Protein AF-0000000070955357 (afdb_homodimer)

InterPro domains:
  IPR002656 Acyltransferase 3 domain [PF01757] (397-741)
  IPR006621 Nose resistant-to-fluoxetine protein, N-terminal [PF20146] (107-249)
  IPR006621 Nose resistant-to-fluoxetine protein, N-terminal [SM00703] (104-274)
  IPR052728 Oxygen and lipid transport regulator [PTHR11161] (98-769)

pLDDT: mean 80.91, std 24.01, range [15.66, 98.38]

Secondary structure (DSSP, 8-state):
--SHHHHTTT--GGGSSTTSTT-S--------------S--------HHHHHHHHH---S--------SSGGGSGGG-S-------GGGTTPPPP--TT-TTS-HHHHHHHHHHHHHHHTT-HHHHHHHHHS--PPS-GGGTTT-B---HHHHHH-EEEEEGGGTTEEEEEEEEEEEEEEEEPPP-TT-----HHHHHHHHHHHHHHHHHT-S-SEE--TTS--SSS--SSEEEEEEEEETTS-HHHHHHHHHHHHHHHHTTTTEEEEEE--TT-EE----SS-----GGGSHHHHHHHHHHHHHHHHHHHHHHH-SS-PPPPTTS-HHHHHHHTT-HHHHHHHHS----S--TT--THHHHHHHHHHHHHHHHHHHHHHHHS-BTTHHHHHHHHTSGGGHHHHTTHHHHHHHHHHHHHHHHHHHHHHHHHHS---HHHHHHHHHHHHHHHHHHHHHIIIIIGGGS---TTHIIIIIHHHHHHHHHHHHHHTT-GGGS-GGG-TTGGGHHHHHHHHHHTTHHHHHHHHHH-HHHHHHHHHHHHHHHHHHHHHHHHHHT--SS--TTEEHHHHHHHIIIIIT-TGGGHHHHHHHHHHHHHHHHH-S-----HHHHHHHHHHHHHHHHHHHTTTGGGGSTT----HHHHHHHHHHHHHHHHHHHHHHHHHHHTT--HHHHHHHT-HHHHHHHHTHHHHHHHHHHHHHHHHHH--S-B---GGGGG-HHHHHHHHHHHHHHIIIIIHHHHHHHHHHHHHHHHHHHHHHHHHHHHHHH-/-TTTSS-SS-------STTSSTTS--------------S--------HHHHHHHHH---S--------TTGGGSGGG-TT------GGGTTPPPP--TT-TTS-HHHHHHHHHHHHHHHTT-HHHHHHHHHS--PPS-GGGTTT-B---HHHHHH-EEEEEGGGTTEEEEEEEEEEEEEEEEPPP-TT-----HHHHHHHHHHHHHHHHHT-S-SEE--TTS--SSS--SSEEEEEEEEETT--HHHHHHHHHHHHHHHHTTTTEEEEEE--TT-EE----SS-----GGGSHHHHHHHHHHHHHHHHHHHHHHH-SS-PPPPTTS-HHHHHHHTT-HHHHHHHHS----S--TT--THHHHHHHHHHHHHHHHHHHHHHHHS-BTTHHHHHHHHTSGGGHHHHTTHHHHHHHHHHHHHHHHHHHHHHHHHHS---HHHHHHHHHHHHHHHHHHHHHIIIIIGGGS---TTHIIIIIHHHHHHHHHHHHHHTT-GGGS-GGG-TTGGGHHHHHHHHHHTTHHHHHHHHHH-HHHHHHHHHHHHHHHHHHHHHHHHHHT--SS--TTEEHHHHHHHIIIIIT-TTTTHHHHHHHHHHHHHHHHH-S-----HHHHHHHHHHHHHHHHHHHTTTGGGGSTT----HHHHHHHHHHHHHHHHHHHHHHHHHHHTT--HHHHHHHT-HHHHHHHHTHHHHHHHHHHHHHHHHHH--S-B---GGGGG-HHHHHHHHHHHHHHIIIIIHHHHHHHHHHHHHHHHHHHHHHHHHHHHHHH-

Foldseek 3Di:
DVVVVPCCVPDPPPPPDPPPDPDDDDDDDDDDDDDDPDDPPPPPPPPPVVVVVVVPPPPDPPDDPPPDDPDPPPVVQPVPPLPPPPVVVNSWDFFFLLRQPPWDPQQNVVSVVLVVVVVVVDPLSVLLRQQWFTDDPLLLLQLQATLGFPVSQLARWPAQDVVVVGDIWGKKKFKKKKFKDFADPDPDDDDDPPVVVVVVVVVVSSLCSNLQNQQADEDPPDAPQFFHGSRIHITMHIGTLSTDQVSVQSRVQVVVCVVCVPPRMDMHMHTDPQLMDHRDDPPPQDPDLCPPVLSVVLVVVVVVLVVLLVVLQVVPPPLDQDPPPDDLVNNLSNLSHLSVLVCVLLPADDPDDPQDLLLVLLLLLVLLVLLLLLSLLRLVSLARASRVNVNLVVLLFLLVLLSLLNLLSLLSVLLSLLQNLLLVLLVVCVVPVDDDLVLVLVLVLLQQQPLLVSLLSCLQRPLLSPAFASCSRSHRVVLNVLSVVCVVCVSVLNQLQDFLSSGRLSLCLSVSLSSVLSSVLRVLSVCCVVPVVVSVVVLVVLLQVLLVQLLCCLLPVVAASGRFGHHYPVNVSVNSNRAVSDNSNSCNSSSLSNVLNNVCNVVDQADDDDPVRLVVLQVQLVVLVCLLRRVVSLRSHNPDDRDSNVRSVSSNCNSVSSSSSVSSCSSCSSNPNNPVSVVVSNDSVSSSSSLLSSQLSSCLSSLSSVVSRNDRGHHHDDPCVSCDPVSVVVSVVRSSVSSSSRNSSSNSSSVSSVPVPVVVVVCVVVVVVVVVVVD/DFVCFQVVPPPDDDDPDPPDDPPDDDPDDPDDDDDDPDDDPPPPPPPPVVVVVVVPPDPDPPDDPPDDPPPPPPVVQPVPPLPPPPVVVNSWDFQFLLRQPPWDPQQNVVSVVLVVVVVVVDPLSVLLRQQWFTDDPLLLLQLQATLGFQQSQLARWPAQDVVVVGDIWGKKKFKKKKFKDFADPDPDDDDDPPVVVVVVVVVVSSLCSNLLNFQADEDPPDAPQFFHGSRIYITMHIGTLSTDQVSVQSRVQVVVVVVCVPPRMDMHMHTDPQLMDHRDPPSGRDPGLCPDVLSVVLVVVVVVLVVLLVVLQVVPPPLDQDDPPDDLVNNLSNLSHLSVLVCVLLPADDDDDPQDLLLVLLLLLVLLVLLLLLSLLRLVSLARASRVNVNLVVLLFLLVLLSLLNLLSLLSVLLSLLQNLLLVLLVVCVVPVDDDLVLVLVLVLLQQQPLLVSLLSCLQRSLLSPAFASCSRSHRVVLNVLSVVCVVCVSVLNQLQDFLSSGRLSLCLSVSLSSVLSSVLRVLSVCCVVPVVVSVVVLVVLLQVLLVQLLCCLLVVVAASGRFGHHYPVNVRVNSNRAVSDNSNSCNSNSLSSVLNNVCNVVDLADDDDPVRLVVLQVQLVVLVCLLRRVVSLSSHNPDDRDSNVRSVSSNCNSVSSSSSVSSCSSCSSNPNNPVSVVVSNDSVSSSSSLLSSQLSSCLSSLSSVVSRNDRGHHHDDPCVSCDPVSVVVSVVRSSVSSSSRNSSSNSSSVSSVPVVVVVVCVVVVVVVVVVVVD

Radius of gyration: 38.01 Å; Cα contacts (8 Å, |Δi|>4): 2416; chains: 2; bounding box: 125×109×103 Å

Solvent-accessible surface area (backbone atoms only — not comparable to full-atom values): 80640 Å² total; per-residue (Å²): 116,78,70,56,61,68,56,50,80,75,47,60,81,84,69,61,71,91,67,70,87,69,75,80,74,90,72,84,89,86,81,84,90,86,75,94,72,75,79,87,66,82,67,85,72,78,64,70,54,24,45,45,24,42,59,50,72,62,75,82,77,79,78,76,84,73,64,76,93,76,73,74,67,68,79,71,60,65,76,74,64,68,74,64,71,43,62,86,58,68,46,60,82,81,84,70,38,46,77,32,83,79,34,51,70,64,25,20,51,50,25,43,50,41,54,57,38,34,77,54,41,35,53,47,34,45,40,32,63,32,10,18,40,51,72,57,34,20,28,69,32,14,21,44,46,26,56,23,22,53,67,52,9,24,62,26,58,57,50,68,31,70,92,60,80,45,47,65,52,34,16,18,28,31,43,29,37,34,34,66,42,75,32,74,20,59,87,80,70,71,86,70,59,69,74,53,49,55,29,42,51,26,48,51,52,42,49,37,25,33,33,28,60,38,39,30,32,52,59,91,84,51,77,64,53,70,52,48,63,18,40,48,34,42,42,21,41,36,42,44,50,70,40,48,63,67,26,51,28,44,31,51,32,53,52,33,45,56,49,22,59,74,55,29,37,39,49,47,53,44,45,58,91,56,26,55,42,60,51,62,68,62,97,54,79,60,84,59,55,58,73,43,67,65,23,36,50,49,50,47,52,52,48,51,50,49,48,47,26,51,52,23,31,69,68,48,82,78,44,68,82,78,59,86,83,52,51,70,66,57,48,53,48,50,32,28,10,49,54,37,37,50,52,59,52,70,48,70,84,69,78,75,59,95,82,71,60,59,41,55,32,16,52,48,24,53,37,44,52,51,45,49,42,37,56,39,50,44,53,58,57,59,45,49,21,42,34,32,37,56,53,43,52,58,52,34,34,52,75,34,19,56,47,34,31,42,62,58,42,57,40,47,52,37,17,52,50,20,22,53,52,24,26,52,50,50,52,43,32,72,72,66,70,58,77,68,60,67,61,52,54,51,32,50,49,53,38,55,42,60,51,49,51,54,48,48,44,35,39,35,40,46,52,58,69,74,65,60,45,62,40,19,28,44,37,36,39,46,47,12,52,35,16,66,74,32,36,68,34,54,79,68,43,51,39,51,82,44,58,63,92,57,34,37,65,56,81,51,47,58,55,21,36,49,56,59,54,53,67,49,45,60,64,49,49,50,37,31,70,77,33,52,68,62,24,49,49,51,50,50,49,52,36,52,49,15,28,48,49,32,23,50,50,17,44,74,63,57,27,55,84,50,68,35,48,47,40,44,46,69,44,51,54,48,22,39,59,74,39,73,49,34,50,64,51,58,35,39,22,25,52,53,14,29,51,50,14,38,49,47,60,71,63,49,49,84,59,90,74,56,68,68,58,48,53,49,50,51,51,50,24,50,52,27,38,39,52,44,36,50,64,60,23,61,36,25,30,85,82,46,76,92,47,33,66,62,40,10,52,47,55,30,42,31,52,58,33,34,40,52,19,52,46,48,54,52,48,31,37,57,41,65,68,29,60,68,59,30,53,59,23,51,33,63,73,33,41,39,42,31,71,29,36,67,34,37,68,66,46,40,58,61,54,48,33,49,56,50,10,51,44,60,64,44,38,80,68,54,80,63,64,62,64,40,63,68,62,51,49,51,37,50,53,53,11,51,52,45,29,36,65,33,43,52,22,24,49,49,46,31,49,49,68,70,48,60,61,61,52,58,42,43,52,45,45,48,44,46,51,52,48,58,68,70,101,106,27,43,42,28,28,46,66,65,66,96,65,80,87,70,81,64,86,70,64,69,93,71,73,72,90,72,80,82,85,73,88,86,91,82,90,71,76,76,89,62,84,65,84,68,78,64,69,65,28,44,48,45,37,47,52,69,63,77,82,77,81,80,74,86,75,66,75,93,75,70,72,67,67,78,72,58,65,79,74,66,66,76,64,71,44,62,85,57,68,46,59,82,82,83,71,37,46,78,34,83,76,34,53,72,63,25,20,51,50,27,42,51,42,53,58,38,36,79,55,40,35,54,44,35,44,41,31,62,32,10,17,41,50,72,56,34,19,28,68,31,13,21,44,46,26,55,23,22,53,69,51,8,23,64,27,56,58,50,67,30,70,93,59,82,45,46,66,54,34,15,17,26,33,42,29,38,34,35,67,41,74,38,74,21,53,84,80,54,66,80,58,59,69,74,54,48,53,28,48,51,25,48,51,51,42,51,36,27,32,31,31,58,37,42,29,31,51,58,90,84,51,78,63,53,69,52,48,62,19,39,49,34,41,42,21,41,35,41,45,51,70,41,48,62,68,26,51,28,42,31,52,32,53,54,34,45,56,49,20,58,85,60,37,39,40,50,48,52,43,46,57,90,56,26,55,42,62,52,60,67,62,96,54,54,54,79,41,34,57,73,45,67,64,22,36,50,49,36,48,53,53,48,51,51,49,49,48,25,51,53,22,29,69,67,47,82,78,43,67,82,77,61,86,84,52,51,70,66,58,50,53,48,49,32,29,11,49,55,36,36,50,50,60,52,71,47,68,84,70,84,73,58,94,84,70,60,59,39,54,32,17,52,48,24,52,38,44,52,51,44,50,41,38,56,39,51,44,52,58,58,60,44,48,23,42,36,32,38,56,53,47,53,56,53,35,32,52,75,35,18,55,48,33,32,41,62,58,42,58,40,47,53,37,16,51,50,19,21,53,51,25,26,54,49,48,51,42,32,71,72,65,70,58,79,68,60,69,60,54,55,50,32,51,50,55,38,54,43,61,53,49,51,55,49,45,45,36,40,36,40,46,52,58,57,75,66,60,45,61,40,20,29,45,37,35,38,46,45,12,52,34,16,66,74,34,37,69,33,56,78,66,44,50,41,49,83,44,59,64,91,59,36,39,65,57,81,51,46,59,56,21,36,50,55,59,55,56,66,49,46,61,63,49,49,50,36,30,71,76,32,54,66,62,25,50,51,50,50,50,49,51,36,50,49,15,26,48,51,32,22,49,50,17,44,74,64,58,26,54,85,50,66,35,48,48,38,43,46,67,43,50,54,48,22,40,60,72,38,72,50,33,49,62,52,58,34,41,22,24,51,52,14,30,51,51,14,40,50,46,61,71,63,50,49,85,59,89,73,56,68,67,58,48,52,50,48,52,52,52,25,50,52,27,39,40,52,45,36,48,64,60,24,60,36,24,29,86,82,46,75,92,49,33,66,63,40,8,53,48,54,30,43,30,51,56,33,34,39,53,19,53,47,47,54,53,49,31,38,56,40,65,68,29,60,69,58,31,54,61,23,51,33,64,72,34,40,40,42,30,71,28,37,67,34,35,68,65,47,41,59,62,54,48,32,50,55,50,10,50,44,61,64,44,40,81,70,53,80,63,64,63,62,39,63,67,62,51,51,52,36,50,54,52,11,49,53,44,28,35,64,34,41,53,22,25,49,49,45,32,49,50,67,69,50,62,61,64,56,55,47,45,52,47,46,50,45,44,51,53,48,55,67,71,96

Structure (mmCIF, N/CA/C/O backbone):
data_AF-0000000070955357-model_v1
#
loop_
_entity.id
_entity.type
_entity.pdbx_description
1 polymer 'Nose resistant-to-fluoxetine protein N-terminal domain-containing protein'
#
loop_
_atom_site.group_PDB
_atom_site.id
_atom_site.type_symbol
_atom_site.label_atom_id
_atom_site.label_alt_id
_atom_site.label_comp_id
_atom_site.label_asym_id
_atom_site.label_entity_id
_atom_site.label_seq_id
_atom_site.pdbx_PDB_ins_code
_atom_site.Cartn_x
_atom_site.Cartn_y
_atom_site.Cartn_z
_atom_site.occupancy
_atom_site.B_iso_or_equiv
_atom_site.auth_seq_id
_atom_site.auth_comp_id
_atom_site.auth_asym_id
_atom_site.auth_atom_id
_atom_site.pdbx_PDB_model_num
ATOM 1 N N . MET A 1 1 ? -9.859 14.102 -35.375 1 21.17 1 MET A N 1
ATOM 2 C CA . MET A 1 1 ? -10.656 13.836 -34.188 1 21.17 1 MET A CA 1
ATOM 3 C C . MET A 1 1 ? -9.875 13 -33.156 1 21.17 1 MET A C 1
ATOM 5 O O . MET A 1 1 ? -10.211 12.977 -31.984 1 21.17 1 MET A O 1
ATOM 9 N N . LEU A 1 2 ? -9.156 12.219 -33.781 1 23.77 2 LEU A N 1
ATOM 10 C CA . LEU A 1 2 ? -8.07 11.352 -33.312 1 23.77 2 LEU A CA 1
ATOM 11 C C . LEU A 1 2 ? -7.02 12.148 -32.562 1 23.77 2 LEU A C 1
ATOM 13 O O . LEU A 1 2 ? -6.48 11.672 -31.547 1 23.77 2 LEU A O 1
ATOM 17 N N . VAL A 1 3 ? -6.711 13.234 -33.156 1 22.38 3 VAL A N 1
ATOM 18 C CA . VAL A 1 3 ? -5.672 14.18 -32.75 1 22.38 3 VAL A CA 1
ATOM 19 C C . VAL A 1 3 ? -6.098 14.938 -31.5 1 22.38 3 VAL A C 1
ATOM 21 O O . VAL A 1 3 ? -5.281 15.195 -30.625 1 22.38 3 VAL A O 1
ATOM 24 N N . ALA A 1 4 ? -7.324 15.156 -31.344 1 22.03 4 ALA A N 1
ATOM 25 C CA . ALA A 1 4 ? -7.859 15.992 -30.266 1 22.03 4 ALA A CA 1
ATOM 26 C C . ALA A 1 4 ? -7.805 15.273 -28.922 1 22.03 4 ALA A C 1
ATOM 28 O O . ALA A 1 4 ? -7.699 15.906 -27.875 1 22.03 4 ALA A O 1
ATOM 29 N N . GLU A 1 5 ? -7.945 13.961 -28.906 1 23.06 5 GLU A N 1
ATOM 30 C CA . GLU A 1 5 ? -8.117 13.156 -27.688 1 23.06 5 GLU A CA 1
ATOM 31 C C . GLU A 1 5 ? -6.824 13.086 -26.891 1 23.06 5 GLU A C 1
ATOM 33 O O . GLU A 1 5 ? -6.855 12.938 -25.672 1 23.06 5 GLU A O 1
ATOM 38 N N . ARG A 1 6 ? -5.707 13.062 -27.469 1 25.23 6 ARG A N 1
ATOM 39 C CA . ARG A 1 6 ? -4.426 12.938 -26.781 1 25.23 6 ARG A CA 1
ATOM 40 C C . ARG A 1 6 ? -4.137 14.164 -25.938 1 25.23 6 ARG A C 1
ATOM 42 O O . ARG A 1 6 ? -3.619 14.047 -24.812 1 25.23 6 ARG A O 1
ATOM 49 N N . VAL A 1 7 ? -4.285 15.289 -26.391 1 23.19 7 VAL A N 1
ATOM 50 C CA . VAL A 1 7 ? -3.861 16.609 -25.922 1 23.19 7 VAL A CA 1
ATOM 51 C C . VAL A 1 7 ? -4.867 17.141 -24.906 1 23.19 7 VAL A C 1
ATOM 53 O O . VAL A 1 7 ? -4.484 17.812 -23.938 1 23.19 7 VAL A O 1
ATOM 56 N N . THR A 1 8 ? -6.098 16.828 -24.812 1 22.72 8 THR A N 1
ATOM 57 C CA . THR A 1 8 ? -7.055 17.344 -23.844 1 22.72 8 THR A CA 1
ATOM 58 C C . THR A 1 8 ? -6.945 16.578 -22.531 1 22.72 8 THR A C 1
ATOM 60 O O . THR A 1 8 ? -7.645 16.891 -21.562 1 22.72 8 THR A O 1
ATOM 63 N N . ARG A 1 9 ? -6.484 15.312 -22.188 1 26.44 9 ARG A N 1
ATOM 64 C CA . ARG A 1 9 ? -6.074 14.781 -20.891 1 26.44 9 ARG A CA 1
ATOM 65 C C . ARG A 1 9 ? -5.051 15.688 -20.219 1 26.44 9 ARG A C 1
ATOM 67 O O . ARG A 1 9 ? -4.934 15.695 -19 1 26.44 9 ARG A O 1
ATOM 74 N N . ALA A 1 10 ? -4.07 16.312 -20.828 1 23.5 10 ALA A N 1
ATOM 75 C CA . ALA A 1 10 ? -3.115 17.25 -20.234 1 23.5 10 ALA A CA 1
ATOM 76 C C . ALA A 1 10 ? -3.75 18.609 -20.031 1 23.5 10 ALA A C 1
ATOM 78 O O . ALA A 1 10 ? -3.49 19.281 -19.031 1 23.5 10 ALA A O 1
ATOM 79 N N . LEU A 1 11 ? -4.191 19.297 -21.062 1 21.81 11 LEU A N 1
ATOM 80 C CA . LEU A 1 11 ? -4.473 20.719 -21.156 1 21.81 11 LEU A CA 1
ATOM 81 C C . LEU A 1 11 ? -5.93 21.016 -20.812 1 21.81 11 LEU A C 1
ATOM 83 O O . LEU A 1 11 ? -6.797 21 -21.688 1 21.81 11 LEU A O 1
ATOM 87 N N . ARG A 1 12 ? -6.684 20.641 -19.766 1 23.48 12 ARG A N 1
ATOM 88 C CA . ARG A 1 12 ? -7.98 21.297 -19.906 1 23.48 12 ARG A CA 1
ATOM 89 C C . ARG A 1 12 ? -7.812 22.781 -20.203 1 23.48 12 ARG A C 1
ATOM 91 O O . ARG A 1 12 ? -6.719 23.328 -20.062 1 23.48 12 ARG A O 1
ATOM 98 N N . PRO A 1 13 ? -8.656 23.812 -20.031 1 20.75 13 PRO A N 1
ATOM 99 C CA . PRO A 1 13 ? -8.797 25.219 -20.438 1 20.75 13 PRO A CA 1
ATOM 100 C C . PRO A 1 13 ? -7.574 26.062 -20.078 1 20.75 13 PRO A C 1
ATOM 102 O O . PRO A 1 13 ? -7.176 26.953 -20.828 1 20.75 13 PRO A O 1
ATOM 105 N N . SER A 1 14 ? -7.078 26.156 -18.844 1 20.94 14 SER A N 1
ATOM 106 C CA . SER A 1 14 ? -6.273 27.297 -18.406 1 20.94 14 SER A CA 1
ATOM 107 C C . SER A 1 14 ? -4.879 27.266 -19.016 1 20.94 14 SER A C 1
ATOM 109 O O . SER A 1 14 ? -3.994 28.016 -18.609 1 20.94 14 SER A O 1
ATOM 111 N N . ARG A 1 15 ? -4.59 26.406 -19.844 1 22.75 15 ARG A N 1
ATOM 112 C CA . ARG A 1 15 ? -3.301 26.469 -20.516 1 22.75 15 ARG A CA 1
ATOM 113 C C . ARG A 1 15 ? -3.209 27.703 -21.406 1 22.75 15 ARG A C 1
ATOM 115 O O . ARG A 1 15 ? -2.162 27.969 -22 1 22.75 15 ARG A O 1
ATOM 122 N N . LEU A 1 16 ? -4.227 28.188 -21.984 1 19.67 16 LEU A N 1
ATOM 123 C CA . LEU A 1 16 ? -4.141 29.125 -23.109 1 19.67 16 LEU A CA 1
ATOM 124 C C . LEU A 1 16 ? -3.555 30.453 -22.672 1 19.67 16 LEU A C 1
ATOM 126 O O . LEU A 1 16 ? -2.74 31.047 -23.375 1 19.67 16 LEU A O 1
ATOM 130 N N . LEU A 1 17 ? -4.051 31.25 -21.812 1 17.91 17 LEU A N 1
ATOM 131 C CA . LEU A 1 17 ? -3.859 32.688 -22 1 17.91 17 LEU A CA 1
ATOM 132 C C . LEU A 1 17 ? -2.41 33.094 -21.734 1 17.91 17 LEU A C 1
ATOM 134 O O . LEU A 1 17 ? -1.872 33.969 -22.406 1 17.91 17 LEU A O 1
ATOM 138 N N . ALA A 1 18 ? -1.71 32.719 -20.672 1 16.92 18 ALA A N 1
ATOM 139 C CA . ALA A 1 18 ? -0.661 33.656 -20.328 1 16.92 18 ALA A CA 1
ATOM 140 C C . ALA A 1 18 ? 0.57 33.469 -21.203 1 16.92 18 ALA A C 1
ATOM 142 O O . ALA A 1 18 ? 1.579 32.906 -20.766 1 16.92 18 ALA A O 1
ATOM 143 N N . CYS A 1 19 ? 0.51 32.906 -22.406 1 18.8 19 CYS A N 1
ATOM 144 C CA . CYS A 1 19 ? 1.573 32.75 -23.391 1 18.8 19 CYS A CA 1
ATOM 145 C C . CYS A 1 19 ? 2.176 34.094 -23.75 1 18.8 19 CYS A C 1
ATOM 147 O O . CYS A 1 19 ? 3.275 34.156 -24.297 1 18.8 19 CYS A O 1
ATOM 149 N N . PHE A 1 20 ? 1.532 35.281 -23.828 1 17.23 20 PHE A N 1
ATOM 150 C CA . PHE A 1 20 ? 1.969 36.219 -24.844 1 17.23 20 PHE A CA 1
ATOM 151 C C . PHE A 1 20 ? 3.311 36.844 -24.453 1 17.23 20 PHE A C 1
ATOM 153 O O . PHE A 1 20 ? 4.18 37.031 -25.312 1 17.23 20 PHE A O 1
ATOM 160 N N . SER A 1 21 ? 3.58 37.594 -23.344 1 16.19 21 SER A N 1
ATOM 161 C CA . SER A 1 21 ? 4.375 38.812 -23.469 1 16.19 21 SER A CA 1
ATOM 162 C C . SER A 1 21 ? 5.867 38.5 -23.406 1 16.19 21 SER A C 1
ATOM 164 O O . SER A 1 21 ? 6.512 38.719 -22.375 1 16.19 21 SER A O 1
ATOM 166 N N . ILE A 1 22 ? 6.336 37.406 -23.797 1 16.83 22 ILE A N 1
ATOM 167 C CA . ILE A 1 22 ? 7.746 37.188 -23.5 1 16.83 22 ILE A CA 1
ATOM 168 C C . ILE A 1 22 ? 8.609 38 -24.438 1 16.83 22 ILE A C 1
ATOM 170 O O . ILE A 1 22 ? 9.836 37.875 -24.453 1 16.83 22 ILE A O 1
ATOM 174 N N . LEU A 1 23 ? 8.094 38.75 -25.391 1 16.12 23 LEU A N 1
ATOM 175 C CA . LEU A 1 23 ? 9.023 38.969 -26.484 1 16.12 23 LEU A CA 1
ATOM 176 C C . LEU A 1 23 ? 10.242 39.75 -26.016 1 16.12 23 LEU A C 1
ATOM 178 O O . LEU A 1 23 ? 11.375 39.438 -26.406 1 16.12 23 LEU A O 1
ATOM 182 N N . PHE A 1 24 ? 10.133 40.969 -25.484 1 16.33 24 PHE A N 1
ATOM 183 C CA . PHE A 1 24 ? 10.953 42.031 -26.062 1 16.33 24 PHE A CA 1
ATOM 184 C C . PHE A 1 24 ? 12.375 41.969 -25.516 1 16.33 24 PHE A C 1
ATOM 186 O O . PHE A 1 24 ? 13.344 42 -26.266 1 16.33 24 PHE A O 1
ATOM 193 N N . ALA A 1 25 ? 12.742 42.438 -24.234 1 15.66 25 ALA A N 1
ATOM 194 C CA . ALA A 1 25 ? 13.672 43.562 -24.156 1 15.66 25 ALA A CA 1
ATOM 195 C C . ALA A 1 25 ? 15.102 43.062 -23.969 1 15.66 25 ALA A C 1
ATOM 197 O O . ALA A 1 25 ? 16.062 43.812 -24.156 1 15.66 25 ALA A O 1
ATOM 198 N N . VAL A 1 26 ? 15.5 41.875 -23.359 1 16.19 26 VAL A N 1
ATOM 199 C CA . VAL A 1 26 ? 16.688 42.188 -22.562 1 16.19 26 VAL A CA 1
ATOM 200 C C . VAL A 1 26 ? 17.938 42.094 -23.438 1 16.19 26 VAL A C 1
ATOM 202 O O . VAL A 1 26 ? 18.328 41.031 -23.875 1 16.19 26 VAL A O 1
ATOM 205 N N . ARG A 1 27 ? 18.359 43.031 -24.328 1 15.83 27 ARG A N 1
ATOM 206 C CA . ARG A 1 27 ? 19.547 43.062 -25.188 1 15.83 27 ARG A CA 1
ATOM 207 C C . ARG A 1 27 ? 20.812 43.188 -24.359 1 15.83 27 ARG A C 1
ATOM 209 O O . ARG A 1 27 ? 21.922 43.062 -24.875 1 15.83 27 ARG A O 1
ATOM 216 N N . ALA A 1 28 ? 20.891 43.625 -23.047 1 16.52 28 ALA A N 1
ATOM 217 C CA . ALA A 1 28 ? 22 44.594 -22.938 1 16.52 28 ALA A CA 1
ATOM 218 C C . ALA A 1 28 ? 23.344 43.875 -23.094 1 16.52 28 ALA A C 1
ATOM 220 O O . ALA A 1 28 ? 23.438 42.656 -22.922 1 16.52 28 ALA A O 1
ATOM 221 N N . GLU A 1 29 ? 24.578 44.531 -22.547 1 16.77 29 GLU A N 1
ATOM 222 C CA . GLU A 1 29 ? 25.938 44.938 -22.906 1 16.77 29 GLU A CA 1
ATOM 223 C C . GLU A 1 29 ? 26.969 43.906 -22.5 1 16.77 29 GLU A C 1
ATOM 225 O O . GLU A 1 29 ? 26.938 43.375 -21.391 1 16.77 29 GLU A O 1
ATOM 230 N N . CYS A 1 30 ? 27.875 43.25 -23.438 1 16.3 30 CYS A N 1
ATOM 231 C CA . CYS A 1 30 ? 28.906 42.281 -23.828 1 16.3 30 CYS A CA 1
ATOM 232 C C . CYS A 1 30 ? 30.156 42.469 -23 1 16.3 30 CYS A C 1
ATOM 234 O O . CYS A 1 30 ? 31.016 41.594 -22.953 1 16.3 30 CYS A O 1
ATOM 236 N N . GLU A 1 31 ? 30.812 43.562 -22.531 1 16.34 31 GLU A N 1
ATOM 237 C CA . GLU A 1 31 ? 32.188 43.75 -23.016 1 16.34 31 GLU A CA 1
ATOM 238 C C . GLU A 1 31 ? 33.188 43.094 -22.109 1 16.34 31 GLU A C 1
ATOM 240 O O . GLU A 1 31 ? 34.156 42.469 -22.578 1 16.34 31 GLU A O 1
ATOM 245 N N . GLY A 1 32 ? 33.438 43.438 -20.734 1 16.42 32 GLY A N 1
ATOM 246 C CA . GLY A 1 32 ? 34.781 43.906 -20.406 1 16.42 32 GLY A CA 1
ATOM 247 C C . GLY A 1 32 ? 35.719 42.75 -20.062 1 16.42 32 GLY A C 1
ATOM 248 O O . GLY A 1 32 ? 36.781 42.656 -20.656 1 16.42 32 GLY A O 1
ATOM 249 N N . GLY A 1 33 ? 36 42.344 -18.719 1 17.69 33 GLY A N 1
ATOM 250 C CA . GLY A 1 33 ? 37.312 42.469 -18.094 1 17.69 33 GLY A CA 1
ATOM 251 C C . GLY A 1 33 ? 38.156 41.219 -18.219 1 17.69 33 GLY A C 1
ATOM 252 O O . GLY A 1 33 ? 37.625 40.125 -18.484 1 17.69 33 GLY A O 1
ATOM 253 N N . SER A 1 34 ? 39.5 41.188 -18.188 1 17.59 34 SER A N 1
ATOM 254 C CA . SER A 1 34 ? 40.781 40.656 -18.672 1 17.59 34 SER A CA 1
ATOM 255 C C . SER A 1 34 ? 41.094 39.344 -18 1 17.59 34 SER A C 1
ATOM 257 O O . SER A 1 34 ? 41.312 38.312 -18.672 1 17.59 34 SER A O 1
ATOM 259 N N . ASP A 1 35 ? 42 39.25 -16.938 1 17.81 35 ASP A N 1
ATOM 260 C CA . ASP A 1 35 ? 43.312 38.656 -16.969 1 17.81 35 ASP A CA 1
ATOM 261 C C . ASP A 1 35 ? 43.344 37.281 -16.312 1 17.81 35 ASP A C 1
ATOM 263 O O . ASP A 1 35 ? 44 36.375 -16.781 1 17.81 35 ASP A O 1
ATOM 267 N N . VAL A 1 36 ? 42.969 37.156 -14.914 1 18.53 36 VAL A N 1
ATOM 268 C CA . VAL A 1 36 ? 43.844 36.438 -13.992 1 18.53 36 VAL A CA 1
ATOM 269 C C . VAL A 1 36 ? 43.562 34.938 -14.109 1 18.53 36 VAL A C 1
ATOM 271 O O . VAL A 1 36 ? 42.531 34.438 -13.625 1 18.53 36 VAL A O 1
ATOM 274 N N . ALA A 1 37 ? 43.625 34.219 -15.234 1 16.73 37 ALA A N 1
ATOM 275 C CA . ALA A 1 37 ? 43.156 32.906 -15.664 1 16.73 37 ALA A CA 1
ATOM 276 C C . ALA A 1 37 ? 43.875 31.781 -14.953 1 16.73 37 ALA A C 1
ATOM 278 O O . ALA A 1 37 ? 43.5 30.625 -15.078 1 16.73 37 ALA A O 1
ATOM 279 N N . ALA A 1 38 ? 45.094 31.906 -14.461 1 17.48 38 ALA A N 1
ATOM 280 C CA . ALA A 1 38 ? 45.969 30.828 -14.859 1 17.48 38 ALA A CA 1
ATOM 281 C C . ALA A 1 38 ? 45.719 29.562 -14.039 1 17.48 38 ALA A C 1
ATOM 283 O O . ALA A 1 38 ? 45.594 28.469 -14.586 1 17.48 38 ALA A O 1
ATOM 284 N N . SER A 1 39 ? 46.094 29.516 -12.672 1 17.7 39 SER A N 1
ATOM 285 C CA . SER A 1 39 ? 46.969 28.438 -12.195 1 17.7 39 SER A CA 1
ATOM 286 C C . SER A 1 39 ? 46.156 27.219 -11.766 1 17.7 39 SER A C 1
ATOM 288 O O . SER A 1 39 ? 46.719 26.125 -11.617 1 17.7 39 SER A O 1
ATOM 290 N N . ALA A 1 40 ? 44.969 27.375 -11.109 1 17.22 40 ALA A N 1
ATOM 291 C CA . ALA A 1 40 ? 44.562 26.375 -10.125 1 17.22 40 ALA A CA 1
ATOM 292 C C . ALA A 1 40 ? 44.156 25.078 -10.805 1 17.22 40 ALA A C 1
ATOM 294 O O . ALA A 1 40 ? 43.406 24.281 -10.242 1 17.22 40 ALA A O 1
ATOM 295 N N . SER A 1 41 ? 44.406 24.875 -12.062 1 17.5 41 SER A N 1
ATOM 296 C CA . SER A 1 41 ? 43.656 23.953 -12.906 1 17.5 41 SER A CA 1
ATOM 297 C C . SER A 1 41 ? 43.938 22.5 -12.531 1 17.5 41 SER A C 1
ATOM 299 O O . SER A 1 41 ? 43.531 21.578 -13.234 1 17.5 41 SER A O 1
ATOM 301 N N . ALA A 1 42 ? 44.875 22.094 -11.672 1 21.23 42 ALA A N 1
ATOM 302 C CA . ALA A 1 42 ? 45.406 20.766 -11.969 1 21.23 42 ALA A CA 1
ATOM 303 C C . ALA A 1 42 ? 44.438 19.672 -11.523 1 21.23 42 ALA A C 1
ATOM 305 O O . ALA A 1 42 ? 44.469 19.281 -10.352 1 21.23 42 ALA A O 1
ATOM 306 N N . GLY A 1 43 ? 43.219 19.703 -11.68 1 20.08 43 GLY A N 1
ATOM 307 C CA . GLY A 1 43 ? 42.25 18.734 -11.266 1 20.08 43 GLY A CA 1
ATOM 308 C C . GLY A 1 43 ? 42.531 17.328 -11.742 1 20.08 43 GLY A C 1
ATOM 309 O O . GLY A 1 43 ? 42.844 17.125 -12.922 1 20.08 43 GLY A O 1
ATOM 310 N N . ALA A 1 44 ? 42.969 16.312 -10.945 1 23.2 44 ALA A N 1
ATOM 311 C CA . ALA A 1 44 ? 43.438 14.977 -11.32 1 23.2 44 ALA A CA 1
ATOM 312 C C . ALA A 1 44 ? 42.438 14.258 -12.203 1 23.2 44 ALA A C 1
ATOM 314 O O . ALA A 1 44 ? 41.25 14.109 -11.836 1 23.2 44 ALA A O 1
ATOM 315 N N . ALA A 1 45 ? 42.406 14.375 -13.539 1 24.48 45 ALA A N 1
ATOM 316 C CA . ALA A 1 45 ? 41.781 13.664 -14.641 1 24.48 45 ALA A CA 1
ATOM 317 C C . ALA A 1 45 ? 41.75 12.156 -14.383 1 24.48 45 ALA A C 1
ATOM 319 O O . ALA A 1 45 ? 42.812 11.531 -14.273 1 24.48 45 ALA A O 1
ATOM 320 N N . ILE A 1 46 ? 40.875 11.703 -13.625 1 25.56 46 ILE A N 1
ATOM 321 C CA . ILE A 1 46 ? 40.625 10.273 -13.438 1 25.56 46 ILE A CA 1
ATOM 322 C C . ILE A 1 46 ? 40.781 9.555 -14.781 1 25.56 46 ILE A C 1
ATOM 324 O O . ILE A 1 46 ? 40.031 9.844 -15.727 1 25.56 46 ILE A O 1
ATOM 328 N N . ASP A 1 47 ? 41.938 9.172 -15.195 1 26.56 47 ASP A N 1
ATOM 329 C CA . ASP A 1 47 ? 42.375 8.57 -16.453 1 26.56 47 ASP A CA 1
ATOM 330 C C . ASP A 1 47 ? 41.5 7.367 -16.812 1 26.56 47 ASP A C 1
ATOM 332 O O . ASP A 1 47 ? 41.5 6.359 -16.109 1 26.56 47 ASP A O 1
ATOM 336 N N . ASP A 1 48 ? 40.438 7.48 -17.5 1 29.88 48 ASP A N 1
ATOM 337 C CA . ASP A 1 48 ? 39.5 6.59 -18.188 1 29.88 48 ASP A CA 1
ATOM 338 C C . ASP A 1 48 ? 40.219 5.363 -18.734 1 29.88 48 ASP A C 1
ATOM 340 O O . ASP A 1 48 ? 39.625 4.293 -18.875 1 29.88 48 ASP A O 1
ATOM 344 N N . ASP A 1 49 ? 41.5 5.578 -19.109 1 28.89 49 ASP A N 1
ATOM 345 C CA . ASP A 1 49 ? 42.25 4.566 -19.844 1 28.89 49 ASP A CA 1
ATOM 346 C C . ASP A 1 49 ? 42.594 3.377 -18.953 1 28.89 49 ASP A C 1
ATOM 348 O O . ASP A 1 49 ? 42.719 2.248 -19.438 1 28.89 49 ASP A O 1
ATOM 352 N N . ALA A 1 50 ? 42.781 3.605 -17.656 1 29.61 50 ALA A N 1
ATOM 353 C CA . ALA A 1 50 ? 43.25 2.529 -16.781 1 29.61 50 ALA A CA 1
ATOM 354 C C . ALA A 1 50 ? 42.125 1.517 -16.531 1 29.61 50 ALA A C 1
ATOM 356 O O . ALA A 1 50 ? 42.375 0.318 -16.406 1 29.61 50 ALA A O 1
ATOM 357 N N . LEU A 1 51 ? 40.906 1.972 -16.484 1 30.72 51 LEU A N 1
ATOM 358 C CA . LEU A 1 51 ? 39.812 1.066 -16.266 1 30.72 51 LEU A CA 1
ATOM 359 C C . LEU A 1 51 ? 39.719 0.037 -17.391 1 30.72 51 LEU A C 1
ATOM 361 O O . LEU A 1 51 ? 39.469 -1.147 -17.141 1 30.72 51 LEU A O 1
ATOM 365 N N . LEU A 1 52 ? 40.125 0.491 -18.609 1 28.72 52 LEU A N 1
ATOM 366 C CA . LEU A 1 52 ? 40 -0.362 -19.781 1 28.72 52 LEU A CA 1
ATOM 367 C C . LEU A 1 52 ? 40.969 -1.516 -19.734 1 28.72 52 LEU A C 1
ATOM 369 O O . LEU A 1 52 ? 40.656 -2.645 -20.094 1 28.72 52 LEU A O 1
ATOM 373 N N . ARG A 1 53 ? 42.156 -1.262 -19.188 1 32.44 53 ARG A N 1
ATOM 374 C CA . ARG A 1 53 ? 43.219 -2.256 -19.281 1 32.44 53 ARG A CA 1
ATOM 375 C C . ARG A 1 53 ? 42.938 -3.43 -18.344 1 32.44 53 ARG A C 1
ATOM 377 O O . ARG A 1 53 ? 43.312 -4.566 -18.641 1 32.44 53 ARG A O 1
ATOM 384 N N . ALA A 1 54 ? 42.406 -3.117 -17.188 1 29.3 54 ALA A N 1
ATOM 385 C CA . ALA A 1 54 ? 42.25 -4.207 -16.234 1 29.3 54 ALA A CA 1
ATOM 386 C C . ALA A 1 54 ? 41.188 -5.203 -16.719 1 29.3 54 ALA A C 1
ATOM 388 O O . ALA A 1 54 ? 41.25 -6.395 -16.406 1 29.3 54 ALA A O 1
ATOM 389 N N . VAL A 1 55 ? 40.156 -4.676 -17.281 1 29.67 55 VAL A N 1
ATOM 390 C CA . VAL A 1 55 ? 39.188 -5.633 -17.75 1 29.67 55 VAL A CA 1
ATOM 391 C C . VAL A 1 55 ? 39.781 -6.5 -18.859 1 29.67 55 VAL A C 1
ATOM 393 O O . VAL A 1 55 ? 39.344 -7.648 -19.047 1 29.67 55 VAL A O 1
ATOM 396 N N . LEU A 1 56 ? 40.969 -5.906 -19.547 1 28.59 56 LEU A N 1
ATOM 397 C CA . LEU A 1 56 ? 41.438 -6.598 -20.734 1 28.59 56 LEU A CA 1
ATOM 398 C C . LEU A 1 56 ? 42.5 -7.645 -20.375 1 28.59 56 LEU A C 1
ATOM 400 O O . LEU A 1 56 ? 43.156 -8.203 -21.25 1 28.59 56 LEU A O 1
ATOM 404 N N . ALA A 1 57 ? 43.125 -7.609 -19.312 1 27.31 57 ALA A N 1
ATOM 405 C CA . ALA A 1 57 ? 44.125 -8.688 -19.188 1 27.31 57 ALA A CA 1
ATOM 406 C C . ALA A 1 57 ? 43.469 -10.047 -19.469 1 27.31 57 ALA A C 1
ATOM 408 O O . ALA A 1 57 ? 42.719 -10.57 -18.625 1 27.31 57 ALA A O 1
ATOM 409 N N . ALA A 1 58 ? 43.125 -10.195 -20.812 1 26.44 58 ALA A N 1
ATOM 410 C CA . ALA A 1 58 ? 42.562 -11.352 -21.5 1 26.44 58 ALA A CA 1
ATOM 411 C C . ALA A 1 58 ? 43.344 -12.633 -21.156 1 26.44 58 ALA A C 1
ATOM 413 O O . ALA A 1 58 ? 44.562 -12.625 -21.109 1 26.44 58 ALA A O 1
ATOM 414 N N . PRO A 1 59 ? 42.844 -13.617 -20.438 1 27.7 59 PRO A N 1
ATOM 415 C CA . PRO A 1 59 ? 43.562 -14.883 -20.531 1 27.7 59 PRO A CA 1
ATOM 416 C C . PRO A 1 59 ? 44.125 -15.148 -21.938 1 27.7 59 PRO A C 1
ATOM 418 O O . PRO A 1 59 ? 43.688 -14.523 -22.906 1 27.7 59 PRO A O 1
ATOM 421 N N . ARG A 1 60 ? 45.25 -16.094 -22.109 1 28.11 60 ARG A N 1
ATOM 422 C CA . ARG A 1 60 ? 45.938 -16.609 -23.281 1 28.11 60 ARG A CA 1
ATOM 423 C C . ARG A 1 60 ? 44.969 -16.797 -24.453 1 28.11 60 ARG A C 1
ATOM 425 O O . ARG A 1 60 ? 43.781 -17.125 -24.25 1 28.11 60 ARG A O 1
ATOM 432 N N . PRO A 1 61 ? 45.344 -16.281 -25.672 1 23.42 61 PRO A N 1
ATOM 433 C CA . PRO A 1 61 ? 44.625 -16.453 -26.938 1 23.42 61 PRO A CA 1
ATOM 434 C C . PRO A 1 61 ? 44.156 -17.891 -27.172 1 23.42 61 PRO A C 1
ATOM 436 O O . PRO A 1 61 ? 44.938 -18.828 -26.984 1 23.42 61 PRO A O 1
ATOM 439 N N . LEU A 1 62 ? 43.062 -18.359 -26.828 1 22.17 62 LEU A N 1
ATOM 440 C CA . LEU A 1 62 ? 42.719 -19.625 -27.469 1 22.17 62 LEU A CA 1
ATOM 441 C C . LEU A 1 62 ? 43.219 -19.656 -28.906 1 22.17 62 LEU A C 1
ATOM 443 O O . LEU A 1 62 ? 43 -18.703 -29.672 1 22.17 62 LEU A O 1
ATOM 447 N N . ALA A 1 63 ? 44.312 -20.375 -29.281 1 21.28 63 ALA A N 1
ATOM 448 C CA . ALA A 1 63 ? 44.906 -20.656 -30.578 1 21.28 63 ALA A CA 1
ATOM 449 C C . ALA A 1 63 ? 43.906 -20.547 -31.719 1 21.28 63 ALA A C 1
ATOM 451 O O . ALA A 1 63 ? 42.688 -20.641 -31.484 1 21.28 63 ALA A O 1
ATOM 452 N N . ALA A 1 64 ? 44.406 -20.25 -33.062 1 23.17 64 ALA A N 1
ATOM 453 C CA . ALA A 1 64 ? 44.219 -19.891 -34.469 1 23.17 64 ALA A CA 1
ATOM 454 C C . ALA A 1 64 ? 43.344 -20.891 -35.188 1 23.17 64 ALA A C 1
ATOM 456 O O . ALA A 1 64 ? 43.219 -20.859 -36.438 1 23.17 64 ALA A O 1
ATOM 457 N N . GLY A 1 65 ? 42.969 -22.109 -34.688 1 21.45 65 GLY A N 1
ATOM 458 C CA . GLY A 1 65 ? 42.469 -22.953 -35.75 1 21.45 65 GLY A CA 1
ATOM 459 C C . GLY A 1 65 ? 41.281 -22.391 -36.469 1 21.45 65 GLY A C 1
ATOM 460 O O . GLY A 1 65 ? 40.125 -22.672 -36.094 1 21.45 65 GLY A O 1
ATOM 461 N N . LEU A 1 66 ? 41.188 -21.078 -36.781 1 23.3 66 LEU A N 1
ATOM 462 C CA . LEU A 1 66 ? 40.281 -20.578 -37.781 1 23.3 66 LEU A CA 1
ATOM 463 C C . LEU A 1 66 ? 40.5 -21.297 -39.125 1 23.3 66 LEU A C 1
ATOM 465 O O . LEU A 1 66 ? 41.188 -20.781 -40 1 23.3 66 LEU A O 1
ATOM 469 N N . ALA A 1 67 ? 40.906 -22.594 -39.062 1 23.59 67 ALA A N 1
ATOM 470 C CA . ALA A 1 67 ? 40.969 -23.109 -40.438 1 23.59 67 ALA A CA 1
ATOM 471 C C . ALA A 1 67 ? 39.719 -22.719 -41.219 1 23.59 67 ALA A C 1
ATOM 473 O O . ALA A 1 67 ? 38.688 -22.344 -40.625 1 23.59 67 ALA A O 1
ATOM 474 N N . SER A 1 68 ? 39.531 -23.156 -42.562 1 24.39 68 SER A N 1
ATOM 475 C CA . SER A 1 68 ? 38.625 -22.953 -43.688 1 24.39 68 SER A CA 1
ATOM 476 C C . SER A 1 68 ? 37.156 -23.141 -43.281 1 24.39 68 SER A C 1
ATOM 478 O O . SER A 1 68 ? 36.875 -23.75 -42.25 1 24.39 68 SER A O 1
ATOM 480 N N . ASP A 1 69 ? 36.062 -22.547 -44.094 1 27.36 69 ASP A N 1
ATOM 481 C CA . ASP A 1 69 ? 34.625 -22.297 -44.188 1 27.36 69 ASP A CA 1
ATOM 482 C C . ASP A 1 69 ? 33.844 -23.531 -43.719 1 27.36 69 ASP A C 1
ATOM 484 O O . ASP A 1 69 ? 32.719 -23.391 -43.188 1 27.36 69 ASP A O 1
ATOM 488 N N . GLU A 1 70 ? 34.188 -24.766 -44.188 1 27.06 70 GLU A N 1
ATOM 489 C CA . GLU A 1 70 ? 33.344 -25.938 -44.344 1 27.06 70 GLU A CA 1
ATOM 490 C C . GLU A 1 70 ? 33.031 -26.609 -43 1 27.06 70 GLU A C 1
ATOM 492 O O . GLU A 1 70 ? 31.922 -27.078 -42.781 1 27.06 70 GLU A O 1
ATOM 497 N N . GLU A 1 71 ? 34.062 -27.031 -42.219 1 28.03 71 GLU A N 1
ATOM 498 C CA . GLU A 1 71 ? 33.906 -28.078 -41.219 1 28.03 71 GLU A CA 1
ATOM 499 C C . GLU A 1 71 ? 33.375 -27.516 -39.906 1 28.03 71 GLU A C 1
ATOM 501 O O . GLU A 1 71 ? 33.375 -28.203 -38.875 1 28.03 71 GLU A O 1
ATOM 506 N N . ASP A 1 72 ? 33.25 -26.266 -39.688 1 29.94 72 ASP A N 1
ATOM 507 C CA . ASP A 1 72 ? 32.844 -25.688 -38.406 1 29.94 72 ASP A CA 1
ATOM 508 C C . ASP A 1 72 ? 31.406 -26.078 -38.031 1 29.94 72 ASP A C 1
ATOM 510 O O . ASP A 1 72 ? 30.812 -25.516 -37.125 1 29.94 72 ASP A O 1
ATOM 514 N N . SER A 1 73 ? 30.656 -26.859 -38.844 1 29.03 73 SER A N 1
ATOM 515 C CA . SER A 1 73 ? 29.266 -27.266 -38.656 1 29.03 73 SER A CA 1
ATOM 516 C C . SER A 1 73 ? 29.125 -28.172 -37.438 1 29.03 73 SER A C 1
ATOM 518 O O . SER A 1 73 ? 28.031 -28.328 -36.906 1 29.03 73 SER A O 1
ATOM 520 N N . ARG A 1 74 ? 30 -29.234 -37.25 1 31.78 74 ARG A N 1
ATOM 521 C CA . ARG A 1 74 ? 29.656 -30.359 -36.375 1 31.78 74 ARG A CA 1
ATOM 522 C C . ARG A 1 74 ? 29.766 -29.984 -34.906 1 31.78 74 ARG A C 1
ATOM 524 O O . ARG A 1 74 ? 29.219 -30.688 -34.062 1 31.78 74 ARG A O 1
ATOM 531 N N . GLU A 1 75 ? 30.75 -29.281 -34.531 1 29.89 75 GLU A N 1
ATOM 532 C CA . GLU A 1 75 ? 30.953 -29.188 -33.094 1 29.89 75 GLU A CA 1
ATOM 533 C C . GLU A 1 75 ? 29.938 -28.25 -32.469 1 29.89 75 GLU A C 1
ATOM 535 O O . GLU A 1 75 ? 29.969 -28.047 -31.234 1 29.89 75 GLU A O 1
ATOM 540 N N . ASP A 1 76 ? 29.172 -27.516 -33.219 1 30.17 76 ASP A N 1
ATOM 541 C CA . ASP A 1 76 ? 28.141 -26.609 -32.719 1 30.17 76 ASP A CA 1
ATOM 542 C C . ASP A 1 76 ? 26.984 -27.391 -32.094 1 30.17 76 ASP A C 1
ATOM 544 O O . ASP A 1 76 ? 25.969 -26.797 -31.734 1 30.17 76 ASP A O 1
ATOM 548 N N . GLY A 1 77 ? 26.906 -28.719 -32.219 1 27.72 77 GLY A N 1
ATOM 549 C CA . GLY A 1 77 ? 25.719 -29.484 -31.922 1 27.72 77 GLY A CA 1
ATOM 550 C C . GLY A 1 77 ? 25.469 -29.625 -30.438 1 27.72 77 GLY A C 1
ATOM 551 O O . GLY A 1 77 ? 24.531 -30.312 -30.016 1 27.72 77 GLY A O 1
ATOM 552 N N . ALA A 1 78 ? 26.625 -29.812 -29.672 1 29.42 78 ALA A N 1
ATOM 553 C CA . ALA A 1 78 ? 26.172 -30.234 -28.359 1 29.42 78 ALA A CA 1
ATOM 554 C C . ALA A 1 78 ? 25.391 -29.125 -27.656 1 29.42 78 ALA A C 1
ATOM 556 O O . ALA A 1 78 ? 25.859 -28 -27.531 1 29.42 78 ALA A O 1
ATOM 557 N N . PRO A 1 79 ? 24.094 -29.234 -27.75 1 34.28 79 PRO A N 1
ATOM 558 C CA . PRO A 1 79 ? 23.156 -28.25 -27.219 1 34.28 79 PRO A CA 1
ATOM 559 C C . PRO A 1 79 ? 23.656 -27.594 -25.922 1 34.28 79 PRO A C 1
ATOM 561 O O . PRO A 1 79 ? 23.219 -26.484 -25.578 1 34.28 79 PRO A O 1
ATOM 564 N N . GLY A 1 80 ? 23.922 -28.453 -24.953 1 32.62 80 GLY A N 1
ATOM 565 C CA . GLY A 1 80 ? 24.094 -28.047 -23.562 1 32.62 80 GLY A CA 1
ATOM 566 C C . GLY A 1 80 ? 25.344 -27.219 -23.344 1 32.62 80 GLY A C 1
ATOM 567 O O . GLY A 1 80 ? 26.234 -27.609 -22.594 1 32.62 80 GLY A O 1
ATOM 568 N N . ALA A 1 81 ? 26.016 -26.75 -24.344 1 32.34 81 ALA A N 1
ATOM 569 C CA . ALA A 1 81 ? 27.234 -26.031 -24 1 32.34 81 ALA A CA 1
ATOM 570 C C . ALA A 1 81 ? 27.031 -25.172 -22.75 1 32.34 81 ALA A C 1
ATOM 572 O O . ALA A 1 81 ? 26.078 -24.375 -22.688 1 32.34 81 ALA A O 1
ATOM 573 N N . ALA A 1 82 ? 27.406 -25.672 -21.625 1 34.66 82 ALA A N 1
ATOM 574 C CA . ALA A 1 82 ? 27.562 -25.062 -20.312 1 34.66 82 ALA A CA 1
ATOM 575 C C . ALA A 1 82 ? 27.906 -23.578 -20.422 1 34.66 82 ALA A C 1
ATOM 577 O O . ALA A 1 82 ? 28.906 -23.219 -21.031 1 34.66 82 ALA A O 1
ATOM 578 N N . TRP A 1 83 ? 27.094 -22.75 -21.016 1 35.94 83 TRP A N 1
ATOM 579 C CA . TRP A 1 83 ? 27.438 -21.375 -20.734 1 35.94 83 TRP A CA 1
ATOM 580 C C . TRP A 1 83 ? 28.438 -21.297 -19.562 1 35.94 83 TRP A C 1
ATOM 582 O O . TRP A 1 83 ? 28.141 -21.75 -18.469 1 35.94 83 TRP A O 1
ATOM 592 N N . GLY A 1 84 ? 29.562 -21.625 -19.75 1 38.31 84 GLY A N 1
ATOM 593 C CA . GLY A 1 84 ? 30.672 -21.422 -18.844 1 38.31 84 GLY A CA 1
ATOM 594 C C . GLY A 1 84 ? 30.422 -20.312 -17.828 1 38.31 84 GLY A C 1
ATOM 595 O O . GLY A 1 84 ? 29.547 -19.469 -18.016 1 38.31 84 GLY A O 1
ATOM 596 N N . GLU A 1 85 ? 30.641 -20.562 -16.562 1 48.31 85 GLU A N 1
ATOM 597 C CA . GLU A 1 85 ? 30.547 -19.734 -15.359 1 48.31 85 GLU A CA 1
ATOM 598 C C . GLU A 1 85 ? 30.984 -18.297 -15.641 1 48.31 85 GLU A C 1
ATOM 600 O O . GLU A 1 85 ? 32.156 -17.969 -15.562 1 48.31 85 GLU A O 1
ATOM 605 N N . ASP A 1 86 ? 30.391 -17.641 -16.656 1 45.28 86 ASP A N 1
ATOM 606 C CA . ASP A 1 86 ? 30.703 -16.219 -16.703 1 45.28 86 ASP A CA 1
ATOM 607 C C . ASP A 1 86 ? 30.484 -15.57 -15.328 1 45.28 86 ASP A C 1
ATOM 609 O O . ASP A 1 86 ? 29.375 -15.555 -14.812 1 45.28 86 ASP A O 1
ATOM 613 N N . PRO A 1 87 ? 31.641 -15.32 -14.766 1 45.72 87 PRO A N 1
ATOM 614 C CA . PRO A 1 87 ? 31.578 -14.758 -13.414 1 45.72 87 PRO A CA 1
ATOM 615 C C . PRO A 1 87 ? 30.672 -13.531 -13.328 1 45.72 87 PRO A C 1
ATOM 617 O O . PRO A 1 87 ? 30.094 -13.25 -12.273 1 45.72 87 PRO A O 1
ATOM 620 N N . LEU A 1 88 ? 30.438 -12.906 -14.523 1 48.78 88 LEU A N 1
ATOM 621 C CA . LEU A 1 88 ? 29.625 -11.695 -14.477 1 48.78 88 LEU A CA 1
ATOM 622 C C . LEU A 1 88 ? 28.141 -12.055 -14.406 1 48.78 88 LEU A C 1
ATOM 624 O O . LEU A 1 88 ? 27.328 -11.273 -13.898 1 48.78 88 LEU A O 1
ATOM 628 N N . LEU A 1 89 ? 27.906 -13.266 -14.969 1 50.38 89 LEU A N 1
ATOM 629 C CA . LEU A 1 89 ? 26.5 -13.664 -14.977 1 50.38 89 LEU A CA 1
ATOM 630 C C . LEU A 1 89 ? 26.172 -14.523 -13.758 1 50.38 89 LEU A C 1
ATOM 632 O O . LEU A 1 89 ? 25.062 -15.062 -13.648 1 50.38 89 LEU A O 1
ATOM 636 N N . GLY A 1 90 ? 26.938 -14.586 -12.727 1 52.25 90 GLY A N 1
ATOM 637 C CA . GLY A 1 90 ? 26.703 -15.25 -11.461 1 52.25 90 GLY A CA 1
ATOM 638 C C . GLY A 1 90 ? 26.359 -16.719 -11.617 1 52.25 90 GLY A C 1
ATOM 639 O O . GLY A 1 90 ? 25.625 -17.281 -10.797 1 52.25 90 GLY A O 1
ATOM 640 N N . GLY A 1 91 ? 26.594 -17.328 -12.695 1 57.47 91 GLY A N 1
ATOM 641 C CA . GLY A 1 91 ? 26.328 -18.75 -12.922 1 57.47 91 GLY A CA 1
ATOM 642 C C . GLY A 1 91 ? 24.875 -19.031 -13.258 1 57.47 91 GLY A C 1
ATOM 643 O O . GLY A 1 91 ? 24.453 -20.188 -13.281 1 57.47 91 GLY A O 1
ATOM 644 N N . ALA A 1 92 ? 24.125 -17.953 -13.523 1 62.78 92 ALA A N 1
ATOM 645 C CA . ALA A 1 92 ? 22.719 -18.188 -13.859 1 62.78 92 ALA A CA 1
ATOM 646 C C . ALA A 1 92 ? 22.578 -18.719 -15.281 1 62.78 92 ALA A C 1
ATOM 648 O O . ALA A 1 92 ? 23.297 -18.297 -16.188 1 62.78 92 ALA A O 1
ATOM 649 N N . PRO A 1 93 ? 21.703 -19.703 -15.406 1 68.75 93 PRO A N 1
ATOM 650 C CA . PRO A 1 93 ? 21.531 -20.297 -16.734 1 68.75 93 PRO A CA 1
ATOM 651 C C . PRO A 1 93 ? 20.953 -19.297 -17.734 1 68.75 93 PRO A C 1
ATOM 653 O O . PRO A 1 93 ? 20.219 -18.375 -17.359 1 68.75 93 PRO A O 1
ATOM 656 N N . VAL A 1 94 ? 21.406 -19.375 -19 1 75.88 94 VAL A N 1
ATOM 657 C CA . VAL A 1 94 ? 20.906 -18.516 -20.062 1 75.88 94 VAL A CA 1
ATOM 658 C C . VAL A 1 94 ? 19.859 -19.266 -20.891 1 75.88 94 VAL A C 1
ATOM 660 O O . VAL A 1 94 ? 20.125 -20.375 -21.391 1 75.88 94 VAL A O 1
ATOM 663 N N . PHE A 1 95 ? 18.734 -18.75 -20.906 1 83.94 95 PHE A N 1
ATOM 664 C CA . PHE A 1 95 ? 17.672 -19.297 -21.734 1 83.94 95 PHE A CA 1
ATOM 665 C C . PHE A 1 95 ? 17.734 -18.75 -23.156 1 83.94 95 PHE A C 1
ATOM 667 O O . PHE A 1 95 ? 17.766 -17.531 -23.359 1 83.94 95 PHE A O 1
ATOM 674 N N . SER A 1 96 ? 17.922 -19.578 -24.109 1 86.19 96 SER A N 1
ATOM 675 C CA . SER A 1 96 ? 17.969 -19.188 -25.516 1 86.19 96 SER A CA 1
ATOM 676 C C . SER A 1 96 ? 17.328 -20.25 -26.406 1 86.19 96 SER A C 1
ATOM 678 O O . SER A 1 96 ? 17.297 -21.438 -26.047 1 86.19 96 SER A O 1
ATOM 680 N N . LEU A 1 97 ? 16.828 -19.781 -27.484 1 89.69 97 LEU A N 1
ATOM 681 C CA . LEU A 1 97 ? 16.172 -20.688 -28.422 1 89.69 97 LEU A CA 1
ATOM 682 C C . LEU A 1 97 ? 17.047 -20.953 -29.641 1 89.69 97 LEU A C 1
ATOM 684 O O . LEU A 1 97 ? 16.578 -21.438 -30.672 1 89.69 97 LEU A O 1
ATOM 688 N N . ALA A 1 98 ? 18.266 -20.594 -29.516 1 87.31 98 ALA A N 1
ATOM 689 C CA . ALA A 1 98 ? 19.188 -20.719 -30.625 1 87.31 98 ALA A CA 1
ATOM 690 C C . ALA A 1 98 ? 19.297 -22.172 -31.094 1 87.31 98 ALA A C 1
ATOM 692 O O . ALA A 1 98 ? 19.516 -22.438 -32.281 1 87.31 98 ALA A O 1
ATOM 693 N N . HIS A 1 99 ? 19.125 -23.125 -30.172 1 81.06 99 HIS A N 1
ATOM 694 C CA . HIS A 1 99 ? 19.328 -24.531 -30.5 1 81.06 99 HIS A CA 1
ATOM 695 C C . HIS A 1 99 ? 18.031 -25.328 -30.344 1 81.06 99 HIS A C 1
ATOM 697 O O . HIS A 1 99 ? 18.047 -26.547 -30.266 1 81.06 99 HIS A O 1
ATOM 703 N N . ALA A 1 100 ? 17 -24.609 -30.234 1 85.81 100 ALA A N 1
ATOM 704 C CA . ALA A 1 100 ? 15.711 -25.297 -30.109 1 85.81 100 ALA A CA 1
ATOM 705 C C . ALA A 1 100 ? 15.273 -25.891 -31.453 1 85.81 100 ALA A C 1
ATOM 707 O O . ALA A 1 100 ? 15.008 -25.156 -32.406 1 85.81 100 ALA A O 1
ATOM 708 N N . ALA A 1 101 ? 15.141 -27.156 -31.5 1 83.94 101 ALA A N 1
ATOM 709 C CA . ALA A 1 101 ? 14.867 -27.859 -32.75 1 83.94 101 ALA A CA 1
ATOM 710 C C . ALA A 1 101 ? 13.5 -27.469 -33.312 1 83.94 101 ALA A C 1
ATOM 712 O O . ALA A 1 101 ? 13.328 -27.391 -34.531 1 83.94 101 ALA A O 1
ATOM 713 N N . ASN A 1 102 ? 12.523 -27.266 -32.469 1 86.69 102 ASN A N 1
ATOM 714 C CA . ASN A 1 102 ? 11.148 -27.047 -32.938 1 86.69 102 ASN A CA 1
ATOM 715 C C . ASN A 1 102 ? 10.828 -25.562 -33.062 1 86.69 102 ASN A C 1
ATOM 717 O O . ASN A 1 102 ? 9.68 -25.188 -33.281 1 86.69 102 ASN A O 1
ATOM 721 N N . ALA A 1 103 ? 11.875 -24.656 -32.906 1 91.25 103 ALA A N 1
ATOM 722 C CA . ALA A 1 103 ? 11.656 -23.219 -33.094 1 91.25 103 ALA A CA 1
ATOM 723 C C . ALA A 1 103 ? 11.812 -22.812 -34.531 1 91.25 103 ALA A C 1
ATOM 725 O O . ALA A 1 103 ? 12.461 -23.516 -35.312 1 91.25 103 ALA A O 1
ATOM 726 N N . SER A 1 104 ? 11.133 -21.734 -34.969 1 93.94 104 SER A N 1
ATOM 727 C CA . SER A 1 104 ? 11.234 -21.203 -36.312 1 93.94 104 SER A CA 1
ATOM 728 C C . SER A 1 104 ? 12.664 -20.781 -36.656 1 93.94 104 SER A C 1
ATOM 730 O O . SER A 1 104 ? 13.453 -20.516 -35.75 1 93.94 104 SER A O 1
ATOM 732 N N . ALA A 1 105 ? 13 -20.75 -37.969 1 93.62 105 ALA A N 1
ATOM 733 C CA . ALA A 1 105 ? 14.352 -20.391 -38.406 1 93.62 105 ALA A CA 1
ATOM 734 C C . ALA A 1 105 ? 14.695 -18.953 -38 1 93.62 105 ALA A C 1
ATOM 736 O O . ALA A 1 105 ? 15.836 -18.672 -37.625 1 93.62 105 ALA A O 1
ATOM 737 N N . ARG A 1 106 ? 13.75 -18.094 -38.125 1 93.75 106 ARG A N 1
ATOM 738 C CA . ARG A 1 106 ? 13.984 -16.703 -37.781 1 93.75 106 ARG A CA 1
ATOM 739 C C . ARG A 1 106 ? 14.25 -16.547 -36.281 1 93.75 106 ARG A C 1
ATOM 741 O O . ARG A 1 106 ? 15.109 -15.766 -35.875 1 93.75 106 ARG A O 1
ATOM 748 N N . CYS A 1 107 ? 13.484 -17.234 -35.469 1 95.38 107 CYS A N 1
ATOM 749 C CA . CYS A 1 107 ? 13.664 -17.203 -34.031 1 95.38 107 CYS A CA 1
ATOM 750 C C . CYS A 1 107 ? 15.047 -17.734 -33.656 1 95.38 107 CYS A C 1
ATOM 752 O O . CYS A 1 107 ? 15.742 -17.125 -32.844 1 95.38 107 CYS A O 1
ATOM 754 N N . ARG A 1 108 ? 15.484 -18.797 -34.25 1 94.75 108 ARG A N 1
ATOM 755 C CA . ARG A 1 108 ? 16.797 -19.391 -33.969 1 94.75 108 ARG A CA 1
ATOM 756 C C . ARG A 1 108 ? 17.922 -18.422 -34.344 1 94.75 108 ARG A C 1
ATOM 758 O O . ARG A 1 108 ? 18.891 -18.297 -33.625 1 94.75 108 ARG A O 1
ATOM 765 N N . ARG A 1 109 ? 17.719 -17.812 -35.5 1 93.62 109 ARG A N 1
ATOM 766 C CA . ARG A 1 109 ? 18.75 -16.875 -35.969 1 93.62 109 ARG A CA 1
ATOM 767 C C . ARG A 1 109 ? 18.906 -15.719 -34.969 1 93.62 109 ARG A C 1
ATOM 769 O O . ARG A 1 109 ? 20.031 -15.406 -34.562 1 93.62 109 ARG A O 1
ATOM 776 N N . GLN A 1 110 ? 17.875 -15.109 -34.594 1 95.94 110 GLN A N 1
ATOM 777 C CA . GLN A 1 110 ? 17.969 -13.969 -33.688 1 95.94 110 GLN A CA 1
ATOM 778 C C . GLN A 1 110 ? 18.438 -14.391 -32.312 1 95.94 110 GLN A C 1
ATOM 780 O O . GLN A 1 110 ? 19.094 -13.625 -31.594 1 95.94 110 GLN A O 1
ATOM 785 N N . SER A 1 111 ? 18.031 -15.57 -31.953 1 95.19 111 SER A N 1
ATOM 786 C CA . SER A 1 111 ? 18.531 -16.094 -30.688 1 95.19 111 SER A CA 1
ATOM 787 C C . SER A 1 111 ? 20.047 -16.297 -30.719 1 95.19 111 SER A C 1
ATOM 789 O O . SER A 1 111 ? 20.719 -16.125 -29.719 1 95.19 111 SER A O 1
ATOM 791 N N . ARG A 1 112 ? 20.562 -16.703 -31.844 1 92.88 112 ARG A N 1
ATOM 792 C CA . ARG A 1 112 ? 22 -16.844 -32 1 92.88 112 ARG A CA 1
ATOM 793 C C . ARG A 1 112 ? 22.703 -15.484 -31.922 1 92.88 112 ARG A C 1
ATOM 795 O O . ARG A 1 112 ? 23.781 -15.367 -31.344 1 92.88 112 ARG A O 1
ATOM 802 N N . VAL A 1 113 ? 22.047 -14.539 -32.531 1 94.75 113 VAL A N 1
ATOM 803 C CA . VAL A 1 113 ? 22.578 -13.188 -32.438 1 94.75 113 VAL A CA 1
ATOM 804 C C . VAL A 1 113 ? 22.609 -12.75 -30.984 1 94.75 113 VAL A C 1
ATOM 806 O O . VAL A 1 113 ? 23.609 -12.188 -30.531 1 94.75 113 VAL A O 1
ATOM 809 N N . PHE A 1 114 ? 21.578 -12.961 -30.297 1 94.38 114 PHE A N 1
ATOM 810 C CA . PHE A 1 114 ? 21.469 -12.617 -28.891 1 94.38 114 PHE A CA 1
ATOM 811 C C . PHE A 1 114 ? 22.609 -13.266 -28.094 1 94.38 114 PHE A C 1
ATOM 813 O O . PHE A 1 114 ? 23.297 -12.586 -27.328 1 94.38 114 PHE A O 1
ATOM 820 N N . LEU A 1 115 ? 22.812 -14.539 -28.297 1 91.12 115 LEU A N 1
ATOM 821 C CA . LEU A 1 115 ? 23.828 -15.258 -27.547 1 91.12 115 LEU A CA 1
ATOM 822 C C . LEU A 1 115 ? 25.219 -14.703 -27.844 1 91.12 115 LEU A C 1
ATOM 824 O O . LEU A 1 115 ? 26.047 -14.562 -26.938 1 91.12 115 LEU A O 1
ATOM 828 N N . SER A 1 116 ? 25.469 -14.43 -29.109 1 88.25 116 SER A N 1
ATOM 829 C CA . SER A 1 116 ? 26.766 -13.891 -29.516 1 88.25 116 SER A CA 1
ATOM 830 C C . SER A 1 116 ? 27.016 -12.531 -28.875 1 88.25 116 SER A C 1
ATOM 832 O O . SER A 1 116 ? 28.109 -12.273 -28.359 1 88.25 116 SER A O 1
ATOM 834 N N . GLU A 1 117 ? 26.016 -11.719 -28.891 1 89.5 117 GLU A N 1
ATOM 835 C CA . GLU A 1 117 ? 26.156 -10.383 -28.328 1 89.5 117 GLU A CA 1
ATOM 836 C C . GLU A 1 117 ? 26.203 -10.438 -26.797 1 89.5 117 GLU A C 1
ATOM 838 O O . GLU A 1 117 ? 26.797 -9.57 -26.156 1 89.5 117 GLU A O 1
ATOM 843 N N . LEU A 1 118 ? 25.516 -11.414 -26.203 1 88.75 118 LEU A N 1
ATOM 844 C CA . LEU A 1 118 ? 25.578 -11.594 -24.766 1 88.75 118 LEU A CA 1
ATOM 845 C C . LEU A 1 118 ? 27 -11.93 -24.312 1 88.75 118 LEU A C 1
ATOM 847 O O . LEU A 1 118 ? 27.469 -11.43 -23.297 1 88.75 118 LEU A O 1
ATOM 851 N N . ARG A 1 119 ? 27.734 -12.719 -25.016 1 80.5 119 ARG A N 1
ATOM 852 C CA . ARG A 1 119 ? 29.109 -13.086 -24.703 1 80.5 119 ARG A CA 1
ATOM 853 C C . ARG A 1 119 ? 30.031 -11.867 -24.781 1 80.5 119 ARG A C 1
ATOM 855 O O . ARG A 1 119 ? 31.047 -11.812 -24.078 1 80.5 119 ARG A O 1
ATOM 862 N N . ARG A 1 120 ? 29.531 -10.898 -25.625 1 79.38 120 ARG A N 1
ATOM 863 C CA . ARG A 1 120 ? 30.297 -9.664 -25.75 1 79.38 120 ARG A CA 1
ATOM 864 C C . ARG A 1 120 ? 29.859 -8.633 -24.719 1 79.38 120 ARG A C 1
ATOM 866 O O . ARG A 1 120 ? 30.328 -7.496 -24.719 1 79.38 120 ARG A O 1
ATOM 873 N N . HIS A 1 121 ? 28.953 -8.945 -23.953 1 83.75 121 HIS A N 1
ATOM 874 C CA . HIS A 1 121 ? 28.453 -8.141 -22.844 1 83.75 121 HIS A CA 1
ATOM 875 C C . HIS A 1 121 ? 27.844 -6.832 -23.359 1 83.75 121 HIS A C 1
ATOM 877 O O . HIS A 1 121 ? 28.094 -5.766 -22.781 1 83.75 121 HIS A O 1
ATOM 883 N N . ARG A 1 122 ? 27.203 -6.965 -24.469 1 88.44 122 ARG A N 1
ATOM 884 C CA . ARG A 1 122 ? 26.453 -5.797 -24.922 1 88.44 122 ARG A CA 1
ATOM 885 C C . ARG A 1 122 ? 25.266 -5.512 -24.016 1 88.44 122 ARG A C 1
ATOM 887 O O . ARG A 1 122 ? 24.594 -6.441 -23.562 1 88.44 122 ARG A O 1
ATOM 894 N N . LEU A 1 123 ? 25.016 -4.297 -23.75 1 90.38 123 LEU A N 1
ATOM 895 C CA . LEU A 1 123 ? 24.031 -3.906 -22.734 1 90.38 123 LEU A CA 1
ATOM 896 C C . LEU A 1 123 ? 22.656 -4.488 -23.047 1 90.38 123 LEU A C 1
ATOM 898 O O . LEU A 1 123 ? 22 -5.047 -22.172 1 90.38 123 LEU A O 1
ATOM 902 N N . TRP A 1 124 ? 22.188 -4.324 -24.344 1 93.44 124 TRP A N 1
ATOM 903 C CA . TRP A 1 124 ? 20.859 -4.809 -24.688 1 93.44 124 TRP A CA 1
ATOM 904 C C . TRP A 1 124 ? 20.75 -6.316 -24.484 1 93.44 124 TRP A C 1
ATOM 906 O O . TRP A 1 124 ? 19.703 -6.82 -24.078 1 93.44 124 TRP A O 1
ATOM 916 N N . ALA A 1 125 ? 21.812 -7.082 -24.812 1 92.81 125 ALA A N 1
ATOM 917 C CA . ALA A 1 125 ? 21.828 -8.531 -24.641 1 92.81 125 ALA A CA 1
ATOM 918 C C . ALA A 1 125 ? 21.812 -8.914 -23.156 1 92.81 125 ALA A C 1
ATOM 920 O O . ALA A 1 125 ? 21.156 -9.883 -22.766 1 92.81 125 ALA A O 1
ATOM 921 N N . LEU A 1 126 ? 22.562 -8.102 -22.391 1 91.75 126 LEU A N 1
ATOM 922 C CA . LEU A 1 126 ? 22.531 -8.305 -20.938 1 91.75 126 LEU A CA 1
ATOM 923 C C . LEU A 1 126 ? 21.141 -8.07 -20.375 1 91.75 126 LEU A C 1
ATOM 925 O O . LEU A 1 126 ? 20.688 -8.805 -19.5 1 91.75 126 LEU A O 1
ATOM 929 N N . GLN A 1 127 ? 20.5 -7.031 -20.891 1 94.81 127 GLN A N 1
ATOM 930 C CA . GLN A 1 127 ? 19.156 -6.699 -20.438 1 94.81 127 GLN A CA 1
ATOM 931 C C . GLN A 1 127 ? 18.172 -7.801 -20.812 1 94.81 127 GLN A C 1
ATOM 933 O O . GLN A 1 127 ? 17.281 -8.133 -20.016 1 94.81 127 GLN A O 1
ATOM 938 N N . MET A 1 128 ? 18.234 -8.344 -22 1 95.12 128 MET A N 1
ATOM 939 C CA . MET A 1 128 ? 17.344 -9.43 -22.422 1 95.12 128 MET A CA 1
ATOM 940 C C . MET A 1 128 ? 17.516 -10.648 -21.516 1 95.12 128 MET A C 1
ATOM 942 O O . MET A 1 128 ? 16.531 -11.266 -21.109 1 95.12 128 MET A O 1
ATOM 946 N N . TRP A 1 129 ? 18.797 -11 -21.203 1 93.69 129 TRP A N 1
ATOM 947 C CA . TRP A 1 129 ? 19.078 -12.094 -20.281 1 93.69 129 TRP A CA 1
ATOM 948 C C . TRP A 1 129 ? 18.562 -11.781 -18.891 1 93.69 129 TRP A C 1
ATOM 950 O O . TRP A 1 129 ? 17.953 -12.641 -18.234 1 93.69 129 TRP A O 1
ATOM 960 N N . ASP A 1 130 ? 18.75 -10.547 -18.453 1 94.62 130 ASP A N 1
ATOM 961 C CA . ASP A 1 130 ? 18.391 -10.094 -17.109 1 94.62 130 ASP A CA 1
ATOM 962 C C . ASP A 1 130 ? 16.875 -10.109 -16.906 1 94.62 130 ASP A C 1
ATOM 964 O O . ASP A 1 130 ? 16.406 -10.32 -15.789 1 94.62 130 ASP A O 1
ATOM 968 N N . ALA A 1 131 ? 16.109 -9.906 -17.922 1 96.69 131 ALA A N 1
ATOM 969 C CA . ALA A 1 131 ? 14.664 -9.727 -17.844 1 96.69 131 ALA A CA 1
ATOM 970 C C . ALA A 1 131 ? 13.961 -11.055 -17.578 1 96.69 131 ALA A C 1
ATOM 972 O O . ALA A 1 131 ? 12.852 -11.086 -17.047 1 96.69 131 ALA A O 1
ATOM 973 N N . GLY A 1 132 ? 14.547 -12.18 -17.906 1 95.44 132 GLY A N 1
ATOM 974 C CA . GLY A 1 132 ? 13.93 -13.484 -17.75 1 95.44 132 GLY A CA 1
ATOM 975 C C . GLY A 1 132 ? 13.844 -13.922 -16.297 1 95.44 132 GLY A C 1
ATOM 976 O O . GLY A 1 132 ? 14.594 -13.438 -15.445 1 95.44 132 GLY A O 1
ATOM 977 N N . ALA A 1 133 ? 12.945 -14.812 -16.031 1 94.38 133 ALA A N 1
ATOM 978 C CA . ALA A 1 133 ? 12.773 -15.336 -14.68 1 94.38 133 ALA A CA 1
ATOM 979 C C . ALA A 1 133 ? 14.016 -16.094 -14.227 1 94.38 133 ALA A C 1
ATOM 981 O O . ALA A 1 133 ? 14.711 -16.703 -15.039 1 94.38 133 ALA A O 1
ATOM 982 N N . LYS A 1 134 ? 14.32 -15.992 -13 1 92.12 134 LYS A N 1
ATOM 983 C CA . LYS A 1 134 ? 15.414 -16.703 -12.344 1 92.12 134 LYS A CA 1
ATOM 984 C C . LYS A 1 134 ? 14.93 -17.391 -11.07 1 92.12 134 LYS A C 1
ATOM 986 O O . LYS A 1 134 ? 13.82 -17.125 -10.602 1 92.12 134 LYS A O 1
ATOM 991 N N . LEU A 1 135 ? 15.766 -18.344 -10.539 1 90.19 135 LEU A N 1
ATOM 992 C CA . LEU A 1 135 ? 15.414 -19.031 -9.289 1 90.19 135 LEU A CA 1
ATOM 993 C C . LEU A 1 135 ? 15.461 -18.062 -8.117 1 90.19 135 LEU A C 1
ATOM 995 O O . LEU A 1 135 ? 16.5 -17.469 -7.832 1 90.19 135 LEU A O 1
ATOM 999 N N . PRO A 1 136 ? 14.336 -17.859 -7.488 1 93.31 136 PRO A N 1
ATOM 1000 C CA . PRO A 1 136 ? 14.289 -16.906 -6.383 1 93.31 136 PRO A CA 1
ATOM 1001 C C . PRO A 1 136 ? 14.648 -17.531 -5.039 1 93.31 136 PRO A C 1
ATOM 1003 O O . PRO A 1 136 ? 14.867 -18.734 -4.961 1 93.31 136 PRO A O 1
ATOM 1006 N N . SER A 1 137 ? 14.789 -16.688 -4.023 1 94.56 137 SER A N 1
ATOM 1007 C CA . SER A 1 137 ? 14.797 -17.156 -2.645 1 94.56 137 SER A CA 1
ATOM 1008 C C . SER A 1 137 ? 13.383 -17.484 -2.166 1 94.56 137 SER A C 1
ATOM 1010 O O . SER A 1 137 ? 12.406 -16.938 -2.68 1 94.56 137 SER A O 1
ATOM 1012 N N . GLY A 1 138 ? 13.32 -18.359 -1.282 1 96.38 138 GLY A N 1
ATOM 1013 C CA . GLY A 1 138 ? 12.055 -18.656 -0.625 1 96.38 138 GLY A CA 1
ATOM 1014 C C . GLY A 1 138 ? 11.109 -19.469 -1.487 1 96.38 138 GLY A C 1
ATOM 1015 O O . GLY A 1 138 ? 9.891 -19.312 -1.407 1 96.38 138 GLY A O 1
ATOM 1016 N N . VAL A 1 139 ? 11.672 -20.297 -2.408 1 95.38 139 VAL A N 1
ATOM 1017 C CA . VAL A 1 139 ? 10.836 -21.156 -3.238 1 95.38 139 VAL A CA 1
ATOM 1018 C C . VAL A 1 139 ? 10.07 -22.141 -2.354 1 95.38 139 VAL A C 1
ATOM 1020 O O . VAL A 1 139 ? 8.922 -22.484 -2.65 1 95.38 139 VAL A O 1
ATOM 1023 N N . LEU A 1 140 ? 10.641 -22.562 -1.225 1 96 140 LEU A N 1
ATOM 1024 C CA . LEU A 1 140 ? 10.023 -23.516 -0.319 1 96 140 LEU A CA 1
ATOM 1025 C C . LEU A 1 140 ? 9.039 -22.828 0.62 1 96 140 LEU A C 1
ATOM 1027 O O . LEU A 1 140 ? 8.461 -23.453 1.501 1 96 140 LEU A O 1
ATOM 1031 N N . ARG A 1 141 ? 8.867 -21.578 0.432 1 96.88 141 ARG A N 1
ATOM 1032 C CA . ARG A 1 141 ? 7.785 -20.844 1.089 1 96.88 141 ARG A CA 1
ATOM 1033 C C . ARG A 1 141 ? 6.738 -20.391 0.077 1 96.88 141 ARG A C 1
ATOM 1035 O O . ARG A 1 141 ? 5.895 -19.547 0.385 1 96.88 141 ARG A O 1
ATOM 1042 N N . GLY A 1 142 ? 6.875 -20.875 -1.068 1 96.31 142 GLY A N 1
ATOM 1043 C CA . GLY A 1 142 ? 5.848 -20.672 -2.078 1 96.31 142 GLY A CA 1
ATOM 1044 C C . GLY A 1 142 ? 6.191 -19.594 -3.078 1 96.31 142 GLY A C 1
ATOM 1045 O O . GLY A 1 142 ? 5.332 -19.141 -3.832 1 96.31 142 GLY A O 1
ATOM 1046 N N . ASN A 1 143 ? 7.426 -19.094 -3.094 1 97.12 143 ASN A N 1
ATOM 1047 C CA . ASN A 1 143 ? 7.855 -18.078 -4.055 1 97.12 143 ASN A CA 1
ATOM 1048 C C . ASN A 1 143 ? 8.195 -18.703 -5.406 1 97.12 143 ASN A C 1
ATOM 1050 O O . ASN A 1 143 ? 9.281 -18.469 -5.945 1 97.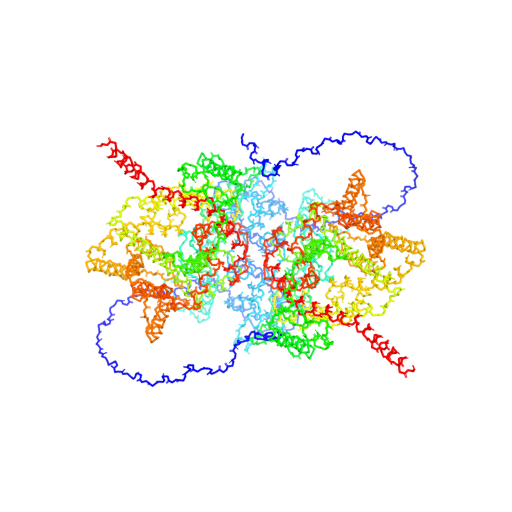12 143 ASN A O 1
ATOM 1054 N N . ALA A 1 144 ? 7.277 -19.406 -5.945 1 94.75 144 ALA A N 1
ATOM 1055 C CA . ALA A 1 144 ? 7.555 -20.188 -7.148 1 94.75 144 ALA A CA 1
ATOM 1056 C C . ALA A 1 144 ? 7.18 -19.406 -8.406 1 94.75 144 ALA A C 1
ATOM 1058 O O . ALA A 1 144 ? 7.781 -19.594 -9.469 1 94.75 144 ALA A O 1
ATOM 1059 N N . ASN A 1 145 ? 6.168 -18.547 -8.344 1 96.38 145 ASN A N 1
ATOM 1060 C CA . ASN A 1 145 ? 5.766 -17.75 -9.5 1 96.38 145 ASN A CA 1
ATOM 1061 C C . ASN A 1 145 ? 6.746 -16.609 -9.766 1 96.38 145 ASN A C 1
ATOM 1063 O O . ASN A 1 145 ? 6.871 -15.695 -8.945 1 96.38 145 ASN A O 1
ATOM 1067 N N . GLN A 1 146 ? 7.434 -16.672 -10.836 1 96.12 146 GLN A N 1
ATOM 1068 C CA . GLN A 1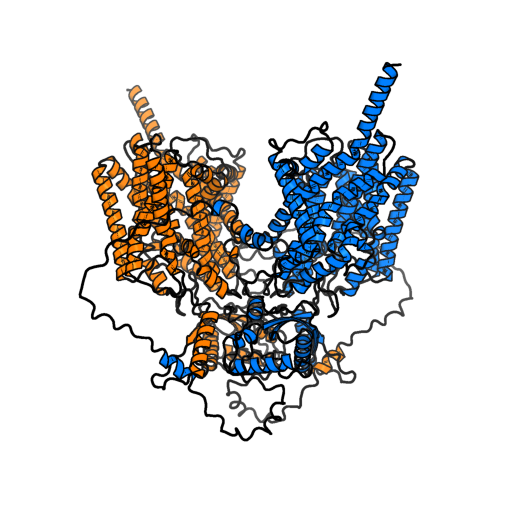 146 ? 8.438 -15.672 -11.188 1 96.12 146 GLN A CA 1
ATOM 1069 C C . GLN A 1 146 ? 8.062 -14.953 -12.477 1 96.12 146 GLN A C 1
ATOM 1071 O O . GLN A 1 146 ? 8.234 -15.492 -13.57 1 96.12 146 GLN A O 1
ATOM 1076 N N . LEU A 1 147 ? 7.727 -13.695 -12.352 1 97.69 147 LEU A N 1
ATOM 1077 C CA . LEU A 1 147 ? 7.203 -12.922 -13.477 1 97.69 147 LEU A CA 1
ATOM 1078 C C . LEU A 1 147 ? 8.336 -12.211 -14.219 1 97.69 147 LEU A C 1
ATOM 1080 O O . LEU A 1 147 ? 8.086 -11.453 -15.156 1 97.69 147 LEU A O 1
ATOM 1084 N N . GLY A 1 148 ? 9.617 -12.477 -13.836 1 97.19 148 GLY A N 1
ATOM 1085 C CA . GLY A 1 148 ? 10.703 -11.758 -14.492 1 97.19 148 GLY A CA 1
ATOM 1086 C C . GLY A 1 148 ? 10.516 -10.25 -14.445 1 97.19 148 GLY A C 1
ATOM 1087 O O . GLY A 1 148 ? 9.891 -9.719 -13.523 1 97.19 148 GLY A O 1
ATOM 1088 N N . ASP A 1 149 ? 11.258 -9.586 -15.289 1 97.75 149 ASP A N 1
ATOM 1089 C CA . ASP A 1 149 ? 11.07 -8.141 -15.43 1 97.75 149 ASP A CA 1
ATOM 1090 C C . ASP A 1 149 ? 10.391 -7.809 -16.75 1 97.75 149 ASP A C 1
ATOM 1092 O O . ASP A 1 149 ? 11.055 -7.656 -17.781 1 97.75 149 ASP A O 1
ATOM 1096 N N . PHE A 1 150 ? 9.086 -7.621 -16.703 1 97.44 150 PHE A N 1
ATOM 1097 C CA . PHE A 1 150 ? 8.227 -7.398 -17.859 1 97.44 150 PHE A CA 1
ATOM 1098 C C . PHE A 1 150 ? 8.672 -6.172 -18.641 1 97.44 150 PHE A C 1
ATOM 1100 O O . PHE A 1 150 ? 8.82 -6.227 -19.875 1 97.44 150 PHE A O 1
ATOM 1107 N N . ASP A 1 151 ? 8.867 -5.07 -17.953 1 96.31 151 ASP A N 1
ATOM 1108 C CA . ASP A 1 151 ? 9.18 -3.787 -18.562 1 96.31 151 ASP A CA 1
ATOM 1109 C C . ASP A 1 151 ? 10.562 -3.805 -19.203 1 96.31 151 ASP A C 1
ATOM 1111 O O . ASP A 1 151 ? 10.781 -3.211 -20.266 1 96.31 151 ASP A O 1
ATOM 1115 N N . GLU A 1 152 ? 11.547 -4.434 -18.516 1 97 152 GLU A N 1
ATOM 1116 C CA . GLU A 1 152 ? 12.883 -4.566 -19.094 1 97 152 GLU A CA 1
ATOM 1117 C C . GLU A 1 152 ? 12.852 -5.344 -20.406 1 97 152 GLU A C 1
ATOM 1119 O O . GLU A 1 152 ? 13.5 -4.953 -21.375 1 97 152 GLU A O 1
ATOM 1124 N N . CYS A 1 153 ? 12.102 -6.383 -20.438 1 97.31 153 CYS A N 1
ATOM 1125 C CA . CYS A 1 153 ? 12.047 -7.246 -21.609 1 97.31 153 CYS A CA 1
ATOM 1126 C C . CYS A 1 153 ? 11.43 -6.516 -22.797 1 97.31 153 CYS A C 1
ATOM 1128 O O . CYS A 1 153 ? 11.984 -6.52 -23.906 1 97.31 153 CYS A O 1
ATOM 1130 N N . VAL A 1 154 ? 10.281 -5.914 -22.609 1 96.56 154 VAL A N 1
ATOM 1131 C CA . VAL A 1 154 ? 9.578 -5.262 -23.703 1 96.56 154 VAL A CA 1
ATOM 1132 C C . VAL A 1 154 ? 10.344 -4.023 -24.156 1 96.56 154 VAL A C 1
ATOM 1134 O O . VAL A 1 154 ? 10.164 -3.549 -25.281 1 96.56 154 VAL A O 1
ATOM 1137 N N . GLY A 1 155 ? 11.258 -3.51 -23.328 1 95.12 155 GLY A N 1
ATOM 1138 C CA . GLY A 1 155 ? 12.039 -2.322 -23.641 1 95.12 155 GLY A CA 1
ATOM 1139 C C . GLY A 1 155 ? 13.352 -2.635 -24.344 1 95.12 155 GLY A C 1
ATOM 1140 O O . GLY A 1 155 ? 14.055 -1.727 -24.797 1 95.12 155 GLY A O 1
ATOM 1141 N N . VAL A 1 156 ? 13.758 -3.887 -24.5 1 96.44 156 VAL A N 1
ATOM 1142 C CA . VAL A 1 156 ? 15.016 -4.289 -25.109 1 96.44 156 VAL A CA 1
ATOM 1143 C C . VAL A 1 156 ? 15.008 -3.904 -26.594 1 96.44 156 VAL A C 1
ATOM 1145 O O . VAL A 1 156 ? 14.055 -4.203 -27.312 1 96.44 156 VAL A O 1
ATOM 1148 N N . ASP A 1 157 ? 15.969 -3.201 -27.047 1 95.31 157 ASP A N 1
ATOM 1149 C CA . ASP A 1 157 ? 16.172 -2.799 -28.438 1 95.31 157 ASP A CA 1
ATOM 1150 C C . ASP A 1 157 ? 17.656 -2.727 -28.781 1 95.31 157 ASP A C 1
ATOM 1152 O O . ASP A 1 157 ? 18.391 -1.894 -28.234 1 95.31 157 ASP A O 1
ATOM 1156 N N . SER A 1 158 ? 18.156 -3.539 -29.672 1 94.44 158 SER A N 1
ATOM 1157 C CA . SER A 1 158 ? 19.578 -3.58 -30.016 1 94.44 158 SER A CA 1
ATOM 1158 C C . SER A 1 158 ? 19.938 -2.453 -30.984 1 94.44 158 SER A C 1
ATOM 1160 O O . SER A 1 158 ? 21.109 -2.158 -31.172 1 94.44 158 SER A O 1
ATOM 1162 N N . GLY A 1 159 ? 18.938 -1.769 -31.516 1 93 159 GLY A N 1
ATOM 1163 C CA . GLY A 1 159 ? 19.25 -0.952 -32.688 1 93 159 GLY A CA 1
ATOM 1164 C C . GLY A 1 159 ? 19.766 -1.762 -33.844 1 93 159 GLY A C 1
ATOM 1165 O O . GLY A 1 159 ? 19.766 -2.994 -33.812 1 93 159 GLY A O 1
ATOM 1166 N N . ALA A 1 160 ? 20.172 -1.084 -34.906 1 93.12 160 ALA A N 1
ATOM 1167 C CA . ALA A 1 160 ? 20.688 -1.777 -36.094 1 93.12 160 ALA A CA 1
ATOM 1168 C C . ALA A 1 160 ? 22.094 -2.301 -35.812 1 93.12 160 ALA A C 1
ATOM 1170 O O . ALA A 1 160 ? 23 -1.532 -35.5 1 93.12 160 ALA A O 1
ATOM 1171 N N . LEU A 1 161 ? 22.234 -3.66 -35.906 1 93.12 161 LEU A N 1
ATOM 1172 C CA . LEU A 1 161 ? 23.531 -4.289 -35.656 1 93.12 161 LEU A CA 1
ATOM 1173 C C . LEU A 1 161 ? 24.328 -4.434 -36.969 1 93.12 161 LEU A C 1
ATOM 1175 O O . LEU A 1 161 ? 24.062 -5.336 -37.75 1 93.12 161 LEU A O 1
ATOM 1179 N N . ARG A 1 162 ? 25.344 -3.678 -37.156 1 87.62 162 ARG A N 1
ATOM 1180 C CA . ARG A 1 162 ? 26.156 -3.652 -38.375 1 87.62 162 ARG A CA 1
ATOM 1181 C C . ARG A 1 162 ? 26.812 -5.008 -38.625 1 87.62 162 ARG A C 1
ATOM 1183 O O . ARG A 1 162 ? 26.875 -5.465 -39.75 1 87.62 162 ARG A O 1
ATOM 1190 N N . ALA A 1 163 ? 27.266 -5.672 -37.469 1 86.44 163 ALA A N 1
ATOM 1191 C CA . ALA A 1 163 ? 27.969 -6.941 -37.562 1 86.44 163 ALA A CA 1
ATOM 1192 C C . ALA A 1 163 ? 27.047 -8.047 -38.094 1 86.44 163 ALA A C 1
ATOM 1194 O O . ALA A 1 163 ? 27.516 -9.078 -38.562 1 86.44 163 ALA A O 1
ATOM 1195 N N . TRP A 1 164 ? 25.828 -7.812 -38.031 1 92.94 164 TRP A N 1
ATOM 1196 C CA . TRP A 1 164 ? 24.859 -8.82 -38.438 1 92.94 164 TRP A CA 1
ATOM 1197 C C . TRP A 1 164 ? 23.969 -8.312 -39.562 1 92.94 164 TRP A C 1
ATOM 1199 O O . TRP A 1 164 ? 22.766 -8.531 -39.562 1 92.94 164 TRP A O 1
ATOM 1209 N N . GLY A 1 165 ? 24.469 -7.504 -40.5 1 91.5 165 GLY A N 1
ATOM 1210 C CA . GLY A 1 165 ? 23.766 -7.031 -41.656 1 91.5 165 GLY A CA 1
ATOM 1211 C C . GLY A 1 165 ? 22.688 -6.012 -41.344 1 91.5 165 GLY A C 1
ATOM 1212 O O . GLY A 1 165 ? 21.688 -5.926 -42.062 1 91.5 165 GLY A O 1
ATOM 1213 N N . GLY A 1 166 ? 22.781 -5.406 -40.219 1 91.5 166 GLY A N 1
ATOM 1214 C CA . GLY A 1 166 ? 21.812 -4.379 -39.844 1 91.5 166 GLY A CA 1
ATOM 1215 C C . GLY A 1 166 ? 20.578 -4.938 -39.156 1 91.5 166 GLY A C 1
ATOM 1216 O O . GLY A 1 166 ? 19.578 -4.238 -39.031 1 91.5 166 GLY A O 1
ATOM 1217 N N . GLU A 1 167 ? 20.672 -6.113 -38.719 1 92.25 167 GLU A N 1
ATOM 1218 C CA . GLU A 1 167 ? 19.547 -6.75 -38.031 1 92.25 167 GLU A CA 1
ATOM 1219 C C . GLU A 1 167 ? 19.25 -6.082 -36.688 1 92.25 167 GLU A C 1
ATOM 1221 O O . GLU A 1 167 ? 20.172 -5.641 -36 1 92.25 167 GLU A O 1
ATOM 1226 N N . ARG A 1 168 ? 17.922 -5.914 -36.406 1 94.31 168 ARG A N 1
ATOM 1227 C CA . ARG A 1 168 ? 17.484 -5.332 -35.156 1 94.31 168 ARG A CA 1
ATOM 1228 C C . ARG A 1 168 ? 16.766 -6.367 -34.312 1 94.31 168 ARG A C 1
ATOM 1230 O O . ARG A 1 168 ? 15.844 -7.035 -34.75 1 94.31 168 ARG A O 1
ATOM 1237 N N . VAL A 1 169 ? 17.266 -6.559 -33.094 1 95.69 169 VAL A N 1
ATOM 1238 C CA . VAL A 1 169 ? 16.672 -7.52 -32.188 1 95.69 169 VAL A CA 1
ATOM 1239 C C . VAL A 1 169 ? 15.922 -6.777 -31.062 1 95.69 169 VAL A C 1
ATOM 1241 O O . VAL A 1 169 ? 16.5 -5.926 -30.391 1 95.69 169 VAL A O 1
ATOM 1244 N N . ARG A 1 170 ? 14.656 -7.02 -30.922 1 96.25 170 ARG A N 1
ATOM 1245 C CA . ARG A 1 170 ? 13.836 -6.484 -29.844 1 96.25 170 ARG A CA 1
ATOM 1246 C C . ARG A 1 170 ? 13.336 -7.602 -28.938 1 96.25 170 ARG A C 1
ATOM 1248 O O . ARG A 1 170 ? 13.422 -8.781 -29.281 1 96.25 170 ARG A O 1
ATOM 1255 N N . GLY A 1 171 ? 12.914 -7.234 -27.75 1 96.69 171 GLY A N 1
ATOM 1256 C CA . GLY A 1 171 ? 12.508 -8.234 -26.766 1 96.69 171 GLY A CA 1
ATOM 1257 C C . GLY A 1 171 ? 11.023 -8.547 -26.828 1 96.69 171 GLY A C 1
ATOM 1258 O O . GLY A 1 171 ? 10.203 -7.656 -27.047 1 96.69 171 GLY A O 1
ATOM 1259 N N . ARG A 1 172 ? 10.695 -9.781 -26.656 1 96 172 ARG A N 1
ATOM 1260 C CA . ARG A 1 172 ? 9.328 -10.266 -26.453 1 96 172 ARG A CA 1
ATOM 1261 C C . ARG A 1 172 ? 9.188 -10.977 -25.109 1 96 172 ARG A C 1
ATOM 1263 O O . ARG A 1 172 ? 9.922 -11.922 -24.828 1 96 172 ARG A O 1
ATOM 1270 N N . TYR A 1 173 ? 8.258 -10.445 -24.375 1 97.31 173 TYR A N 1
ATOM 1271 C CA . TYR A 1 173 ? 7.977 -11.039 -23.078 1 97.31 173 TYR A CA 1
ATOM 1272 C C . TYR A 1 173 ? 6.93 -12.133 -23.188 1 97.31 173 TYR A C 1
ATOM 1274 O O . TYR A 1 173 ? 5.859 -11.922 -23.766 1 97.31 173 TYR A O 1
ATOM 1282 N N . CYS A 1 174 ? 7.176 -13.359 -22.641 1 96.94 174 CYS A N 1
ATOM 1283 C CA . CYS A 1 174 ? 6.207 -14.445 -22.594 1 96.94 174 CYS A CA 1
ATOM 1284 C C . CYS A 1 174 ? 6.125 -15.039 -21.188 1 96.94 174 CYS A C 1
ATOM 1286 O O . CYS A 1 174 ? 7.145 -15.211 -20.516 1 96.94 174 CYS A O 1
ATOM 1288 N N . LEU A 1 175 ? 4.992 -15.227 -20.734 1 96.44 175 LEU A N 1
ATOM 1289 C CA . LEU A 1 175 ? 4.77 -15.875 -19.438 1 96.44 175 LEU A CA 1
ATOM 1290 C C . LEU A 1 175 ? 4.352 -17.328 -19.625 1 96.44 175 LEU A C 1
ATOM 1292 O O . LEU A 1 175 ? 3.223 -17.609 -20.016 1 96.44 175 LEU A O 1
ATOM 1296 N N . ALA A 1 176 ? 5.207 -18.234 -19.312 1 95.44 176 ALA A N 1
ATOM 1297 C CA . ALA A 1 176 ? 4.938 -19.656 -19.438 1 95.44 176 ALA A CA 1
ATOM 1298 C C . ALA A 1 176 ? 4.324 -20.234 -18.156 1 95.44 176 ALA A C 1
ATOM 1300 O O . ALA A 1 176 ? 4.598 -19.734 -17.062 1 95.44 176 ALA A O 1
ATOM 1301 N N . GLU A 1 177 ? 3.49 -21.141 -18.328 1 94.12 177 GLU A N 1
ATOM 1302 C CA . GLU A 1 177 ? 2.977 -21.938 -17.219 1 94.12 177 GLU A CA 1
ATOM 1303 C C . GLU A 1 177 ? 3.625 -23.312 -17.188 1 94.12 177 GLU A C 1
ATOM 1305 O O . GLU A 1 177 ? 3.58 -24.047 -18.172 1 94.12 177 GLU A O 1
ATOM 1310 N N . VAL A 1 178 ? 4.191 -23.641 -16.109 1 92.75 178 VAL A N 1
ATOM 1311 C CA . VAL A 1 178 ? 4.918 -24.906 -16 1 92.75 178 VAL A CA 1
ATOM 1312 C C . VAL A 1 178 ? 4.23 -25.812 -14.984 1 92.75 178 VAL A C 1
ATOM 1314 O O . VAL A 1 178 ? 4.078 -25.438 -13.812 1 92.75 178 VAL A O 1
ATOM 1317 N N . ASP A 1 179 ? 3.836 -26.906 -15.422 1 90.19 179 ASP A N 1
ATOM 1318 C CA . ASP A 1 179 ? 3.281 -27.906 -14.531 1 90.19 179 ASP A CA 1
ATOM 1319 C C . ASP A 1 179 ? 4.383 -28.797 -13.953 1 90.19 179 ASP A C 1
ATOM 1321 O O . ASP A 1 179 ? 5.277 -29.234 -14.672 1 90.19 179 ASP A O 1
ATOM 1325 N N . VAL A 1 180 ? 4.352 -28.938 -12.68 1 85 180 VAL A N 1
ATOM 1326 C CA . VAL A 1 180 ? 5.363 -29.734 -11.992 1 85 180 VAL A CA 1
ATOM 1327 C C . VAL A 1 180 ? 4.707 -30.938 -11.328 1 85 180 VAL A C 1
ATOM 1329 O O . VAL A 1 180 ? 3.789 -30.797 -10.523 1 85 180 VAL A O 1
ATOM 1332 N N . SER A 1 181 ? 5.004 -32.062 -11.773 1 81.44 181 SER A N 1
ATOM 1333 C CA . SER A 1 181 ? 4.496 -33.281 -11.156 1 81.44 181 SER A CA 1
ATOM 1334 C C . SER A 1 181 ? 5.617 -34.312 -10.93 1 81.44 181 SER A C 1
ATOM 1336 O O . SER A 1 181 ? 6.707 -34.156 -11.477 1 81.44 181 SER A O 1
ATOM 1338 N N . LEU A 1 182 ? 5.367 -35.125 -9.977 1 74.88 182 LEU A N 1
ATOM 1339 C CA . LEU A 1 182 ? 6.332 -36.188 -9.742 1 74.88 182 LEU A CA 1
ATOM 1340 C C . LEU A 1 182 ? 6.211 -37.281 -10.797 1 74.88 182 LEU A C 1
ATOM 1342 O O . LEU A 1 182 ? 5.105 -37.625 -11.227 1 74.88 182 LEU A O 1
ATOM 1346 N N . ALA A 1 183 ? 7.391 -37.656 -11.461 1 60.78 183 ALA A N 1
ATOM 1347 C CA . ALA A 1 183 ? 7.395 -38.719 -12.477 1 60.78 183 ALA A CA 1
ATOM 1348 C C . ALA A 1 183 ? 6.906 -40.031 -11.898 1 60.78 183 ALA A C 1
ATOM 1350 O O . ALA A 1 183 ? 7.168 -40.344 -10.727 1 60.78 183 ALA A O 1
ATOM 1351 N N . ALA A 1 184 ? 5.852 -40.719 -12.531 1 52.66 184 ALA A N 1
ATOM 1352 C CA . ALA A 1 184 ? 5.336 -42.031 -12.133 1 52.66 184 ALA A CA 1
ATOM 1353 C C . ALA A 1 184 ? 6.469 -43.031 -11.93 1 52.66 184 ALA A C 1
ATOM 1355 O O . ALA A 1 184 ? 7.441 -43.031 -12.688 1 52.66 184 ALA A O 1
ATOM 1356 N N . PRO A 1 185 ? 6.598 -43.625 -10.656 1 45.75 185 PRO A N 1
ATOM 1357 C CA . PRO A 1 185 ? 7.656 -44.625 -10.492 1 45.75 185 PRO A CA 1
ATOM 1358 C C . PRO A 1 185 ? 7.664 -45.656 -11.609 1 45.75 185 PRO A C 1
ATOM 1360 O O . PRO A 1 185 ? 6.613 -45.969 -12.172 1 45.75 185 PRO A O 1
ATOM 1363 N N . ALA A 1 186 ? 8.664 -45.906 -12.406 1 38.34 186 ALA A N 1
ATOM 1364 C CA . ALA A 1 186 ? 8.688 -47.062 -13.258 1 38.34 186 ALA A CA 1
ATOM 1365 C C . ALA A 1 186 ? 8.172 -48.312 -12.516 1 38.34 186 ALA A C 1
ATOM 1367 O O . ALA A 1 186 ? 8.398 -48.438 -11.312 1 38.34 186 ALA A O 1
ATOM 1368 N N . ALA A 1 187 ? 7.164 -49.062 -12.906 1 36.31 187 ALA A N 1
ATOM 1369 C CA . ALA A 1 187 ? 6.496 -50.25 -12.406 1 36.31 187 ALA A CA 1
ATOM 1370 C C . ALA A 1 187 ? 7.406 -51.031 -11.461 1 36.31 187 ALA A C 1
ATOM 1372 O O . ALA A 1 187 ? 6.949 -51.562 -10.445 1 36.31 187 ALA A O 1
ATOM 1373 N N . ALA A 1 188 ? 8.461 -51.75 -11.891 1 36.69 188 ALA A N 1
ATOM 1374 C CA . ALA A 1 188 ? 9.062 -52.969 -11.422 1 36.69 188 ALA A CA 1
ATOM 1375 C C . ALA A 1 188 ? 9.953 -52.75 -10.211 1 36.69 188 ALA A C 1
ATOM 1377 O O . ALA A 1 188 ? 10.633 -53.656 -9.734 1 36.69 188 ALA A O 1
ATOM 1378 N N . ALA A 1 189 ? 10.414 -51.562 -9.891 1 39.69 189 ALA A N 1
ATOM 1379 C CA . ALA A 1 189 ? 11.656 -51.688 -9.133 1 39.69 189 ALA A CA 1
ATOM 1380 C C . ALA A 1 189 ? 11.383 -51.844 -7.645 1 39.69 189 ALA A C 1
ATOM 1382 O O . ALA A 1 189 ? 10.359 -51.406 -7.137 1 39.69 189 ALA A O 1
ATOM 1383 N N . ALA A 1 190 ? 12.055 -52.625 -6.793 1 42.62 190 ALA A N 1
ATOM 1384 C CA . ALA A 1 190 ? 12.188 -53.094 -5.41 1 42.62 190 ALA A CA 1
ATOM 1385 C C . ALA A 1 190 ? 12.133 -51.906 -4.441 1 42.62 190 ALA A C 1
ATOM 1387 O O . ALA A 1 190 ? 12.477 -50.781 -4.805 1 42.62 190 ALA A O 1
ATOM 1388 N N . PRO A 1 191 ? 11.422 -52 -3.312 1 44.97 191 PRO A N 1
ATOM 1389 C CA . PRO A 1 191 ? 11.336 -51 -2.262 1 44.97 191 PRO A CA 1
ATOM 1390 C C . PRO A 1 191 ? 12.68 -50.312 -1.967 1 44.97 191 PRO A C 1
ATOM 1392 O O . PRO A 1 191 ? 13.688 -51.031 -1.772 1 44.97 191 PRO A O 1
ATOM 1395 N N . ALA A 1 192 ? 12.883 -49.094 -2.367 1 49.62 192 ALA A N 1
ATOM 1396 C CA . ALA A 1 192 ? 14.148 -48.375 -2.182 1 49.62 192 ALA A CA 1
ATOM 1397 C C . ALA A 1 192 ? 14.578 -48.406 -0.718 1 49.62 192 ALA A C 1
ATOM 1399 O O . ALA A 1 192 ? 13.742 -48.469 0.182 1 49.62 192 ALA A O 1
ATOM 1400 N N . PRO A 1 193 ? 15.797 -48.562 -0.312 1 55.34 193 PRO A N 1
ATOM 1401 C CA . PRO A 1 193 ? 16.328 -48.5 1.051 1 55.34 193 PRO A CA 1
ATOM 1402 C C . PRO A 1 193 ? 15.914 -47.25 1.788 1 55.34 193 PRO A C 1
ATOM 1404 O O . PRO A 1 193 ? 15.508 -46.25 1.156 1 55.34 193 PRO A O 1
ATOM 1407 N N . ALA A 1 194 ? 15.766 -47.219 3.082 1 52.09 194 ALA A N 1
ATOM 1408 C CA . ALA A 1 194 ? 15.258 -46.25 4.035 1 52.09 194 ALA A CA 1
ATOM 1409 C C . ALA A 1 194 ? 15.766 -44.844 3.697 1 52.09 194 ALA A C 1
ATOM 1411 O O . ALA A 1 194 ? 14.977 -43.906 3.639 1 52.09 194 ALA A O 1
ATOM 1412 N N . PRO A 1 195 ? 17.031 -44.625 3.438 1 54.97 195 PRO A N 1
ATOM 1413 C CA . PRO A 1 195 ? 17.531 -43.25 3.148 1 54.97 195 PRO A CA 1
ATOM 1414 C C . PRO A 1 195 ? 16.891 -42.656 1.893 1 54.97 195 PRO A C 1
ATOM 1416 O O . PRO A 1 195 ? 16.672 -41.438 1.828 1 54.97 195 PRO A O 1
ATOM 1419 N N . ARG A 1 196 ? 16.547 -43.438 1.083 1 59.66 196 ARG A N 1
ATOM 1420 C CA . ARG A 1 196 ? 15.984 -42.938 -0.17 1 59.66 196 ARG A CA 1
ATOM 1421 C C . ARG A 1 196 ? 14.523 -42.562 0.009 1 59.66 196 ARG A C 1
ATOM 1423 O O . ARG A 1 196 ? 14.039 -41.625 -0.643 1 59.66 196 ARG A O 1
ATOM 1430 N N . ARG A 1 197 ? 13.914 -43.281 1.009 1 66 197 ARG A N 1
ATOM 1431 C CA . ARG A 1 197 ? 12.523 -42.938 1.298 1 66 197 ARG A CA 1
ATOM 1432 C C . ARG A 1 197 ? 12.406 -41.562 1.938 1 66 197 ARG A C 1
ATOM 1434 O O . ARG A 1 197 ? 11.5 -40.781 1.618 1 66 197 ARG A O 1
ATOM 1441 N N . GLU A 1 198 ? 13.266 -41.344 2.803 1 71.38 198 GLU A N 1
ATOM 1442 C CA . GLU A 1 198 ? 13.266 -40.062 3.473 1 71.38 198 GLU A CA 1
ATOM 1443 C C . GLU A 1 198 ? 13.531 -38.938 2.484 1 71.38 198 GLU A C 1
ATOM 1445 O O . GLU A 1 198 ? 12.914 -37.875 2.574 1 71.38 198 GLU A O 1
ATOM 1450 N N . ALA A 1 199 ? 14.375 -39.188 1.607 1 70.94 199 ALA A N 1
ATOM 1451 C CA . ALA A 1 199 ? 14.68 -38.188 0.587 1 70.94 199 ALA A CA 1
ATOM 1452 C C . ALA A 1 199 ? 13.469 -37.938 -0.313 1 70.94 199 ALA A C 1
ATOM 1454 O O . ALA A 1 199 ? 13.188 -36.812 -0.68 1 70.94 199 ALA A O 1
ATOM 1455 N N . ALA A 1 200 ? 12.789 -39 -0.611 1 71.88 200 ALA A N 1
ATOM 1456 C CA . ALA A 1 200 ? 11.609 -38.875 -1.459 1 71.88 200 ALA A CA 1
ATOM 1457 C C . ALA A 1 200 ? 10.508 -38.094 -0.757 1 71.88 200 ALA A C 1
ATOM 1459 O O . ALA A 1 200 ? 9.836 -37.281 -1.381 1 71.88 200 ALA A O 1
ATOM 1460 N N . GLU A 1 201 ? 10.367 -38.406 0.503 1 78.62 201 GLU A N 1
ATOM 1461 C CA . GLU A 1 201 ? 9.367 -37.656 1.28 1 78.62 201 GLU A CA 1
ATOM 1462 C C . GLU A 1 201 ? 9.727 -36.188 1.39 1 78.62 201 GLU A C 1
ATOM 1464 O O . GLU A 1 201 ? 8.852 -35.312 1.35 1 78.62 201 GLU A O 1
ATOM 1469 N N . ALA A 1 202 ? 10.984 -35.938 1.479 1 79.44 202 ALA A N 1
ATOM 1470 C CA . ALA A 1 202 ? 11.438 -34.562 1.552 1 79.44 202 ALA A CA 1
ATOM 1471 C C . ALA A 1 202 ? 11.172 -33.812 0.243 1 79.44 202 ALA A C 1
ATOM 1473 O O . ALA A 1 202 ? 10.766 -32.656 0.252 1 79.44 202 ALA A O 1
ATOM 1474 N N . VAL A 1 203 ? 11.32 -34.5 -0.799 1 77.62 203 VAL A N 1
ATOM 1475 C CA . VAL A 1 203 ? 11.094 -33.875 -2.107 1 77.62 203 VAL A CA 1
ATOM 1476 C C . VAL A 1 203 ? 9.602 -33.625 -2.309 1 77.62 203 VAL A C 1
ATOM 1478 O O . VAL A 1 203 ? 9.219 -32.594 -2.857 1 77.62 203 VAL A O 1
ATOM 1481 N N . ARG A 1 204 ? 8.836 -34.594 -1.86 1 82.25 204 ARG A N 1
ATOM 1482 C CA . ARG A 1 204 ? 7.391 -34.406 -1.954 1 82.25 204 ARG A CA 1
ATOM 1483 C C . ARG A 1 204 ? 6.945 -33.219 -1.127 1 82.25 204 ARG A C 1
ATOM 1485 O O . ARG A 1 204 ? 6.137 -32.406 -1.587 1 82.25 204 ARG A O 1
ATOM 1492 N N . ALA A 1 205 ? 7.48 -33.188 0.028 1 87.44 205 ALA A N 1
ATOM 1493 C CA . ALA A 1 205 ? 7.148 -32.062 0.896 1 87.44 205 ALA A CA 1
ATOM 1494 C C . ALA A 1 205 ? 7.602 -30.75 0.281 1 87.44 205 ALA A C 1
ATOM 1496 O O . ALA A 1 205 ? 6.883 -29.75 0.341 1 87.44 205 ALA A O 1
ATOM 1497 N N . ALA A 1 206 ? 8.766 -30.797 -0.295 1 88.31 206 ALA A N 1
ATOM 1498 C CA . ALA A 1 206 ? 9.305 -29.609 -0.956 1 88.31 206 ALA A CA 1
ATOM 1499 C C . ALA A 1 206 ? 8.406 -29.172 -2.117 1 88.31 206 ALA A C 1
ATOM 1501 O O . ALA A 1 206 ? 8.133 -27.984 -2.289 1 88.31 206 ALA A O 1
ATOM 1502 N N . LEU A 1 207 ? 7.961 -30.125 -2.865 1 87.25 207 LEU A N 1
ATOM 1503 C CA . LEU A 1 207 ? 7.102 -29.828 -4.008 1 87.25 207 LEU A CA 1
ATOM 1504 C C . LEU A 1 207 ? 5.785 -29.203 -3.549 1 87.25 207 LEU A C 1
ATOM 1506 O O . LEU A 1 207 ? 5.289 -28.266 -4.164 1 87.25 207 LEU A O 1
ATOM 1510 N N . ASP A 1 208 ? 5.223 -29.781 -2.465 1 90.94 208 ASP A N 1
ATOM 1511 C CA . ASP A 1 208 ? 3.984 -29.234 -1.92 1 90.94 208 ASP A CA 1
ATOM 1512 C C . ASP A 1 208 ? 4.172 -27.781 -1.481 1 90.94 208 ASP A C 1
ATOM 1514 O O . ASP A 1 208 ? 3.289 -26.938 -1.684 1 90.94 208 ASP A O 1
ATOM 1518 N N . MET A 1 209 ? 5.285 -27.5 -0.929 1 94.06 209 MET A N 1
ATOM 1519 C CA . MET A 1 209 ? 5.574 -26.141 -0.479 1 94.06 209 MET A CA 1
ATOM 1520 C C . MET A 1 209 ? 5.77 -25.203 -1.667 1 94.06 209 MET A C 1
ATOM 1522 O O . MET A 1 209 ? 5.277 -24.078 -1.657 1 94.06 209 MET A O 1
ATOM 1526 N N . VAL A 1 210 ? 6.449 -25.719 -2.703 1 93.19 210 VAL A N 1
ATOM 1527 C CA . VAL A 1 210 ? 6.695 -24.938 -3.912 1 93.19 210 VAL A CA 1
ATOM 1528 C C . VAL A 1 210 ? 5.363 -24.578 -4.57 1 93.19 210 VAL A C 1
ATOM 1530 O O . VAL A 1 210 ? 5.191 -23.453 -5.055 1 93.19 210 VAL A O 1
ATOM 1533 N N . LEU A 1 211 ? 4.41 -25.531 -4.551 1 93.25 211 LEU A N 1
ATOM 1534 C CA . LEU A 1 211 ? 3.139 -25.344 -5.246 1 93.25 211 LEU A CA 1
ATOM 1535 C C . LEU A 1 211 ? 2.082 -24.781 -4.305 1 93.25 211 LEU A C 1
ATOM 1537 O O . LEU A 1 211 ? 0.884 -24.875 -4.582 1 93.25 211 LEU A O 1
ATOM 1541 N N . ALA A 1 212 ? 2.402 -24.312 -3.361 1 65.25 212 ALA A N 1
ATOM 1542 C CA . ALA A 1 212 ? 1.813 -23.984 -2.068 1 65.25 212 ALA A CA 1
ATOM 1543 C C . ALA A 1 212 ? 0.296 -24.141 -2.098 1 65.25 212 ALA A C 1
ATOM 1545 O O . ALA A 1 212 ? -0.368 -23.641 -3.01 1 65.25 212 ALA A O 1
ATOM 1546 N N . TYR A 1 213 ? 0.483 -25.094 -1.054 1 59.31 213 TYR A N 1
ATOM 1547 C CA . TYR A 1 213 ? 0.084 -26.5 -0.926 1 59.31 213 TYR A CA 1
ATOM 1548 C C . TYR A 1 213 ? -1.419 -26.656 -1.12 1 59.31 213 TYR A C 1
ATOM 1550 O O . TYR A 1 213 ? -2.211 -26.172 -0.312 1 59.31 213 TYR A O 1
ATOM 1558 N N . ARG A 1 214 ? -1.151 -26.969 -2.508 1 65.44 214 ARG A N 1
ATOM 1559 C CA . ARG A 1 214 ? -1.892 -27.219 -3.74 1 65.44 214 ARG A CA 1
ATOM 1560 C C . ARG A 1 214 ? -3.396 -27.203 -3.488 1 65.44 214 ARG A C 1
ATOM 1562 O O . ARG A 1 214 ? -4.09 -28.188 -3.764 1 65.44 214 ARG A O 1
ATOM 1569 N N . PHE A 1 215 ? -3.689 -26.016 -2.971 1 89.81 215 PHE A N 1
ATOM 1570 C CA . PHE A 1 215 ? -4.914 -25.328 -2.559 1 89.81 215 PHE A CA 1
ATOM 1571 C C . PHE A 1 215 ? -6.047 -25.625 -3.537 1 89.81 215 PHE A C 1
ATOM 1573 O O . PHE A 1 215 ? -7.129 -26.047 -3.131 1 89.81 215 PHE A O 1
ATOM 1580 N N . ILE A 1 216 ? -5.965 -25.297 -4.734 1 92.38 216 ILE A N 1
ATOM 1581 C CA . ILE A 1 216 ? -6.844 -25.688 -5.828 1 92.38 216 ILE A CA 1
ATOM 1582 C C . ILE A 1 216 ? -6.059 -26.5 -6.859 1 92.38 216 ILE A C 1
ATOM 1584 O O . ILE A 1 216 ? -5.117 -25.984 -7.473 1 92.38 216 ILE A O 1
ATOM 1588 N N . ARG A 1 217 ? -6.465 -27.703 -7.062 1 91.25 217 ARG A N 1
ATOM 1589 C CA . ARG A 1 217 ? -5.785 -28.562 -8.023 1 91.25 217 ARG A C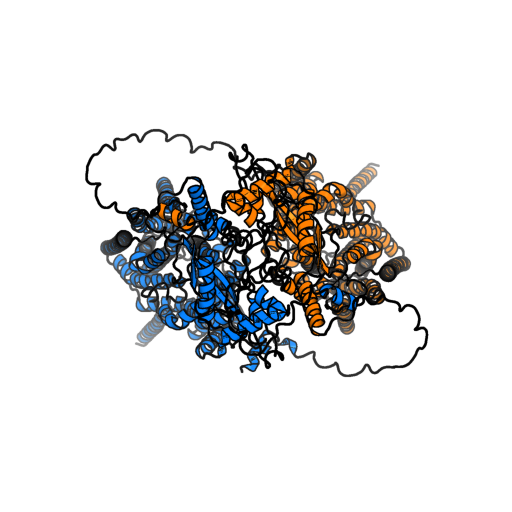A 1
ATOM 1590 C C . ARG A 1 217 ? -6.27 -28.281 -9.445 1 91.25 217 ARG A C 1
ATOM 1592 O O . ARG A 1 217 ? -7.477 -28.188 -9.688 1 91.25 217 ARG A O 1
ATOM 1599 N N . SER A 1 218 ? -5.297 -27.984 -10.273 1 90.5 218 SER A N 1
ATOM 1600 C CA . SER A 1 218 ? -5.656 -27.625 -11.641 1 90.5 218 SER A CA 1
ATOM 1601 C C . SER A 1 218 ? -4.773 -28.359 -12.648 1 90.5 218 SER A C 1
ATOM 1603 O O . SER A 1 218 ? -3.758 -28.953 -12.281 1 90.5 218 SER A O 1
ATOM 1605 N N . GLU A 1 219 ? -5.309 -28.312 -13.875 1 86.5 219 GLU A N 1
ATOM 1606 C CA . GLU A 1 219 ? -4.547 -28.766 -15.039 1 86.5 219 GLU A CA 1
ATOM 1607 C C . GLU A 1 219 ? -4.062 -27.578 -15.875 1 86.5 219 GLU A C 1
ATOM 1609 O O . GLU A 1 219 ? -4.562 -26.469 -15.727 1 86.5 219 GLU A O 1
ATOM 1614 N N . LEU A 1 220 ? -3.076 -27.859 -16.672 1 86.12 220 LEU A N 1
ATOM 1615 C CA . LEU A 1 220 ? -2.451 -26.812 -17.453 1 86.12 220 LEU A CA 1
ATOM 1616 C C . LEU A 1 220 ? -3.471 -26.141 -18.375 1 86.12 220 LEU A C 1
ATOM 1618 O O . LEU A 1 220 ? -3.42 -24.938 -18.578 1 86.12 220 LEU A O 1
ATOM 1622 N N . ARG A 1 221 ? -4.461 -26.906 -18.875 1 81.5 221 ARG A N 1
ATOM 1623 C CA . ARG A 1 221 ? -5.391 -26.375 -19.875 1 81.5 221 ARG A CA 1
ATOM 1624 C C . ARG A 1 221 ? -6.621 -25.781 -19.203 1 81.5 221 ARG A C 1
ATOM 1626 O O . ARG A 1 221 ? -7.48 -25.203 -19.891 1 81.5 221 ARG A O 1
ATOM 1633 N N . ASP A 1 222 ? -6.703 -25.859 -17.938 1 86.75 222 ASP A N 1
ATOM 1634 C CA . ASP A 1 222 ? -7.832 -25.25 -17.234 1 86.75 222 ASP A CA 1
ATOM 1635 C C . ASP A 1 222 ? -7.824 -23.734 -17.406 1 86.75 222 ASP A C 1
ATOM 1637 O O . ASP A 1 222 ? -6.758 -23.125 -17.531 1 86.75 222 ASP A O 1
ATOM 1641 N N . PRO A 1 223 ? -9.07 -23.156 -17.516 1 83 223 PRO A N 1
ATOM 1642 C CA . PRO A 1 223 ? -9.109 -21.703 -17.625 1 83 223 PRO A CA 1
ATOM 1643 C C . PRO A 1 223 ? -8.5 -21 -16.406 1 83 223 PRO A C 1
ATOM 1645 O O . PRO A 1 223 ? -8.758 -21.391 -15.273 1 83 223 PRO A O 1
ATOM 1648 N N . GLY A 1 224 ? -7.715 -20.062 -16.625 1 79.44 224 GLY A N 1
ATOM 1649 C CA . GLY A 1 224 ? -7.031 -19.391 -15.523 1 79.44 224 GLY A CA 1
ATOM 1650 C C . GLY A 1 224 ? -7.414 -17.938 -15.391 1 79.44 224 GLY A C 1
ATOM 1651 O O . GLY A 1 224 ? -6.809 -17.188 -14.609 1 79.44 224 GLY A O 1
ATOM 1652 N N . HIS A 1 225 ? -8.461 -17.438 -16.109 1 85.44 225 HIS A N 1
ATOM 1653 C CA . HIS A 1 225 ? -8.781 -16.016 -16.141 1 85.44 225 HIS A CA 1
ATOM 1654 C C . HIS A 1 225 ? -9.57 -15.602 -14.898 1 85.44 225 HIS A C 1
ATOM 1656 O O . HIS A 1 225 ? -9.703 -14.406 -14.617 1 85.44 225 HIS A O 1
ATOM 1662 N N . PHE A 1 226 ? -10.055 -16.578 -14.164 1 89 226 PHE A N 1
ATOM 1663 C CA . PHE A 1 226 ? -10.883 -16.25 -13.016 1 89 226 PHE A CA 1
ATOM 1664 C C . PHE A 1 226 ? -10.43 -17.016 -11.773 1 89 226 PHE A C 1
ATOM 1666 O O . PHE A 1 226 ? -10.156 -16.406 -10.734 1 89 226 PHE A O 1
ATOM 1673 N N . VAL A 1 227 ? -10.258 -18.344 -11.867 1 90 227 VAL A N 1
ATOM 1674 C CA . VAL A 1 227 ? -9.883 -19.172 -10.727 1 90 227 VAL A CA 1
ATOM 1675 C C . VAL A 1 227 ? -8.367 -19.375 -10.711 1 90 227 VAL A C 1
ATOM 1677 O O . VAL A 1 227 ? -7.77 -19.703 -11.742 1 90 227 VAL A O 1
ATOM 1680 N N . PRO A 1 228 ? -7.785 -19.234 -9.602 1 91.5 228 PRO A N 1
ATOM 1681 C CA . PRO A 1 228 ? -6.328 -19.375 -9.5 1 91.5 228 PRO A CA 1
ATOM 1682 C C . PRO A 1 228 ? -5.875 -20.828 -9.625 1 91.5 228 PRO A C 1
ATOM 1684 O O . PRO A 1 228 ? -6.555 -21.734 -9.148 1 91.5 228 PRO A O 1
ATOM 1687 N N . LYS A 1 229 ? -4.73 -21 -10.156 1 90.38 229 LYS A N 1
ATOM 1688 C CA . LYS A 1 229 ? -4.117 -22.312 -10.305 1 90.38 229 LYS A CA 1
ATOM 1689 C C . LYS A 1 229 ? -3.002 -22.531 -9.289 1 90.38 229 LYS A C 1
ATOM 1691 O O . LYS A 1 229 ? -2.162 -21.641 -9.086 1 90.38 229 LYS A O 1
ATOM 1696 N N . PHE A 1 230 ? -2.992 -23.672 -8.641 1 91.31 230 PHE A N 1
ATOM 1697 C CA . PHE A 1 230 ? -1.972 -23.938 -7.633 1 91.31 230 PHE A CA 1
ATOM 1698 C C . PHE A 1 230 ? -1.131 -25.156 -8.016 1 91.31 230 PHE A C 1
ATOM 1700 O O . PHE A 1 230 ? -0.284 -25.594 -7.234 1 91.31 230 PHE A O 1
ATOM 1707 N N . THR A 1 231 ? -1.326 -25.719 -9.211 1 91 231 THR A N 1
ATOM 1708 C CA . THR A 1 231 ? -0.534 -26.875 -9.625 1 91 231 THR A CA 1
ATOM 1709 C C . THR A 1 231 ? 0.49 -26.484 -10.688 1 91 231 THR A C 1
ATOM 1711 O O . THR A 1 231 ? 1.326 -27.297 -11.086 1 91 231 THR A O 1
ATOM 1714 N N . SER A 1 232 ? 0.387 -25.312 -11.172 1 91.25 232 SER A N 1
ATOM 1715 C CA . SER A 1 232 ? 1.344 -24.797 -12.141 1 91.25 232 SER A CA 1
ATOM 1716 C C . SER A 1 232 ? 2.035 -23.531 -11.617 1 91.25 232 SER A C 1
ATOM 1718 O O . SER A 1 232 ? 1.546 -22.891 -10.68 1 91.25 232 SER A O 1
ATOM 1720 N N . ILE A 1 233 ? 3.217 -23.344 -12.102 1 93.12 233 ILE A N 1
ATOM 1721 C CA . ILE A 1 233 ? 3.984 -22.156 -11.727 1 93.12 233 ILE A CA 1
ATOM 1722 C C . ILE A 1 233 ? 4.145 -21.25 -12.938 1 93.12 233 ILE A C 1
ATOM 1724 O O . ILE A 1 233 ? 4.25 -21.719 -14.07 1 93.12 233 ILE A O 1
ATOM 1728 N N . ASN A 1 234 ? 4.07 -19.922 -12.727 1 95.31 234 ASN A N 1
ATOM 1729 C CA . ASN A 1 234 ? 4.344 -18.938 -13.773 1 95.31 234 ASN A CA 1
ATOM 1730 C C . ASN A 1 234 ? 5.836 -18.656 -13.898 1 95.31 234 ASN A C 1
ATOM 1732 O O . ASN A 1 234 ? 6.523 -18.453 -12.898 1 95.31 234 ASN A O 1
ATOM 1736 N N . TRP A 1 235 ? 6.324 -18.734 -15.047 1 95.31 235 TRP A N 1
ATOM 1737 C CA . TRP A 1 235 ? 7.742 -18.531 -15.328 1 95.31 235 TRP A CA 1
ATOM 1738 C C . TRP A 1 235 ? 7.945 -17.641 -16.547 1 95.31 235 TRP A C 1
ATOM 1740 O O . TRP A 1 235 ? 7.621 -18.031 -17.672 1 95.31 235 TRP A O 1
ATOM 1750 N N . ALA A 1 236 ? 8.539 -16.484 -16.359 1 97.31 236 ALA A N 1
ATOM 1751 C CA . ALA A 1 236 ? 8.656 -15.484 -17.422 1 97.31 236 ALA A CA 1
ATOM 1752 C C . ALA A 1 236 ? 9.859 -15.773 -18.312 1 97.31 236 ALA A C 1
ATOM 1754 O O . ALA A 1 236 ? 10.914 -16.188 -17.828 1 97.31 236 ALA A O 1
ATOM 1755 N N . LEU A 1 237 ? 9.664 -15.547 -19.625 1 95.94 237 LEU A N 1
ATOM 1756 C CA . LEU A 1 237 ? 10.711 -15.656 -20.641 1 95.94 237 LEU A CA 1
ATOM 1757 C C . LEU A 1 237 ? 10.867 -14.352 -21.406 1 95.94 237 LEU A C 1
ATOM 1759 O O . LEU A 1 237 ? 9.883 -13.641 -21.641 1 95.94 237 LEU A O 1
ATOM 1763 N N . CYS A 1 238 ? 12.062 -14.008 -21.609 1 96.62 238 CYS A N 1
ATOM 1764 C CA . CYS A 1 238 ? 12.344 -12.906 -22.531 1 96.62 238 CYS A CA 1
ATOM 1765 C C . CYS A 1 238 ? 13.102 -13.398 -23.75 1 96.62 238 CYS A C 1
ATOM 1767 O O . CYS A 1 238 ? 14.258 -13.812 -23.656 1 96.62 238 CYS A O 1
ATOM 1769 N N . VAL A 1 239 ? 12.453 -13.391 -24.922 1 95.88 239 VAL A N 1
ATOM 1770 C CA . VAL A 1 239 ? 13.008 -13.914 -26.172 1 95.88 239 VAL A CA 1
ATOM 1771 C C . VAL A 1 239 ? 12.953 -12.836 -27.25 1 95.88 239 VAL A C 1
ATOM 1773 O O . VAL A 1 239 ? 12.289 -11.805 -27.078 1 95.88 239 VAL A O 1
ATOM 1776 N N . PRO A 1 240 ? 13.75 -13.008 -28.312 1 96.12 240 PRO A N 1
ATOM 1777 C CA . PRO A 1 240 ? 13.664 -12.047 -29.406 1 96.12 240 PRO A CA 1
ATOM 1778 C C . PRO A 1 240 ? 12.25 -11.93 -29.984 1 96.12 240 PRO A C 1
ATOM 1780 O O . PRO A 1 240 ? 11.523 -12.93 -30.047 1 96.12 240 PRO A O 1
ATOM 1783 N N . ALA A 1 241 ? 11.938 -10.773 -30.406 1 95.62 241 ALA A N 1
ATOM 1784 C CA . ALA A 1 241 ? 10.602 -10.469 -30.906 1 95.62 241 ALA A CA 1
ATOM 1785 C C . ALA A 1 241 ? 10.258 -11.336 -32.125 1 95.62 241 ALA A C 1
ATOM 1787 O O . ALA A 1 241 ? 9.086 -11.523 -32.438 1 95.62 241 ALA A O 1
ATOM 1788 N N . ALA A 1 242 ? 11.242 -11.883 -32.75 1 94.56 242 ALA A N 1
ATOM 1789 C CA . ALA A 1 242 ? 11.039 -12.75 -33.906 1 94.56 242 ALA A CA 1
ATOM 1790 C C . ALA A 1 242 ? 10.43 -14.086 -33.5 1 94.56 242 ALA A C 1
ATOM 1792 O O . ALA A 1 242 ? 9.906 -14.828 -34.344 1 94.56 242 ALA A O 1
ATOM 1793 N N . CYS A 1 243 ? 10.57 -14.445 -32.25 1 94.62 243 CYS A N 1
ATOM 1794 C CA . CYS A 1 243 ? 10.055 -15.711 -31.75 1 94.62 243 CYS A CA 1
ATOM 1795 C C . CYS A 1 243 ? 8.562 -15.617 -31.469 1 94.62 243 CYS A C 1
ATOM 1797 O O . CYS A 1 243 ? 8.109 -14.664 -30.828 1 94.62 243 CYS A O 1
ATOM 1799 N N . SER A 1 244 ? 7.809 -16.531 -31.938 1 92.56 244 SER A N 1
ATOM 1800 C CA . SER A 1 244 ? 6.371 -16.594 -31.688 1 92.56 244 SER A CA 1
ATOM 1801 C C . SER A 1 244 ? 6.078 -17.281 -30.359 1 92.56 244 SER A C 1
ATOM 1803 O O . SER A 1 244 ? 6.992 -17.75 -29.688 1 92.56 244 SER A O 1
ATOM 1805 N N . GLU A 1 245 ? 4.812 -17.25 -30.016 1 92.75 245 GLU A N 1
ATOM 1806 C CA . GLU A 1 245 ? 4.367 -17.938 -28.812 1 92.75 245 GLU A CA 1
ATOM 1807 C C . GLU A 1 245 ? 4.664 -19.438 -28.891 1 92.75 245 GLU A C 1
ATOM 1809 O O . GLU A 1 245 ? 5.066 -20.047 -27.906 1 92.75 245 GLU A O 1
ATOM 1814 N N . GLY A 1 246 ? 4.383 -19.969 -30.062 1 92.44 246 GLY A N 1
ATOM 1815 C CA . GLY A 1 246 ? 4.688 -21.375 -30.281 1 92.44 246 GLY A CA 1
ATOM 1816 C C . GLY A 1 246 ? 6.164 -21.703 -30.125 1 92.44 246 GLY A C 1
ATOM 1817 O O . GLY A 1 246 ? 6.527 -22.75 -29.594 1 92.44 246 GLY A O 1
ATOM 1818 N N . ASP A 1 247 ? 7.016 -20.781 -30.594 1 94.44 247 ASP A N 1
ATOM 1819 C CA . ASP A 1 247 ? 8.461 -20.953 -30.453 1 94.44 247 ASP A CA 1
ATOM 1820 C C . ASP A 1 247 ? 8.867 -20.984 -28.984 1 94.44 247 ASP A C 1
ATOM 1822 O O . ASP A 1 247 ? 9.648 -21.844 -28.562 1 94.44 247 ASP A O 1
ATOM 1826 N N . ALA A 1 248 ? 8.352 -20.047 -28.266 1 93.62 248 ALA A N 1
ATOM 1827 C CA . ALA A 1 248 ? 8.672 -19.953 -26.844 1 93.62 248 ALA A CA 1
ATOM 1828 C C . ALA A 1 248 ? 8.242 -21.203 -26.094 1 93.62 248 ALA A C 1
ATOM 1830 O O . ALA A 1 248 ? 8.984 -21.703 -25.25 1 93.62 248 ALA A O 1
ATOM 1831 N N . GLN A 1 249 ? 7.012 -21.688 -26.406 1 92.62 249 GLN A N 1
ATOM 1832 C CA . GLN A 1 249 ? 6.512 -22.906 -25.766 1 92.62 249 GLN A CA 1
ATOM 1833 C C . GLN A 1 249 ? 7.41 -24.094 -26.078 1 92.62 249 GLN A C 1
ATOM 1835 O O . GLN A 1 249 ? 7.75 -24.875 -25.172 1 92.62 249 GLN A O 1
ATOM 1840 N N . ALA A 1 250 ? 7.777 -24.219 -27.312 1 89.69 250 ALA A N 1
ATOM 1841 C CA . ALA A 1 250 ? 8.641 -25.312 -27.719 1 89.69 250 ALA A CA 1
ATOM 1842 C C . ALA A 1 250 ? 10 -25.234 -27.047 1 89.69 250 ALA A C 1
ATOM 1844 O O . ALA A 1 250 ? 10.539 -26.234 -26.578 1 89.69 250 ALA A O 1
ATOM 1845 N N . GLY A 1 251 ? 10.523 -24.062 -27.031 1 88.44 251 GLY A N 1
ATOM 1846 C CA . GLY A 1 251 ? 11.828 -23.859 -26.422 1 88.44 251 GLY A CA 1
ATOM 1847 C C . GLY A 1 251 ? 11.859 -24.188 -24.938 1 88.44 251 GLY A C 1
ATOM 1848 O O . GLY A 1 251 ? 12.734 -24.922 -24.469 1 88.44 251 GLY A O 1
ATOM 1849 N N . VAL A 1 252 ? 10.945 -23.656 -24.219 1 89.5 252 VAL A N 1
ATOM 1850 C CA . VAL A 1 252 ? 10.906 -23.891 -22.781 1 89.5 252 VAL A CA 1
ATOM 1851 C C . VAL A 1 252 ? 10.609 -25.359 -22.5 1 89.5 252 VAL A C 1
ATOM 1853 O O . VAL A 1 252 ? 11.164 -25.953 -21.578 1 89.5 252 VAL A O 1
ATOM 1856 N N . GLY A 1 253 ? 9.695 -25.953 -23.297 1 86.31 253 GLY A N 1
ATOM 1857 C CA . GLY A 1 253 ? 9.414 -27.375 -23.156 1 86.31 253 GLY A CA 1
ATOM 1858 C C . GLY A 1 253 ? 10.648 -28.25 -23.312 1 86.31 253 GLY A C 1
ATOM 1859 O O . GLY A 1 253 ? 10.844 -29.188 -22.531 1 86.31 253 GLY A O 1
ATOM 1860 N N . GLU A 1 254 ? 11.461 -27.891 -24.281 1 84.5 254 GLU A N 1
ATOM 1861 C CA . GLU A 1 254 ? 12.688 -28.656 -24.516 1 84.5 254 GLU A CA 1
ATOM 1862 C C . GLU A 1 254 ? 13.656 -28.516 -23.359 1 84.5 254 GLU A C 1
ATOM 1864 O O . GLU A 1 254 ? 14.258 -29.5 -22.906 1 84.5 254 GLU A O 1
ATOM 1869 N N . GLN A 1 255 ? 13.75 -27.359 -22.859 1 81.75 255 GLN A N 1
ATOM 1870 C CA . GLN A 1 255 ? 14.656 -27.109 -21.75 1 81.75 255 GLN A CA 1
ATOM 1871 C C . GLN A 1 255 ? 14.18 -27.828 -20.484 1 81.75 255 GLN A C 1
ATOM 1873 O O . GLN A 1 255 ? 14.992 -28.359 -19.734 1 81.75 255 GLN A O 1
ATOM 1878 N N . LEU A 1 256 ? 12.922 -27.812 -20.281 1 83.38 256 LEU A N 1
ATOM 1879 C CA . LEU A 1 256 ? 12.375 -28.438 -19.094 1 83.38 256 LEU A CA 1
ATOM 1880 C C . LEU A 1 256 ? 12.492 -29.953 -19.188 1 83.38 256 LEU A C 1
ATOM 1882 O O . LEU A 1 256 ? 12.688 -30.625 -18.172 1 83.38 256 LEU A O 1
ATOM 1886 N N . ARG A 1 257 ? 12.312 -30.531 -20.328 1 78.62 257 ARG A N 1
ATOM 1887 C CA . ARG A 1 257 ? 12.492 -31.969 -20.5 1 78.62 257 ARG A CA 1
ATOM 1888 C C . ARG A 1 257 ? 13.922 -32.375 -20.156 1 78.62 257 ARG A C 1
ATOM 1890 O O . ARG A 1 257 ? 14.133 -33.438 -19.547 1 78.62 257 ARG A O 1
ATOM 1897 N N . ARG A 1 258 ? 14.836 -31.516 -20.453 1 70.62 258 ARG A N 1
ATOM 1898 C CA . ARG A 1 258 ? 16.234 -31.781 -20.125 1 70.62 258 ARG A CA 1
ATOM 1899 C C . ARG A 1 258 ? 16.469 -31.719 -18.625 1 70.62 258 ARG A C 1
ATOM 1901 O O . ARG A 1 258 ? 17.188 -32.562 -18.062 1 70.62 258 ARG A O 1
ATOM 1908 N N . LEU A 1 259 ? 15.852 -30.75 -18.062 1 72.19 259 LEU A N 1
ATOM 1909 C CA . LEU A 1 259 ? 15.992 -30.594 -16.625 1 72.19 259 LEU A CA 1
ATOM 1910 C C . LEU A 1 259 ? 15.305 -31.734 -15.875 1 72.19 259 LEU A C 1
ATOM 1912 O O . LEU A 1 259 ? 15.773 -32.156 -14.828 1 72.19 259 LEU A O 1
ATOM 1916 N N . GLY A 1 260 ? 14.219 -32.094 -16.438 1 69.38 260 GLY A N 1
ATOM 1917 C CA . GLY A 1 260 ? 13.445 -33.156 -15.812 1 69.38 260 GLY A CA 1
ATOM 1918 C C . GLY A 1 260 ? 14.094 -34.531 -15.953 1 69.38 260 GLY A C 1
ATOM 1919 O O . GLY A 1 260 ? 13.898 -35.406 -15.102 1 69.38 260 GLY A O 1
ATOM 1920 N N . ALA A 1 261 ? 14.898 -34.594 -17.047 1 64.12 261 ALA A N 1
ATOM 1921 C CA . ALA A 1 261 ? 15.547 -35.875 -17.297 1 64.12 261 ALA A CA 1
ATOM 1922 C C . ALA A 1 261 ? 16.531 -36.219 -16.172 1 64.12 261 ALA A C 1
ATOM 1924 O O . ALA A 1 261 ? 17.453 -35.438 -15.891 1 64.12 261 ALA A O 1
ATOM 1925 N N . GLY A 1 262 ? 16.188 -37 -15.219 1 57.47 262 GLY A N 1
ATOM 1926 C CA . GLY A 1 262 ? 17.047 -37.469 -14.148 1 57.47 262 GLY A CA 1
ATOM 1927 C C . GLY A 1 262 ? 16.672 -36.938 -12.789 1 57.47 262 GLY A C 1
ATOM 1928 O O . GLY A 1 262 ? 17.234 -37.344 -11.766 1 57.47 262 GLY A O 1
ATOM 1929 N N . SER A 1 263 ? 15.789 -35.938 -12.758 1 64.19 263 SER A N 1
ATOM 1930 C CA . SER A 1 263 ? 15.445 -35.312 -11.484 1 64.19 263 SER A CA 1
ATOM 1931 C C . SER A 1 263 ? 14.25 -36 -10.836 1 64.19 263 SER A C 1
ATOM 1933 O O . SER A 1 263 ? 13.953 -35.781 -9.656 1 64.19 263 SER A O 1
ATOM 1935 N N . GLY A 1 264 ? 13.578 -36.906 -11.516 1 66.06 264 GLY A N 1
ATOM 1936 C CA . GLY A 1 264 ? 12.367 -37.5 -10.992 1 66.06 264 GLY A CA 1
ATOM 1937 C C . GLY A 1 264 ? 11.148 -36.625 -11.086 1 66.06 264 GLY A C 1
ATOM 1938 O O . GLY A 1 264 ? 10.078 -36.969 -10.578 1 66.06 264 GLY A O 1
ATOM 1939 N N . LEU A 1 265 ? 11.383 -35.469 -11.742 1 76.44 265 LEU A N 1
ATOM 1940 C CA . LEU A 1 265 ? 10.273 -34.562 -11.922 1 76.44 265 LEU A CA 1
ATOM 1941 C C . LEU A 1 265 ? 9.812 -34.531 -13.375 1 76.44 265 LEU A C 1
ATOM 1943 O O . LEU A 1 265 ? 10.609 -34.75 -14.281 1 76.44 265 LEU A O 1
ATOM 1947 N N . GLN A 1 266 ? 8.492 -34.531 -13.516 1 79.94 266 GLN A N 1
ATOM 1948 C CA . GLN A 1 266 ? 7.91 -34.281 -14.828 1 79.94 266 GLN A CA 1
ATOM 1949 C C . GLN A 1 266 ? 7.484 -32.812 -14.977 1 79.94 266 GLN A C 1
ATOM 1951 O O . GLN A 1 266 ? 6.645 -32.344 -14.211 1 79.94 266 GLN A O 1
ATOM 1956 N N . LEU A 1 267 ? 8.195 -32.156 -15.883 1 85.94 267 LEU A N 1
ATOM 1957 C CA . LEU A 1 267 ? 7.914 -30.75 -16.109 1 85.94 267 LEU A CA 1
ATOM 1958 C C . LEU A 1 267 ? 7.316 -30.531 -17.5 1 85.94 267 LEU A C 1
ATOM 1960 O O . LEU A 1 267 ? 7.867 -31.016 -18.5 1 85.94 267 LEU A O 1
ATOM 1964 N N . THR A 1 268 ? 6.117 -30 -17.562 1 87.88 268 THR A N 1
ATOM 1965 C CA . THR A 1 268 ? 5.477 -29.609 -18.812 1 87.88 268 THR A CA 1
ATOM 1966 C C . THR A 1 268 ? 5.152 -28.125 -18.812 1 87.88 268 THR A C 1
ATOM 1968 O O . THR A 1 268 ? 4.777 -27.562 -17.781 1 87.88 268 THR A O 1
ATOM 1971 N N . ALA A 1 269 ? 5.398 -27.516 -19.953 1 91.19 269 ALA A N 1
ATOM 1972 C CA . ALA A 1 269 ? 5.176 -26.078 -20.016 1 91.19 269 ALA A CA 1
ATOM 1973 C C . ALA A 1 269 ? 4.168 -25.734 -21.109 1 91.19 269 ALA A C 1
ATOM 1975 O O . ALA A 1 269 ? 4.031 -26.453 -22.094 1 91.19 269 ALA A O 1
ATOM 1976 N N . ALA A 1 270 ? 3.418 -24.734 -20.891 1 91.94 270 ALA A N 1
ATOM 1977 C CA . ALA A 1 270 ? 2.504 -24.172 -21.875 1 91.94 270 ALA A CA 1
ATOM 1978 C C . ALA A 1 270 ? 2.564 -22.641 -21.859 1 91.94 270 ALA A C 1
ATOM 1980 O O . ALA A 1 270 ? 2.787 -22.031 -20.812 1 91.94 270 ALA A O 1
ATOM 1981 N N . VAL A 1 271 ? 2.51 -22.047 -23.047 1 91.88 271 VAL A N 1
ATOM 1982 C CA . VAL A 1 271 ? 2.389 -20.594 -23.188 1 91.88 271 VAL A CA 1
ATOM 1983 C C . VAL A 1 271 ? 1.049 -20.25 -23.828 1 91.88 271 VAL A C 1
ATOM 1985 O O . VAL A 1 271 ? 0.851 -20.484 -25.031 1 91.88 271 VAL A O 1
ATOM 1988 N N . GLU A 1 272 ? 0.164 -19.766 -22.953 1 87 272 GLU A N 1
ATOM 1989 C CA . GLU A 1 272 ? -1.167 -19.422 -23.453 1 87 272 GLU A CA 1
ATOM 1990 C C . GLU A 1 272 ? -1.109 -18.234 -24.406 1 87 272 GLU A C 1
ATOM 1992 O O . GLU A 1 272 ? -0.246 -17.359 -24.281 1 87 272 GLU A O 1
ATOM 1997 N N . ARG A 1 273 ? -2.092 -18.266 -25.328 1 82.5 273 ARG A N 1
ATOM 1998 C CA . ARG A 1 273 ? -2.203 -17.141 -26.25 1 82.5 273 ARG A CA 1
ATOM 1999 C C . ARG A 1 273 ? -2.521 -15.852 -25.516 1 82.5 273 ARG A C 1
ATOM 2001 O O . ARG A 1 273 ? -3.379 -15.836 -24.625 1 82.5 273 ARG A O 1
ATOM 2008 N N . GLY A 1 274 ? -1.836 -14.875 -25.703 1 86.94 274 GLY A N 1
ATOM 2009 C CA . GLY A 1 274 ? -2.094 -13.586 -25.094 1 86.94 274 GLY A CA 1
ATOM 2010 C C . GLY A 1 274 ? -1.157 -13.273 -23.938 1 86.94 274 GLY A C 1
ATOM 2011 O O . GLY A 1 274 ? -1.209 -12.18 -23.359 1 86.94 274 GLY A O 1
ATOM 2012 N N . LEU A 1 275 ? -0.356 -14.242 -23.641 1 93.56 275 LEU A N 1
ATOM 2013 C CA . LEU A 1 275 ? 0.553 -13.992 -22.531 1 93.56 275 LEU A CA 1
ATOM 2014 C C . LEU A 1 275 ? 1.959 -13.688 -23.031 1 93.56 275 LEU A C 1
ATOM 2016 O O . LEU A 1 275 ? 2.93 -13.797 -22.281 1 93.56 275 LEU A O 1
ATOM 2020 N N . CYS A 1 276 ? 2.105 -13.422 -24.312 1 95.31 276 CYS A N 1
ATOM 2021 C CA . CYS A 1 276 ? 3.326 -12.875 -24.891 1 95.31 276 CYS A CA 1
ATOM 2022 C C . CYS A 1 276 ? 3.109 -11.445 -25.375 1 95.31 276 CYS A C 1
ATOM 2024 O O . CYS A 1 276 ? 2.098 -11.148 -26.016 1 95.31 276 CYS A O 1
ATOM 2026 N N . TYR A 1 277 ? 3.99 -10.586 -25.047 1 94.19 277 TYR A N 1
ATOM 2027 C CA . TYR A 1 277 ? 3.869 -9.164 -25.328 1 94.19 277 TYR A CA 1
ATOM 2028 C C . TYR A 1 277 ? 5.027 -8.68 -26.203 1 94.19 277 TYR A C 1
ATOM 2030 O O . TYR A 1 277 ? 6.191 -8.938 -25.891 1 94.19 277 TYR A O 1
ATOM 2038 N N . GLY A 1 278 ? 4.691 -8.156 -27.281 1 88.5 278 GLY A N 1
ATOM 2039 C CA . GLY A 1 278 ? 5.699 -7.594 -28.172 1 88.5 278 GLY A CA 1
ATOM 2040 C C . GLY A 1 278 ? 6.277 -6.285 -27.672 1 88.5 278 GLY A C 1
ATOM 2041 O O . GLY A 1 278 ? 5.926 -5.828 -26.578 1 88.5 278 GLY A O 1
ATOM 2042 N N . PRO A 1 279 ? 7.293 -5.832 -28.484 1 82.06 279 PRO A N 1
ATOM 2043 C CA . PRO A 1 279 ? 7.953 -4.59 -28.078 1 82.06 279 PRO A CA 1
ATOM 2044 C C . PRO A 1 279 ? 6.988 -3.408 -28 1 82.06 279 PRO A C 1
ATOM 2046 O O . PRO A 1 279 ? 6.027 -3.338 -28.766 1 82.06 279 PRO A O 1
ATOM 2049 N N . ALA A 1 280 ? 6.93 -2.754 -26.797 1 62.84 280 ALA A N 1
ATOM 2050 C CA . ALA A 1 280 ? 6.098 -1.566 -26.609 1 62.84 280 ALA A CA 1
ATOM 2051 C C . ALA A 1 280 ? 6.23 -0.609 -27.781 1 62.84 280 ALA A C 1
ATOM 2053 O O . ALA A 1 280 ? 7.336 -0.381 -28.281 1 62.84 280 ALA A O 1
ATOM 2054 N N . PRO A 1 281 ? 5.137 -0.519 -28.625 1 50.09 281 PRO A N 1
ATOM 2055 C CA . PRO A 1 281 ? 5.352 0.533 -29.625 1 50.09 281 PRO A CA 1
ATOM 2056 C C . PRO A 1 281 ? 6.051 1.761 -29.047 1 50.09 281 PRO A C 1
ATOM 2058 O O . PRO A 1 281 ? 5.965 2.014 -27.844 1 50.09 281 PRO A O 1
ATOM 2061 N N . GLY A 1 282 ? 7.199 2.238 -29.562 1 43.78 282 GLY A N 1
ATOM 2062 C CA . GLY A 1 282 ? 7.652 3.539 -29.094 1 43.78 282 GLY A CA 1
ATOM 2063 C C . GLY A 1 282 ? 6.551 4.355 -28.438 1 43.78 282 GLY A C 1
ATOM 2064 O O . GLY A 1 282 ? 5.379 3.975 -28.484 1 43.78 282 GLY A O 1
ATOM 2065 N N . PRO A 1 283 ? 6.914 5.215 -27.469 1 37.91 283 PRO A N 1
ATOM 2066 C CA . PRO A 1 283 ? 5.844 6.008 -26.859 1 37.91 283 PRO A CA 1
ATOM 2067 C C . PRO A 1 283 ? 4.664 6.227 -27.797 1 37.91 283 PRO A C 1
ATOM 2069 O O . PRO A 1 283 ? 3.953 7.23 -27.688 1 37.91 283 PRO A O 1
ATOM 2072 N N . GLY A 1 284 ? 4.535 5.43 -28.844 1 34.03 284 GLY A N 1
ATOM 2073 C CA . GLY A 1 284 ? 3.355 5.73 -29.625 1 34.03 284 GLY A CA 1
ATOM 2074 C C . GLY A 1 284 ? 2.057 5.402 -28.922 1 34.03 284 GLY A C 1
ATOM 2075 O O . GLY A 1 284 ? 2.059 4.68 -27.922 1 34.03 284 GLY A O 1
ATOM 2076 N N . PRO A 1 285 ? 1.085 6.258 -29.109 1 36.47 285 PRO A N 1
ATOM 2077 C CA . PRO A 1 285 ? -0.223 6.047 -28.484 1 36.47 285 PRO A CA 1
ATOM 2078 C C . PRO A 1 285 ? -0.702 4.602 -28.594 1 36.47 285 PRO A C 1
ATOM 2080 O O . PRO A 1 285 ? -0.553 3.975 -29.656 1 36.47 285 PRO A O 1
ATOM 2083 N N . GLY A 1 286 ? -0.414 3.697 -27.812 1 39.97 286 GLY A N 1
ATOM 2084 C CA . GLY A 1 286 ? -1.103 2.418 -27.828 1 39.97 286 GLY A CA 1
ATOM 2085 C C . GLY A 1 286 ? -2.383 2.443 -28.656 1 39.97 286 GLY A C 1
ATOM 2086 O O . GLY A 1 286 ? -2.893 3.518 -28.984 1 39.97 286 GLY A O 1
ATOM 2087 N N . PRO A 1 287 ? -2.678 1.396 -29.5 1 42.75 287 PRO A N 1
ATOM 2088 C CA . PRO A 1 287 ? -3.928 1.478 -30.25 1 42.75 287 PRO A CA 1
ATOM 2089 C C . PRO A 1 287 ? -5.066 2.107 -29.453 1 42.75 287 PRO A C 1
ATOM 2091 O O . PRO A 1 287 ? -5.312 1.712 -28.312 1 42.75 287 PRO A O 1
ATOM 2094 N N . ALA A 1 288 ? -5.352 3.352 -29.719 1 47.19 288 ALA A N 1
ATOM 2095 C CA . ALA A 1 288 ? -6.457 4.113 -29.141 1 47.19 288 ALA A CA 1
ATOM 2096 C C . ALA A 1 288 ? -7.727 3.27 -29.062 1 47.19 288 ALA A C 1
ATOM 2098 O O . ALA A 1 288 ? -8.047 2.533 -30 1 47.19 288 ALA A O 1
ATOM 2099 N N . PRO A 1 289 ? -8.258 2.877 -27.906 1 52.66 289 PRO A N 1
ATOM 2100 C CA . PRO A 1 289 ? -9.523 2.158 -27.766 1 52.66 289 PRO A CA 1
ATOM 2101 C C . PRO A 1 289 ? -10.469 2.395 -28.938 1 52.66 289 PRO A C 1
ATOM 2103 O O . PRO A 1 289 ? -11.32 1.551 -29.234 1 52.66 289 PRO A O 1
ATOM 2106 N N . GLY A 1 290 ? -10.344 3.543 -29.703 1 48.97 290 GLY A N 1
ATOM 2107 C CA . GLY A 1 290 ? -11.344 4.047 -30.641 1 48.97 290 GLY A CA 1
ATOM 2108 C C . GLY A 1 290 ? -11.32 3.334 -31.969 1 48.97 290 GLY A C 1
ATOM 2109 O O . GLY A 1 290 ? -12.086 3.684 -32.875 1 48.97 290 GLY A O 1
ATOM 2110 N N . ARG A 1 291 ? -10.453 2.41 -32.094 1 55 291 ARG A N 1
ATOM 2111 C CA . ARG A 1 291 ? -10.391 1.966 -33.469 1 55 291 ARG A CA 1
ATOM 2112 C C . ARG A 1 291 ? -11.508 0.976 -33.781 1 55 291 ARG A C 1
ATOM 2114 O O . ARG A 1 291 ? -11.836 0.744 -34.969 1 55 291 ARG A O 1
ATOM 2121 N N . SER A 1 292 ? -11.945 0.228 -32.688 1 65.06 292 SER A N 1
ATOM 2122 C CA . SER A 1 292 ? -13.07 -0.635 -33.031 1 65.06 292 SER A CA 1
ATOM 2123 C C . SER A 1 292 ? -14.391 0.12 -32.938 1 65.06 292 SER A C 1
ATOM 2125 O O . SER A 1 292 ? -14.578 0.96 -32.062 1 65.06 292 SER A O 1
ATOM 2127 N N . PRO A 1 293 ? -15.117 0.183 -33.969 1 68.19 293 PRO A N 1
ATOM 2128 C CA . PRO A 1 293 ? -16.422 0.832 -33.938 1 68.19 293 PRO A CA 1
ATOM 2129 C C . PRO A 1 293 ? -17.203 0.562 -32.656 1 68.19 293 PRO A C 1
ATOM 2131 O O . PRO A 1 293 ? -17.875 1.456 -32.125 1 68.19 293 PRO A O 1
ATOM 2134 N N . ALA A 1 294 ? -16.969 -0.642 -32.156 1 73.38 294 ALA A N 1
ATOM 2135 C CA . ALA A 1 294 ? -17.656 -0.964 -30.906 1 73.38 294 ALA A CA 1
ATOM 2136 C C . ALA A 1 294 ? -17.094 -0.174 -29.734 1 73.38 294 ALA A C 1
ATOM 2138 O O . ALA A 1 294 ? -17.844 0.311 -28.891 1 73.38 294 ALA A O 1
ATOM 2139 N N . ALA A 1 295 ? -15.852 -0.047 -29.734 1 78.56 295 ALA A N 1
ATOM 2140 C CA . ALA A 1 295 ? -15.211 0.75 -28.688 1 78.56 295 ALA A CA 1
ATOM 2141 C C . ALA A 1 295 ? -15.617 2.217 -28.797 1 78.56 295 ALA A C 1
ATOM 2143 O O . ALA A 1 295 ? -15.906 2.861 -27.781 1 78.56 295 ALA A O 1
ATOM 2144 N N . ALA A 1 296 ? -15.688 2.666 -29.938 1 78.19 296 ALA A N 1
ATOM 2145 C CA . ALA A 1 296 ? -16.094 4.047 -30.172 1 78.19 296 ALA A CA 1
ATOM 2146 C C . ALA A 1 296 ? -17.547 4.273 -29.734 1 78.19 296 ALA A C 1
ATOM 2148 O O . ALA A 1 296 ? -17.859 5.305 -29.125 1 78.19 296 ALA A O 1
ATOM 2149 N N . ALA A 1 297 ? -18.344 3.295 -30.094 1 77.06 297 ALA A N 1
ATOM 2150 C CA . ALA A 1 297 ? -19.75 3.385 -29.688 1 77.06 297 ALA A CA 1
ATOM 2151 C C . ALA A 1 297 ? -19.875 3.4 -28.156 1 77.06 297 ALA A C 1
ATOM 2153 O O . ALA A 1 297 ? -20.656 4.168 -27.609 1 77.06 297 ALA A O 1
ATOM 2154 N N . ALA A 1 298 ? -19.188 2.525 -27.516 1 79.88 298 ALA A N 1
ATOM 2155 C CA . ALA A 1 298 ? -19.219 2.475 -26.047 1 79.88 298 ALA A CA 1
ATOM 2156 C C . ALA A 1 298 ? -18.734 3.791 -25.453 1 79.88 298 ALA A C 1
ATOM 2158 O O . ALA A 1 298 ? -19.375 4.344 -24.562 1 79.88 298 ALA A O 1
ATOM 2159 N N . ILE A 1 299 ? -17.719 4.289 -25.953 1 79.31 299 ILE A N 1
ATOM 2160 C CA . ILE A 1 299 ? -17.172 5.555 -25.484 1 79.31 299 ILE A CA 1
ATOM 2161 C C . ILE A 1 299 ? -18.156 6.68 -25.75 1 79.31 299 ILE A C 1
ATOM 2163 O O . ILE A 1 299 ? -18.375 7.547 -24.891 1 79.31 299 ILE A O 1
ATOM 2167 N N . GLY A 1 300 ? -18.719 6.594 -26.953 1 77.69 300 GLY A N 1
ATOM 2168 C CA . GLY A 1 300 ? -19.75 7.566 -27.281 1 77.69 300 GLY A CA 1
ATOM 2169 C C . GLY A 1 300 ? -20.906 7.566 -26.297 1 77.69 300 GLY A C 1
ATOM 2170 O O . GLY A 1 300 ? -21.391 8.625 -25.906 1 77.69 300 GLY A O 1
ATOM 2171 N N . LEU A 1 301 ? -21.312 6.387 -25.922 1 81.19 301 LEU A N 1
ATOM 2172 C CA . LEU A 1 301 ? -22.391 6.262 -24.938 1 81.19 301 LEU A CA 1
ATOM 2173 C C . LEU A 1 301 ? -21.984 6.887 -23.609 1 81.19 301 LEU A C 1
ATOM 2175 O O . LEU A 1 301 ? -22.781 7.594 -22.984 1 81.19 301 LEU A O 1
ATOM 2179 N N . TYR A 1 302 ? -20.812 6.703 -23.234 1 83.06 302 TYR A N 1
ATOM 2180 C CA . TYR A 1 302 ? -20.328 7.258 -21.984 1 83.06 302 TYR A CA 1
ATOM 2181 C C . TYR A 1 302 ? -20.234 8.773 -22.047 1 83.06 302 TYR A C 1
ATOM 2183 O O . TYR A 1 302 ? -20.578 9.477 -21.094 1 83.06 302 TYR A O 1
ATOM 2191 N N . VAL A 1 303 ? -19.828 9.227 -23.188 1 82.62 303 VAL A N 1
ATOM 2192 C CA . VAL A 1 303 ? -19.719 10.672 -23.375 1 82.62 303 VAL A CA 1
ATOM 2193 C C . VAL A 1 303 ? -21.109 11.297 -23.375 1 82.62 303 VAL A C 1
ATOM 2195 O O . VAL A 1 303 ? -21.328 12.344 -22.766 1 82.62 303 VAL A O 1
ATOM 2198 N N . ALA A 1 304 ? -22.016 10.672 -24.094 1 85 304 ALA A N 1
ATOM 2199 C CA . ALA A 1 304 ? -23.391 11.164 -24.125 1 85 304 ALA A CA 1
ATOM 2200 C C . ALA A 1 304 ? -23.984 11.234 -22.719 1 85 304 ALA A C 1
ATOM 2202 O O . ALA A 1 304 ? -24.625 12.219 -22.359 1 85 304 ALA A O 1
ATOM 2203 N N . LEU A 1 305 ? -23.734 10.227 -22.016 1 86.25 305 LEU A N 1
ATOM 2204 C CA . LEU A 1 305 ? -24.234 10.188 -20.641 1 86.25 305 LEU A CA 1
ATOM 2205 C C . LEU A 1 305 ? -23.594 11.289 -19.812 1 86.25 305 LEU A C 1
ATOM 2207 O O . LEU A 1 305 ? -24.266 11.914 -18.984 1 86.25 305 LEU A O 1
ATOM 2211 N N . ALA A 1 306 ? -22.312 11.523 -20.047 1 86.75 306 ALA A N 1
ATOM 2212 C CA . ALA A 1 306 ? -21.609 12.586 -19.328 1 86.75 306 ALA A CA 1
ATOM 2213 C C . ALA A 1 306 ? -22.188 13.953 -19.672 1 86.75 306 ALA A C 1
ATOM 2215 O O . ALA A 1 306 ? -22.359 14.805 -18.797 1 86.75 306 ALA A O 1
ATOM 2216 N N . LEU A 1 307 ? -22.578 14.102 -20.891 1 86.19 307 LEU A N 1
ATOM 2217 C CA . LEU A 1 307 ? -23.141 15.375 -21.344 1 86.19 307 LEU A CA 1
ATOM 2218 C C . LEU A 1 307 ? -24.531 15.602 -20.734 1 86.19 307 LEU A C 1
ATOM 2220 O O . LEU A 1 307 ? -24.828 16.719 -20.297 1 86.19 307 LEU A O 1
ATOM 2224 N N . VAL A 1 308 ? -25.297 14.594 -20.75 1 88.25 308 VAL A N 1
ATOM 2225 C CA . VAL A 1 308 ? -26.641 14.711 -20.188 1 88.25 308 VAL A CA 1
ATOM 2226 C C . VAL A 1 308 ? -26.531 15.016 -18.688 1 88.25 308 VAL A C 1
ATOM 2228 O O . VAL A 1 308 ? -27.281 15.844 -18.172 1 88.25 308 VAL A O 1
ATOM 2231 N N . THR A 1 309 ? -25.625 14.391 -18.031 1 89.31 309 THR A N 1
ATOM 2232 C CA . THR A 1 309 ? -25.422 14.594 -16.594 1 89.31 309 THR A CA 1
ATOM 2233 C C . THR A 1 309 ? -24.938 16.016 -16.312 1 89.31 309 THR A C 1
ATOM 2235 O O . THR A 1 309 ? -25.438 16.672 -15.391 1 89.31 309 THR A O 1
ATOM 2238 N N . ALA A 1 310 ? -24.031 16.469 -17.141 1 89.06 310 ALA A N 1
ATOM 2239 C CA . ALA A 1 310 ? -23.5 17.812 -16.969 1 89.06 310 ALA A CA 1
ATOM 2240 C C . ALA A 1 310 ? -24.578 18.859 -17.188 1 89.06 310 ALA A C 1
ATOM 2242 O O . ALA A 1 310 ? -24.703 19.812 -16.391 1 89.06 310 ALA A O 1
ATOM 2243 N N . THR A 1 311 ? -25.406 18.703 -18.203 1 88.88 311 THR A N 1
ATOM 2244 C CA . THR A 1 311 ? -26.469 19.656 -18.516 1 88.88 311 THR A CA 1
ATOM 2245 C C . THR A 1 311 ? -27.547 19.641 -17.438 1 88.88 311 THR A C 1
ATOM 2247 O O . THR A 1 311 ? -28 20.703 -17.016 1 88.88 311 THR A O 1
ATOM 2250 N N . ALA A 1 312 ? -27.891 18.453 -17.047 1 89.44 312 ALA A N 1
ATOM 2251 C CA . ALA A 1 312 ? -28.891 18.344 -15.992 1 89.44 312 ALA A CA 1
ATOM 2252 C C . ALA A 1 312 ? -28.391 18.969 -14.695 1 89.44 312 ALA A C 1
ATOM 2254 O O . ALA A 1 312 ? -29.156 19.641 -13.984 1 89.44 312 ALA A O 1
ATOM 2255 N N . THR A 1 313 ? -27.156 18.844 -14.367 1 89 313 THR A N 1
ATOM 2256 C CA . THR A 1 313 ? -26.562 19.359 -13.141 1 89 313 THR A CA 1
ATOM 2257 C C . THR A 1 313 ? -26.484 20.875 -13.172 1 89 313 THR A C 1
ATOM 2259 O O . THR A 1 313 ? -26.766 21.547 -12.172 1 89 313 THR A O 1
ATOM 2262 N N . LEU A 1 314 ? -26.125 21.406 -14.312 1 87.19 314 LEU A N 1
ATOM 2263 C CA . LEU A 1 314 ? -26.016 22.844 -14.477 1 87.19 314 LEU A CA 1
ATOM 2264 C C . LEU A 1 314 ? -27.391 23.5 -14.406 1 87.19 314 LEU A C 1
ATOM 2266 O O . LEU A 1 314 ? -27.531 24.625 -13.922 1 87.19 314 LEU A O 1
ATOM 2270 N N . ARG A 1 315 ? -28.359 22.781 -14.836 1 83.06 315 ARG A N 1
ATOM 2271 C CA . ARG A 1 315 ? -29.719 23.297 -14.836 1 83.06 315 ARG A CA 1
ATOM 2272 C C . ARG A 1 315 ? -30.344 23.219 -13.445 1 83.06 315 ARG A C 1
ATOM 2274 O O . ARG A 1 315 ? -31.219 24 -13.102 1 83.06 315 ARG A O 1
ATOM 2281 N N . ASP A 1 316 ? -29.859 22.203 -12.711 1 82.75 316 ASP A N 1
ATOM 2282 C CA . ASP A 1 316 ? -30.375 22 -11.359 1 82.75 316 ASP A CA 1
ATOM 2283 C C . ASP A 1 316 ? -29.766 23 -10.383 1 82.75 316 ASP A C 1
ATOM 2285 O O . ASP A 1 316 ? -28.625 22.844 -9.938 1 82.75 316 ASP A O 1
ATOM 2289 N N . ARG A 1 317 ? -30.344 24.125 -10.023 1 72.94 317 ARG A N 1
ATOM 2290 C CA . ARG A 1 317 ? -29.812 25.203 -9.203 1 72.94 317 ARG A CA 1
ATOM 2291 C C . ARG A 1 317 ? -29.922 24.875 -7.719 1 72.94 317 ARG A C 1
ATOM 2293 O O . ARG A 1 317 ? -29.078 25.25 -6.918 1 72.94 317 ARG A O 1
ATOM 2300 N N . ASP A 1 318 ? -31 24.125 -7.289 1 71.88 318 ASP A N 1
ATOM 2301 C CA . ASP A 1 318 ? -31.219 24.016 -5.852 1 71.88 318 ASP A CA 1
ATOM 2302 C C . ASP A 1 318 ? -31.016 22.594 -5.363 1 71.88 318 ASP A C 1
ATOM 2304 O O . ASP A 1 318 ? -31.016 22.328 -4.156 1 71.88 318 ASP A O 1
ATOM 2308 N N . GLY A 1 319 ? -30.781 21.703 -6.297 1 71.31 319 GLY A N 1
ATOM 2309 C CA . GLY A 1 319 ? -30.578 20.328 -5.875 1 71.31 319 GLY A CA 1
ATOM 2310 C C . GLY A 1 319 ? -31.844 19.672 -5.336 1 71.31 319 GLY A C 1
ATOM 2311 O O . GLY A 1 319 ? -31.766 18.625 -4.684 1 71.31 319 GLY A O 1
ATOM 2312 N N . LYS A 1 320 ? -33.094 20.359 -5.5 1 73.44 320 LYS A N 1
ATOM 2313 C CA . LYS A 1 320 ? -34.344 19.828 -4.984 1 73.44 320 LYS A CA 1
ATOM 2314 C C . LYS A 1 320 ? -35 18.875 -5.992 1 73.44 320 LYS A C 1
ATOM 2316 O O . LYS A 1 320 ? -34.812 19.016 -7.199 1 73.44 320 LYS A O 1
ATOM 2321 N N . PRO A 1 321 ? -35.812 17.844 -5.434 1 71.62 321 PRO A N 1
ATOM 2322 C CA . PRO A 1 321 ? -36.5 16.906 -6.324 1 71.62 321 PRO A CA 1
ATOM 2323 C C . PRO A 1 321 ? -37.531 17.578 -7.203 1 71.62 321 PRO A C 1
ATOM 2325 O O . PRO A 1 321 ? -38.188 18.547 -6.777 1 71.62 321 PRO A O 1
ATOM 2328 N N . THR A 1 322 ? -37.625 17.203 -8.438 1 70.62 322 THR A N 1
ATOM 2329 C CA . THR A 1 322 ? -38.625 17.719 -9.352 1 70.62 322 THR A CA 1
ATOM 2330 C C . THR A 1 322 ? -40.031 17.344 -8.875 1 70.62 322 THR A C 1
ATOM 2332 O O . THR A 1 322 ? -40.281 16.172 -8.547 1 70.62 322 THR A O 1
ATOM 2335 N N . PRO A 1 323 ? -40.844 18.359 -8.781 1 69.94 323 PRO A N 1
ATOM 2336 C CA . PRO A 1 323 ? -42.219 18.047 -8.344 1 69.94 323 PRO A CA 1
ATOM 2337 C C . PRO A 1 323 ? -42.906 17.016 -9.234 1 69.94 323 PRO A C 1
ATOM 2339 O O . PRO A 1 323 ? -42.562 16.891 -10.422 1 69.94 323 PRO A O 1
ATOM 2342 N N . ALA A 1 324 ? -43.656 16.172 -8.719 1 67.38 324 ALA A N 1
ATOM 2343 C CA . ALA A 1 324 ? -44.406 15.125 -9.414 1 67.38 324 ALA A CA 1
ATOM 2344 C C . ALA A 1 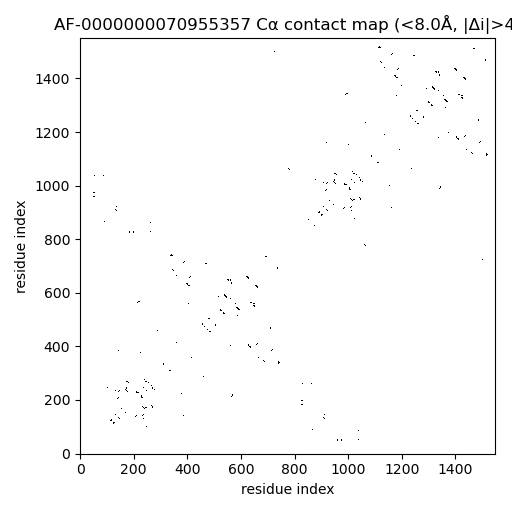324 ? -45.25 15.703 -10.555 1 67.38 324 ALA A C 1
ATOM 2346 O O . ALA A 1 324 ? -45.562 14.992 -11.516 1 67.38 324 ALA A O 1
ATOM 2347 N N . SER A 1 325 ? -45.438 16.984 -10.5 1 69.38 325 SER A N 1
ATOM 2348 C CA . SER A 1 325 ? -46.281 17.641 -11.5 1 69.38 325 SER A CA 1
ATOM 2349 C C . SER A 1 325 ? -45.5 17.953 -12.766 1 69.38 325 SER A C 1
ATOM 2351 O O . SER A 1 325 ? -46.094 18.219 -13.812 1 69.38 325 SER A O 1
ATOM 2353 N N . ALA A 1 326 ? -44.25 17.688 -12.672 1 76.12 326 ALA A N 1
ATOM 2354 C CA . ALA A 1 326 ? -43.438 17.984 -13.852 1 76.12 326 ALA A CA 1
ATOM 2355 C C . ALA A 1 326 ? -43.594 16.922 -14.922 1 76.12 326 ALA A C 1
ATOM 2357 O O . ALA A 1 326 ? -43.906 15.766 -14.617 1 76.12 326 ALA A O 1
ATOM 2358 N N . GLY A 1 327 ? -43.531 17.25 -16.125 1 81.06 327 GLY A N 1
ATOM 2359 C CA . GLY A 1 327 ? -43.656 16.328 -17.25 1 81.06 327 GLY A CA 1
ATOM 2360 C C . GLY A 1 327 ? -42.656 15.18 -17.188 1 81.06 327 GLY A C 1
ATOM 2361 O O . GLY A 1 327 ? -41.594 15.297 -16.562 1 81.06 327 GLY A O 1
ATOM 2362 N N . ALA A 1 328 ? -43.094 14.062 -17.672 1 86.31 328 ALA A N 1
ATOM 2363 C CA . ALA A 1 328 ? -42.281 12.844 -17.656 1 86.31 328 ALA A CA 1
ATOM 2364 C C . ALA A 1 328 ? -40.906 13.086 -18.297 1 86.31 328 ALA A C 1
ATOM 2366 O O . ALA A 1 328 ? -39.906 12.594 -17.797 1 86.31 328 ALA A O 1
ATOM 2367 N N . ALA A 1 329 ? -40.844 13.867 -19.297 1 86.94 329 ALA A N 1
ATOM 2368 C CA . ALA A 1 329 ? -39.594 14.125 -20 1 86.94 329 ALA A CA 1
ATOM 2369 C C . ALA A 1 329 ? -38.656 14.969 -19.141 1 86.94 329 ALA A C 1
ATOM 2371 O O . ALA A 1 329 ? -37.438 14.719 -19.109 1 86.94 329 ALA A O 1
ATOM 2372 N N . GLU A 1 330 ? -39.219 15.906 -18.578 1 85.81 330 GLU A N 1
ATOM 2373 C CA . GLU A 1 330 ? -38.406 16.766 -17.719 1 85.81 330 GLU A CA 1
ATOM 2374 C C . GLU A 1 330 ? -37.875 15.992 -16.516 1 85.81 330 GLU A C 1
ATOM 2376 O O . GLU A 1 330 ? -36.719 16.156 -16.125 1 85.81 330 GLU A O 1
ATOM 2381 N N . ARG A 1 331 ? -38.719 15.18 -16.031 1 88.31 331 ARG A N 1
ATOM 2382 C CA . ARG A 1 331 ? -38.312 14.367 -14.891 1 88.31 331 ARG A CA 1
ATOM 2383 C C . ARG A 1 331 ? -37.188 13.398 -15.281 1 88.31 331 ARG A C 1
ATOM 2385 O O . ARG A 1 331 ? -36.25 13.164 -14.508 1 88.31 331 ARG A O 1
ATOM 2392 N N . ALA A 1 332 ? -37.312 12.961 -16.453 1 90.06 332 ALA A N 1
ATOM 2393 C CA . ALA A 1 332 ? -36.344 12 -16.922 1 90.06 332 ALA A CA 1
ATOM 2394 C C . ALA A 1 332 ? -34.969 12.656 -17.109 1 90.06 332 ALA A C 1
ATOM 2396 O O . ALA A 1 332 ? -33.938 12.07 -16.766 1 90.06 332 ALA A O 1
ATOM 2397 N N . VAL A 1 333 ? -34.969 13.812 -17.594 1 87.56 333 VAL A N 1
ATOM 2398 C CA . VAL A 1 333 ? -33.688 14.508 -17.828 1 87.56 333 VAL A CA 1
ATOM 2399 C C . VAL A 1 333 ? -33.094 14.945 -16.5 1 87.56 333 VAL A C 1
ATOM 2401 O O . VAL A 1 333 ? -31.891 14.797 -16.297 1 87.56 333 VAL A O 1
ATOM 2404 N N . MET A 1 334 ? -33.906 15.375 -15.633 1 90 334 MET A N 1
ATOM 2405 C CA . MET A 1 334 ? -33.438 15.906 -14.359 1 90 334 MET A CA 1
ATOM 2406 C C . MET A 1 334 ? -32.969 14.781 -13.438 1 90 334 MET A C 1
ATOM 2408 O O . MET A 1 334 ? -32.281 15.023 -12.453 1 90 334 MET A O 1
ATOM 2412 N N . ALA A 1 335 ? -33.375 13.617 -13.82 1 91.75 335 ALA A N 1
ATOM 2413 C CA . ALA A 1 335 ? -32.969 12.461 -13.023 1 91.75 335 ALA A CA 1
ATOM 2414 C C . ALA A 1 335 ? -31.438 12.281 -13.07 1 91.75 335 ALA A C 1
ATOM 2416 O O . ALA A 1 335 ? -30.859 11.633 -12.195 1 91.75 335 ALA A O 1
ATOM 2417 N N . PHE A 1 336 ? -30.797 12.953 -14.023 1 92.88 336 PHE A N 1
ATOM 2418 C CA . PHE A 1 336 ? -29.359 12.766 -14.203 1 92.88 336 PHE A CA 1
ATOM 2419 C C . PHE A 1 336 ? -28.578 13.875 -13.516 1 92.88 336 PHE A C 1
ATOM 2421 O O . PHE A 1 336 ? -27.359 13.969 -13.664 1 92.88 336 PHE A O 1
ATOM 2428 N N . SER A 1 337 ? -29.25 14.688 -12.703 1 92.62 337 SER A N 1
ATOM 2429 C CA . SER A 1 337 ? -28.562 15.742 -11.969 1 92.62 337 SER A CA 1
ATOM 2430 C C . SER A 1 337 ? -27.703 15.172 -10.844 1 92.62 337 SER A C 1
ATOM 2432 O O . SER A 1 337 ? -28.234 14.5 -9.945 1 92.62 337 SER A O 1
ATOM 2434 N N . LEU A 1 338 ? -26.406 15.516 -10.852 1 92.56 338 LEU A N 1
ATOM 2435 C CA . LEU A 1 338 ? -25.484 14.992 -9.852 1 92.56 338 LEU A CA 1
ATOM 2436 C C . LEU A 1 338 ? -25.766 15.594 -8.477 1 92.56 338 LEU A C 1
ATOM 2438 O O . LEU A 1 338 ? -25.578 14.938 -7.453 1 92.56 338 LEU A O 1
ATOM 2442 N N . ARG A 1 339 ? -26.219 16.766 -8.406 1 91.19 339 ARG A N 1
ATOM 2443 C CA . ARG A 1 339 ? -26.516 17.422 -7.145 1 91.19 339 ARG A CA 1
ATOM 2444 C C . ARG A 1 339 ? -27.672 16.734 -6.422 1 91.19 339 ARG A C 1
ATOM 2446 O O . ARG A 1 339 ? -27.594 16.484 -5.219 1 91.19 339 ARG A O 1
ATOM 2453 N N . ARG A 1 340 ? -28.672 16.438 -7.188 1 90.44 340 ARG A N 1
ATOM 2454 C CA . ARG A 1 340 ? -29.828 15.758 -6.629 1 90.44 340 ARG A CA 1
ATOM 2455 C C . ARG A 1 340 ? -29.469 14.336 -6.188 1 90.44 340 ARG A C 1
ATOM 2457 O O . ARG A 1 340 ? -29.891 13.898 -5.113 1 90.44 340 ARG A O 1
ATOM 2464 N N . ASN A 1 341 ? -28.781 13.719 -7.039 1 92.94 341 ASN A N 1
ATOM 2465 C CA . ASN A 1 341 ? -28.438 12.336 -6.758 1 92.94 341 ASN A CA 1
ATOM 2466 C C . ASN A 1 341 ? -27.469 12.227 -5.582 1 92.94 341 ASN A C 1
ATOM 2468 O O . ASN A 1 341 ? -27.516 11.266 -4.816 1 92.94 341 ASN A O 1
ATOM 2472 N N . TRP A 1 342 ? -26.547 13.164 -5.449 1 92.62 342 TRP A N 1
ATOM 2473 C CA . TRP A 1 342 ? -25.641 13.188 -4.301 1 92.62 342 TRP A CA 1
ATOM 2474 C C . TRP A 1 342 ? -26.422 13.375 -3.004 1 92.62 342 TRP A C 1
ATOM 2476 O O . TRP A 1 342 ? -26.156 12.711 -2.002 1 92.62 342 TRP A O 1
ATOM 2486 N N . ALA A 1 343 ? -27.359 14.336 -3.031 1 90 343 ALA A N 1
ATOM 2487 C CA . ALA A 1 343 ? -28.203 14.586 -1.862 1 90 343 ALA A CA 1
ATOM 2488 C C . ALA A 1 343 ? -29 13.336 -1.481 1 90 343 ALA A C 1
ATOM 2490 O O . ALA A 1 343 ? -29.156 13.031 -0.297 1 90 343 ALA A O 1
ATOM 2491 N N . ALA A 1 344 ? -29.438 12.656 -2.508 1 90.56 344 ALA A N 1
ATOM 2492 C CA . ALA A 1 344 ? -30.172 11.414 -2.268 1 90.56 344 ALA A CA 1
ATOM 2493 C C . ALA A 1 344 ? -29.266 10.344 -1.665 1 90.56 344 ALA A C 1
ATOM 2495 O O . ALA A 1 344 ? -29.703 9.562 -0.814 1 90.56 344 ALA A O 1
ATOM 2496 N N . LEU A 1 345 ? -28.078 10.289 -2.117 1 93.5 345 LEU A N 1
ATOM 2497 C CA . LEU A 1 345 ? -27.125 9.289 -1.642 1 93.5 345 LEU A CA 1
ATOM 2498 C C . LEU A 1 345 ? -26.812 9.492 -0.16 1 93.5 345 LEU A C 1
ATOM 2500 O O . LEU A 1 345 ? -26.766 8.523 0.602 1 93.5 345 LEU A O 1
ATOM 2504 N N . VAL A 1 346 ? -26.609 10.789 0.255 1 91.56 346 VAL A N 1
ATOM 2505 C CA . VAL A 1 346 ? -26.172 11.062 1.618 1 91.56 346 VAL A CA 1
ATOM 2506 C C . VAL A 1 346 ? -27.375 11.352 2.508 1 91.56 346 VAL A C 1
ATOM 2508 O O . VAL A 1 346 ? -27.219 11.703 3.68 1 91.56 346 VAL A O 1
ATOM 2511 N N . ALA A 1 347 ? -28.562 11.188 1.951 1 87.12 347 ALA A N 1
ATOM 2512 C CA . ALA A 1 347 ? -29.766 11.492 2.703 1 87.12 347 ALA A CA 1
ATOM 2513 C C . ALA A 1 347 ? -29.938 10.531 3.877 1 87.12 347 ALA A C 1
ATOM 2515 O O . ALA A 1 347 ? -29.516 9.375 3.814 1 87.12 347 ALA A O 1
ATOM 2516 N N . THR A 1 348 ? -30.359 11.047 4.957 1 81.44 348 THR A N 1
ATOM 2517 C CA . THR A 1 348 ? -30.672 10.211 6.109 1 81.44 348 THR A CA 1
ATOM 2518 C C . THR A 1 348 ? -32 9.484 5.914 1 81.44 348 THR A C 1
ATOM 2520 O O . THR A 1 348 ? -32.844 9.914 5.121 1 81.44 348 THR A O 1
ATOM 2523 N N . LEU A 1 349 ? -32.031 8.289 6.422 1 74.25 349 LEU A N 1
ATOM 2524 C CA . LEU A 1 349 ? -33.281 7.52 6.336 1 74.25 349 LEU A CA 1
ATOM 2525 C C . LEU A 1 349 ? -34.438 8.289 6.965 1 74.25 349 LEU A C 1
ATOM 2527 O O . LEU A 1 349 ? -34.281 8.867 8.047 1 74.25 349 LEU A O 1
ATOM 2531 N N . GLY A 1 350 ? -35.219 8.984 6.129 1 58.56 350 GLY A N 1
ATOM 2532 C CA . GLY A 1 350 ? -36.344 9.664 6.707 1 58.56 350 GLY A CA 1
ATOM 2533 C C . GLY A 1 350 ? -37.156 8.789 7.637 1 58.56 350 GLY A C 1
ATOM 2534 O O . GLY A 1 350 ? -37.094 7.559 7.566 1 58.56 350 GLY A O 1
ATOM 2535 N N . ALA A 1 351 ? -37.531 9.305 8.602 1 52.75 351 ALA A N 1
ATOM 2536 C CA . ALA A 1 351 ? -38.375 8.633 9.586 1 52.75 351 ALA A CA 1
ATOM 2537 C C . ALA A 1 351 ? -39.344 7.66 8.914 1 52.75 351 ALA A C 1
ATOM 2539 O O . ALA A 1 351 ? -39.562 7.723 7.703 1 52.75 351 ALA A O 1
ATOM 2540 N N . GLY A 1 352 ? -40.594 7.305 9.062 1 48.94 352 GLY A N 1
ATOM 2541 C CA . GLY A 1 352 ? -41.719 6.383 9.172 1 48.94 352 GLY A CA 1
ATOM 2542 C C . GLY A 1 352 ? -42.438 6.18 7.863 1 48.94 352 GLY A C 1
ATOM 2543 O O . GLY A 1 352 ? -43.656 6.41 7.785 1 48.94 352 GLY A O 1
ATOM 2544 N N . GLY A 1 353 ? -41.812 6.344 6.766 1 48.12 353 GLY A N 1
ATOM 2545 C CA . GLY A 1 353 ? -42.969 5.941 5.977 1 48.12 353 GLY A CA 1
ATOM 2546 C C . GLY A 1 353 ? -43.406 4.516 6.25 1 48.12 353 GLY A C 1
ATOM 2547 O O . GLY A 1 353 ? -42.625 3.697 6.73 1 48.12 353 GLY A O 1
ATOM 2548 N N . ASP A 1 354 ? -44.625 4.184 6.453 1 52.41 354 ASP A N 1
ATOM 2549 C CA . ASP A 1 354 ? -45.344 2.969 6.848 1 52.41 354 ASP A CA 1
ATOM 2550 C C . ASP A 1 354 ? -44.719 1.732 6.211 1 52.41 354 ASP A C 1
ATOM 2552 O O . ASP A 1 354 ? -44.719 0.651 6.801 1 52.41 354 ASP A O 1
ATOM 2556 N N . GLY A 1 355 ? -43.812 1.862 5.082 1 59.25 355 GLY A N 1
ATOM 2557 C CA . GLY A 1 355 ? -43.406 0.66 4.359 1 59.25 355 GLY A CA 1
ATOM 2558 C C . GLY A 1 355 ? -41.938 0.397 4.391 1 59.25 355 GLY A C 1
ATOM 2559 O O . GLY A 1 355 ? -41.469 -0.617 3.867 1 59.25 355 GLY A O 1
ATOM 2560 N N . ASP A 1 356 ? -41.062 1.142 5.215 1 68.81 356 ASP A N 1
ATOM 2561 C CA . ASP A 1 356 ? -39.625 0.938 5.117 1 68.81 356 ASP A CA 1
ATOM 2562 C C . ASP A 1 356 ? -39.094 0.061 6.258 1 68.81 356 ASP A C 1
ATOM 2564 O O . ASP A 1 356 ? -39.562 0.17 7.391 1 68.81 356 ASP A O 1
ATOM 2568 N N . ILE A 1 357 ? -38.438 -1.001 5.887 1 81 357 ILE A N 1
ATOM 2569 C CA . ILE A 1 357 ? -37.75 -1.864 6.84 1 81 357 ILE A CA 1
ATOM 2570 C C . ILE A 1 357 ? -36.281 -1.451 6.953 1 81 357 ILE A C 1
ATOM 2572 O O . ILE A 1 357 ? -35.438 -1.979 6.238 1 81 357 ILE A O 1
ATOM 2576 N N . PRO A 1 358 ? -35.969 -0.568 7.855 1 84.25 358 PRO A N 1
ATOM 2577 C CA . PRO A 1 358 ? -34.656 0.07 7.871 1 84.25 358 PRO A CA 1
ATOM 2578 C C . PRO A 1 358 ? -33.531 -0.93 8.07 1 84.25 358 PRO A C 1
ATOM 2580 O O . PRO A 1 358 ? -32.438 -0.754 7.516 1 84.25 358 PRO A O 1
ATOM 2583 N N . CYS A 1 359 ? -33.75 -1.985 8.836 1 91 359 CYS A N 1
ATOM 2584 C CA . CYS A 1 359 ? -32.656 -2.908 9.156 1 91 359 CYS A CA 1
ATOM 2585 C C . CYS A 1 359 ? -32.156 -3.619 7.902 1 91 359 CYS A C 1
ATOM 2587 O O . CYS A 1 359 ? -31.047 -4.117 7.871 1 91 359 CYS A O 1
ATOM 2589 N N . ILE A 1 360 ? -32.938 -3.67 6.84 1 93.06 360 ILE A N 1
ATOM 2590 C CA . ILE A 1 360 ? -32.562 -4.355 5.605 1 93.06 360 ILE A CA 1
ATOM 2591 C C . ILE A 1 360 ? -31.359 -3.658 4.961 1 93.06 360 ILE A C 1
ATOM 2593 O O . ILE A 1 360 ? -30.5 -4.309 4.359 1 93.06 360 ILE A O 1
ATOM 2597 N N . HIS A 1 361 ? -31.266 -2.336 5.145 1 92.38 361 HIS A N 1
ATOM 2598 C CA . HIS A 1 361 ? -30.125 -1.604 4.605 1 92.38 361 HIS A CA 1
ATOM 2599 C C . HIS A 1 361 ? -28.828 -2.066 5.242 1 92.38 361 HIS A C 1
ATOM 2601 O O . HIS A 1 361 ? -27.828 -2.285 4.547 1 92.38 361 HIS A O 1
ATOM 2607 N N . GLY A 1 362 ? -28.891 -2.15 6.52 1 95.31 362 GLY A N 1
ATOM 2608 C CA . GLY A 1 362 ? -27.688 -2.619 7.211 1 95.31 362 GLY A CA 1
ATOM 2609 C C . GLY A 1 362 ? -27.328 -4.047 6.863 1 95.31 362 GLY A C 1
ATOM 2610 O O . GLY A 1 362 ? -26.141 -4.371 6.723 1 95.31 362 GLY A O 1
ATOM 2611 N N . VAL A 1 363 ? -28.312 -4.898 6.684 1 96 363 VAL A N 1
ATOM 2612 C CA . VAL A 1 363 ? -28.094 -6.293 6.312 1 96 363 VAL A CA 1
ATOM 2613 C C . VAL A 1 363 ? -27.453 -6.363 4.926 1 96 363 VAL A C 1
ATOM 2615 O O . VAL A 1 363 ? -26.484 -7.09 4.719 1 96 363 VAL A O 1
ATOM 2618 N N . ARG A 1 364 ? -27.922 -5.617 4.062 1 96.19 364 ARG A N 1
ATOM 2619 C CA . ARG A 1 364 ? -27.391 -5.559 2.707 1 96.19 364 ARG A CA 1
ATOM 2620 C C . ARG A 1 364 ? -25.938 -5.086 2.711 1 96.19 364 ARG A C 1
ATOM 2622 O O . ARG A 1 364 ? -25.094 -5.648 2.01 1 96.19 364 ARG A O 1
ATOM 2629 N N . ALA A 1 365 ? -25.734 -4.066 3.49 1 97.19 365 ALA A N 1
ATOM 2630 C CA . ALA A 1 365 ? -24.391 -3.504 3.57 1 97.19 365 ALA A CA 1
ATOM 2631 C C . ALA A 1 365 ? -23.406 -4.531 4.117 1 97.19 365 ALA A C 1
ATOM 2633 O O . ALA A 1 365 ? -22.328 -4.727 3.549 1 97.19 365 ALA A O 1
ATOM 2634 N N . LEU A 1 366 ? -23.75 -5.176 5.148 1 96.5 366 LEU A N 1
ATOM 2635 C CA . LEU A 1 366 ? -22.859 -6.121 5.801 1 96.5 366 LEU A CA 1
ATOM 2636 C C . LEU A 1 366 ? -22.562 -7.312 4.891 1 96.5 366 LEU A C 1
ATOM 2638 O O . LEU A 1 366 ? -21.422 -7.766 4.801 1 96.5 366 LEU A O 1
ATOM 2642 N N . PHE A 1 367 ? -23.547 -7.809 4.25 1 96.69 367 PHE A N 1
ATOM 2643 C CA . PHE A 1 367 ? -23.344 -8.969 3.391 1 96.69 367 PHE A CA 1
ATOM 2644 C C . PHE A 1 367 ? -22.641 -8.562 2.1 1 96.69 367 PHE A C 1
ATOM 2646 O O . PHE A 1 367 ? -21.891 -9.352 1.52 1 96.69 367 PHE A O 1
ATOM 2653 N N . SER A 1 368 ? -22.859 -7.297 1.693 1 97.12 368 SER A N 1
ATOM 2654 C CA . SER A 1 368 ? -22.078 -6.797 0.567 1 97.12 368 SER A CA 1
ATOM 2655 C C . SER A 1 368 ? -20.594 -6.734 0.911 1 97.12 368 SER A C 1
ATOM 2657 O O . SER A 1 368 ? -19.734 -7.094 0.093 1 97.12 368 SER A O 1
ATOM 2659 N N . LEU A 1 369 ? -20.281 -6.301 2.08 1 96.44 369 LEU A N 1
ATOM 2660 C CA . LEU A 1 369 ? -18.906 -6.219 2.527 1 96.44 369 LEU A CA 1
ATOM 2661 C C . LEU A 1 369 ? -18.297 -7.613 2.672 1 96.44 369 LEU A C 1
ATOM 2663 O O . LEU A 1 369 ? -17.141 -7.836 2.291 1 96.44 369 LEU A O 1
ATOM 2667 N N . SER A 1 370 ? -19.094 -8.484 3.219 1 96 370 SER A N 1
ATOM 2668 C CA . SER A 1 370 ? -18.625 -9.859 3.373 1 96 370 SER A CA 1
ATOM 2669 C C . SER A 1 370 ? -18.375 -10.508 2.02 1 96 370 SER A C 1
ATOM 2671 O O . SER A 1 370 ? -17.359 -11.203 1.834 1 96 370 SER A O 1
ATOM 2673 N N . LEU A 1 371 ? -19.25 -10.305 1.18 1 96.44 371 LEU A N 1
ATOM 2674 C CA . LEU A 1 371 ? -19.109 -10.844 -0.168 1 96.44 371 LEU A CA 1
ATOM 2675 C C . LEU A 1 371 ? -17.906 -10.227 -0.871 1 96.44 371 LEU A C 1
ATOM 2677 O O . LEU A 1 371 ? -17.203 -10.914 -1.625 1 96.44 371 LEU A O 1
ATOM 2681 N N . TYR A 1 372 ? -17.656 -8.977 -0.67 1 96.38 372 TYR A N 1
ATOM 2682 C CA . TYR A 1 372 ? -16.484 -8.289 -1.207 1 96.38 372 TYR A CA 1
ATOM 2683 C C . TYR A 1 372 ? -15.203 -9 -0.79 1 96.38 372 TYR A C 1
ATOM 2685 O O . TYR A 1 372 ? -14.328 -9.258 -1.624 1 96.38 372 TYR A O 1
ATOM 2693 N N . VAL A 1 373 ? -15.109 -9.344 0.452 1 95.44 373 VAL A N 1
ATOM 2694 C CA . VAL A 1 373 ? -13.914 -10 0.976 1 95.44 373 VAL A CA 1
ATOM 2695 C C . VAL A 1 373 ? -13.797 -11.406 0.395 1 95.44 373 VAL A C 1
ATOM 2697 O O . VAL A 1 373 ? -12.695 -11.852 0.05 1 95.44 373 VAL A O 1
ATOM 2700 N N . ALA A 1 374 ? -14.898 -12.023 0.317 1 94.75 374 ALA A N 1
ATOM 2701 C CA . ALA A 1 374 ? -14.891 -13.359 -0.263 1 94.75 374 ALA A CA 1
ATOM 2702 C C . ALA A 1 374 ? -14.414 -13.328 -1.712 1 94.75 374 ALA A C 1
ATOM 2704 O O . ALA A 1 374 ? -13.617 -14.172 -2.129 1 94.75 374 ALA A O 1
ATOM 2705 N N . HIS A 1 375 ? -14.922 -12.406 -2.457 1 95.81 375 HIS A N 1
ATOM 2706 C CA . HIS A 1 375 ? -14.508 -12.242 -3.846 1 95.81 375 HIS A CA 1
ATOM 2707 C C . HIS A 1 375 ? -13.031 -11.875 -3.941 1 95.81 375 HIS A C 1
ATOM 2709 O O . HIS A 1 375 ? -12.336 -12.297 -4.871 1 95.81 375 HIS A O 1
ATOM 2715 N N . LYS A 1 376 ? -12.602 -11.141 -3.021 1 95.38 376 LYS A N 1
ATOM 2716 C CA . LYS A 1 376 ? -11.211 -10.695 -3.02 1 95.38 376 LYS A CA 1
ATOM 2717 C C . LYS A 1 376 ? -10.258 -11.875 -2.863 1 95.38 376 LYS A C 1
ATOM 2719 O O . LYS A 1 376 ? -9.148 -11.867 -3.404 1 95.38 376 LYS A O 1
ATOM 2724 N N . VAL A 1 377 ? -10.664 -12.875 -2.174 1 92.88 377 VAL A N 1
ATOM 2725 C CA . VAL A 1 377 ? -9.82 -14.039 -1.943 1 92.88 377 VAL A CA 1
ATOM 2726 C C . VAL A 1 377 ? -9.445 -14.672 -3.279 1 92.88 377 VAL A C 1
ATOM 2728 O O . VAL A 1 377 ? -8.32 -15.164 -3.445 1 92.88 377 VAL A O 1
ATOM 2731 N N . ILE A 1 378 ? -10.344 -14.617 -4.207 1 92.81 378 ILE A N 1
ATOM 2732 C CA . ILE A 1 378 ? -10.086 -15.203 -5.523 1 92.81 378 ILE A CA 1
ATOM 2733 C C . ILE A 1 378 ? -8.898 -14.5 -6.176 1 92.81 378 ILE A C 1
ATOM 2735 O O . ILE A 1 378 ? -7.949 -15.156 -6.613 1 92.81 378 ILE A O 1
ATOM 2739 N N . THR A 1 379 ? -8.93 -13.227 -6.156 1 94.19 379 THR A N 1
ATOM 2740 C CA . THR A 1 379 ? -7.887 -12.477 -6.848 1 94.19 379 THR A CA 1
ATOM 2741 C C . THR A 1 379 ? -6.613 -12.422 -6.012 1 94.19 379 THR A C 1
ATOM 2743 O O . THR A 1 379 ? -5.512 -12.297 -6.555 1 94.19 379 THR A O 1
ATOM 2746 N N . LEU A 1 380 ? -6.742 -12.555 -4.672 1 94.44 380 LEU A N 1
ATOM 2747 C CA . LEU A 1 380 ? -5.559 -12.672 -3.826 1 94.44 380 LEU A CA 1
ATOM 2748 C C . LEU A 1 380 ? -4.746 -13.906 -4.195 1 94.44 380 LEU A C 1
ATOM 2750 O O . LEU A 1 380 ? -3.514 -13.875 -4.18 1 94.44 380 LEU A O 1
ATOM 2754 N N . ALA A 1 381 ? -5.473 -14.891 -4.547 1 93.69 381 ALA A N 1
ATOM 2755 C CA . ALA A 1 381 ? -4.82 -16.156 -4.855 1 93.69 381 ALA A CA 1
ATOM 2756 C C . ALA A 1 381 ? -4.234 -16.141 -6.266 1 93.69 381 ALA A C 1
ATOM 2758 O O . ALA A 1 381 ? -3.418 -17 -6.613 1 93.69 381 ALA A O 1
ATOM 2759 N N . LEU A 1 382 ? -4.648 -15.164 -7.098 1 94.56 382 LEU A N 1
ATOM 2760 C CA . LEU A 1 382 ? -4.09 -15.008 -8.438 1 94.56 382 LEU A CA 1
ATOM 2761 C C . LEU A 1 382 ? -2.762 -14.258 -8.383 1 94.56 382 LEU A C 1
ATOM 2763 O O . LEU A 1 382 ? -1.976 -14.312 -9.336 1 94.56 382 LEU A O 1
ATOM 2767 N N . MET A 1 383 ? -2.512 -13.586 -7.293 1 94.94 383 MET A N 1
ATOM 2768 C CA . MET A 1 383 ? -1.314 -12.758 -7.137 1 94.94 383 MET A CA 1
ATOM 2769 C C . MET A 1 383 ? -0.107 -13.617 -6.777 1 94.94 383 MET A C 1
ATOM 2771 O O . MET A 1 383 ? -0.232 -14.594 -6.035 1 94.94 383 MET A O 1
ATOM 2775 N N . PRO A 1 384 ? 1.043 -13.281 -7.316 1 96.38 384 PRO A N 1
ATOM 2776 C CA . PRO A 1 384 ? 2.262 -13.953 -6.863 1 96.38 384 PRO A CA 1
ATOM 2777 C C . PRO A 1 384 ? 2.721 -13.477 -5.488 1 96.38 384 PRO A C 1
ATOM 2779 O O . PRO A 1 384 ? 2.721 -12.281 -5.211 1 96.38 384 PRO A O 1
ATOM 2782 N N . TYR A 1 385 ? 3.08 -14.367 -4.617 1 96.56 385 TYR A N 1
ATOM 2783 C CA . TYR A 1 385 ? 3.562 -14.039 -3.281 1 96.56 385 TYR A CA 1
ATOM 2784 C C . TYR A 1 385 ? 4.895 -14.727 -2.996 1 96.56 385 TYR A C 1
ATOM 2786 O O . TYR A 1 385 ? 5.141 -15.836 -3.473 1 96.56 385 TYR A O 1
ATOM 2794 N N . VAL A 1 386 ? 5.703 -14.07 -2.199 1 97.19 386 VAL A N 1
ATOM 2795 C CA . VAL A 1 386 ? 6.965 -14.664 -1.77 1 97.19 386 VAL A CA 1
ATOM 2796 C C . VAL A 1 386 ? 6.703 -15.719 -0.693 1 97.19 386 VAL A C 1
ATOM 2798 O O . VAL A 1 386 ? 7.523 -16.609 -0.485 1 97.19 386 VAL A O 1
ATOM 2801 N N . ASN A 1 387 ? 5.633 -15.594 0.007 1 97.12 387 ASN A N 1
ATOM 2802 C CA . ASN A 1 387 ? 5.238 -16.5 1.083 1 97.12 387 ASN A CA 1
ATOM 2803 C C . ASN A 1 387 ? 3.836 -17.047 0.863 1 97.12 387 ASN A C 1
ATOM 2805 O O . ASN A 1 387 ? 2.994 -17 1.761 1 97.12 387 ASN A O 1
ATOM 2809 N N . ARG A 1 388 ? 3.654 -17.609 -0.31 1 96.5 388 ARG A N 1
ATOM 2810 C CA . ARG A 1 388 ? 2.354 -18.156 -0.683 1 96.5 388 ARG A CA 1
ATOM 2811 C C . ARG A 1 388 ? 1.898 -19.203 0.313 1 96.5 388 ARG A C 1
ATOM 2813 O O . ARG A 1 388 ? 0.699 -19.453 0.467 1 96.5 388 ARG A O 1
ATOM 2820 N N . VAL A 1 389 ? 2.816 -19.891 1.035 1 96.31 389 VAL A N 1
ATOM 2821 C CA . VAL A 1 389 ? 2.502 -20.875 2.072 1 96.31 389 VAL A CA 1
ATOM 2822 C C . VAL A 1 389 ? 1.643 -20.219 3.152 1 96.31 389 VAL A C 1
ATOM 2824 O O . VAL A 1 389 ? 0.691 -20.828 3.648 1 96.31 389 VAL A O 1
ATOM 2827 N N . GLU A 1 390 ? 1.976 -18.969 3.453 1 95.25 390 GLU A N 1
ATOM 2828 C CA . GLU A 1 390 ? 1.215 -18.266 4.484 1 95.25 390 GLU A CA 1
ATOM 2829 C C . GLU A 1 390 ? -0.209 -17.969 4.02 1 95.25 390 GLU A C 1
ATOM 2831 O O . GLU A 1 390 ? -1.141 -17.953 4.828 1 95.25 390 GLU A O 1
ATOM 2836 N N . LEU A 1 391 ? -0.351 -17.688 2.76 1 95.12 391 LEU A N 1
ATOM 2837 C CA . LEU A 1 391 ? -1.692 -17.531 2.211 1 95.12 391 LEU A CA 1
ATOM 2838 C C . LEU A 1 391 ? -2.52 -18.797 2.41 1 95.12 391 LEU A C 1
ATOM 2840 O O . LEU A 1 391 ? -3.666 -18.719 2.861 1 95.12 391 LEU A O 1
ATOM 2844 N N . THR A 1 392 ? -1.948 -19.969 2.092 1 95.19 392 THR A N 1
ATOM 2845 C CA . THR A 1 392 ? -2.648 -21.25 2.24 1 95.19 392 THR A CA 1
ATOM 2846 C C . THR A 1 392 ? -2.904 -21.547 3.711 1 95.19 392 THR A C 1
ATOM 2848 O O . THR A 1 392 ? -3.969 -22.062 4.07 1 95.19 392 THR A O 1
ATOM 2851 N N . GLN A 1 393 ? -1.971 -21.219 4.539 1 94.38 393 GLN A N 1
ATOM 2852 C CA . GLN A 1 393 ? -2.15 -21.438 5.969 1 94.38 393 GLN A CA 1
ATOM 2853 C C . GLN A 1 393 ? -3.297 -20.594 6.516 1 94.38 393 GLN A C 1
ATOM 2855 O O . GLN A 1 393 ? -4.094 -21.062 7.324 1 94.38 393 GLN A O 1
ATOM 2860 N N . ALA A 1 394 ? -3.299 -19.344 6.051 1 93.38 394 ALA A N 1
ATOM 2861 C CA . ALA A 1 394 ? -4.402 -18.484 6.453 1 93.38 394 ALA A CA 1
ATOM 2862 C C . ALA A 1 394 ? -5.738 -19.031 5.961 1 93.38 394 ALA A C 1
ATOM 2864 O O . ALA A 1 394 ? -6.738 -18.984 6.684 1 93.38 394 ALA A O 1
ATOM 2865 N N . ALA A 1 395 ? -5.754 -19.531 4.781 1 93.19 395 ALA A N 1
ATOM 2866 C CA . ALA A 1 395 ? -6.961 -20.109 4.188 1 93.19 395 ALA A CA 1
ATOM 2867 C C . ALA A 1 395 ? -7.355 -21.406 4.887 1 93.19 395 ALA A C 1
ATOM 2869 O O . ALA A 1 395 ? -8.508 -21.844 4.801 1 93.19 395 ALA A O 1
ATOM 2870 N N . ASN A 1 396 ? -6.457 -22.016 5.598 1 94.38 396 ASN A N 1
ATOM 2871 C CA . ASN A 1 396 ? -6.73 -23.297 6.246 1 94.38 396 ASN A CA 1
ATOM 2872 C C . ASN A 1 396 ? -7.156 -23.109 7.699 1 94.38 396 ASN A C 1
ATOM 2874 O O . ASN A 1 396 ? -7.371 -24.078 8.422 1 94.38 396 ASN A O 1
ATOM 2878 N N . GLU A 1 397 ? -7.32 -21.891 8.094 1 93.62 397 GLU A N 1
ATOM 2879 C CA . GLU A 1 397 ? -7.867 -21.609 9.414 1 93.62 397 GLU A CA 1
ATOM 2880 C C . GLU A 1 397 ? -9.375 -21.859 9.453 1 93.62 397 GLU A C 1
ATOM 2882 O O . GLU A 1 397 ? -10.07 -21.641 8.469 1 93.62 397 GLU A O 1
ATOM 2887 N N . PRO A 1 398 ? -9.891 -22.281 10.547 1 92.31 398 PRO A N 1
ATOM 2888 C CA . PRO A 1 398 ? -11.312 -22.594 10.656 1 92.31 398 PRO A CA 1
ATOM 2889 C C . PRO A 1 398 ? -12.219 -21.406 10.344 1 92.31 398 PRO A C 1
ATOM 2891 O O . PRO A 1 398 ? -13.281 -21.578 9.75 1 92.31 398 PRO A O 1
ATOM 2894 N N . LEU A 1 399 ? -11.812 -20.281 10.648 1 91.88 399 LEU A N 1
ATOM 2895 C CA . LEU A 1 399 ? -12.625 -19.094 10.43 1 91.88 399 LEU A CA 1
ATOM 2896 C C . LEU A 1 399 ? -12.773 -18.797 8.938 1 91.88 399 LEU A C 1
ATOM 2898 O O . LEU A 1 399 ? -13.664 -18.047 8.539 1 91.88 399 LEU A O 1
ATOM 2902 N N . SER A 1 400 ? -11.93 -19.469 8.172 1 93.31 400 SER A N 1
ATOM 2903 C CA . SER A 1 400 ? -12.016 -19.266 6.727 1 93.31 400 SER A CA 1
ATOM 2904 C C . SER A 1 400 ? -13.305 -19.844 6.164 1 93.31 400 SER A C 1
ATOM 2906 O O . SER A 1 400 ? -13.688 -19.547 5.027 1 93.31 400 SER A O 1
ATOM 2908 N N . SER A 1 401 ? -14.016 -20.641 6.973 1 94.12 401 SER A N 1
ATOM 2909 C CA . SER A 1 401 ? -15.289 -21.219 6.543 1 94.12 401 SER A CA 1
ATOM 2910 C C . SER A 1 401 ? -16.281 -20.141 6.145 1 94.12 401 SER A C 1
ATOM 2912 O O . SER A 1 401 ? -17.094 -20.328 5.246 1 94.12 401 SER A O 1
ATOM 2914 N N . MET A 1 402 ? -16.172 -19.031 6.746 1 93.75 402 MET A N 1
ATOM 2915 C CA . MET A 1 402 ? -17.062 -17.922 6.438 1 93.75 402 MET A CA 1
ATOM 2916 C C . MET A 1 402 ? -16.859 -17.422 5.008 1 93.75 402 MET A C 1
ATOM 2918 O O . MET A 1 402 ? -17.781 -16.906 4.379 1 93.75 402 MET A O 1
ATOM 2922 N N . LEU A 1 403 ? -15.68 -17.641 4.559 1 92.69 403 LEU A N 1
ATOM 2923 C CA . LEU A 1 403 ? -15.375 -17.203 3.203 1 92.69 403 LEU A CA 1
ATOM 2924 C C . LEU A 1 403 ? -15.562 -18.344 2.203 1 92.69 403 LEU A C 1
ATOM 2926 O O . LEU A 1 403 ? -15.906 -18.109 1.045 1 92.69 403 LEU A O 1
ATOM 2930 N N . ARG A 1 404 ? -15.367 -19.547 2.656 1 93.25 404 ARG A N 1
ATOM 2931 C CA . ARG A 1 404 ? -15.562 -20.719 1.824 1 93.25 404 ARG A CA 1
ATOM 2932 C C . ARG A 1 404 ? -17.047 -20.938 1.527 1 93.25 404 ARG A C 1
ATOM 2934 O O . ARG A 1 404 ? -17.406 -21.391 0.437 1 93.25 404 ARG A O 1
ATOM 2941 N N . ALA A 1 405 ? -17.859 -20.594 2.498 1 93.56 405 ALA A N 1
ATOM 2942 C CA . ALA A 1 405 ? -19.312 -20.703 2.354 1 93.56 405 ALA A CA 1
ATOM 2943 C C . ALA A 1 405 ? -19.922 -19.391 1.893 1 93.56 405 ALA A C 1
ATOM 2945 O O . ALA A 1 405 ? -20.984 -18.984 2.377 1 93.56 405 ALA A O 1
ATOM 2946 N N . SER A 1 406 ? -19.281 -18.75 0.979 1 92.62 406 SER A N 1
ATOM 2947 C CA . SER A 1 406 ? -19.703 -17.422 0.573 1 92.62 406 SER A CA 1
ATOM 2948 C C . SER A 1 406 ? -21.031 -17.453 -0.161 1 92.62 406 SER A C 1
ATOM 2950 O O . SER A 1 406 ? -21.656 -16.406 -0.371 1 92.62 406 SER A O 1
ATOM 2952 N N . ILE A 1 407 ? -21.578 -18.609 -0.535 1 94.5 407 ILE A N 1
ATOM 2953 C CA . ILE A 1 407 ? -22.891 -18.75 -1.175 1 94.5 407 ILE A CA 1
ATOM 2954 C C . ILE A 1 407 ? -23.969 -18.188 -0.259 1 94.5 407 ILE A C 1
ATOM 2956 O O . ILE A 1 407 ? -25 -17.688 -0.733 1 94.5 407 ILE A O 1
ATOM 2960 N N . VAL A 1 408 ? -23.719 -18.203 1.019 1 95.75 408 VAL A N 1
ATOM 2961 C CA . VAL A 1 408 ? -24.688 -17.734 2.006 1 95.75 408 VAL A CA 1
ATOM 2962 C C . VAL A 1 408 ? -24.938 -16.234 1.812 1 95.75 408 VAL A C 1
ATOM 2964 O O . VAL A 1 408 ? -26.062 -15.758 1.993 1 95.75 408 VAL A O 1
ATOM 2967 N N . TYR A 1 409 ? -23.938 -15.539 1.425 1 96.88 409 TYR A N 1
ATOM 2968 C CA . TYR A 1 409 ? -24.078 -14.102 1.24 1 96.88 409 TYR A CA 1
ATOM 2969 C C . TYR A 1 409 ? -24.891 -13.789 -0.006 1 96.88 409 TYR A C 1
ATOM 2971 O O . TYR A 1 409 ? -25.734 -12.883 0.003 1 96.88 409 TYR A O 1
ATOM 2979 N N . THR A 1 410 ? -24.656 -14.531 -1.037 1 95.88 410 THR A N 1
ATOM 2980 C CA . THR A 1 410 ? -25.453 -14.336 -2.236 1 95.88 410 THR A CA 1
ATOM 2981 C C . THR A 1 410 ? -26.891 -14.781 -1.999 1 95.88 410 THR A C 1
ATOM 2983 O O . THR A 1 410 ? -27.828 -14.172 -2.521 1 95.88 410 THR A O 1
ATOM 2986 N N . ASP A 1 411 ? -27.094 -15.805 -1.239 1 97.25 411 ASP A N 1
ATOM 2987 C CA . ASP A 1 411 ? -28.422 -16.25 -0.857 1 97.25 411 ASP A CA 1
ATOM 2988 C C . ASP A 1 411 ? -29.172 -15.164 -0.075 1 97.25 411 ASP A C 1
ATOM 2990 O O . ASP A 1 411 ? -30.391 -15.031 -0.192 1 97.25 411 ASP A O 1
ATOM 2994 N N . SER A 1 412 ? -28.438 -14.477 0.698 1 97.88 412 SER A N 1
ATOM 2995 C CA . SER A 1 412 ? -29.031 -13.391 1.469 1 97.88 412 SER A CA 1
ATOM 2996 C C . SER A 1 412 ? -29.672 -12.344 0.554 1 97.88 412 SER A C 1
ATOM 2998 O O . SER A 1 412 ? -30.75 -11.844 0.839 1 97.88 412 SER A O 1
ATOM 3000 N N . PHE A 1 413 ? -29.062 -12.094 -0.495 1 97.12 413 PHE A N 1
ATOM 3001 C CA . PHE A 1 413 ? -29.578 -11.094 -1.42 1 97.12 413 PHE A CA 1
ATOM 3002 C C . PHE A 1 413 ? -30.828 -11.617 -2.127 1 97.12 413 PHE A C 1
ATOM 3004 O O . PHE A 1 413 ? -31.75 -10.852 -2.396 1 97.12 413 PHE A O 1
ATOM 3011 N N . LEU A 1 414 ? -30.859 -12.883 -2.457 1 97.62 414 LEU A N 1
ATOM 3012 C CA . LEU A 1 414 ? -32.062 -13.477 -3.047 1 97.62 414 LEU A CA 1
ATOM 3013 C C . LEU A 1 414 ? -33.219 -13.414 -2.074 1 97.62 414 LEU A C 1
ATOM 3015 O O . LEU A 1 414 ? -34.344 -13.086 -2.471 1 97.62 414 LEU A O 1
ATOM 3019 N N . MET A 1 415 ? -32.906 -13.68 -0.891 1 97.88 415 MET A N 1
ATOM 3020 C CA . MET A 1 415 ? -33.969 -13.633 0.11 1 97.88 415 MET A CA 1
ATOM 3021 C C . MET A 1 415 ? -34.5 -12.211 0.281 1 97.88 415 MET A C 1
ATOM 3023 O O . MET A 1 415 ? -35.719 -11.992 0.328 1 97.88 415 MET A O 1
ATOM 3027 N N . LEU A 1 416 ? -33.562 -11.289 0.4 1 96.69 416 LEU A N 1
ATOM 3028 C CA . LEU A 1 416 ? -33.969 -9.891 0.554 1 96.69 416 LEU A CA 1
ATOM 3029 C C . LEU A 1 416 ? -34.812 -9.438 -0.62 1 96.69 416 LEU A C 1
ATOM 3031 O O . LEU A 1 416 ? -35.812 -8.727 -0.43 1 96.69 416 LEU A O 1
ATOM 3035 N N . SER A 1 417 ? -34.469 -9.836 -1.783 1 95.69 417 SER A N 1
ATOM 3036 C CA . SER A 1 417 ? -35.25 -9.516 -2.971 1 95.69 417 SER A CA 1
ATOM 3037 C C . SER A 1 417 ? -36.656 -10.094 -2.871 1 95.69 417 SER A C 1
ATOM 3039 O O . SER A 1 417 ? -37.656 -9.406 -3.152 1 95.69 417 SER A O 1
ATOM 3041 N N . GLY A 1 418 ? -36.781 -11.336 -2.42 1 96.56 418 GLY A N 1
ATOM 3042 C CA . GLY A 1 418 ? -38.094 -11.961 -2.232 1 96.56 418 GLY A CA 1
ATOM 3043 C C . GLY A 1 418 ? -38.938 -11.25 -1.204 1 96.56 418 GLY A C 1
ATOM 3044 O O . GLY A 1 418 ? -40.125 -11.008 -1.441 1 96.56 418 GLY A O 1
ATOM 3045 N N . VAL A 1 419 ? -38.344 -10.898 -0.137 1 96.5 419 VAL A N 1
ATOM 3046 C CA . VAL A 1 419 ? -39.062 -10.234 0.947 1 96.5 419 VAL A CA 1
ATOM 3047 C C . VAL A 1 419 ? -39.625 -8.898 0.459 1 96.5 419 VAL A C 1
ATOM 3049 O O . VAL A 1 419 ? -40.812 -8.609 0.636 1 96.5 419 VAL A O 1
ATOM 3052 N N . LEU A 1 420 ? -38.781 -8.141 -0.162 1 92.62 420 LEU A N 1
ATOM 3053 C CA . LEU A 1 420 ? -39.156 -6.781 -0.541 1 92.62 420 LEU A CA 1
ATOM 3054 C C . LEU A 1 420 ? -40.219 -6.789 -1.645 1 92.62 420 LEU A C 1
ATOM 3056 O O . LEU A 1 420 ? -41.188 -6.031 -1.586 1 92.62 420 LEU A O 1
ATOM 3060 N N . ILE A 1 421 ? -40.031 -7.645 -2.598 1 92.31 421 ILE A N 1
ATOM 3061 C CA . ILE A 1 421 ? -40.969 -7.703 -3.701 1 92.31 421 ILE A CA 1
ATOM 3062 C C . ILE A 1 421 ? -42.344 -8.18 -3.188 1 92.31 421 ILE A C 1
ATOM 3064 O O . ILE A 1 421 ? -43.375 -7.582 -3.502 1 92.31 421 ILE A O 1
ATOM 3068 N N . ALA A 1 422 ? -42.344 -9.18 -2.393 1 95.06 422 ALA A N 1
ATOM 3069 C CA . ALA A 1 422 ? -43.594 -9.734 -1.882 1 95.06 422 ALA A CA 1
ATOM 3070 C C . ALA A 1 422 ? -44.281 -8.758 -0.936 1 95.06 422 ALA A C 1
ATOM 3072 O O . ALA A 1 422 ? -45.5 -8.617 -0.97 1 95.06 422 ALA A O 1
ATOM 3073 N N . TYR A 1 423 ? -43.531 -8.156 -0.126 1 93.5 423 TYR A N 1
ATOM 3074 C CA . TYR A 1 423 ? -44.094 -7.184 0.809 1 93.5 423 TYR A CA 1
ATOM 3075 C C . TYR A 1 423 ? -44.781 -6.035 0.066 1 93.5 423 TYR A C 1
ATOM 3077 O O . TYR A 1 423 ? -45.906 -5.684 0.352 1 93.5 423 TYR A O 1
ATOM 3085 N N . ASN A 1 424 ? -44.125 -5.496 -0.902 1 88.31 424 ASN A N 1
ATOM 3086 C CA . ASN A 1 424 ? -44.656 -4.367 -1.667 1 88.31 424 ASN A CA 1
ATOM 3087 C C . ASN A 1 424 ? -45.844 -4.777 -2.545 1 88.31 424 ASN A C 1
ATOM 3089 O O . ASN A 1 424 ? -46.812 -4.051 -2.645 1 88.31 424 ASN A O 1
ATOM 3093 N N . LEU A 1 425 ? -45.719 -5.887 -3.158 1 90.25 425 LEU A N 1
ATOM 3094 C CA . LEU A 1 425 ? -46.812 -6.367 -4.016 1 90.25 425 LEU A CA 1
ATOM 3095 C C . LEU A 1 425 ? -48.062 -6.664 -3.201 1 90.25 425 LEU A C 1
ATOM 3097 O O . LEU A 1 425 ? -49.188 -6.391 -3.648 1 90.25 425 LEU A O 1
ATOM 3101 N N . SER A 1 426 ? -47.875 -7.234 -2.082 1 92.06 426 SER A N 1
ATOM 3102 C CA . SER A 1 426 ? -49 -7.547 -1.214 1 92.06 426 SER A CA 1
ATOM 3103 C C . SER A 1 426 ? -49.719 -6.277 -0.767 1 92.06 426 SER A C 1
ATOM 3105 O O . SER A 1 426 ? -50.969 -6.234 -0.734 1 92.06 426 SER A O 1
ATOM 3107 N N . ARG A 1 427 ? -49 -5.363 -0.49 1 87.62 427 ARG A N 1
ATOM 3108 C CA . ARG A 1 427 ? -49.562 -4.09 -0.082 1 87.62 427 ARG A CA 1
ATOM 3109 C C . ARG A 1 427 ? -50.281 -3.42 -1.245 1 87.62 427 ARG A C 1
ATOM 3111 O O . ARG A 1 427 ? -51.375 -2.846 -1.066 1 87.62 427 ARG A O 1
ATOM 3118 N N . GLU A 1 428 ? -49.719 -3.514 -2.303 1 85.94 428 GLU A N 1
ATOM 3119 C CA . GLU A 1 428 ? -50.344 -2.955 -3.498 1 85.94 428 GLU A CA 1
ATOM 3120 C C . GLU A 1 428 ? -51.625 -3.691 -3.846 1 85.94 428 GLU A C 1
ATOM 3122 O O . GLU A 1 428 ? -52.625 -3.07 -4.234 1 85.94 428 GLU A O 1
ATOM 3127 N N . MET A 1 429 ? -51.625 -4.898 -3.787 1 87.94 429 MET A N 1
ATOM 3128 C CA . MET A 1 429 ? -52.812 -5.711 -4.066 1 87.94 429 MET A CA 1
ATOM 3129 C C . MET A 1 429 ? -53.938 -5.395 -3.09 1 87.94 429 MET A C 1
ATOM 3131 O O . MET A 1 429 ? -55.094 -5.383 -3.467 1 87.94 429 MET A O 1
ATOM 3135 N N . SER A 1 430 ? -53.562 -5.188 -1.923 1 86.81 430 SER A N 1
ATOM 3136 C CA . SER A 1 430 ? -54.562 -4.828 -0.92 1 86.81 430 SER A CA 1
ATOM 3137 C C . SER A 1 430 ? -55.188 -3.465 -1.215 1 86.81 430 SER A C 1
ATOM 3139 O O . SER A 1 430 ? -56.375 -3.248 -0.974 1 86.81 430 SER A O 1
ATOM 3141 N N . ARG A 1 431 ? -54.406 -2.664 -1.776 1 85 431 ARG A N 1
ATOM 3142 C CA . ARG A 1 431 ? -54.844 -1.305 -2.045 1 85 431 ARG A CA 1
ATOM 3143 C C . ARG A 1 431 ? -55.625 -1.232 -3.367 1 85 431 ARG A C 1
ATOM 3145 O O . ARG A 1 431 ? -56.688 -0.616 -3.445 1 85 431 ARG A O 1
ATOM 3152 N N . LYS A 1 432 ? -55.094 -1.858 -4.41 1 84.12 432 LYS A N 1
ATOM 3153 C CA . LYS A 1 432 ? -55.625 -1.679 -5.758 1 84.12 432 LYS A CA 1
ATOM 3154 C C . LYS A 1 432 ? -56.406 -2.902 -6.207 1 84.12 432 LYS A C 1
ATOM 3156 O O . LYS A 1 432 ? -57.156 -2.838 -7.18 1 84.12 432 LYS A O 1
ATOM 3161 N N . GLY A 1 433 ? -56.281 -3.922 -5.613 1 80.75 433 GLY A N 1
ATOM 3162 C CA . GLY A 1 433 ? -57.031 -5.137 -5.93 1 80.75 433 GLY A CA 1
ATOM 3163 C C . GLY A 1 433 ? -56.375 -5.961 -7.023 1 80.75 433 GLY A C 1
ATOM 3164 O O . GLY A 1 433 ? -56.75 -7.117 -7.246 1 80.75 433 GLY A O 1
ATOM 3165 N N . SER A 1 434 ? -55.5 -5.285 -7.883 1 80.94 434 SER A N 1
ATOM 3166 C CA . SER A 1 434 ? -54.812 -6.023 -8.938 1 80.94 434 SER A CA 1
ATOM 3167 C C . SER A 1 434 ? -53.375 -5.531 -9.117 1 80.94 434 SER A C 1
ATOM 3169 O O . SER A 1 434 ? -53.031 -4.449 -8.656 1 80.94 434 SER A O 1
ATOM 3171 N N . VAL A 1 435 ? -52.562 -6.445 -9.719 1 80.81 435 VAL A N 1
ATOM 3172 C CA . VAL A 1 435 ? -51.156 -6.102 -9.984 1 80.81 435 VAL A CA 1
ATOM 3173 C C . VAL A 1 435 ? -50.906 -6.168 -11.484 1 80.81 435 VAL A C 1
ATOM 3175 O O . VAL A 1 435 ? -51.312 -7.117 -12.156 1 80.81 435 VAL A O 1
ATOM 3178 N N . LYS A 1 436 ? -50.344 -5.078 -12.039 1 83.94 436 LYS A N 1
ATOM 3179 C CA . LYS A 1 436 ? -49.906 -5.086 -13.43 1 83.94 436 LYS A CA 1
ATOM 3180 C C . LYS A 1 436 ? -48.531 -5.738 -13.562 1 83.94 436 LYS A C 1
ATOM 3182 O O . LYS A 1 436 ? -47.5 -5.047 -13.547 1 83.94 436 LYS A O 1
ATOM 3187 N N . TRP A 1 437 ? -48.5 -6.949 -13.875 1 86.25 437 TRP A N 1
ATOM 3188 C CA . TRP A 1 437 ? -47.281 -7.766 -13.836 1 86.25 437 TRP A CA 1
ATOM 3189 C C . TRP A 1 437 ? -46.25 -7.277 -14.852 1 86.25 437 TRP A C 1
ATOM 3191 O O . TRP A 1 437 ? -45.062 -7.176 -14.555 1 86.25 437 TRP A O 1
ATOM 3201 N N . MET A 1 438 ? -46.656 -7.047 -16.062 1 88 438 MET A N 1
ATOM 3202 C CA . MET A 1 438 ? -45.75 -6.68 -17.156 1 88 438 MET A CA 1
ATOM 3203 C C . MET A 1 438 ? -45.031 -5.371 -16.844 1 88 438 MET A C 1
ATOM 3205 O O . MET A 1 438 ? -43.844 -5.23 -17.125 1 88 438 MET A O 1
ATOM 3209 N N . LYS A 1 439 ? -45.688 -4.473 -16.281 1 86.38 439 LYS A N 1
ATOM 3210 C CA . LYS A 1 439 ? -45.094 -3.193 -15.93 1 86.38 439 LYS A CA 1
ATOM 3211 C C . LYS A 1 439 ? -44.031 -3.369 -14.852 1 86.38 439 LYS A C 1
ATOM 3213 O O . LYS A 1 439 ? -43 -2.686 -14.875 1 86.38 439 LYS A O 1
ATOM 3218 N N . ARG A 1 440 ? -44.281 -4.273 -14.016 1 86.69 440 ARG A N 1
ATOM 3219 C CA . ARG A 1 440 ? -43.312 -4.527 -12.953 1 86.69 440 ARG A CA 1
ATOM 3220 C C . ARG A 1 440 ? -42.062 -5.188 -13.492 1 86.69 440 ARG A C 1
ATOM 3222 O O . ARG A 1 440 ? -40.969 -4.891 -13.039 1 86.69 440 ARG A O 1
ATOM 3229 N N . TYR A 1 441 ? -42.25 -6.102 -14.43 1 91.62 441 TYR A N 1
ATOM 3230 C CA . TYR A 1 441 ? -41.094 -6.762 -15.047 1 91.62 441 TYR A CA 1
ATOM 3231 C C . TYR A 1 441 ? -40.25 -5.758 -15.812 1 91.62 441 TYR A C 1
ATOM 3233 O O . TYR A 1 441 ? -39.031 -5.762 -15.703 1 91.62 441 TYR A O 1
ATOM 3241 N N . VAL A 1 442 ? -40.875 -4.902 -16.5 1 91.69 442 VAL A N 1
ATOM 3242 C CA . VAL A 1 442 ? -40.156 -3.906 -17.297 1 91.69 442 VAL A CA 1
ATOM 3243 C C . VAL A 1 442 ? -39.469 -2.916 -16.375 1 91.69 442 VAL A C 1
ATOM 3245 O O . VAL A 1 442 ? -38.312 -2.514 -16.641 1 91.69 442 VAL A O 1
ATOM 3248 N N . ALA A 1 443 ? -40.094 -2.553 -15.352 1 88.62 443 ALA A N 1
ATOM 3249 C CA . ALA A 1 443 ? -39.5 -1.62 -14.391 1 88.62 443 ALA A CA 1
ATOM 3250 C C . ALA A 1 443 ? -38.219 -2.189 -13.781 1 88.62 443 ALA A C 1
ATOM 3252 O O . ALA A 1 443 ? -37.219 -1.473 -13.625 1 88.62 443 ALA A O 1
ATOM 3253 N N . ARG A 1 444 ? -38.25 -3.402 -13.445 1 91.25 444 ARG A N 1
ATOM 3254 C CA . ARG A 1 444 ? -37.094 -4.039 -12.867 1 91.25 444 ARG A CA 1
ATOM 3255 C C . ARG A 1 444 ? -35.969 -4.125 -13.891 1 91.25 444 ARG A C 1
ATOM 3257 O O . ARG A 1 444 ? -34.781 -3.875 -13.562 1 91.25 444 ARG A O 1
ATOM 3264 N N . TYR A 1 445 ? -36.281 -4.527 -15.094 1 94.62 445 TYR A N 1
ATOM 3265 C CA . TYR A 1 445 ? -35.312 -4.602 -16.172 1 94.62 445 TYR A CA 1
ATOM 3266 C C . TYR A 1 445 ? -34.625 -3.248 -16.391 1 94.62 445 TYR A C 1
ATOM 3268 O O . TYR A 1 445 ? -33.406 -3.162 -16.5 1 94.62 445 TYR A O 1
ATOM 3276 N N . VAL A 1 446 ? -35.438 -2.193 -16.375 1 93.19 446 VAL A N 1
ATOM 3277 C CA . VAL A 1 446 ? -34.938 -0.847 -16.625 1 93.19 446 VAL A CA 1
ATOM 3278 C C . VAL A 1 446 ? -34.062 -0.375 -15.453 1 93.19 446 VAL A C 1
ATOM 3280 O O . VAL A 1 446 ? -33.094 0.339 -15.641 1 93.19 446 VAL A O 1
ATOM 3283 N N . ARG A 1 447 ? -34.375 -0.814 -14.336 1 91.75 447 ARG A N 1
ATOM 3284 C CA . ARG A 1 447 ? -33.656 -0.397 -13.125 1 91.75 447 ARG A CA 1
ATOM 3285 C C . ARG A 1 447 ? -32.25 -1.014 -13.07 1 91.75 447 ARG A C 1
ATOM 3287 O O . ARG A 1 447 ? -31.281 -0.334 -12.734 1 91.75 447 ARG A O 1
ATOM 3294 N N . LEU A 1 448 ? -32.094 -2.219 -13.484 1 94.31 448 LEU A N 1
ATOM 3295 C CA . LEU A 1 448 ? -30.859 -2.967 -13.242 1 94.31 448 LEU A CA 1
ATOM 3296 C C . LEU A 1 448 ? -29.969 -2.955 -14.477 1 94.31 448 LEU A C 1
ATOM 3298 O O . LEU A 1 448 ? -28.734 -2.967 -14.359 1 94.31 448 LEU A O 1
ATOM 3302 N N . THR A 1 449 ? -30.484 -2.832 -15.641 1 95.56 449 THR A N 1
ATOM 3303 C CA . THR A 1 449 ? -29.812 -3.193 -16.891 1 95.56 449 THR A CA 1
ATOM 3304 C C . THR A 1 449 ? -28.828 -2.104 -17.297 1 95.56 449 THR A C 1
ATOM 3306 O O . THR A 1 449 ? -27.703 -2.4 -17.734 1 95.56 449 THR A O 1
ATOM 3309 N N . PRO A 1 450 ? -29.156 -0.823 -17.203 1 93 450 PRO A N 1
ATOM 3310 C CA . PRO A 1 450 ? -28.219 0.192 -17.703 1 93 450 PRO A CA 1
ATOM 3311 C C . PRO A 1 450 ? -26.859 0.122 -17.016 1 93 450 PRO A C 1
ATOM 3313 O O . PRO A 1 450 ? -25.828 0.203 -17.688 1 93 450 PRO A O 1
ATOM 3316 N N . ALA A 1 451 ? -26.766 -0.015 -15.727 1 94.31 451 ALA A N 1
ATOM 3317 C CA . ALA A 1 451 ? -25.484 -0.151 -15.031 1 94.31 451 ALA A CA 1
ATOM 3318 C C . ALA A 1 451 ? -24.75 -1.405 -15.484 1 94.31 451 ALA A C 1
ATOM 3320 O O . ALA A 1 451 ? -23.531 -1.388 -15.648 1 94.31 451 ALA A O 1
ATOM 3321 N N . LEU A 1 452 ? -25.484 -2.469 -15.695 1 96.25 452 LEU A N 1
ATOM 3322 C CA . LEU A 1 452 ? -24.906 -3.713 -16.188 1 96.25 452 LEU A CA 1
ATOM 3323 C C . LEU A 1 452 ? -24.312 -3.527 -17.578 1 96.25 452 LEU A C 1
ATOM 3325 O O . LEU A 1 452 ? -23.203 -3.98 -17.859 1 96.25 452 LEU A O 1
ATOM 3329 N N . VAL A 1 453 ? -25.094 -2.883 -18.391 1 93.69 453 VAL A N 1
ATOM 3330 C CA . VAL A 1 453 ? -24.641 -2.648 -19.766 1 93.69 453 VAL A CA 1
ATOM 3331 C C . VAL A 1 453 ? -23.375 -1.794 -19.75 1 93.69 453 VAL A C 1
ATOM 3333 O O . VAL A 1 453 ? -22.422 -2.066 -20.5 1 93.69 453 VAL A O 1
ATOM 3336 N N . ALA A 1 454 ? -23.359 -0.764 -18.922 1 91.88 454 ALA A N 1
ATOM 3337 C CA . ALA A 1 454 ? -22.156 0.059 -18.797 1 91.88 454 ALA A CA 1
ATOM 3338 C C . ALA A 1 454 ? -20.953 -0.786 -18.375 1 91.88 454 ALA A C 1
ATOM 3340 O O . ALA A 1 454 ? -19.844 -0.591 -18.891 1 91.88 454 ALA A O 1
ATOM 3341 N N . LEU A 1 455 ? -21.141 -1.717 -17.516 1 94.75 455 LEU A N 1
ATOM 3342 C CA . LEU A 1 455 ? -20.062 -2.568 -17.031 1 94.75 455 LEU A CA 1
ATOM 3343 C C . LEU A 1 455 ? -19.547 -3.488 -18.125 1 94.75 455 LEU A C 1
ATOM 3345 O O . LEU A 1 455 ? -18.344 -3.596 -18.344 1 94.75 455 LEU A O 1
ATOM 3349 N N . VAL A 1 456 ? -20.453 -4.18 -18.812 1 95.5 456 VAL A N 1
ATOM 3350 C CA . VAL A 1 456 ? -20.031 -5.18 -19.781 1 95.5 456 VAL A CA 1
ATOM 3351 C C . VAL A 1 456 ? -19.406 -4.488 -21 1 95.5 456 VAL A C 1
ATOM 3353 O O . VAL A 1 456 ? -18.469 -5.023 -21.609 1 95.5 456 VAL A O 1
ATOM 3356 N N . LEU A 1 457 ? -19.875 -3.309 -21.328 1 92.06 457 LEU A N 1
ATOM 3357 C CA . LEU A 1 457 ? -19.219 -2.533 -22.375 1 92.06 457 LEU A CA 1
ATOM 3358 C C . LEU A 1 457 ? -17.812 -2.113 -21.953 1 92.06 457 LEU A C 1
ATOM 3360 O O . LEU A 1 457 ? -16.891 -2.098 -22.766 1 92.06 457 LEU A O 1
ATOM 3364 N N . PHE A 1 458 ? -17.703 -1.728 -20.734 1 92.69 458 PHE A N 1
ATOM 3365 C CA . PHE A 1 458 ? -16.375 -1.388 -20.219 1 92.69 458 PHE A CA 1
ATOM 3366 C C . PHE A 1 458 ? -15.43 -2.578 -20.312 1 92.69 458 PHE A C 1
ATOM 3368 O O . PHE A 1 458 ? -14.297 -2.438 -20.781 1 92.69 458 PHE A O 1
ATOM 3375 N N . TYR A 1 459 ? -15.914 -3.762 -19.891 1 95 459 TYR A N 1
ATOM 3376 C CA . TYR A 1 459 ? -15.109 -4.977 -19.984 1 95 459 TYR A CA 1
ATOM 3377 C C . TYR A 1 459 ? -14.695 -5.262 -21.422 1 95 459 TYR A C 1
ATOM 3379 O O . TYR A 1 459 ? -13.531 -5.559 -21.688 1 95 459 TYR A O 1
ATOM 3387 N N . GLY A 1 460 ? -15.586 -5.156 -22.25 1 93.38 460 GLY A N 1
ATOM 3388 C CA . GLY A 1 460 ? -15.367 -5.57 -23.625 1 93.38 460 GLY A CA 1
ATOM 3389 C C . GLY A 1 460 ? -14.5 -4.605 -24.406 1 93.38 460 GLY A C 1
ATOM 3390 O O . GLY A 1 460 ? -13.641 -5.023 -25.188 1 93.38 460 GLY A O 1
ATOM 3391 N N . TYR A 1 461 ? -14.594 -3.312 -24.078 1 90.5 461 TYR A N 1
ATOM 3392 C CA . TYR A 1 461 ? -14.047 -2.424 -25.094 1 90.5 461 TYR A CA 1
ATOM 3393 C C . TYR A 1 461 ? -13.148 -1.361 -24.469 1 90.5 461 TYR A C 1
ATOM 3395 O O . TYR A 1 461 ? -12.422 -0.66 -25.172 1 90.5 461 TYR A O 1
ATOM 3403 N N . VAL A 1 462 ? -13.086 -1.165 -23.234 1 88.56 462 VAL A N 1
ATOM 3404 C CA . VAL A 1 462 ? -12.289 -0.114 -22.609 1 88.56 462 VAL A CA 1
ATOM 3405 C C . VAL A 1 462 ? -11.188 -0.738 -21.75 1 88.56 462 VAL A C 1
ATOM 3407 O O . VAL A 1 462 ? -10.031 -0.311 -21.797 1 88.56 462 VAL A O 1
ATOM 3410 N N . PHE A 1 463 ? -11.531 -1.741 -21.031 1 91 463 PHE A N 1
ATOM 3411 C CA . PHE A 1 463 ? -10.727 -2.348 -19.984 1 91 463 PHE A CA 1
ATOM 3412 C C . PHE A 1 463 ? -9.344 -2.736 -20.516 1 91 463 PHE A C 1
ATOM 3414 O O . PHE A 1 463 ? -8.328 -2.449 -19.875 1 91 463 PHE A O 1
ATOM 3421 N N . GLU A 1 464 ? -9.25 -3.387 -21.641 1 90.88 464 GLU A N 1
ATOM 3422 C CA . GLU A 1 464 ? -8.008 -3.947 -22.172 1 90.88 464 GLU A CA 1
ATOM 3423 C C . GLU A 1 464 ? -7.012 -2.85 -22.531 1 90.88 464 GLU A C 1
ATOM 3425 O O . GLU A 1 464 ? -5.812 -3.107 -22.641 1 90.88 464 GLU A O 1
ATOM 3430 N N . HIS A 1 465 ? -7.398 -1.553 -22.578 1 87.5 465 HIS A N 1
ATOM 3431 C CA . HIS A 1 465 ? -6.523 -0.469 -23.016 1 87.5 465 HIS A CA 1
ATOM 3432 C C . HIS A 1 465 ? -6.031 0.352 -21.828 1 87.5 465 HIS A C 1
ATOM 3434 O O . HIS A 1 465 ? -5.324 1.347 -22.016 1 87.5 465 HIS A O 1
ATOM 3440 N N . LEU A 1 466 ? -6.332 -0.009 -20.641 1 88.94 466 LEU A N 1
ATOM 3441 C CA . LEU A 1 466 ? -6.062 0.826 -19.484 1 88.94 466 LEU A CA 1
ATOM 3442 C C . LEU A 1 466 ? -4.719 0.465 -18.844 1 88.94 466 LEU A C 1
ATOM 3444 O O . LEU A 1 466 ? -4.238 1.17 -17.953 1 88.94 466 LEU A O 1
ATOM 3448 N N . GLY A 1 467 ? -4.078 -0.62 -19.312 1 90.88 467 GLY A N 1
ATOM 3449 C CA . GLY A 1 467 ? -2.832 -1.001 -18.672 1 90.88 467 GLY A CA 1
ATOM 3450 C C . GLY A 1 467 ? -2.107 -2.127 -19.375 1 90.88 467 GLY A C 1
ATOM 3451 O O . GLY A 1 467 ? -2.369 -2.395 -20.547 1 90.88 467 GLY A O 1
ATOM 3452 N N . GLN A 1 468 ? -1.071 -2.643 -18.719 1 93.5 468 GLN A N 1
ATOM 3453 C CA . GLN A 1 468 ? -0.257 -3.76 -19.188 1 93.5 468 GLN A CA 1
ATOM 3454 C C . GLN A 1 468 ? 0.47 -4.434 -18.031 1 93.5 468 GLN A C 1
ATOM 3456 O O . GLN A 1 468 ? 0.593 -3.852 -16.953 1 93.5 468 GLN A O 1
ATOM 3461 N N . GLY A 1 469 ? 0.912 -5.57 -18.328 1 95.62 469 GLY A N 1
ATOM 3462 C CA . GLY A 1 469 ? 1.649 -6.332 -17.328 1 95.62 469 GLY A CA 1
ATOM 3463 C C . GLY A 1 469 ? 1.725 -7.812 -17.641 1 95.62 469 GLY A C 1
ATOM 3464 O O . GLY A 1 469 ? 1.154 -8.273 -18.641 1 95.62 469 GLY A O 1
ATOM 3465 N N . PRO A 1 470 ? 2.41 -8.531 -16.797 1 96.69 470 PRO A N 1
ATOM 3466 C CA . PRO A 1 470 ? 2.656 -9.945 -17.078 1 96.69 470 PRO A CA 1
ATOM 3467 C C . PRO A 1 470 ? 1.367 -10.758 -17.203 1 96.69 470 PRO A C 1
ATOM 3469 O O . PRO A 1 470 ? 1.249 -11.609 -18.094 1 96.69 470 PRO A O 1
ATOM 3472 N N . GLN A 1 471 ? 0.377 -10.492 -16.328 1 96.38 471 GLN A N 1
ATOM 3473 C CA . GLN A 1 471 ? -0.839 -11.297 -16.328 1 96.38 471 GLN A CA 1
ATOM 3474 C C . GLN A 1 471 ? -2.008 -10.539 -16.953 1 96.38 471 GLN A C 1
ATOM 3476 O O . GLN A 1 471 ? -3.166 -10.93 -16.781 1 96.38 471 GLN A O 1
ATOM 3481 N N . TRP A 1 472 ? -1.726 -9.391 -17.625 1 95.75 472 TRP A N 1
ATOM 3482 C CA . TRP A 1 472 ? -2.775 -8.578 -18.234 1 95.75 472 TRP A CA 1
ATOM 3483 C C . TRP A 1 472 ? -3.58 -9.398 -19.25 1 95.75 472 TRP A C 1
ATOM 3485 O O . TRP A 1 472 ? -4.809 -9.32 -19.281 1 95.75 472 TRP A O 1
ATOM 3495 N N . GLY A 1 473 ? -2.869 -10.18 -20.031 1 94.31 473 GLY A N 1
ATOM 3496 C CA . GLY A 1 473 ? -3.531 -11.016 -21.016 1 94.31 473 GLY A CA 1
ATOM 3497 C C . GLY A 1 473 ? -4.469 -12.031 -20.406 1 94.31 473 GLY A C 1
ATOM 3498 O O . GLY A 1 473 ? -5.551 -12.289 -20.938 1 94.31 473 GLY A O 1
ATOM 3499 N N . ARG A 1 474 ? -4.125 -12.562 -19.312 1 93.5 474 ARG A N 1
ATOM 3500 C CA . ARG A 1 474 ? -4.887 -13.625 -18.672 1 93.5 474 ARG A CA 1
ATOM 3501 C C . ARG A 1 474 ? -6.141 -13.078 -18 1 93.5 474 ARG A C 1
ATOM 3503 O O . ARG A 1 474 ? -7.234 -13.617 -18.172 1 93.5 474 ARG A O 1
ATOM 3510 N N . VAL A 1 475 ? -5.984 -11.977 -17.297 1 95.19 475 VAL A N 1
ATOM 3511 C CA . VAL A 1 475 ? -7.062 -11.594 -16.391 1 95.19 475 VAL A CA 1
ATOM 3512 C C . VAL A 1 475 ? -7.875 -10.453 -17.016 1 95.19 475 VAL A C 1
ATOM 3514 O O . VAL A 1 475 ? -9.055 -10.281 -16.688 1 95.19 475 VAL A O 1
ATOM 3517 N N . VAL A 1 476 ? -7.293 -9.648 -17.906 1 95.06 476 VAL A N 1
ATOM 3518 C CA . VAL A 1 476 ? -8.023 -8.516 -18.469 1 95.06 476 VAL A CA 1
ATOM 3519 C C . VAL A 1 476 ? -8.383 -8.789 -19.922 1 95.06 476 VAL A C 1
ATOM 3521 O O . VAL A 1 476 ? -9.562 -8.789 -20.281 1 95.06 476 VAL A O 1
ATOM 3524 N N . GLN A 1 477 ? -7.414 -9.125 -20.766 1 94.06 477 GLN A N 1
ATOM 3525 C CA . GLN A 1 477 ? -7.676 -9.32 -22.188 1 94.06 477 GLN A CA 1
ATOM 3526 C C . GLN A 1 477 ? -8.617 -10.492 -22.422 1 94.06 477 GLN A C 1
ATOM 3528 O O . GLN A 1 477 ? -9.539 -10.406 -23.234 1 94.06 477 GLN A O 1
ATOM 3533 N N . GLN A 1 478 ? -8.367 -11.57 -21.766 1 93.81 478 GLN A N 1
ATOM 3534 C CA . GLN A 1 478 ? -9.234 -12.734 -21.922 1 93.81 478 GLN A CA 1
ATOM 3535 C C . GLN A 1 478 ? -10.664 -12.414 -21.5 1 93.81 478 GLN A C 1
ATOM 3537 O O . GLN A 1 478 ? -11.625 -12.828 -22.156 1 93.81 478 GLN A O 1
ATOM 3542 N N . ASN A 1 479 ? -10.82 -11.734 -20.375 1 94.81 479 ASN A N 1
ATOM 3543 C CA . ASN A 1 479 ? -12.148 -11.328 -19.953 1 94.81 479 ASN A CA 1
ATOM 3544 C C . ASN A 1 479 ? -12.797 -10.383 -20.969 1 94.81 479 ASN A C 1
ATOM 3546 O O . ASN A 1 479 ? -14 -10.453 -21.203 1 94.81 479 ASN A O 1
ATOM 3550 N N . ALA A 1 480 ? -12 -9.508 -21.531 1 93.75 480 ALA A N 1
ATOM 3551 C CA . ALA A 1 480 ? -12.5 -8.609 -22.578 1 93.75 480 ALA A CA 1
ATOM 3552 C C . ALA A 1 480 ? -12.984 -9.391 -23.797 1 93.75 480 ALA A C 1
ATOM 3554 O O . ALA A 1 480 ? -14.062 -9.125 -24.328 1 93.75 480 ALA A O 1
ATOM 3555 N N . ASP A 1 481 ? -12.266 -10.344 -24.219 1 93.62 481 ASP A N 1
ATOM 3556 C CA . ASP A 1 481 ? -12.617 -11.156 -25.375 1 93.62 481 ASP A CA 1
ATOM 3557 C C . ASP A 1 481 ? -13.906 -11.938 -25.125 1 93.62 481 ASP A C 1
ATOM 3559 O O . ASP A 1 481 ? -14.758 -12.039 -26.016 1 93.62 481 ASP A O 1
ATOM 3563 N N . ILE A 1 482 ? -13.984 -12.484 -23.953 1 95.5 482 ILE A N 1
ATOM 3564 C CA . ILE A 1 482 ? -15.195 -13.211 -23.594 1 95.5 482 ILE A CA 1
ATOM 3565 C C . ILE A 1 482 ? -16.391 -12.266 -23.641 1 95.5 482 ILE A C 1
ATOM 3567 O O . ILE A 1 482 ? -17.453 -12.625 -24.172 1 95.5 482 ILE A O 1
ATOM 3571 N N . CYS A 1 483 ? -16.219 -11.086 -23.156 1 95.31 483 CYS A N 1
ATOM 3572 C CA . CYS A 1 483 ? -17.312 -10.133 -23.125 1 95.31 483 CYS A CA 1
ATOM 3573 C C . CYS A 1 483 ? -17.672 -9.664 -24.531 1 95.31 483 CYS A C 1
ATOM 3575 O O . CYS A 1 483 ? -18.844 -9.453 -24.859 1 95.31 483 CYS A O 1
ATOM 3577 N N . LYS A 1 484 ? -16.688 -9.461 -25.438 1 92.81 484 LYS A N 1
ATOM 3578 C CA . LYS A 1 484 ? -16.969 -9.102 -26.828 1 92.81 484 LYS A CA 1
ATOM 3579 C C . LYS A 1 484 ? -17.844 -10.148 -27.5 1 92.81 484 LYS A C 1
ATOM 3581 O O . LYS A 1 484 ? -18.734 -9.805 -28.297 1 92.81 484 LYS A O 1
ATOM 3586 N N . ARG A 1 485 ? -17.672 -11.336 -27.109 1 94.25 485 ARG A N 1
ATOM 3587 C CA . ARG A 1 485 ? -18.391 -12.438 -27.75 1 94.25 485 ARG A CA 1
ATOM 3588 C C . ARG A 1 485 ? -19.734 -12.68 -27.078 1 94.25 485 ARG A C 1
ATOM 3590 O O . ARG A 1 485 ? -20.719 -12.992 -27.75 1 94.25 485 ARG A O 1
ATOM 3597 N N . ASN A 1 486 ? -19.797 -12.523 -25.703 1 96.5 486 ASN A N 1
ATOM 3598 C CA . ASN A 1 486 ? -20.906 -13.125 -24.984 1 96.5 486 ASN A CA 1
ATOM 3599 C C . ASN A 1 486 ? -21.703 -12.086 -24.203 1 96.5 486 ASN A C 1
ATOM 3601 O O . ASN A 1 486 ? -22.656 -12.43 -23.5 1 96.5 486 ASN A O 1
ATOM 3605 N N . MET A 1 487 ? -21.391 -10.797 -24.297 1 94.81 487 MET A N 1
ATOM 3606 C CA . MET A 1 487 ? -22.031 -9.797 -23.453 1 94.81 487 MET A CA 1
ATOM 3607 C C . MET A 1 487 ? -23.547 -9.766 -23.688 1 94.81 487 MET A C 1
ATOM 3609 O O . MET A 1 487 ? -24.312 -9.406 -22.797 1 94.81 487 MET A O 1
ATOM 3613 N N . TRP A 1 488 ? -24.047 -10.117 -24.891 1 95.12 488 TRP A N 1
ATOM 3614 C CA . TRP A 1 488 ? -25.484 -10.109 -25.188 1 95.12 488 TRP A CA 1
ATOM 3615 C C . TRP A 1 488 ? -26.234 -11.047 -24.266 1 95.12 488 TRP A C 1
ATOM 3617 O O . TRP A 1 488 ? -27.406 -10.805 -23.938 1 95.12 488 TRP A O 1
ATOM 3627 N N . ARG A 1 489 ? -25.609 -12.117 -23.797 1 97.38 489 ARG A N 1
ATOM 3628 C CA . ARG A 1 489 ? -26.234 -13.039 -22.844 1 97.38 489 ARG A CA 1
ATOM 3629 C C . ARG A 1 489 ? -26.516 -12.344 -21.516 1 97.38 489 ARG A C 1
ATOM 3631 O O . ARG A 1 489 ? -27.547 -12.617 -20.875 1 97.38 489 ARG A O 1
ATOM 3638 N N . ASN A 1 490 ? -25.594 -11.477 -21.094 1 97.25 490 ASN A N 1
ATOM 3639 C CA . ASN A 1 490 ? -25.766 -10.734 -19.859 1 97.25 490 ASN A CA 1
ATOM 3640 C C . ASN A 1 490 ? -26.938 -9.75 -19.953 1 97.25 490 ASN A C 1
ATOM 3642 O O . ASN A 1 490 ? -27.703 -9.609 -19 1 97.25 490 ASN A O 1
ATOM 3646 N N . VAL A 1 491 ? -27.031 -9.102 -21.062 1 95.5 491 VAL A N 1
ATOM 3647 C CA . VAL A 1 491 ? -28.062 -8.094 -21.25 1 95.5 491 VAL A CA 1
ATOM 3648 C C . VAL A 1 491 ? -29.453 -8.742 -21.188 1 95.5 491 VAL A C 1
ATOM 3650 O O . VAL A 1 491 ? -30.406 -8.141 -20.688 1 95.5 491 VAL A O 1
ATOM 3653 N N . LEU A 1 492 ? -29.5 -9.945 -21.578 1 96.75 492 LEU A N 1
ATOM 3654 C CA . LEU A 1 492 ? -30.766 -10.672 -21.578 1 96.75 492 LEU A CA 1
ATOM 3655 C C . LEU A 1 492 ? -30.938 -11.469 -20.297 1 96.75 492 LEU A C 1
ATOM 3657 O O . LEU A 1 492 ? -31.969 -12.125 -20.094 1 96.75 492 LEU A O 1
ATOM 3661 N N . TYR A 1 493 ? -30 -11.445 -19.438 1 97.19 493 TYR A N 1
ATOM 3662 C CA . TYR A 1 493 ? -30.031 -12.141 -18.156 1 97.19 493 TYR A CA 1
ATOM 3663 C C . TYR A 1 493 ? -30.188 -13.648 -18.344 1 97.19 493 TYR A C 1
ATOM 3665 O O . TYR A 1 493 ? -30.969 -14.289 -17.656 1 97.19 493 TYR A O 1
ATOM 3673 N N . ILE A 1 494 ? -29.438 -14.258 -19.359 1 96.75 494 ILE A N 1
ATOM 3674 C CA . ILE A 1 494 ? -29.516 -15.695 -19.625 1 96.75 494 ILE A CA 1
ATOM 3675 C C . ILE A 1 494 ? -28.109 -16.297 -19.609 1 96.75 494 ILE A C 1
ATOM 3677 O O . ILE A 1 494 ? -27.891 -17.391 -20.125 1 96.75 494 ILE A O 1
ATOM 3681 N N . GLN A 1 495 ? -27.141 -15.57 -19.094 1 95.62 495 GLN A N 1
ATOM 3682 C CA . GLN A 1 495 ? -25.75 -15.984 -19.125 1 95.62 495 GLN A CA 1
ATOM 3683 C C . GLN A 1 495 ? -25.531 -17.25 -18.312 1 95.62 495 GLN A C 1
ATOM 3685 O O . GLN A 1 495 ? -24.594 -18.016 -18.562 1 95.62 495 GLN A O 1
ATOM 3690 N N . ASN A 1 496 ? -26.406 -17.547 -17.297 1 94.56 496 ASN A N 1
ATOM 3691 C CA . ASN A 1 496 ? -26.234 -18.703 -16.438 1 94.56 496 ASN A CA 1
ATOM 3692 C C . ASN A 1 496 ? -26.641 -20 -17.156 1 94.56 496 ASN A C 1
ATOM 3694 O O . ASN A 1 496 ? -26.406 -21.094 -16.641 1 94.56 496 ASN A O 1
ATOM 3698 N N . PHE A 1 497 ? -27.297 -19.875 -18.375 1 95.19 497 PHE A N 1
ATOM 3699 C CA . PHE A 1 497 ? -27.625 -21.047 -19.172 1 95.19 497 PHE A CA 1
ATOM 3700 C C . PHE A 1 497 ? -26.422 -21.516 -19.984 1 95.19 497 PHE A C 1
ATOM 3702 O O . PHE A 1 497 ? -26.469 -22.562 -20.625 1 95.19 497 PHE A O 1
ATOM 3709 N N . PHE A 1 498 ? -25.375 -20.781 -19.938 1 95 498 PHE A N 1
ATOM 3710 C CA . PHE A 1 498 ? -24.141 -21.094 -20.625 1 95 498 PHE A CA 1
ATOM 3711 C C . PHE A 1 498 ? -23.016 -21.375 -19.625 1 95 498 PHE A C 1
ATOM 3713 O O . PHE A 1 498 ? -23.141 -21.078 -18.438 1 95 498 PHE A O 1
ATOM 3720 N N . PRO A 1 499 ? -21.938 -21.969 -20.109 1 93.5 499 PRO A N 1
ATOM 3721 C CA . PRO A 1 499 ? -20.875 -22.375 -19.188 1 93.5 499 PRO A CA 1
ATOM 3722 C C . PRO A 1 499 ? -20.312 -21.188 -18.391 1 93.5 499 PRO A C 1
ATOM 3724 O O . PRO A 1 499 ? -20.125 -20.109 -18.953 1 93.5 499 PRO A O 1
ATOM 3727 N N . PHE A 1 500 ? -20.094 -21.5 -17.156 1 93.06 500 PHE A N 1
ATOM 3728 C CA . PHE A 1 500 ? -19.562 -20.531 -16.203 1 93.06 500 PHE A CA 1
ATOM 3729 C C . PHE A 1 500 ? -18.25 -19.953 -16.703 1 93.06 500 PHE A C 1
ATOM 3731 O O . PHE A 1 500 ? -18 -18.75 -16.531 1 93.06 500 PHE A O 1
ATOM 3738 N N . GLU A 1 501 ? -17.391 -20.656 -17.359 1 91.25 501 GLU A N 1
ATOM 3739 C CA . GLU A 1 501 ? -16.047 -20.266 -17.797 1 91.25 501 GLU A CA 1
ATOM 3740 C C . GLU A 1 501 ? -16.125 -19.312 -18.984 1 91.25 501 GLU A C 1
ATOM 3742 O O . GLU A 1 501 ? -15.148 -18.625 -19.297 1 91.25 501 GLU A O 1
ATOM 3747 N N . ASP A 1 502 ? -17.312 -19.234 -19.625 1 93 502 ASP A N 1
ATOM 3748 C CA . ASP A 1 502 ? -17.469 -18.406 -20.812 1 93 502 ASP A CA 1
ATOM 3749 C C . ASP A 1 502 ? -18.375 -17.203 -20.531 1 93 502 ASP A C 1
ATOM 3751 O O . ASP A 1 502 ? -18.844 -16.547 -21.453 1 93 502 ASP A O 1
ATOM 3755 N N . MET A 1 503 ? -18.531 -16.984 -19.344 1 95.62 503 MET A N 1
ATOM 3756 C CA . MET A 1 503 ? -19.453 -15.93 -18.969 1 95.62 503 MET A CA 1
ATOM 3757 C C . MET A 1 503 ? -18.75 -14.578 -18.922 1 95.62 503 MET A C 1
ATOM 3759 O O . MET A 1 503 ? -17.656 -14.469 -18.375 1 95.62 503 MET A O 1
ATOM 3763 N N . CYS A 1 504 ? -19.375 -13.594 -19.609 1 96.62 504 CYS A N 1
ATOM 3764 C CA . CYS A 1 504 ? -18.906 -12.219 -19.484 1 96.62 504 CYS A CA 1
ATOM 3765 C C . CYS A 1 504 ? -19.125 -11.703 -18.062 1 96.62 504 CYS A C 1
ATOM 3767 O O . CYS A 1 504 ? -20.25 -11.758 -17.547 1 96.62 504 CYS A O 1
ATOM 3769 N N . ALA A 1 505 ? -18.047 -11.141 -17.484 1 95.75 505 ALA A N 1
ATOM 3770 C CA . ALA A 1 505 ? -18.156 -10.672 -16.094 1 95.75 505 ALA A CA 1
ATOM 3771 C C . ALA A 1 505 ? -18.828 -11.727 -15.219 1 95.75 505 ALA A C 1
ATOM 3773 O O . ALA A 1 505 ? -19.938 -11.531 -14.727 1 95.75 505 ALA A O 1
ATOM 3774 N N . THR A 1 506 ? -18.125 -12.758 -14.938 1 93.88 506 THR A N 1
ATOM 3775 C CA . THR A 1 506 ? -18.594 -14.016 -14.359 1 93.88 506 THR A CA 1
ATOM 3776 C C . THR A 1 506 ? -19.375 -13.758 -13.07 1 93.88 506 THR A C 1
ATOM 3778 O O . THR A 1 506 ? -20.328 -14.477 -12.758 1 93.88 506 THR A O 1
ATOM 3781 N N . HIS A 1 507 ? -19.094 -12.781 -12.312 1 92.44 507 HIS A N 1
ATOM 3782 C CA . HIS A 1 507 ? -19.75 -12.523 -11.039 1 92.44 507 HIS A CA 1
ATOM 3783 C C . HIS A 1 507 ? -21.188 -12.062 -11.242 1 92.44 507 HIS A C 1
ATOM 3785 O O . HIS A 1 507 ? -21.984 -12.086 -10.305 1 92.44 507 HIS A O 1
ATOM 3791 N N . THR A 1 508 ? -21.562 -11.727 -12.461 1 95.38 508 THR A N 1
ATOM 3792 C CA . THR A 1 508 ? -22.891 -11.195 -12.703 1 95.38 508 THR A CA 1
ATOM 3793 C C . THR A 1 508 ? -23.906 -12.336 -12.852 1 95.38 508 THR A C 1
ATOM 3795 O O . THR A 1 508 ? -25.094 -12.086 -13.117 1 95.38 508 THR A O 1
ATOM 3798 N N . HIS A 1 509 ? -23.516 -13.586 -12.703 1 95.5 509 HIS A N 1
ATOM 3799 C CA . HIS A 1 509 ? -24.453 -14.695 -12.719 1 95.5 509 HIS A CA 1
ATOM 3800 C C . HIS A 1 509 ? -25.562 -14.492 -11.688 1 95.5 509 HIS A C 1
ATOM 3802 O O . HIS A 1 509 ? -26.703 -14.922 -11.891 1 95.5 509 HIS A O 1
ATOM 3808 N N . GLN A 1 510 ? -25.25 -13.852 -10.617 1 95.56 510 GLN A N 1
ATOM 3809 C CA . GLN A 1 510 ? -26.203 -13.586 -9.555 1 95.56 510 GLN A CA 1
ATOM 3810 C C . GLN A 1 510 ? -27.359 -12.727 -10.062 1 95.56 510 GLN A C 1
ATOM 3812 O O . GLN A 1 510 ? -28.5 -12.883 -9.609 1 95.56 510 GLN A O 1
ATOM 3817 N N . LEU A 1 511 ? -27.094 -11.836 -10.938 1 96.44 511 LEU A N 1
ATOM 3818 C CA . LEU A 1 511 ? -28.125 -10.969 -11.492 1 96.44 511 LEU A CA 1
ATOM 3819 C C . LEU A 1 511 ? -29.109 -11.766 -12.352 1 96.44 511 LEU A C 1
ATOM 3821 O O . LEU A 1 511 ? -30.297 -11.492 -12.367 1 96.44 511 LEU A O 1
ATOM 3825 N N . ALA A 1 512 ? -28.562 -12.711 -13.07 1 97.06 512 ALA A N 1
ATOM 3826 C CA . ALA A 1 512 ? -29.438 -13.586 -13.859 1 97.06 512 ALA A CA 1
ATOM 3827 C C . ALA A 1 512 ? -30.375 -14.383 -12.953 1 97.06 512 ALA A C 1
ATOM 3829 O O . ALA A 1 512 ? -31.562 -14.5 -13.242 1 97.06 512 ALA A O 1
ATOM 3830 N N . LEU A 1 513 ? -29.891 -14.883 -11.883 1 97.19 513 LEU A N 1
ATOM 3831 C CA . LEU A 1 513 ? -30.703 -15.625 -10.93 1 97.19 513 LEU A CA 1
ATOM 3832 C C . LEU A 1 513 ? -31.812 -14.75 -10.344 1 97.19 513 LEU A C 1
ATOM 3834 O O . LEU A 1 513 ? -32.969 -15.156 -10.305 1 97.19 513 LEU A O 1
ATOM 3838 N N . ASP A 1 514 ? -31.406 -13.617 -9.93 1 95.81 514 ASP A N 1
ATOM 3839 C CA . ASP A 1 514 ? -32.375 -12.695 -9.312 1 95.81 514 ASP A CA 1
ATOM 3840 C C . ASP A 1 514 ? -33.469 -12.297 -10.297 1 95.81 514 ASP A C 1
ATOM 3842 O O . ASP A 1 514 ? -34.625 -12.266 -9.945 1 95.81 514 ASP A O 1
ATOM 3846 N N . MET A 1 515 ? -33.062 -11.992 -11.523 1 95.94 515 MET A N 1
ATOM 3847 C CA . MET A 1 515 ? -34.031 -11.602 -12.547 1 95.94 515 MET A CA 1
ATOM 3848 C C . MET A 1 515 ? -34.969 -12.75 -12.867 1 95.94 515 MET A C 1
ATOM 3850 O O . MET A 1 515 ? -36.188 -12.555 -12.945 1 95.94 515 MET A O 1
ATOM 3854 N N . GLN A 1 516 ? -34.531 -13.875 -13 1 96.25 516 GLN A N 1
ATOM 3855 C CA . GLN A 1 516 ? -35.344 -15.039 -13.352 1 96.25 516 GLN A CA 1
ATOM 3856 C C . GLN A 1 516 ? -36.281 -15.406 -12.219 1 96.25 516 GLN A C 1
ATOM 3858 O O . GLN A 1 516 ? -37.469 -15.672 -12.453 1 96.25 516 GLN A O 1
ATOM 3863 N N . LEU A 1 517 ? -35.812 -15.391 -11.031 1 96.38 517 LEU A N 1
ATOM 3864 C CA . LEU A 1 517 ? -36.656 -15.727 -9.891 1 96.38 517 LEU A CA 1
ATOM 3865 C C . LEU A 1 517 ? -37.688 -14.633 -9.648 1 96.38 517 LEU A C 1
ATOM 3867 O O . LEU A 1 517 ? -38.812 -14.906 -9.172 1 96.38 517 LEU A O 1
ATOM 3871 N N . SER A 1 518 ? -37.375 -13.414 -9.945 1 94.31 518 SER A N 1
ATOM 3872 C CA . SER A 1 518 ? -38.312 -12.305 -9.758 1 94.31 518 SER A CA 1
ATOM 3873 C C . SER A 1 518 ? -39.531 -12.445 -10.656 1 94.31 518 SER A C 1
ATOM 3875 O O . SER A 1 518 ? -40.594 -11.898 -10.367 1 94.31 518 SER A O 1
ATOM 3877 N N . LEU A 1 519 ? -39.375 -13.172 -11.711 1 93.19 519 LEU A N 1
ATOM 3878 C CA . LEU A 1 519 ? -40.5 -13.422 -12.609 1 93.19 519 LEU A CA 1
ATOM 3879 C C . LEU A 1 519 ? -41.562 -14.266 -11.914 1 93.19 519 LEU A C 1
ATOM 3881 O O . LEU A 1 519 ? -42.719 -14.211 -12.289 1 93.19 519 LEU A O 1
ATOM 3885 N N . LEU A 1 520 ? -41.188 -14.914 -10.883 1 92.06 520 LEU A N 1
ATOM 3886 C CA . LEU A 1 520 ? -42.094 -15.812 -10.188 1 92.06 520 LEU A CA 1
ATOM 3887 C C . LEU A 1 520 ? -42.844 -15.078 -9.078 1 92.06 520 LEU A C 1
ATOM 3889 O O . LEU A 1 520 ? -43.875 -15.555 -8.586 1 92.06 520 LEU A O 1
ATOM 3893 N N . ALA A 1 521 ? -42.438 -13.984 -8.734 1 92.81 521 ALA A N 1
ATOM 3894 C CA . ALA A 1 521 ? -42.938 -13.32 -7.527 1 92.81 521 ALA A CA 1
ATOM 3895 C C . ALA A 1 521 ? -44.375 -12.867 -7.703 1 92.81 521 ALA A C 1
ATOM 3897 O O . ALA A 1 521 ? -45.25 -13.172 -6.875 1 92.81 521 ALA A O 1
ATOM 3898 N N . PRO A 1 522 ? -44.781 -12.203 -8.836 1 90.62 522 PRO A N 1
ATOM 3899 C CA . PRO A 1 522 ? -46.156 -11.703 -8.961 1 90.62 522 PRO A CA 1
ATOM 3900 C C . PRO A 1 522 ? -47.188 -12.828 -8.977 1 90.62 522 PRO A C 1
ATOM 3902 O O . PRO A 1 522 ? -48.156 -12.789 -8.211 1 90.62 522 PRO A O 1
ATOM 3905 N N . PRO A 1 523 ? -46.906 -13.852 -9.773 1 91.19 523 PRO A N 1
ATOM 3906 C CA . PRO A 1 523 ? -47.906 -14.938 -9.734 1 91.19 523 PRO A CA 1
ATOM 3907 C C . PRO A 1 523 ? -47.969 -15.633 -8.375 1 91.19 523 PRO A C 1
ATOM 3909 O O . PRO A 1 523 ? -49.031 -16.016 -7.922 1 91.19 523 PRO A O 1
ATOM 3912 N N . LEU A 1 524 ? -46.906 -15.805 -7.668 1 94.56 524 LEU A N 1
ATOM 3913 C CA . LEU A 1 524 ? -46.875 -16.484 -6.379 1 94.56 524 LEU A CA 1
ATOM 3914 C C . LEU A 1 524 ? -47.562 -15.656 -5.309 1 94.56 524 LEU A C 1
ATOM 3916 O O . LEU A 1 524 ? -48.312 -16.188 -4.492 1 94.56 524 LEU A O 1
ATOM 3920 N N . VAL A 1 525 ? -47.312 -14.406 -5.305 1 94 525 VAL A N 1
ATOM 3921 C CA . VAL A 1 525 ? -47.938 -13.523 -4.328 1 94 525 VAL A CA 1
ATOM 3922 C C . VAL A 1 525 ? -49.438 -13.445 -4.59 1 94 525 VAL A C 1
ATOM 3924 O O . VAL A 1 525 ? -50.219 -13.414 -3.652 1 94 525 VAL A O 1
ATOM 3927 N N . THR A 1 526 ? -49.812 -13.375 -5.902 1 91.94 526 THR A N 1
ATOM 3928 C CA . THR A 1 526 ? -51.219 -13.367 -6.262 1 91.94 526 THR A CA 1
ATOM 3929 C C . THR A 1 526 ? -51.906 -14.641 -5.789 1 91.94 526 THR A C 1
ATOM 3931 O O . THR A 1 526 ? -53.031 -14.594 -5.254 1 91.94 526 THR A O 1
ATOM 3934 N N . LEU A 1 527 ? -51.219 -15.695 -5.996 1 93.44 527 LEU A N 1
ATOM 3935 C CA . LEU A 1 527 ? -51.781 -16.969 -5.551 1 93.44 527 LEU A CA 1
ATOM 3936 C C . LEU A 1 527 ? -51.938 -17 -4.035 1 93.44 527 LEU A C 1
ATOM 3938 O O . LEU A 1 527 ? -52.938 -17.484 -3.521 1 93.44 527 LEU A O 1
ATOM 3942 N N . LEU A 1 528 ? -51.031 -16.5 -3.297 1 94.69 528 LEU A N 1
ATOM 3943 C CA . LEU A 1 528 ? -51.094 -16.422 -1.84 1 94.69 528 LEU A CA 1
ATOM 3944 C C . LEU A 1 528 ? -52.25 -15.547 -1.374 1 94.69 528 LEU A C 1
ATOM 3946 O O . LEU A 1 528 ? -52.875 -15.836 -0.352 1 94.69 528 LEU A O 1
ATOM 3950 N N . SER A 1 529 ? -52.469 -14.531 -2.123 1 91.75 529 SER A N 1
ATOM 3951 C CA . SER A 1 529 ? -53.531 -13.594 -1.763 1 91.75 529 SER A CA 1
ATOM 3952 C C . SER A 1 529 ? -54.906 -14.188 -2.029 1 91.75 529 SER A C 1
ATOM 3954 O O . SER A 1 529 ? -55.844 -13.961 -1.265 1 91.75 529 SER A O 1
ATOM 3956 N N . LYS A 1 530 ? -55.062 -14.93 -3.092 1 91.56 530 LYS A N 1
ATOM 3957 C CA . LYS A 1 530 ? -56.344 -15.508 -3.467 1 91.56 530 LYS A CA 1
ATOM 3958 C C . LYS A 1 530 ? -56.656 -16.766 -2.66 1 91.56 530 LYS A C 1
ATOM 3960 O O . LYS A 1 530 ? -57.812 -17.016 -2.279 1 91.56 530 LYS A O 1
ATOM 3965 N N . SER A 1 531 ? -55.594 -17.547 -2.531 1 94.88 531 SER A N 1
ATOM 3966 C CA . SER A 1 531 ? -55.688 -18.781 -1.763 1 94.88 531 SER A CA 1
ATOM 3967 C C . SER A 1 531 ? -54.5 -18.969 -0.848 1 94.88 531 SER A C 1
ATOM 3969 O O . SER A 1 531 ? -53.5 -19.609 -1.231 1 94.88 531 SER A O 1
ATOM 3971 N N . PRO A 1 532 ? -54.594 -18.562 0.304 1 92.75 532 PRO A N 1
ATOM 3972 C CA . PRO A 1 532 ? -53.438 -18.609 1.209 1 92.75 532 PRO A CA 1
ATOM 3973 C C . PRO A 1 532 ? -52.906 -20.031 1.408 1 92.75 532 PRO A C 1
ATOM 3975 O O . PRO A 1 532 ? -51.688 -20.234 1.436 1 92.75 532 PRO A O 1
ATOM 3978 N N . ILE A 1 533 ? -53.781 -21 1.517 1 95.62 533 ILE A N 1
ATOM 3979 C CA . ILE A 1 533 ? -53.344 -22.391 1.732 1 95.62 533 ILE A CA 1
ATOM 3980 C C . ILE A 1 533 ? -52.75 -22.953 0.451 1 95.62 533 ILE A C 1
ATOM 3982 O O . ILE A 1 533 ? -51.719 -23.609 0.49 1 95.62 533 ILE A O 1
ATOM 3986 N N . GLY A 1 534 ? -53.406 -22.703 -0.664 1 94.94 534 GLY A N 1
ATOM 3987 C CA . GLY A 1 534 ? -52.875 -23.125 -1.945 1 94.94 534 GLY A CA 1
ATOM 3988 C C . GLY A 1 534 ? -51.531 -22.484 -2.264 1 94.94 534 GLY A C 1
ATOM 3989 O O . GLY A 1 534 ? -50.625 -23.172 -2.746 1 94.94 534 GLY A O 1
ATOM 3990 N N . GLY A 1 535 ? -51.5 -21.188 -2 1 95.62 535 GLY A N 1
ATOM 3991 C CA . GLY A 1 535 ? -50.25 -20.5 -2.217 1 95.62 535 GLY A CA 1
ATOM 3992 C C . GLY A 1 535 ? -49.094 -21.016 -1.347 1 95.62 535 GLY A C 1
ATOM 3993 O O . GLY A 1 535 ? -47.969 -21.203 -1.822 1 95.62 535 GLY A O 1
ATOM 3994 N N . ALA A 1 536 ? -49.375 -21.25 -0.111 1 96.38 536 ALA A N 1
ATOM 3995 C CA . ALA A 1 536 ? -48.375 -21.781 0.811 1 96.38 536 ALA A CA 1
ATOM 3996 C C . ALA A 1 536 ? -47.906 -23.172 0.387 1 96.38 536 ALA A C 1
ATOM 3998 O O . ALA A 1 536 ? -46.75 -23.516 0.512 1 96.38 536 ALA A O 1
ATOM 3999 N N . ALA A 1 537 ? -48.812 -23.953 -0.088 1 96.94 537 ALA A N 1
ATOM 4000 C CA . ALA A 1 537 ? -48.5 -25.297 -0.552 1 96.94 537 ALA A CA 1
ATOM 4001 C C . ALA A 1 537 ? -47.562 -25.266 -1.759 1 96.94 537 ALA A C 1
ATOM 4003 O O . ALA A 1 537 ? -46.625 -26.062 -1.857 1 96.94 537 ALA A O 1
ATOM 4004 N N . VAL A 1 538 ? -47.844 -24.344 -2.629 1 96.69 538 VAL A N 1
ATOM 4005 C CA . VAL A 1 538 ? -47 -24.219 -3.812 1 96.69 538 VAL A CA 1
ATOM 4006 C C . VAL A 1 538 ? -45.594 -23.766 -3.4 1 96.69 538 VAL A C 1
ATOM 4008 O O . VAL A 1 538 ? -44.594 -24.266 -3.916 1 96.69 538 VAL A O 1
ATOM 4011 N N . LEU A 1 539 ? -45.531 -22.781 -2.523 1 97.31 539 LEU A N 1
ATOM 4012 C CA . LEU A 1 539 ? -44.25 -22.312 -2.031 1 97.31 539 LEU A CA 1
ATOM 4013 C C . LEU A 1 539 ? -43.469 -23.453 -1.373 1 97.31 539 LEU A C 1
ATOM 4015 O O . LEU A 1 539 ? -42.25 -23.594 -1.604 1 97.31 539 LEU A O 1
ATOM 4019 N N . LEU A 1 540 ? -44.125 -24.203 -0.565 1 96.94 540 LEU A N 1
ATOM 4020 C CA . LEU A 1 540 ? -43.5 -25.344 0.093 1 96.94 540 LEU A CA 1
ATOM 4021 C C . LEU A 1 540 ? -43.031 -26.375 -0.932 1 96.94 540 LEU A C 1
ATOM 4023 O O . LEU A 1 540 ? -41.938 -26.938 -0.796 1 96.94 540 LEU A O 1
ATOM 4027 N N . ALA A 1 541 ? -43.812 -26.609 -1.911 1 96.94 541 ALA A N 1
ATOM 4028 C CA . ALA A 1 541 ? -43.469 -27.562 -2.963 1 96.94 541 ALA A CA 1
ATOM 4029 C C . ALA A 1 541 ? -42.219 -27.125 -3.709 1 96.94 541 ALA A C 1
ATOM 4031 O O . ALA A 1 541 ? -41.344 -27.938 -3.996 1 96.94 541 ALA A O 1
ATOM 4032 N N . ILE A 1 542 ? -42.125 -25.828 -4.039 1 97.06 542 ILE A N 1
ATOM 4033 C CA . ILE A 1 542 ? -40.938 -25.297 -4.73 1 97.06 542 ILE A CA 1
ATOM 4034 C C . ILE A 1 542 ? -39.719 -25.422 -3.834 1 97.06 542 ILE A C 1
ATOM 4036 O O . ILE A 1 542 ? -38.625 -25.781 -4.301 1 97.06 542 ILE A O 1
ATOM 4040 N N . ASN A 1 543 ? -39.875 -25.141 -2.582 1 97 543 ASN A N 1
ATOM 4041 C CA . ASN A 1 543 ? -38.781 -25.234 -1.629 1 97 543 ASN A CA 1
ATOM 4042 C C . ASN A 1 543 ? -38.25 -26.672 -1.521 1 97 543 ASN A C 1
ATOM 4044 O O . ASN A 1 543 ? -37.062 -26.906 -1.541 1 97 543 ASN A O 1
ATOM 4048 N N . VAL A 1 544 ? -39.219 -27.578 -1.359 1 97 544 VAL A N 1
ATOM 4049 C CA . VAL A 1 544 ? -38.844 -28.984 -1.235 1 97 544 VAL A CA 1
ATOM 4050 C C . VAL A 1 544 ? -38.188 -29.469 -2.531 1 97 544 VAL A C 1
ATOM 4052 O O . VAL A 1 544 ? -37.188 -30.188 -2.5 1 97 544 VAL A O 1
ATOM 4055 N N . LEU A 1 545 ? -38.719 -29.109 -3.648 1 97 545 LEU A N 1
ATOM 4056 C CA . LEU A 1 545 ? -38.156 -29.469 -4.938 1 97 545 LEU A CA 1
ATOM 4057 C C . LEU A 1 545 ? -36.75 -28.906 -5.086 1 97 545 LEU A C 1
ATOM 4059 O O . LEU A 1 545 ? -35.844 -29.625 -5.508 1 97 545 LEU A O 1
ATOM 4063 N N . SER A 1 546 ? -36.594 -27.641 -4.824 1 97.38 546 SER A N 1
ATOM 4064 C CA . SER A 1 546 ? -35.281 -26.984 -4.898 1 97.38 546 SER A CA 1
ATOM 4065 C C . SER A 1 546 ? -34.281 -27.688 -4 1 97.38 546 SER A C 1
ATOM 4067 O O . SER A 1 546 ? -33.156 -27.984 -4.434 1 97.38 546 SER A O 1
ATOM 4069 N N . ALA A 1 547 ? -34.625 -27.984 -2.766 1 97.25 547 ALA A N 1
ATOM 4070 C CA . ALA A 1 547 ? -33.75 -28.656 -1.814 1 97.25 547 ALA A CA 1
ATOM 4071 C C . ALA A 1 547 ? -33.406 -30.078 -2.277 1 97.25 547 ALA A C 1
ATOM 4073 O O . ALA A 1 547 ? -32.25 -30.516 -2.178 1 97.25 547 ALA A O 1
ATOM 4074 N N . ALA A 1 548 ? -34.438 -30.734 -2.748 1 97.12 548 ALA A N 1
ATOM 4075 C CA . ALA A 1 548 ? -34.25 -32.094 -3.223 1 97.12 548 ALA A CA 1
ATOM 4076 C C . ALA A 1 548 ? -33.312 -32.156 -4.434 1 97.12 548 ALA A C 1
ATOM 4078 O O . ALA A 1 548 ? -32.469 -33.031 -4.539 1 97.12 548 ALA A O 1
ATOM 4079 N N . LEU A 1 549 ? -33.5 -31.25 -5.34 1 96.69 549 LEU A N 1
ATOM 4080 C CA . LEU A 1 549 ? -32.656 -31.203 -6.527 1 96.69 549 LEU A CA 1
ATOM 4081 C C . LEU A 1 549 ? -31.203 -30.906 -6.148 1 96.69 549 LEU A C 1
ATOM 4083 O O . LEU A 1 549 ? -30.266 -31.5 -6.707 1 96.69 549 LEU A O 1
ATOM 4087 N N . ARG A 1 550 ? -30.938 -30.031 -5.227 1 96.94 550 ARG A N 1
ATOM 4088 C CA . ARG A 1 550 ? -29.594 -29.75 -4.758 1 96.94 550 ARG A CA 1
ATOM 4089 C C . ARG A 1 550 ? -28.969 -31 -4.113 1 96.94 550 ARG A C 1
ATOM 4091 O O . ARG A 1 550 ? -27.797 -31.297 -4.348 1 96.94 550 ARG A O 1
ATOM 4098 N N . TYR A 1 551 ? -29.812 -31.594 -3.242 1 97.06 551 TYR A N 1
ATOM 4099 C CA . TYR A 1 551 ? -29.344 -32.812 -2.564 1 97.06 551 TYR A CA 1
ATOM 4100 C C . TYR A 1 551 ? -28.953 -33.875 -3.57 1 97.06 551 TYR A C 1
ATOM 4102 O O . TYR A 1 551 ? -27.828 -34.375 -3.527 1 97.06 551 TYR A O 1
ATOM 4110 N N . VAL A 1 552 ? -29.781 -34.156 -4.551 1 97 552 VAL A N 1
ATOM 4111 C CA . VAL A 1 552 ? -29.578 -35.25 -5.5 1 97 552 VAL A CA 1
ATOM 4112 C C . VAL A 1 552 ? -28.438 -34.906 -6.457 1 97 552 VAL A C 1
ATOM 4114 O O . VAL A 1 552 ? -27.578 -35.75 -6.73 1 97 552 VAL A O 1
ATOM 4117 N N . SER A 1 553 ? -28.438 -33.719 -6.938 1 96.81 553 SER A N 1
ATOM 4118 C CA . SER A 1 553 ? -27.391 -33.312 -7.871 1 96.81 553 SER A CA 1
ATOM 4119 C C . SER A 1 553 ? -26.016 -33.375 -7.207 1 96.81 553 SER A C 1
ATOM 4121 O O . SER A 1 553 ? -25.047 -33.781 -7.824 1 96.81 553 SER A O 1
ATOM 4123 N N . THR A 1 554 ? -25.922 -32.906 -5.996 1 97.5 554 THR A N 1
ATOM 4124 C CA . THR A 1 554 ? -24.656 -32.938 -5.277 1 97.5 554 THR A CA 1
ATOM 4125 C C . THR A 1 554 ? -24.188 -34.344 -5.012 1 97.5 554 THR A C 1
ATOM 4127 O O . THR A 1 554 ? -23.016 -34.688 -5.211 1 97.5 554 THR A O 1
ATOM 4130 N N . ARG A 1 555 ? -25.078 -35.188 -4.59 1 96.31 555 ARG A N 1
ATOM 4131 C CA . ARG A 1 555 ? -24.75 -36.594 -4.289 1 96.31 555 ARG A CA 1
ATOM 4132 C C . ARG A 1 555 ? -24.344 -37.344 -5.551 1 96.31 555 ARG A C 1
ATOM 4134 O O . ARG A 1 555 ? -23.328 -38.031 -5.566 1 96.31 555 ARG A O 1
ATOM 4141 N N . ASP A 1 556 ? -25.031 -37.125 -6.617 1 96.69 556 ASP A N 1
ATOM 4142 C CA . ASP A 1 556 ? -24.859 -37.938 -7.816 1 96.69 556 ASP A CA 1
ATOM 4143 C C . ASP A 1 556 ? -23.719 -37.406 -8.68 1 96.69 556 ASP A C 1
ATOM 4145 O O . ASP A 1 556 ? -23.109 -38.188 -9.438 1 96.69 556 ASP A O 1
ATOM 4149 N N . ASN A 1 557 ? -23.391 -36.188 -8.594 1 96.94 557 ASN A N 1
ATOM 4150 C CA . ASN A 1 557 ? -22.375 -35.594 -9.469 1 96.94 557 ASN A CA 1
ATOM 4151 C C . ASN A 1 557 ? -21.141 -35.156 -8.688 1 96.94 557 ASN A C 1
ATOM 4153 O O . ASN A 1 557 ? -20.297 -34.469 -9.219 1 96.94 557 ASN A O 1
ATOM 4157 N N . ASP A 1 558 ? -20.984 -35.469 -7.43 1 96.75 558 ASP A N 1
ATOM 4158 C CA . ASP A 1 558 ? -19.844 -35.156 -6.582 1 96.75 558 ASP A CA 1
ATOM 4159 C C . ASP A 1 558 ? -19.578 -33.656 -6.559 1 96.75 558 ASP A C 1
ATOM 4161 O O . ASP A 1 558 ? -18.453 -33.219 -6.812 1 96.75 558 ASP A O 1
ATOM 4165 N N . LEU A 1 559 ? -20.641 -32.906 -6.359 1 97.62 559 LEU A N 1
ATOM 4166 C CA . LEU A 1 559 ? -20.516 -31.469 -6.32 1 97.62 559 LEU A CA 1
ATOM 4167 C C . LEU A 1 559 ? -20.172 -30.984 -4.91 1 97.62 559 LEU A C 1
ATOM 4169 O O . LEU A 1 559 ? -20.328 -31.734 -3.943 1 97.62 559 LEU A O 1
ATOM 4173 N N . SER A 1 560 ? -19.609 -29.828 -4.793 1 96.5 560 SER A N 1
ATOM 4174 C CA . SER A 1 560 ? -19.344 -29.203 -3.498 1 96.5 560 SER A CA 1
ATOM 4175 C C . SER A 1 560 ? -19.625 -27.703 -3.533 1 96.5 560 SER A C 1
ATOM 4177 O O . SER A 1 560 ? -18.953 -26.969 -4.25 1 96.5 560 SER A O 1
ATOM 4179 N N . LEU A 1 561 ? -20.469 -27.266 -2.719 1 95.06 561 LEU A N 1
ATOM 4180 C CA . LEU A 1 561 ? -20.828 -25.844 -2.66 1 95.06 561 LEU A CA 1
ATOM 4181 C C . LEU A 1 561 ? -19.859 -25.094 -1.76 1 95.06 561 LEU A C 1
ATOM 4183 O O . LEU A 1 561 ? -19.797 -23.859 -1.811 1 95.06 561 LEU A O 1
ATOM 4187 N N . VAL A 1 562 ? -19.141 -25.734 -0.917 1 95.38 562 VAL A N 1
ATOM 4188 C CA . VAL A 1 562 ? -18.094 -25.156 -0.067 1 95.38 562 VAL A CA 1
ATOM 4189 C C . VAL A 1 562 ? -16.719 -25.531 -0.612 1 95.38 562 VAL A C 1
ATOM 4191 O O . VAL A 1 562 ? -16.453 -26.703 -0.867 1 95.38 562 VAL A O 1
ATOM 4194 N N . ILE A 1 563 ? -15.945 -24.562 -0.836 1 94.25 563 ILE A N 1
ATOM 4195 C CA . ILE A 1 563 ? -14.609 -24.812 -1.366 1 94.25 563 ILE A CA 1
ATOM 4196 C C . ILE A 1 563 ? -13.742 -25.438 -0.288 1 94.25 563 ILE A C 1
ATOM 4198 O O . ILE A 1 563 ? -13.586 -24.891 0.804 1 94.25 563 ILE A O 1
ATOM 4202 N N . TYR A 1 564 ? -13.219 -26.594 -0.499 1 95.62 564 TYR A N 1
ATOM 4203 C CA . TYR A 1 564 ? -12.344 -27.234 0.472 1 95.62 564 TYR A CA 1
ATOM 4204 C C . TYR A 1 564 ? -10.898 -27.266 -0.025 1 95.62 564 TYR A C 1
ATOM 4206 O O . TYR A 1 564 ? -10.633 -26.953 -1.19 1 95.62 564 TYR A O 1
ATOM 4214 N N . HIS A 1 565 ? -9.945 -27.5 0.828 1 94.12 565 HIS A N 1
ATOM 4215 C CA . HIS A 1 565 ? -8.531 -27.531 0.473 1 94.12 565 HIS A CA 1
ATOM 4216 C C . HIS A 1 565 ? -8.234 -28.656 -0.516 1 94.12 565 HIS A C 1
ATOM 4218 O O . HIS A 1 565 ? -8.594 -29.812 -0.276 1 94.12 565 HIS A O 1
ATOM 4224 N N . GLY A 1 566 ? -7.625 -28.391 -1.624 1 93.19 566 GLY A N 1
ATOM 4225 C CA . GLY A 1 566 ? -7.246 -29.391 -2.607 1 93.19 566 GLY A CA 1
ATOM 4226 C C . GLY A 1 566 ? -8.352 -29.719 -3.592 1 93.19 566 GLY A C 1
ATOM 4227 O O . GLY A 1 566 ? -8.281 -30.703 -4.312 1 93.19 566 GLY A O 1
ATOM 4228 N N . MET A 1 567 ? -9.391 -28.875 -3.605 1 95 567 MET A N 1
ATOM 4229 C CA . MET A 1 567 ? -10.508 -29.094 -4.516 1 95 567 MET A CA 1
ATOM 4230 C C . MET A 1 567 ? -10.062 -28.984 -5.969 1 95 567 MET A C 1
ATOM 4232 O O . MET A 1 567 ? -9.383 -28.031 -6.336 1 95 567 MET A O 1
ATOM 4236 N N . PRO A 1 568 ? -10.383 -30 -6.828 1 94.31 568 PRO A N 1
ATOM 4237 C CA . PRO A 1 568 ? -10.062 -29.875 -8.25 1 94.31 568 PRO A CA 1
ATOM 4238 C C . PRO A 1 568 ? -10.844 -28.766 -8.938 1 94.31 568 PRO A C 1
ATOM 4240 O O . PRO A 1 568 ? -12.031 -28.578 -8.664 1 94.31 568 PRO A O 1
ATOM 4243 N N . MET A 1 569 ? -10.172 -28.078 -9.773 1 93.94 569 MET A N 1
ATOM 4244 C CA . MET A 1 569 ? -10.805 -26.984 -10.5 1 93.94 569 MET A CA 1
ATOM 4245 C C . MET A 1 569 ? -11.992 -27.5 -11.32 1 93.94 569 MET A C 1
ATOM 4247 O O . MET A 1 569 ? -13.008 -26.812 -11.43 1 93.94 569 MET A O 1
ATOM 4251 N N . ALA A 1 570 ? -11.859 -28.688 -11.875 1 93.31 570 ALA A N 1
ATOM 4252 C CA . ALA A 1 570 ? -12.938 -29.281 -12.656 1 93.31 570 ALA A CA 1
ATOM 4253 C C . ALA A 1 570 ? -14.203 -29.438 -11.812 1 93.31 570 ALA A C 1
ATOM 4255 O O . ALA A 1 570 ? -15.312 -29.219 -12.297 1 93.31 570 ALA A O 1
ATOM 4256 N N . GLN A 1 571 ? -14.016 -29.828 -10.578 1 95.38 571 GLN A N 1
ATOM 4257 C CA . GLN A 1 571 ? -15.156 -29.969 -9.68 1 95.38 571 GLN A CA 1
ATOM 4258 C C . GLN A 1 571 ? -15.773 -28.609 -9.359 1 95.38 571 GLN A C 1
ATOM 4260 O O . GLN A 1 571 ? -17 -28.484 -9.234 1 95.38 571 GLN A O 1
ATOM 4265 N N . LEU A 1 572 ? -14.953 -27.641 -9.211 1 94.31 572 LEU A N 1
ATOM 4266 C CA . LEU A 1 572 ? -15.422 -26.297 -8.953 1 94.31 572 LEU A CA 1
ATOM 4267 C C . LEU A 1 572 ? -16.312 -25.797 -10.086 1 94.31 572 LEU A C 1
ATOM 4269 O O . LEU A 1 572 ? -17.422 -25.312 -9.844 1 94.31 572 LEU A O 1
ATOM 4273 N N . TYR A 1 573 ? -15.891 -25.906 -11.32 1 94.31 573 TYR A N 1
ATOM 4274 C CA . TYR A 1 573 ? -16.672 -25.469 -12.477 1 94.31 573 TYR A CA 1
ATOM 4275 C C . TYR A 1 573 ? -17.906 -26.328 -12.672 1 94.31 573 TYR A C 1
ATOM 4277 O O . TYR A 1 573 ? -18.969 -25.844 -13.055 1 94.31 573 TYR A O 1
ATOM 4285 N N . LYS A 1 574 ? -17.719 -27.641 -12.414 1 95.62 574 LYS A N 1
ATOM 4286 C CA . LYS A 1 574 ? -18.875 -28.531 -12.484 1 95.62 574 LYS A CA 1
ATOM 4287 C C . LYS A 1 574 ? -19.953 -28.109 -11.492 1 95.62 574 LYS A C 1
ATOM 4289 O O . LYS A 1 574 ? -21.141 -28.078 -11.828 1 95.62 574 LYS A O 1
ATOM 4294 N N . THR A 1 575 ? -19.547 -27.812 -10.312 1 96.5 575 THR A N 1
ATOM 4295 C CA . THR A 1 575 ? -20.469 -27.359 -9.273 1 96.5 575 THR A CA 1
ATOM 4296 C C . THR A 1 575 ? -21.156 -26.062 -9.68 1 96.5 575 THR A C 1
ATOM 4298 O O . THR A 1 575 ? -22.359 -25.891 -9.484 1 96.5 575 THR A O 1
ATOM 4301 N N . ALA A 1 576 ? -20.406 -25.156 -10.211 1 95.12 576 ALA A N 1
ATOM 4302 C CA . ALA A 1 576 ? -20.953 -23.875 -10.664 1 95.12 576 ALA A CA 1
ATOM 4303 C C . ALA A 1 576 ? -22.016 -24.094 -11.742 1 95.12 576 ALA A C 1
ATOM 4305 O O . ALA A 1 576 ? -23.109 -23.516 -11.68 1 95.12 576 ALA A O 1
ATOM 4306 N N . ASN A 1 577 ? -21.766 -24.953 -12.656 1 94.81 577 ASN A N 1
ATOM 4307 C CA . ASN A 1 577 ? -22.594 -25.156 -13.836 1 94.81 577 ASN A CA 1
ATOM 4308 C C . ASN A 1 577 ? -23.828 -26 -13.523 1 94.81 577 ASN A C 1
ATOM 4310 O O . ASN A 1 577 ? -24.891 -25.812 -14.117 1 94.81 577 ASN A O 1
ATOM 4314 N N . MET A 1 578 ? -23.719 -26.875 -12.523 1 94.5 578 MET A N 1
ATOM 4315 C CA . MET A 1 578 ? -24.781 -27.844 -12.336 1 94.5 578 MET A CA 1
ATOM 4316 C C . MET A 1 578 ? -25.656 -27.484 -11.141 1 94.5 578 MET A C 1
ATOM 4318 O O . MET A 1 578 ? -26.75 -28.016 -10.969 1 94.5 578 MET A O 1
ATOM 4322 N N . ALA A 1 579 ? -25.172 -26.562 -10.383 1 93.88 579 ALA A N 1
ATOM 4323 C CA . ALA A 1 579 ? -25.953 -26.281 -9.188 1 93.88 579 ALA A CA 1
ATOM 4324 C C . ALA A 1 579 ? -25.922 -24.797 -8.836 1 93.88 579 ALA A C 1
ATOM 4326 O O . ALA A 1 579 ? -26.953 -24.125 -8.781 1 93.88 579 ALA A O 1
ATOM 4327 N N . TYR A 1 580 ? -24.812 -24.219 -8.734 1 94.19 580 TYR A N 1
ATOM 4328 C CA . TYR A 1 580 ? -24.594 -22.875 -8.188 1 94.19 580 TYR A CA 1
ATOM 4329 C C . TYR A 1 580 ? -25.266 -21.828 -9.055 1 94.19 580 TYR A C 1
ATOM 4331 O O . TYR A 1 580 ? -25.766 -20.812 -8.539 1 94.19 580 TYR A O 1
ATOM 4339 N N . GLU A 1 581 ? -25.328 -21.984 -10.344 1 94.56 581 GLU A N 1
ATOM 4340 C CA . GLU A 1 581 ? -25.844 -20.922 -11.203 1 94.56 581 GLU A CA 1
ATOM 4341 C C . GLU A 1 581 ? -27.219 -21.266 -11.742 1 94.56 581 GLU A C 1
ATOM 4343 O O . GLU A 1 581 ? -27.719 -20.594 -12.656 1 94.56 581 GLU A O 1
ATOM 4348 N N . ILE A 1 582 ? -27.875 -22.25 -11.188 1 95.25 582 ILE A N 1
ATOM 4349 C CA . ILE A 1 582 ? -29.203 -22.625 -11.656 1 95.25 582 ILE A CA 1
ATOM 4350 C C . ILE A 1 582 ? -30.266 -22.031 -10.742 1 95.25 582 ILE A C 1
ATOM 4352 O O . ILE A 1 582 ? -30.266 -22.281 -9.531 1 95.25 582 ILE A O 1
ATOM 4356 N N . ALA A 1 583 ? -31.156 -21.344 -11.359 1 96.12 583 ALA A N 1
ATOM 4357 C CA . ALA A 1 583 ? -32.156 -20.547 -10.625 1 96.12 583 ALA A CA 1
ATOM 4358 C C . ALA A 1 583 ? -33 -21.453 -9.734 1 96.12 583 ALA A C 1
ATOM 4360 O O . ALA A 1 583 ? -33.25 -21.141 -8.562 1 96.12 583 ALA A O 1
ATOM 4361 N N . LEU A 1 584 ? -33.438 -22.578 -10.305 1 94.94 584 LEU A N 1
ATOM 4362 C CA . LEU A 1 584 ? -34.312 -23.469 -9.547 1 94.94 584 LEU A CA 1
ATOM 4363 C C . LEU A 1 584 ? -33.594 -24.031 -8.328 1 94.94 584 LEU A C 1
ATOM 4365 O O . LEU A 1 584 ? -34.188 -24.219 -7.273 1 94.94 584 LEU A O 1
ATOM 4369 N N . TYR A 1 585 ? -32.312 -24.297 -8.445 1 96 585 TYR A N 1
ATOM 4370 C CA . TYR A 1 585 ? -31.5 -24.828 -7.34 1 96 585 TYR A CA 1
ATOM 4371 C C . TYR A 1 585 ? -31.297 -23.766 -6.27 1 96 585 TYR A C 1
ATOM 4373 O O . TYR A 1 585 ? -31.062 -24.094 -5.102 1 96 585 TYR A O 1
ATOM 4381 N N . ARG A 1 586 ? -31.391 -22.531 -6.668 1 96.81 586 ARG A N 1
ATOM 4382 C CA . ARG A 1 586 ? -31.141 -21.422 -5.758 1 96.81 586 ARG A CA 1
ATOM 4383 C C . ARG A 1 586 ? -32.438 -20.75 -5.332 1 96.81 586 ARG A C 1
ATOM 4385 O O . ARG A 1 586 ? -32.406 -19.656 -4.766 1 96.81 586 ARG A O 1
ATOM 4392 N N . ALA A 1 587 ? -33.562 -21.344 -5.492 1 97.69 587 ALA A N 1
ATOM 4393 C CA . ALA A 1 587 ? -34.875 -20.734 -5.316 1 97.69 587 ALA A CA 1
ATOM 4394 C C . ALA A 1 587 ? -35.25 -20.672 -3.838 1 97.69 587 ALA A C 1
ATOM 4396 O O . ALA A 1 587 ? -36.094 -19.844 -3.441 1 97.69 587 ALA A O 1
ATOM 4397 N N . THR A 1 588 ? -34.656 -21.469 -3.006 1 97.75 588 THR A N 1
ATOM 4398 C CA . THR A 1 588 ? -35.062 -21.625 -1.614 1 97.75 588 THR A CA 1
ATOM 4399 C C . THR A 1 588 ? -35.062 -20.297 -0.889 1 97.75 588 THR A C 1
ATOM 4401 O O . THR A 1 588 ? -36.094 -19.875 -0.349 1 97.75 588 THR A O 1
ATOM 4404 N N . PRO A 1 589 ? -33.938 -19.594 -0.884 1 98.06 589 PRO A N 1
ATOM 4405 C CA . PRO A 1 589 ? -33.969 -18.328 -0.159 1 98.06 589 PRO A CA 1
ATOM 4406 C C . PRO A 1 589 ? -34.969 -17.328 -0.731 1 98.06 589 PRO A C 1
ATOM 4408 O O . PRO A 1 589 ? -35.625 -16.594 0.021 1 98.06 589 PRO A O 1
ATOM 4411 N N . TYR A 1 590 ? -35.156 -17.297 -1.973 1 98.06 590 TYR A N 1
ATOM 4412 C CA . TYR A 1 590 ? -36.094 -16.375 -2.619 1 98.06 590 TYR A CA 1
ATOM 4413 C C . TYR A 1 590 ? -37.531 -16.688 -2.232 1 98.06 590 TYR A C 1
ATOM 4415 O O . TYR A 1 590 ? -38.281 -15.797 -1.857 1 98.06 590 TYR A O 1
ATOM 4423 N N . VAL A 1 591 ? -37.906 -17.938 -2.311 1 97.75 591 VAL A N 1
ATOM 4424 C CA . VAL A 1 591 ? -39.281 -18.359 -2.021 1 97.75 591 VAL A CA 1
ATOM 4425 C C . VAL A 1 591 ? -39.594 -18.156 -0.54 1 97.75 591 VAL A C 1
ATOM 4427 O O . VAL A 1 591 ? -40.688 -17.766 -0.174 1 97.75 591 VAL A O 1
ATOM 4430 N N . MET A 1 592 ? -38.656 -18.422 0.23 1 98.06 592 MET A N 1
ATOM 4431 C CA . MET A 1 592 ? -38.812 -18.156 1.654 1 98.06 592 MET A CA 1
ATOM 4432 C C . MET A 1 592 ? -38.906 -16.656 1.913 1 98.06 592 MET A C 1
ATOM 4434 O O . MET A 1 592 ? -39.625 -16.234 2.832 1 98.06 592 MET A O 1
ATOM 4438 N N . GLY A 1 593 ? -38.219 -15.898 1.177 1 98.25 593 GLY A N 1
ATOM 4439 C CA . GLY A 1 593 ? -38.375 -14.453 1.24 1 98.25 593 GLY A CA 1
ATOM 4440 C C . GLY A 1 593 ? -39.75 -13.977 0.843 1 98.25 593 GLY A C 1
ATOM 4441 O O . GLY A 1 593 ? -40.312 -13.102 1.497 1 98.25 593 GLY A O 1
ATOM 4442 N N . ILE A 1 594 ? -40.281 -14.602 -0.195 1 97.69 594 ILE A N 1
ATOM 4443 C CA . ILE A 1 594 ? -41.625 -14.266 -0.633 1 97.69 594 ILE A CA 1
ATOM 4444 C C . ILE A 1 594 ? -42.625 -14.555 0.493 1 97.69 594 ILE A C 1
ATOM 4446 O O . ILE A 1 594 ? -43.469 -13.727 0.798 1 97.69 594 ILE A O 1
ATOM 4450 N N . ALA A 1 595 ? -42.469 -15.688 1.066 1 97.56 595 ALA A N 1
ATOM 4451 C CA . ALA A 1 595 ? -43.344 -16.047 2.176 1 97.56 595 ALA A CA 1
ATOM 4452 C C . ALA A 1 595 ? -43.25 -15.039 3.312 1 97.56 595 ALA A C 1
ATOM 4454 O O . ALA A 1 595 ? -44.281 -14.562 3.824 1 97.56 595 ALA A O 1
ATOM 4455 N N . LEU A 1 596 ? -42.062 -14.734 3.676 1 97.19 596 LEU A N 1
ATOM 4456 C CA . LEU A 1 596 ? -41.844 -13.797 4.773 1 97.19 596 LEU A CA 1
ATOM 4457 C C . LEU A 1 596 ? -42.438 -12.43 4.449 1 97.19 596 LEU A C 1
ATOM 4459 O O . LEU A 1 596 ? -43.156 -11.836 5.277 1 97.19 596 LEU A O 1
ATOM 4463 N N . GLY A 1 597 ? -42.188 -11.938 3.258 1 96.88 597 GLY A N 1
ATOM 4464 C CA . GLY A 1 597 ? -42.719 -10.641 2.854 1 96.88 597 GLY A CA 1
ATOM 4465 C C . GLY A 1 597 ? -44.219 -10.586 2.865 1 96.88 597 GLY A C 1
ATOM 4466 O O . GLY A 1 597 ? -44.812 -9.617 3.34 1 96.88 597 GLY A O 1
ATOM 4467 N N . TYR A 1 598 ? -44.844 -11.602 2.377 1 95.94 598 TYR A N 1
ATOM 4468 C CA . TYR A 1 598 ? -46.281 -11.68 2.336 1 95.94 598 TYR A CA 1
ATOM 4469 C C . TYR A 1 598 ? -46.875 -11.68 3.744 1 95.94 598 TYR A C 1
ATOM 4471 O O . TYR A 1 598 ? -47.781 -10.906 4.043 1 95.94 598 TYR A O 1
ATOM 4479 N N . TYR A 1 599 ? -46.375 -12.477 4.621 1 94.88 599 TYR A N 1
ATOM 4480 C CA . TYR A 1 599 ? -46.938 -12.609 5.957 1 94.88 599 TYR A CA 1
ATOM 4481 C C . TYR A 1 599 ? -46.656 -11.375 6.801 1 94.88 599 TYR A C 1
ATOM 4483 O O . TYR A 1 599 ? -47.438 -11.016 7.68 1 94.88 599 TYR A O 1
ATOM 4491 N N . MET A 1 600 ? -45.531 -10.789 6.566 1 94.69 600 MET A N 1
ATOM 4492 C CA . MET A 1 600 ? -45.25 -9.523 7.238 1 94.69 600 MET A CA 1
ATOM 4493 C C . MET A 1 600 ? -46.281 -8.461 6.863 1 94.69 600 MET A C 1
ATOM 4495 O O . MET A 1 600 ? -46.688 -7.664 7.711 1 94.69 600 MET A O 1
ATOM 4499 N N . SER A 1 601 ? -46.688 -8.492 5.633 1 92.75 601 SER A N 1
ATOM 4500 C CA . SER A 1 601 ? -47.688 -7.527 5.176 1 92.75 601 SER A CA 1
ATOM 4501 C C . SER A 1 601 ? -49.031 -7.789 5.82 1 92.75 601 SER A C 1
ATOM 4503 O O . SER A 1 601 ? -49.812 -6.859 6.051 1 92.75 601 SER A O 1
ATOM 4505 N N . LYS A 1 602 ? -49.312 -9.008 6.164 1 91.94 602 LYS A N 1
ATOM 4506 C CA . LYS A 1 602 ? -50.594 -9.383 6.758 1 91.94 602 LYS A CA 1
ATOM 4507 C C . LYS A 1 602 ? -50.594 -9.164 8.273 1 91.94 602 LYS A C 1
ATOM 4509 O O . LYS A 1 602 ? -51.562 -8.703 8.844 1 91.94 602 LYS A O 1
ATOM 4514 N N . ILE A 1 603 ? -49.5 -9.5 8.852 1 90.56 603 ILE A N 1
ATOM 4515 C CA . ILE A 1 603 ? -49.375 -9.445 10.305 1 90.56 603 ILE A CA 1
ATOM 4516 C C . ILE A 1 603 ? -49.156 -7.996 10.75 1 90.56 603 ILE A C 1
ATOM 4518 O O . ILE A 1 603 ? -49.719 -7.57 11.773 1 90.56 603 ILE A O 1
ATOM 4522 N N . GLY A 1 604 ? -48.406 -7.258 10.078 1 88 604 GLY A N 1
ATOM 4523 C CA . GLY A 1 604 ? -48.094 -5.883 10.453 1 88 604 GLY A CA 1
ATOM 4524 C C . GLY A 1 604 ? -46.969 -5.766 11.461 1 88 604 GLY A C 1
ATOM 4525 O O . GLY A 1 604 ? -46.375 -6.77 11.836 1 88 604 GLY A O 1
ATOM 4526 N N . LYS A 1 605 ? -46.719 -4.633 11.914 1 89.19 605 LYS A N 1
ATOM 4527 C CA . LYS A 1 605 ? -45.562 -4.336 12.758 1 89.19 605 LYS A CA 1
ATOM 4528 C C . LYS A 1 605 ? -45.906 -4.527 14.234 1 89.19 605 LYS A C 1
ATOM 4530 O O . LYS A 1 605 ? -45 -4.742 15.055 1 89.19 605 LYS A O 1
ATOM 4535 N N . ASN A 1 606 ? -47.219 -4.504 14.562 1 88.69 606 ASN A N 1
ATOM 4536 C CA . ASN A 1 606 ? -47.656 -4.516 15.961 1 88.69 606 ASN A CA 1
ATOM 4537 C C . ASN A 1 606 ? -47.969 -5.93 16.438 1 88.69 606 ASN A C 1
ATOM 4539 O O . ASN A 1 606 ? -49.125 -6.32 16.516 1 88.69 606 ASN A O 1
ATOM 4543 N N . VAL A 1 607 ? -46.969 -6.676 16.625 1 91.25 607 VAL A N 1
ATOM 4544 C CA . VAL A 1 607 ? -47.125 -8.039 17.125 1 91.25 607 VAL A CA 1
ATOM 4545 C C . VAL A 1 607 ? -46.438 -8.172 18.484 1 91.25 607 VAL A C 1
ATOM 4547 O O . VAL A 1 607 ? -45.375 -7.598 18.719 1 91.25 607 VAL A O 1
ATOM 4550 N N . TYR A 1 608 ? -47.125 -8.828 19.375 1 93.56 608 TYR A N 1
ATOM 4551 C CA . TYR A 1 608 ? -46.531 -9.086 20.688 1 93.56 608 TYR A CA 1
ATOM 4552 C C . TYR A 1 608 ? -45.812 -10.43 20.703 1 93.56 608 TYR A C 1
ATOM 4554 O O . TYR A 1 608 ? -46.438 -11.469 20.406 1 93.56 608 TYR A O 1
ATOM 4562 N N . ILE A 1 609 ? -44.531 -10.414 20.984 1 94.12 609 ILE A N 1
ATOM 4563 C CA . ILE A 1 609 ? -43.75 -11.633 21.094 1 94.12 609 ILE A CA 1
ATOM 4564 C C . ILE A 1 609 ? -43.25 -11.797 22.531 1 94.12 609 ILE A C 1
ATOM 4566 O O . ILE A 1 609 ? -42.5 -10.953 23.031 1 94.12 609 ILE A O 1
ATOM 4570 N N . PRO A 1 610 ? -43.594 -12.867 23.25 1 95.38 610 PRO A N 1
ATOM 4571 C CA . PRO A 1 610 ? -43.094 -13.086 24.609 1 95.38 610 PRO A CA 1
ATOM 4572 C C . PRO A 1 610 ? -41.594 -13.203 24.656 1 95.38 610 PRO A C 1
ATOM 4574 O O . PRO A 1 610 ? -40.938 -13.656 23.703 1 95.38 610 PRO A O 1
ATOM 4577 N N . LYS A 1 611 ? -41.031 -12.906 25.797 1 94.19 611 LYS A N 1
ATOM 4578 C CA . LYS A 1 611 ? -39.594 -12.859 25.984 1 94.19 611 LYS A CA 1
ATOM 4579 C C . LYS A 1 611 ? -38.969 -14.227 25.75 1 94.19 611 LYS A C 1
ATOM 4581 O O . LYS A 1 611 ? -37.875 -14.32 25.172 1 94.19 611 LYS A O 1
ATOM 4586 N N . ALA A 1 612 ? -39.625 -15.211 26.219 1 95.5 612 ALA A N 1
ATOM 4587 C CA . ALA A 1 612 ? -39.094 -16.562 26.047 1 95.5 612 ALA A CA 1
ATOM 4588 C C . ALA A 1 612 ? -39.031 -16.953 24.578 1 95.5 612 ALA A C 1
ATOM 4590 O O . ALA A 1 612 ? -38.094 -17.594 24.125 1 95.5 612 ALA A O 1
ATOM 4591 N N . ALA A 1 613 ? -40.062 -16.609 23.859 1 94.5 613 ALA A N 1
ATOM 4592 C CA . ALA A 1 613 ? -40.094 -16.891 22.422 1 94.5 613 ALA A CA 1
ATOM 4593 C C . ALA A 1 613 ? -39.062 -16.078 21.672 1 94.5 613 ALA A C 1
ATOM 4595 O O . ALA A 1 613 ? -38.469 -16.562 20.703 1 94.5 613 ALA A O 1
ATOM 4596 N N . LEU A 1 614 ? -38.906 -14.938 22.141 1 95.5 614 LEU A N 1
ATOM 4597 C CA . LEU A 1 614 ? -37.906 -14.086 21.547 1 95.5 614 LEU A CA 1
ATOM 4598 C C . LEU A 1 614 ? -36.5 -14.672 21.766 1 95.5 614 LEU A C 1
ATOM 4600 O O . LEU A 1 614 ? -35.719 -14.75 20.828 1 95.5 614 LEU A O 1
ATOM 4604 N N . ALA A 1 615 ? -36.219 -15.008 22.969 1 96.12 615 ALA A N 1
ATOM 4605 C CA . ALA A 1 615 ? -34.906 -15.625 23.281 1 96.12 615 ALA A CA 1
ATOM 4606 C C . ALA A 1 615 ? -34.719 -16.922 22.5 1 96.12 615 ALA A C 1
ATOM 4608 O O . ALA A 1 615 ? -33.625 -17.188 22 1 96.12 615 ALA A O 1
ATOM 4609 N N . GLY A 1 616 ? -35.719 -17.703 22.516 1 96.56 616 GLY A N 1
ATOM 4610 C CA . GLY A 1 616 ? -35.688 -18.922 21.734 1 96.56 616 GLY A CA 1
ATOM 4611 C C . GLY A 1 616 ? -35.469 -18.672 20.25 1 96.56 616 GLY A C 1
ATOM 4612 O O . GLY A 1 616 ? -34.719 -19.406 19.594 1 96.56 616 GLY A O 1
ATOM 4613 N N . GLY A 1 617 ? -36.125 -17.719 19.688 1 96.69 617 GLY A N 1
ATOM 4614 C CA . GLY A 1 617 ? -35.969 -17.344 18.281 1 96.69 617 GLY A CA 1
ATOM 4615 C C . GLY A 1 617 ? -34.531 -16.938 17.953 1 96.69 617 GLY A C 1
ATOM 4616 O O . GLY A 1 617 ? -33.969 -17.375 16.953 1 96.69 617 GLY A O 1
ATOM 4617 N N . TRP A 1 618 ? -34 -16.125 18.766 1 96.75 618 TRP A N 1
ATOM 4618 C CA . TRP A 1 618 ? -32.625 -15.672 18.547 1 96.75 618 TRP A CA 1
ATOM 4619 C C . TRP A 1 618 ? -31.641 -16.828 18.688 1 96.75 618 TRP A C 1
ATOM 4621 O O . TRP A 1 618 ? -30.672 -16.922 17.938 1 96.75 618 TRP A O 1
ATOM 4631 N N . ALA A 1 619 ? -31.844 -17.688 19.703 1 97.88 619 ALA A N 1
ATOM 4632 C CA . ALA A 1 619 ? -30.984 -18.859 19.875 1 97.88 619 ALA A CA 1
ATOM 4633 C C . ALA A 1 619 ? -31.078 -19.781 18.656 1 97.88 619 ALA A C 1
ATOM 4635 O O . ALA A 1 619 ? -30.047 -20.281 18.172 1 97.88 619 ALA A O 1
ATOM 4636 N N . ALA A 1 620 ? -32.281 -20.016 18.219 1 97.94 620 ALA A N 1
ATOM 4637 C CA . ALA A 1 620 ? -32.469 -20.844 17.047 1 97.94 620 ALA A CA 1
ATOM 4638 C C . ALA A 1 620 ? -31.828 -20.203 15.812 1 97.94 620 ALA A C 1
ATOM 4640 O O . ALA A 1 620 ? -31.188 -20.906 15.023 1 97.94 620 ALA A O 1
ATOM 4641 N N . ALA A 1 621 ? -32 -18.969 15.633 1 97.75 621 ALA A N 1
ATOM 4642 C CA . ALA A 1 621 ? -31.391 -18.266 14.516 1 97.75 621 ALA A CA 1
ATOM 4643 C C . ALA A 1 621 ? -29.875 -18.375 14.562 1 97.75 621 ALA A C 1
ATOM 4645 O O . ALA A 1 621 ? -29.219 -18.594 13.539 1 97.75 621 ALA A O 1
ATOM 4646 N N . GLY A 1 622 ? -29.312 -18.172 15.781 1 97.56 622 GLY A N 1
ATOM 4647 C CA . GLY A 1 622 ? -27.891 -18.328 15.953 1 97.56 622 GLY A CA 1
ATOM 4648 C C . GLY A 1 622 ? -27.375 -19.703 15.594 1 97.56 622 GLY A C 1
ATOM 4649 O O . GLY A 1 622 ? -26.344 -19.844 14.938 1 97.56 622 GLY A O 1
ATOM 4650 N N . ALA A 1 623 ? -28.094 -20.688 16.031 1 98.06 623 ALA A N 1
ATOM 4651 C CA . ALA A 1 623 ? -27.719 -22.062 15.75 1 98.06 623 ALA A CA 1
ATOM 4652 C C . ALA A 1 623 ? -27.797 -22.359 14.258 1 98.06 623 ALA A C 1
ATOM 4654 O O . ALA A 1 623 ? -26.922 -23.047 13.711 1 98.06 623 ALA A O 1
ATOM 4655 N N . LEU A 1 624 ? -28.797 -21.922 13.602 1 98.19 624 LEU A N 1
ATOM 4656 C CA . LEU A 1 624 ? -28.984 -22.141 12.172 1 98.19 624 LEU A CA 1
ATOM 4657 C C . LEU A 1 624 ? -27.922 -21.375 11.375 1 98.19 624 LEU A C 1
ATOM 4659 O O . LEU A 1 624 ? -27.406 -21.891 10.383 1 98.19 624 LEU A O 1
ATOM 4663 N N . ALA A 1 625 ? -27.625 -20.172 11.797 1 97.62 625 ALA A N 1
ATOM 4664 C CA . ALA A 1 625 ? -26.547 -19.406 11.156 1 97.62 625 ALA A CA 1
ATOM 4665 C C . ALA A 1 625 ? -25.203 -20.109 11.312 1 97.62 625 ALA A C 1
ATOM 4667 O O . ALA A 1 625 ? -24.406 -20.156 10.367 1 97.62 625 ALA A O 1
ATOM 4668 N N . TYR A 1 626 ? -25 -20.578 12.508 1 97.19 626 TYR A N 1
ATOM 4669 C CA . TYR A 1 626 ? -23.781 -21.344 12.75 1 97.19 626 TYR A CA 1
ATOM 4670 C C . TYR A 1 626 ? -23.688 -22.547 11.812 1 97.19 626 TYR A C 1
ATOM 4672 O O . TYR A 1 626 ? -22.641 -22.812 11.234 1 97.19 626 TYR A O 1
ATOM 4680 N N . TYR A 1 627 ? -24.734 -23.219 11.664 1 97 627 TYR A N 1
ATOM 4681 C CA . TYR A 1 627 ? -24.781 -24.375 10.789 1 97 627 TYR A CA 1
ATOM 4682 C C . TYR A 1 627 ? -24.453 -23.984 9.352 1 97 627 TYR A C 1
ATOM 4684 O O . TYR A 1 627 ? -23.641 -24.641 8.695 1 97 627 TYR A O 1
ATOM 4692 N N . ALA A 1 628 ? -24.969 -22.984 8.867 1 97.06 628 ALA A N 1
ATOM 4693 C CA . ALA A 1 628 ? -24.812 -22.578 7.473 1 97.06 628 ALA A CA 1
ATOM 4694 C C . ALA A 1 628 ? -23.422 -22.016 7.227 1 97.06 628 ALA A C 1
ATOM 4696 O O . ALA A 1 628 ? -22.812 -22.25 6.18 1 97.06 628 ALA A O 1
ATOM 4697 N N . LEU A 1 629 ? -22.844 -21.312 8.18 1 95.75 629 LEU A N 1
ATOM 4698 C CA . LEU A 1 629 ? -21.641 -20.531 7.938 1 95.75 629 LEU A CA 1
ATOM 4699 C C . LEU A 1 629 ? -20.406 -21.266 8.477 1 95.75 629 LEU A C 1
ATOM 4701 O O . LEU A 1 629 ? -19.328 -21.203 7.871 1 95.75 629 LEU A O 1
ATOM 4705 N N . LEU A 1 630 ? -20.531 -21.953 9.641 1 95.62 630 LEU A N 1
ATOM 4706 C CA . LEU A 1 630 ? -19.312 -22.344 10.336 1 95.62 630 LEU A CA 1
ATOM 4707 C C . LEU A 1 630 ? -19.266 -23.859 10.531 1 95.62 630 LEU A C 1
ATOM 4709 O O . LEU A 1 630 ? -18.219 -24.406 10.875 1 95.62 630 LEU A O 1
ATOM 4713 N N . SER A 1 631 ? -20.312 -24.531 10.273 1 94.88 631 SER A N 1
ATOM 4714 C CA . SER A 1 631 ? -20.359 -25.953 10.578 1 94.88 631 SER A CA 1
ATOM 4715 C C . SER A 1 631 ? -19.375 -26.734 9.727 1 94.88 631 SER A C 1
ATOM 4717 O O . SER A 1 631 ? -18.938 -27.828 10.109 1 94.88 631 SER A O 1
ATOM 4719 N N . ARG A 1 632 ? -18.984 -26.203 8.586 1 94.62 632 ARG A N 1
ATOM 4720 C CA . ARG A 1 632 ? -18.094 -26.922 7.672 1 94.62 632 ARG A CA 1
ATOM 4721 C C . ARG A 1 632 ? -16.656 -26.438 7.824 1 94.62 632 ARG A C 1
ATOM 4723 O O . ARG A 1 632 ? -15.914 -26.344 6.84 1 94.62 632 ARG A O 1
ATOM 4730 N N . TRP A 1 633 ? -16.219 -26.125 8.984 1 93.25 633 TRP A N 1
ATOM 4731 C CA . TRP A 1 633 ? -14.875 -25.609 9.25 1 93.25 633 TRP A CA 1
ATOM 4732 C C . TRP A 1 633 ? -13.82 -26.672 8.93 1 93.25 633 TRP A C 1
ATOM 4734 O O . TRP A 1 633 ? -12.688 -26.328 8.57 1 93.25 633 TRP A O 1
ATOM 4744 N N . ALA A 1 634 ? -14.148 -27.969 8.969 1 93.69 634 ALA A N 1
ATOM 4745 C CA . ALA A 1 634 ? -13.203 -29.062 8.734 1 93.69 634 ALA A CA 1
ATOM 4746 C C . ALA A 1 634 ? -12.742 -29.078 7.285 1 93.69 634 ALA A C 1
ATOM 4748 O O . ALA A 1 634 ? -11.68 -29.625 6.977 1 93.69 634 ALA A O 1
ATOM 4749 N N . GLU A 1 635 ? -13.531 -28.516 6.449 1 94 635 GLU A N 1
ATOM 4750 C CA . GLU A 1 635 ? -13.195 -28.484 5.031 1 94 635 GLU A CA 1
ATOM 4751 C C . GLU A 1 635 ? -11.977 -27.594 4.773 1 94 635 GLU A C 1
ATOM 4753 O O . GLU A 1 635 ? -11.352 -27.688 3.715 1 94 635 GLU A O 1
ATOM 4758 N N . ALA A 1 636 ? -11.586 -26.781 5.73 1 93.38 636 ALA A N 1
ATOM 4759 C CA . ALA A 1 636 ? -10.422 -25.922 5.605 1 93.38 636 ALA A CA 1
ATOM 4760 C C . ALA A 1 636 ? -9.133 -26.688 5.902 1 93.38 636 ALA A C 1
ATOM 4762 O O . ALA A 1 636 ? -8.047 -26.25 5.52 1 93.38 636 ALA A O 1
ATOM 4763 N N . ARG A 1 637 ? -9.25 -27.828 6.469 1 93.56 637 ARG A N 1
ATOM 4764 C CA . ARG A 1 637 ? -8.07 -28.562 6.906 1 93.56 637 ARG A CA 1
ATOM 4765 C C . ARG A 1 637 ? -7.328 -29.172 5.719 1 93.56 637 ARG A C 1
ATOM 4767 O O . ARG A 1 637 ? -7.949 -29.562 4.73 1 93.56 637 ARG A O 1
ATOM 4774 N N . LEU A 1 638 ? -6.047 -29.328 5.895 1 90.94 638 LEU A N 1
ATOM 4775 C CA . LEU A 1 638 ? -5.176 -29.875 4.855 1 90.94 638 LEU A CA 1
ATOM 4776 C C . LEU A 1 638 ? -5.492 -31.344 4.582 1 90.94 638 LEU A C 1
ATOM 4778 O O . LEU A 1 638 ? -5.383 -31.797 3.445 1 90.94 638 LEU A O 1
ATOM 4782 N N . ASP A 1 639 ? -5.934 -32.031 5.609 1 90.06 639 ASP A N 1
ATOM 4783 C CA . ASP A 1 639 ? -6.148 -33.469 5.496 1 90.06 639 ASP A CA 1
ATOM 4784 C C . ASP A 1 639 ? -7.625 -33.812 5.266 1 90.06 639 ASP A C 1
ATOM 4786 O O . ASP A 1 639 ? -8.07 -34.938 5.5 1 90.06 639 ASP A O 1
ATOM 4790 N N . PHE A 1 640 ? -8.336 -32.781 4.855 1 93.81 640 PHE A N 1
ATOM 4791 C CA . PHE A 1 640 ? -9.758 -33 4.633 1 93.81 640 PHE A CA 1
ATOM 4792 C C . PHE A 1 640 ? -9.992 -33.969 3.494 1 93.81 640 PHE A C 1
ATOM 4794 O O . PHE A 1 640 ? -9.297 -33.938 2.475 1 93.81 640 PHE A O 1
ATOM 4801 N N . GLU A 1 641 ? -10.93 -34.906 3.758 1 93.88 641 GLU A N 1
ATOM 4802 C CA . GLU A 1 641 ? -11.375 -35.844 2.721 1 93.88 641 GLU A CA 1
ATOM 4803 C C . GLU A 1 641 ? -12.82 -35.562 2.312 1 93.88 641 GLU A C 1
ATOM 4805 O O . GLU A 1 641 ? -13.727 -35.625 3.146 1 93.88 641 GLU A O 1
ATOM 4810 N N . TYR A 1 642 ? -13.008 -35.312 1.048 1 95.31 642 TYR A N 1
ATOM 4811 C CA . TYR A 1 642 ? -14.32 -34.969 0.515 1 95.31 642 TYR A CA 1
ATOM 4812 C C . TYR A 1 642 ? -15.273 -36.156 0.551 1 95.31 642 TYR A C 1
ATOM 4814 O O . TYR A 1 642 ? -14.875 -37.281 0.24 1 95.31 642 TYR A O 1
ATOM 4822 N N . SER A 1 643 ? -16.516 -35.906 1.066 1 96.25 643 SER A N 1
ATOM 4823 C CA . SER A 1 643 ? -17.609 -36.875 1.05 1 96.25 643 SER A CA 1
ATOM 4824 C C . SER A 1 643 ? -18.844 -36.312 0.358 1 96.25 643 SER A C 1
ATOM 4826 O O . SER A 1 643 ? -19.438 -35.344 0.836 1 96.25 643 SER A O 1
ATOM 4828 N N . ALA A 1 644 ? -19.25 -36.938 -0.743 1 96.31 644 ALA A N 1
ATOM 4829 C CA . ALA A 1 644 ? -20.406 -36.469 -1.501 1 96.31 644 ALA A CA 1
ATOM 4830 C C . ALA A 1 644 ? -21.672 -36.5 -0.648 1 96.31 644 ALA A C 1
ATOM 4832 O O . ALA A 1 644 ? -22.547 -35.656 -0.78 1 96.31 644 ALA A O 1
ATOM 4833 N N . ALA A 1 645 ? -21.797 -37.5 0.203 1 96.12 645 ALA A N 1
ATOM 4834 C CA . ALA A 1 645 ? -22.969 -37.656 1.057 1 96.12 645 ALA A CA 1
ATOM 4835 C C . ALA A 1 645 ? -23.094 -36.469 2.027 1 96.12 645 ALA A C 1
ATOM 4837 O O . ALA A 1 645 ? -24.172 -35.906 2.178 1 96.12 645 ALA A O 1
ATOM 4838 N N . GLU A 1 646 ? -21.984 -36.188 2.658 1 96.19 646 GLU A N 1
ATOM 4839 C CA . GLU A 1 646 ? -22 -35.062 3.6 1 96.19 646 GLU A CA 1
ATOM 4840 C C . GLU A 1 646 ? -22.234 -33.75 2.883 1 96.19 646 GLU A C 1
ATOM 4842 O O . GLU A 1 646 ? -22.969 -32.875 3.385 1 96.19 646 GLU A O 1
ATOM 4847 N N . ALA A 1 647 ? -21.578 -33.594 1.788 1 97.44 647 ALA A N 1
ATOM 4848 C CA . ALA A 1 647 ? -21.766 -32.375 0.999 1 97.44 647 ALA A CA 1
ATOM 4849 C C . ALA A 1 647 ? -23.219 -32.25 0.559 1 97.44 647 ALA A C 1
ATOM 4851 O O . ALA A 1 647 ? -23.75 -31.125 0.525 1 97.44 647 ALA A O 1
ATOM 4852 N N . ALA A 1 648 ? -23.891 -33.312 0.209 1 97.62 648 ALA A N 1
ATOM 4853 C CA . ALA A 1 648 ? -25.281 -33.312 -0.251 1 97.62 648 ALA A CA 1
ATOM 4854 C C . ALA A 1 648 ? -26.219 -32.875 0.862 1 97.62 648 ALA A C 1
ATOM 4856 O O . ALA A 1 648 ? -27.156 -32.094 0.62 1 97.62 648 ALA A O 1
ATOM 4857 N N . VAL A 1 649 ? -26 -33.344 2.014 1 97.38 649 VAL A N 1
ATOM 4858 C CA . VAL A 1 649 ? -26.828 -32.969 3.152 1 97.38 649 VAL A CA 1
ATOM 4859 C C . VAL A 1 649 ? -26.703 -31.453 3.391 1 97.38 649 VAL A C 1
ATOM 4861 O O . VAL A 1 649 ? -27.719 -30.766 3.57 1 97.38 649 VAL A O 1
ATOM 4864 N N . TYR A 1 650 ? -25.469 -31.031 3.416 1 97.31 650 TYR A N 1
ATOM 4865 C CA . TYR A 1 650 ? -25.25 -29.609 3.604 1 97.31 650 TYR A CA 1
ATOM 4866 C C . TYR A 1 650 ? -25.906 -28.797 2.494 1 97.31 650 TYR A C 1
ATOM 4868 O O . TYR A 1 650 ? -26.547 -27.781 2.758 1 97.31 650 TYR A O 1
ATOM 4876 N N . ALA A 1 651 ? -25.812 -29.203 1.25 1 97.25 651 ALA A N 1
ATOM 4877 C CA . ALA A 1 651 ? -26.375 -28.5 0.104 1 97.25 651 ALA A CA 1
ATOM 4878 C C . ALA A 1 651 ? -27.906 -28.406 0.22 1 97.25 651 ALA A C 1
ATOM 4880 O O . ALA A 1 651 ? -28.5 -27.406 -0.177 1 97.25 651 ALA A O 1
ATOM 4881 N N . GLY A 1 652 ? -28.516 -29.438 0.741 1 96.56 652 GLY A N 1
ATOM 4882 C CA . GLY A 1 652 ? -29.953 -29.469 0.866 1 96.56 652 GLY A CA 1
ATOM 4883 C C . GLY A 1 652 ? -30.484 -28.594 1.983 1 96.56 652 GLY A C 1
ATOM 4884 O O . GLY A 1 652 ? -31.484 -27.891 1.814 1 96.56 652 GLY A O 1
ATOM 4885 N N . TRP A 1 653 ? -29.75 -28.5 3.035 1 96.69 653 TRP A N 1
ATOM 4886 C CA . TRP A 1 653 ? -30.328 -27.922 4.242 1 96.69 653 TRP A CA 1
ATOM 4887 C C . TRP A 1 653 ? -29.781 -26.516 4.488 1 96.69 653 TRP A C 1
ATOM 4889 O O . TRP A 1 653 ? -30.422 -25.688 5.125 1 96.69 653 TRP A O 1
ATOM 4899 N N . SER A 1 654 ? -28.594 -26.234 4.078 1 97.31 654 SER A N 1
ATOM 4900 C CA . SER A 1 654 ? -27.922 -24.984 4.422 1 97.31 654 SER A CA 1
ATOM 4901 C C . SER A 1 654 ? -28.719 -23.781 3.975 1 97.31 654 SER A C 1
ATOM 4903 O O . SER A 1 654 ? -28.922 -22.844 4.746 1 97.31 654 SER A O 1
ATOM 4905 N N . PRO A 1 655 ? -29.266 -23.766 2.715 1 97.94 655 PRO A N 1
ATOM 4906 C CA . PRO A 1 655 ? -30.047 -22.594 2.32 1 97.94 655 PRO A CA 1
ATOM 4907 C C . PRO A 1 655 ? -31.312 -22.422 3.162 1 97.94 655 PRO A C 1
ATOM 4909 O O . PRO A 1 655 ? -31.719 -21.281 3.445 1 97.94 655 PRO A O 1
ATOM 4912 N N . VAL A 1 656 ? -31.938 -23.5 3.559 1 97.88 656 VAL A N 1
ATOM 4913 C CA . VAL A 1 656 ? -33.125 -23.453 4.398 1 97.88 656 VAL A CA 1
ATOM 4914 C C . VAL A 1 656 ? -32.781 -22.875 5.77 1 97.88 656 VAL A C 1
ATOM 4916 O O . VAL A 1 656 ? -33.438 -21.969 6.27 1 97.88 656 VAL A O 1
ATOM 4919 N N . ALA A 1 657 ? -31.703 -23.438 6.27 1 98.19 657 ALA A N 1
ATOM 4920 C CA . ALA A 1 657 ? -31.25 -22.984 7.586 1 98.19 657 ALA A CA 1
ATOM 4921 C C . ALA A 1 657 ? -30.906 -21.5 7.574 1 98.19 657 ALA A C 1
ATOM 4923 O O . ALA A 1 657 ? -31.328 -20.75 8.469 1 98.19 657 ALA A O 1
ATOM 4924 N N . TRP A 1 658 ? -30.219 -21.078 6.613 1 98.19 658 TRP A N 1
ATOM 4925 C CA . TRP A 1 658 ? -29.812 -19.688 6.512 1 98.19 658 TRP A CA 1
ATOM 4926 C C . TRP A 1 658 ? -31.016 -18.766 6.328 1 98.19 658 TRP A C 1
ATOM 4928 O O . TRP A 1 658 ? -31.094 -17.703 6.961 1 98.19 658 TRP A O 1
ATOM 4938 N N . ALA A 1 659 ? -31.922 -19.172 5.465 1 98.38 659 ALA A N 1
ATOM 4939 C CA . ALA A 1 659 ? -33.125 -18.359 5.215 1 98.38 659 ALA A CA 1
ATOM 4940 C C . ALA A 1 659 ? -33.938 -18.188 6.484 1 98.38 659 ALA A C 1
ATOM 4942 O O . ALA A 1 659 ? -34.469 -17.109 6.742 1 98.38 659 ALA A O 1
ATOM 4943 N N . LEU A 1 660 ? -34.031 -19.219 7.238 1 98.19 660 LEU A N 1
ATOM 4944 C CA . LEU A 1 660 ? -34.75 -19.141 8.492 1 98.19 660 LEU A CA 1
ATOM 4945 C C . LEU A 1 660 ? -34.062 -18.203 9.477 1 98.19 660 LEU A C 1
ATOM 4947 O O . LEU A 1 660 ? -34.719 -17.406 10.148 1 98.19 660 LEU A O 1
ATOM 4951 N N . ALA A 1 661 ? -32.781 -18.312 9.547 1 98.31 661 ALA A N 1
ATOM 4952 C CA . ALA A 1 661 ? -32 -17.453 10.438 1 98.31 661 ALA A CA 1
ATOM 4953 C C . ALA A 1 661 ? -32.156 -15.984 10.047 1 98.31 661 ALA A C 1
ATOM 4955 O O . ALA A 1 661 ? -32.469 -15.141 10.883 1 98.31 661 ALA A O 1
ATOM 4956 N N . LEU A 1 662 ? -31.922 -15.719 8.812 1 97.81 662 LEU A N 1
ATOM 4957 C CA . LEU A 1 662 ? -32.031 -14.352 8.312 1 97.81 662 LEU A CA 1
ATOM 4958 C C . LEU A 1 662 ? -33.469 -13.852 8.398 1 97.81 662 LEU A C 1
ATOM 4960 O O . LEU A 1 662 ? -33.719 -12.672 8.68 1 97.81 662 LEU A O 1
ATOM 4964 N N . GLY A 1 663 ? -34.438 -14.766 8.133 1 97.62 663 GLY A N 1
ATOM 4965 C CA . GLY A 1 663 ? -35.844 -14.406 8.266 1 97.62 663 GLY A CA 1
ATOM 4966 C C . GLY A 1 663 ? -36.219 -13.938 9.656 1 97.62 663 GLY A C 1
ATOM 4967 O O . GLY A 1 663 ? -36.969 -12.977 9.812 1 97.62 663 GLY A O 1
ATOM 4968 N N . TRP A 1 664 ? -35.656 -14.594 10.617 1 97.06 664 TRP A N 1
ATOM 4969 C CA . TRP A 1 664 ? -35.906 -14.188 12 1 97.06 664 TRP A CA 1
ATOM 4970 C C . TRP A 1 664 ? -35.344 -12.805 12.266 1 97.06 664 TRP A C 1
ATOM 4972 O O . TRP A 1 664 ? -36 -11.969 12.914 1 97.06 664 TRP A O 1
ATOM 4982 N N . LEU A 1 665 ? -34.125 -12.578 11.781 1 96.44 665 LEU A N 1
ATOM 4983 C CA . LEU A 1 665 ? -33.5 -11.273 11.969 1 96.44 665 LEU A CA 1
ATOM 4984 C C . LEU A 1 665 ? -34.344 -10.164 11.367 1 96.44 665 LEU A C 1
ATOM 4986 O O . LEU A 1 665 ? -34.625 -9.148 12.023 1 96.44 665 LEU A O 1
ATOM 4990 N N . ILE A 1 666 ? -34.844 -10.375 10.18 1 96.38 666 ILE A N 1
ATOM 4991 C CA . ILE A 1 666 ? -35.625 -9.375 9.484 1 96.38 666 ILE A CA 1
ATOM 4992 C C . ILE A 1 666 ? -36.969 -9.188 10.203 1 96.38 666 ILE A C 1
ATOM 4994 O O . ILE A 1 666 ? -37.406 -8.055 10.43 1 96.38 666 ILE A O 1
ATOM 4998 N N . PHE A 1 667 ? -37.594 -10.281 10.594 1 95.94 667 PHE A N 1
ATOM 4999 C CA . PHE A 1 667 ? -38.875 -10.242 11.273 1 95.94 667 PHE A CA 1
ATOM 5000 C C . PHE A 1 667 ? -38.75 -9.531 12.617 1 95.94 667 PHE A C 1
ATOM 5002 O O . PHE A 1 667 ? -39.594 -8.703 12.961 1 95.94 667 PHE A O 1
ATOM 5009 N N . ALA A 1 668 ? -37.719 -9.867 13.367 1 94.5 668 ALA A N 1
ATOM 5010 C CA . ALA A 1 668 ? -37.5 -9.242 14.664 1 94.5 668 ALA A CA 1
ATOM 5011 C C . ALA A 1 668 ? -37.312 -7.738 14.516 1 94.5 668 ALA A C 1
ATOM 5013 O O . ALA A 1 668 ? -37.812 -6.949 15.305 1 94.5 668 ALA A O 1
ATOM 5014 N N . CYS A 1 669 ? -36.594 -7.34 13.555 1 93 669 CYS A N 1
ATOM 5015 C CA . CYS A 1 669 ? -36.344 -5.918 13.312 1 93 669 CYS A CA 1
ATOM 5016 C C . CYS A 1 669 ? -37.656 -5.227 12.891 1 93 669 CYS A C 1
ATOM 5018 O O . CYS A 1 669 ? -37.938 -4.121 13.344 1 93 669 CYS A O 1
ATOM 5020 N N . PHE A 1 670 ? -38.406 -5.93 12.023 1 92.56 670 PHE A N 1
ATOM 5021 C CA . PHE A 1 670 ? -39.656 -5.398 11.492 1 92.56 670 PHE A CA 1
ATOM 5022 C C . PHE A 1 670 ? -40.656 -5.172 12.609 1 92.56 670 PHE A C 1
ATOM 5024 O O . PHE A 1 670 ? -41.375 -4.164 12.625 1 92.56 670 PHE A O 1
ATOM 5031 N N . THR A 1 671 ? -40.656 -6.004 13.609 1 92.94 671 THR A N 1
ATOM 5032 C CA . THR A 1 671 ? -41.656 -5.957 14.664 1 92.94 671 THR A CA 1
ATOM 5033 C C . THR A 1 671 ? -41.156 -5.152 15.859 1 92.94 671 THR A C 1
ATOM 5035 O O . THR A 1 671 ? -41.812 -5.102 16.906 1 92.94 671 THR A O 1
ATOM 5038 N N . GLY A 1 672 ? -39.906 -4.602 15.766 1 89.88 672 GLY A N 1
ATOM 5039 C CA . GLY A 1 672 ? -39.375 -3.734 16.812 1 89.88 672 GLY A CA 1
ATOM 5040 C C . GLY A 1 672 ? -38.594 -4.48 17.875 1 89.88 672 GLY A C 1
ATOM 5041 O O . GLY A 1 672 ? -38.188 -3.898 18.875 1 89.88 672 GLY A O 1
ATOM 5042 N N . TYR A 1 673 ? -38.375 -5.691 17.719 1 92.75 673 TYR A N 1
ATOM 5043 C CA . TYR A 1 673 ? -37.688 -6.504 18.703 1 92.75 673 TYR A CA 1
ATOM 5044 C C . TYR A 1 673 ? -36.219 -6.691 18.312 1 92.75 673 TYR A C 1
ATOM 5046 O O . TYR A 1 673 ? -35.531 -7.566 18.844 1 92.75 673 TYR A O 1
ATOM 5054 N N . GLY A 1 674 ? -35.781 -5.93 17.406 1 91 674 GLY A N 1
ATOM 5055 C CA . GLY A 1 674 ? -34.375 -6.02 16.953 1 91 674 GLY A CA 1
ATOM 5056 C C . GLY A 1 674 ? -33.406 -5.367 17.922 1 91 674 GLY A C 1
ATOM 5057 O O . GLY A 1 674 ? -32.219 -5.648 17.875 1 91 674 GLY A O 1
ATOM 5058 N N . GLY A 1 675 ? -33.812 -4.5 18.797 1 89.62 675 GLY A N 1
ATOM 5059 C CA . GLY A 1 675 ? -33 -3.867 19.812 1 89.62 675 GLY A CA 1
ATOM 5060 C C . GLY A 1 675 ? -31.797 -3.131 19.234 1 89.62 675 GLY A C 1
ATOM 5061 O O . GLY A 1 675 ? -31.938 -2.33 18.312 1 89.62 675 GLY A O 1
ATOM 5062 N N . TYR A 1 676 ? -30.609 -3.441 19.812 1 90.44 676 TYR A N 1
ATOM 5063 C CA . TYR A 1 676 ? -29.375 -2.781 19.438 1 90.44 676 TYR A CA 1
ATOM 5064 C C . TYR A 1 676 ? -28.938 -3.205 18.047 1 90.44 676 TYR A C 1
ATOM 5066 O O . TYR A 1 676 ? -28.25 -2.453 17.344 1 90.44 676 TYR A O 1
ATOM 5074 N N . LEU A 1 677 ? -29.344 -4.309 17.672 1 91.31 677 LEU A N 1
ATOM 5075 C CA . LEU A 1 677 ? -28.984 -4.773 16.344 1 91.31 677 LEU A CA 1
ATOM 5076 C C . LEU A 1 677 ? -29.688 -3.949 15.266 1 91.31 677 LEU A C 1
ATOM 5078 O O . LEU A 1 677 ? -29.094 -3.617 14.242 1 91.31 677 LEU A O 1
ATOM 5082 N N . ASN A 1 678 ? -30.922 -3.689 15.523 1 90.75 678 ASN A N 1
ATOM 5083 C CA . ASN A 1 678 ? -31.672 -2.844 14.602 1 90.75 678 ASN A CA 1
ATOM 5084 C C . ASN A 1 678 ? -31.062 -1.447 14.5 1 90.75 678 ASN A C 1
ATOM 5086 O O . ASN A 1 678 ? -30.969 -0.886 13.414 1 90.75 678 ASN A O 1
ATOM 5090 N N . THR A 1 679 ? -30.641 -0.932 15.672 1 90.88 679 THR A N 1
ATOM 5091 C CA . THR A 1 679 ? -30.047 0.395 15.703 1 90.88 679 THR A CA 1
ATOM 5092 C C . THR A 1 679 ? -28.719 0.404 14.938 1 90.88 679 THR A C 1
ATOM 5094 O O . THR A 1 679 ? -28.453 1.32 14.156 1 90.88 679 THR A O 1
ATOM 5097 N N . PHE A 1 680 ? -28.016 -0.544 15.164 1 93.5 680 PHE A N 1
ATOM 5098 C CA . PHE A 1 680 ? -26.734 -0.654 14.484 1 93.5 680 PHE A CA 1
ATOM 5099 C C . PHE A 1 680 ? -26.922 -0.779 12.977 1 93.5 680 PHE A C 1
ATOM 5101 O O . PHE A 1 680 ? -26.234 -0.116 12.203 1 93.5 680 PHE A O 1
ATOM 5108 N N . LEU A 1 681 ? -27.812 -1.6 12.531 1 93.75 681 LEU A N 1
ATOM 5109 C CA . LEU A 1 681 ? -28.031 -1.898 11.117 1 93.75 681 LEU A CA 1
ATOM 5110 C C . LEU A 1 681 ? -28.703 -0.725 10.414 1 93.75 681 LEU A C 1
ATOM 5112 O O . LEU A 1 681 ? -28.844 -0.727 9.188 1 93.75 681 LEU A O 1
ATOM 5116 N N . SER A 1 682 ? -29.047 0.295 11.188 1 91.5 682 SER A N 1
ATOM 5117 C CA . SER A 1 682 ? -29.766 1.428 10.602 1 91.5 682 SER A CA 1
ATOM 5118 C C . SER A 1 682 ? -28.922 2.695 10.648 1 91.5 682 SER A C 1
ATOM 5120 O O . SER A 1 682 ? -29.422 3.793 10.391 1 91.5 682 SER A O 1
ATOM 5122 N N . ILE A 1 683 ? -27.609 2.525 10.984 1 91.56 683 ILE A N 1
ATOM 5123 C CA . ILE A 1 683 ? -26.766 3.703 11.07 1 91.56 683 ILE A CA 1
ATOM 5124 C C . ILE A 1 683 ? -26.5 4.254 9.664 1 91.56 683 ILE A C 1
ATOM 5126 O O . ILE A 1 683 ? -26.5 3.506 8.688 1 91.56 683 ILE A O 1
ATOM 5130 N N . LYS A 1 684 ? -26.188 5.465 9.586 1 92.44 684 LYS A N 1
ATOM 5131 C CA . LYS A 1 684 ? -26.125 6.215 8.336 1 92.44 684 LYS A CA 1
ATOM 5132 C C . LYS A 1 684 ? -25.047 5.652 7.418 1 92.44 684 LYS A C 1
ATOM 5134 O O . LYS A 1 684 ? -25.281 5.434 6.227 1 92.44 684 LYS A O 1
ATOM 5139 N N . PRO A 1 685 ? -23.797 5.367 7.902 1 93.81 685 PRO A N 1
ATOM 5140 C CA . PRO A 1 685 ? -22.781 4.848 6.992 1 93.81 685 PRO A CA 1
ATOM 5141 C C . PRO A 1 685 ? -23.188 3.533 6.332 1 93.81 685 PRO A C 1
ATOM 5143 O O . PRO A 1 685 ? -22.891 3.307 5.16 1 93.81 685 PRO A O 1
ATOM 5146 N N . LEU A 1 686 ? -23.922 2.73 7.031 1 95.38 686 LEU A N 1
ATOM 5147 C CA . LEU A 1 686 ? -24.375 1.461 6.461 1 95.38 686 LEU A CA 1
ATOM 5148 C C . LEU A 1 686 ? -25.469 1.68 5.434 1 95.38 686 LEU A C 1
ATOM 5150 O O . LEU A 1 686 ? -25.547 0.961 4.434 1 95.38 686 LEU A O 1
ATOM 5154 N N . VAL A 1 687 ? -26.281 2.662 5.691 1 94.06 687 VAL A N 1
ATOM 5155 C CA . VAL A 1 687 ? -27.344 2.99 4.742 1 94.06 687 VAL A CA 1
ATOM 5156 C C . VAL A 1 687 ? -26.734 3.5 3.439 1 94.06 687 VAL A C 1
ATOM 5158 O O . VAL A 1 687 ? -27.141 3.078 2.354 1 94.06 687 VAL A O 1
ATOM 5161 N N . ILE A 1 688 ? -25.719 4.34 3.576 1 95.12 688 ILE A N 1
ATOM 5162 C CA . ILE A 1 688 ? -25.047 4.879 2.398 1 95.12 688 ILE A CA 1
ATOM 5163 C C . ILE A 1 688 ? -24.391 3.744 1.621 1 95.12 688 ILE A C 1
ATOM 5165 O O . ILE A 1 688 ? -24.5 3.674 0.395 1 95.12 688 ILE A O 1
ATOM 5169 N N . PHE A 1 689 ? -23.781 2.863 2.33 1 96.94 689 PHE A N 1
ATOM 5170 C CA . PHE A 1 689 ? -23.109 1.75 1.67 1 96.94 689 PHE A CA 1
ATOM 5171 C C . PHE A 1 689 ? -24.125 0.833 0.993 1 96.94 689 PHE A C 1
ATOM 5173 O O . PHE A 1 689 ? -23.844 0.281 -0.076 1 96.94 689 PHE A O 1
ATOM 5180 N N . SER A 1 690 ? -25.219 0.654 1.64 1 96.06 690 SER A N 1
ATOM 5181 C CA . SER A 1 690 ? -26.281 -0.156 1.053 1 96.06 690 SER A CA 1
ATOM 5182 C C . SER A 1 690 ? -26.75 0.428 -0.275 1 96.06 690 SER A C 1
ATOM 5184 O O . SER A 1 690 ? -27.016 -0.312 -1.225 1 96.06 690 SER A O 1
ATOM 5186 N N . ARG A 1 691 ? -26.75 1.703 -0.36 1 95.44 691 ARG A N 1
ATOM 5187 C CA . ARG A 1 691 ? -27.25 2.381 -1.558 1 95.44 691 ARG A CA 1
ATOM 5188 C C . ARG A 1 691 ? -26.281 2.203 -2.721 1 95.44 691 ARG A C 1
ATOM 5190 O O . ARG A 1 691 ? -26.672 2.236 -3.885 1 95.44 691 ARG A O 1
ATOM 5197 N N . ILE A 1 692 ? -25.016 1.926 -2.365 1 97.31 692 ILE A N 1
ATOM 5198 C CA . ILE A 1 692 ? -24.047 1.761 -3.453 1 97.31 692 ILE A CA 1
ATOM 5199 C C . ILE A 1 692 ? -23.672 0.286 -3.592 1 97.31 692 ILE A C 1
ATOM 5201 O O . ILE A 1 692 ? -22.781 -0.063 -4.363 1 97.31 692 ILE A O 1
ATOM 5205 N N . SER A 1 693 ? -24.328 -0.547 -2.863 1 97.12 693 SER A N 1
ATOM 5206 C CA . SER A 1 693 ? -23.938 -1.952 -2.795 1 97.12 693 SER A CA 1
ATOM 5207 C C . SER A 1 693 ? -24.031 -2.615 -4.168 1 97.12 693 SER A C 1
ATOM 5209 O O . SER A 1 693 ? -23.172 -3.43 -4.52 1 97.12 693 SER A O 1
ATOM 5211 N N . TYR A 1 694 ? -25.062 -2.369 -4.965 1 96.19 694 TYR A N 1
ATOM 5212 C CA . TYR A 1 694 ? -25.203 -2.922 -6.305 1 96.19 694 TYR A CA 1
ATOM 5213 C C . TYR A 1 694 ? -24.016 -2.535 -7.18 1 96.19 694 TYR A C 1
ATOM 5215 O O . TYR A 1 694 ? -23.438 -3.383 -7.863 1 96.19 694 TYR A O 1
ATOM 5223 N N . ALA A 1 695 ? -23.672 -1.251 -7.133 1 97.69 695 ALA A N 1
ATOM 5224 C CA . ALA A 1 695 ? -22.531 -0.767 -7.914 1 97.69 695 ALA A CA 1
ATOM 5225 C C . ALA A 1 695 ? -21.219 -1.388 -7.43 1 97.69 695 ALA A C 1
ATOM 5227 O O . ALA A 1 695 ? -20.328 -1.682 -8.234 1 97.69 695 ALA A O 1
ATOM 5228 N N . VAL A 1 696 ? -21.062 -1.545 -6.129 1 98 696 VAL A N 1
ATOM 5229 C CA . VAL A 1 696 ? -19.875 -2.193 -5.574 1 98 696 VAL A CA 1
ATOM 5230 C C . VAL A 1 696 ? -19.766 -3.621 -6.105 1 98 696 VAL A C 1
ATOM 5232 O O . VAL A 1 696 ? -18.688 -4.07 -6.492 1 98 696 VAL A O 1
ATOM 5235 N N . TYR A 1 697 ? -20.875 -4.309 -6.105 1 97.31 697 TYR A N 1
ATOM 5236 C CA . TYR A 1 697 ? -20.922 -5.672 -6.625 1 97.31 697 TYR A CA 1
ATOM 5237 C C . TYR A 1 697 ? -20.5 -5.711 -8.086 1 97.31 697 TYR A C 1
ATOM 5239 O O . TYR A 1 697 ? -19.75 -6.605 -8.492 1 97.31 697 TYR A O 1
ATOM 5247 N N . LEU A 1 698 ? -20.891 -4.746 -8.844 1 97.56 698 LEU A N 1
ATOM 5248 C CA . LEU A 1 698 ? -20.594 -4.723 -10.273 1 97.56 698 LEU A CA 1
ATOM 5249 C C . LEU A 1 698 ? -19.141 -4.344 -10.539 1 97.56 698 LEU A C 1
ATOM 5251 O O . LEU A 1 698 ? -18.469 -4.996 -11.328 1 97.56 698 LEU A O 1
ATOM 5255 N N . THR A 1 699 ? -18.609 -3.404 -9.828 1 97.25 699 THR A N 1
ATOM 5256 C CA . THR A 1 699 ? -17.344 -2.777 -10.211 1 97.25 699 THR A CA 1
ATOM 5257 C C . THR A 1 699 ? -16.156 -3.486 -9.562 1 97.25 699 THR A C 1
ATOM 5259 O O . THR A 1 699 ? -15.023 -3.332 -10 1 97.25 699 THR A O 1
ATOM 5262 N N . GLN A 1 700 ? -16.312 -4.207 -8.539 1 97.44 700 GLN A N 1
ATOM 5263 C CA . GLN A 1 700 ? -15.227 -4.68 -7.691 1 97.44 700 GLN A CA 1
ATOM 5264 C C . GLN A 1 700 ? -14.242 -5.543 -8.484 1 97.44 700 GLN A C 1
ATOM 5266 O O . GLN A 1 700 ? -13.031 -5.371 -8.375 1 97.44 700 GLN A O 1
ATOM 5271 N N . PHE A 1 701 ? -14.734 -6.445 -9.352 1 97.56 701 PHE A N 1
ATOM 5272 C CA . PHE A 1 701 ? -13.844 -7.363 -10.039 1 97.56 701 PHE A CA 1
ATOM 5273 C C . PHE A 1 701 ? -13.039 -6.637 -11.109 1 97.56 701 PHE A C 1
ATOM 5275 O O . PHE A 1 701 ? -11.906 -7.027 -11.414 1 97.56 701 PHE A O 1
ATOM 5282 N N . ALA A 1 702 ? -13.625 -5.613 -11.695 1 97 702 ALA A N 1
ATOM 5283 C CA . ALA A 1 702 ? -12.836 -4.82 -12.633 1 97 702 ALA A CA 1
ATOM 5284 C C . ALA A 1 702 ? -11.586 -4.254 -11.969 1 97 702 ALA A C 1
ATOM 5286 O O . ALA A 1 702 ? -10.5 -4.273 -12.547 1 97 702 ALA A O 1
ATOM 5287 N N . VAL A 1 703 ? -11.727 -3.793 -10.766 1 97.38 703 VAL A N 1
ATOM 5288 C CA . VAL A 1 703 ? -10.602 -3.229 -10.023 1 97.38 703 VAL A CA 1
ATOM 5289 C C . VAL A 1 703 ? -9.656 -4.348 -9.586 1 97.38 703 VAL A C 1
ATOM 5291 O O . VAL A 1 703 ? -8.438 -4.203 -9.672 1 97.38 703 VAL A O 1
ATOM 5294 N N . PHE A 1 704 ? -10.227 -5.484 -9.133 1 97.5 704 PHE A N 1
ATOM 5295 C CA . PHE A 1 704 ? -9.422 -6.621 -8.711 1 97.5 704 PHE A CA 1
ATOM 5296 C C . PHE A 1 704 ? -8.523 -7.102 -9.844 1 97.5 704 PHE A C 1
ATOM 5298 O O . PHE A 1 704 ? -7.312 -7.262 -9.664 1 97.5 704 PHE A O 1
ATOM 5305 N N . PHE A 1 705 ? -9.109 -7.266 -11 1 97.75 705 PHE A N 1
ATOM 5306 C CA . PHE A 1 705 ? -8.367 -7.797 -12.133 1 97.75 705 PHE A CA 1
ATOM 5307 C C . PHE A 1 705 ? -7.348 -6.785 -12.641 1 97.75 705 PHE A C 1
ATOM 5309 O O . PHE A 1 705 ? -6.266 -7.164 -13.094 1 97.75 705 PHE A O 1
ATOM 5316 N N . TYR A 1 706 ? -7.727 -5.551 -12.602 1 97.06 706 TYR A N 1
ATOM 5317 C CA . TYR A 1 706 ? -6.754 -4.523 -12.961 1 97.06 706 TYR A CA 1
ATOM 5318 C C . TYR A 1 706 ? -5.496 -4.641 -12.102 1 97.06 706 TYR A C 1
ATOM 5320 O O . TYR A 1 706 ? -4.379 -4.605 -12.625 1 97.06 706 TYR A O 1
ATOM 5328 N N . ASN A 1 707 ? -5.695 -4.734 -10.82 1 95.94 707 ASN A N 1
ATOM 5329 C CA . ASN A 1 707 ? -4.566 -4.824 -9.898 1 95.94 707 ASN A CA 1
ATOM 5330 C C . ASN A 1 707 ? -3.73 -6.074 -10.156 1 95.94 707 ASN A C 1
ATOM 5332 O O . ASN A 1 707 ? -2.502 -6.031 -10.086 1 95.94 707 ASN A O 1
ATOM 5336 N N . VAL A 1 708 ? -4.355 -7.219 -10.422 1 96.75 708 VAL A N 1
ATOM 5337 C CA . VAL A 1 708 ? -3.629 -8.445 -10.75 1 96.75 708 VAL A CA 1
ATOM 5338 C C . VAL A 1 708 ? -2.828 -8.242 -12.031 1 96.75 708 VAL A C 1
ATOM 5340 O O . VAL A 1 708 ? -1.656 -8.617 -12.109 1 96.75 708 VAL A O 1
ATOM 5343 N N . GLY A 1 709 ? -3.463 -7.617 -13.008 1 96.62 709 GLY A N 1
ATOM 5344 C CA . GLY A 1 709 ? -2.863 -7.457 -14.32 1 96.62 709 GLY A CA 1
ATOM 5345 C C . GLY A 1 709 ? -1.656 -6.543 -14.32 1 96.62 709 GLY A C 1
ATOM 5346 O O . GLY A 1 709 ? -0.726 -6.73 -15.109 1 96.62 709 GLY A O 1
ATOM 5347 N N . VAL A 1 710 ? -1.626 -5.586 -13.438 1 96 710 VAL A N 1
ATOM 5348 C CA . VAL A 1 710 ? -0.557 -4.594 -13.477 1 96 710 VAL A CA 1
ATOM 5349 C C . VAL A 1 710 ? 0.565 -5.004 -12.531 1 96 710 VAL A C 1
ATOM 5351 O O . VAL A 1 710 ? 1.626 -4.375 -12.5 1 96 710 VAL A O 1
ATOM 5354 N N . THR A 1 711 ? 0.406 -6.012 -11.758 1 96.31 711 THR A N 1
ATOM 5355 C CA . THR A 1 711 ? 1.425 -6.469 -10.82 1 96.31 711 THR A CA 1
ATOM 5356 C C . THR A 1 711 ? 2.666 -6.953 -11.562 1 96.31 711 THR A C 1
ATOM 5358 O O . THR A 1 711 ? 2.561 -7.703 -12.531 1 96.31 711 THR A O 1
ATOM 5361 N N . ARG A 1 712 ? 3.869 -6.504 -11.062 1 96.69 712 ARG A N 1
ATOM 5362 C CA . ARG A 1 712 ? 5.117 -6.777 -11.773 1 96.69 712 ARG A CA 1
ATOM 5363 C C . ARG A 1 712 ? 5.953 -7.812 -11.023 1 96.69 712 ARG A C 1
ATOM 5365 O O . ARG A 1 712 ? 6.84 -8.438 -11.609 1 96.69 712 ARG A O 1
ATOM 5372 N N . THR A 1 713 ? 5.758 -7.965 -9.75 1 95.94 713 THR A N 1
ATOM 5373 C CA . THR A 1 713 ? 6.637 -8.805 -8.945 1 95.94 713 THR A CA 1
ATOM 5374 C C . THR A 1 713 ? 5.867 -9.461 -7.805 1 95.94 713 THR A C 1
ATOM 5376 O O . THR A 1 713 ? 4.723 -9.094 -7.531 1 95.94 713 THR A O 1
ATOM 5379 N N . SER A 1 714 ? 6.504 -10.508 -7.23 1 96 714 SER A N 1
ATOM 5380 C CA . SER A 1 714 ? 5.918 -11.164 -6.066 1 96 714 SER A CA 1
ATOM 5381 C C . SER A 1 714 ? 5.906 -10.234 -4.855 1 96 714 SER A C 1
ATOM 5383 O O . SER A 1 714 ? 6.852 -9.477 -4.637 1 96 714 SER A O 1
ATOM 5385 N N . GLU A 1 715 ? 4.863 -10.289 -4.129 1 94.56 715 GLU A N 1
ATOM 5386 C CA . GLU A 1 715 ? 4.715 -9.461 -2.932 1 94.56 715 GLU A CA 1
ATOM 5387 C C . GLU A 1 715 ? 4.633 -10.328 -1.676 1 94.56 715 GLU A C 1
ATOM 5389 O O . GLU A 1 715 ? 4.496 -11.547 -1.763 1 94.56 715 GLU A O 1
ATOM 5394 N N . GLN A 1 716 ? 4.84 -9.695 -0.516 1 94.19 716 GLN A N 1
ATOM 5395 C CA . GLN A 1 716 ? 4.613 -10.391 0.747 1 94.19 716 GLN A CA 1
ATOM 5396 C C . GLN A 1 716 ? 3.123 -10.469 1.07 1 94.19 716 GLN A C 1
ATOM 5398 O O . GLN A 1 716 ? 2.418 -9.453 1.013 1 94.19 716 GLN A O 1
ATOM 5403 N N . PHE A 1 717 ? 2.672 -11.648 1.358 1 94.94 717 PHE A N 1
ATOM 5404 C CA . PHE A 1 717 ? 1.275 -11.828 1.743 1 94.94 717 PHE A CA 1
ATOM 5405 C C . PHE A 1 717 ? 1.075 -11.492 3.217 1 94.94 717 PHE A C 1
ATOM 5407 O O . PHE A 1 717 ? 1.9 -11.859 4.059 1 94.94 717 PHE A O 1
ATOM 5414 N N . THR A 1 718 ? 0.111 -10.773 3.467 1 90.81 718 THR A N 1
ATOM 5415 C CA . THR A 1 718 ? -0.44 -10.578 4.805 1 90.81 718 THR A CA 1
ATOM 5416 C C . THR A 1 718 ? -1.963 -10.664 4.777 1 90.81 718 THR A C 1
ATOM 5418 O O . THR A 1 718 ? -2.592 -10.359 3.76 1 90.81 718 THR A O 1
ATOM 5421 N N . ILE A 1 719 ? -2.582 -11.055 5.816 1 89 719 ILE A N 1
ATOM 5422 C CA . ILE A 1 719 ? -4.027 -11.227 5.891 1 89 719 ILE A CA 1
ATOM 5423 C C . ILE A 1 719 ? -4.719 -9.883 5.645 1 89 719 ILE A C 1
ATOM 5425 O O . ILE A 1 719 ? -5.816 -9.836 5.082 1 89 719 ILE A O 1
ATOM 5429 N N . LEU A 1 720 ? -4.059 -8.773 5.918 1 82.88 720 LEU A N 1
ATOM 5430 C CA . LEU A 1 720 ? -4.637 -7.441 5.77 1 82.88 720 LEU A CA 1
ATOM 5431 C C . LEU A 1 720 ? -4.785 -7.078 4.297 1 82.88 720 LEU A C 1
ATOM 5433 O O . LEU A 1 720 ? -5.496 -6.129 3.955 1 82.88 720 LEU A O 1
ATOM 5437 N N . LYS A 1 721 ? -4.102 -7.801 3.441 1 81.88 721 LYS A N 1
ATOM 5438 C CA . LYS A 1 721 ? -4.262 -7.562 2.01 1 81.88 721 LYS A CA 1
ATOM 5439 C C . LYS A 1 721 ? -5.684 -7.891 1.554 1 81.88 721 LYS A C 1
ATOM 5441 O O . LYS A 1 721 ? -6.098 -7.484 0.467 1 81.88 721 LYS A O 1
ATOM 5446 N N . GLY A 1 722 ? -6.395 -8.625 2.418 1 82.69 722 GLY A N 1
ATOM 5447 C CA . GLY A 1 722 ? -7.793 -8.891 2.123 1 82.69 722 GLY A CA 1
ATOM 5448 C C . GLY A 1 722 ? -8.648 -7.641 2.096 1 82.69 722 GLY A C 1
ATOM 5449 O O . GLY A 1 722 ? -9.703 -7.617 1.463 1 82.69 722 GLY A O 1
ATOM 5450 N N . ILE A 1 723 ? -8.148 -6.621 2.787 1 85.62 723 ILE A N 1
ATOM 5451 C CA . ILE A 1 723 ? -8.836 -5.336 2.76 1 85.62 723 ILE A CA 1
ATOM 5452 C C . ILE A 1 723 ? -7.832 -4.215 2.492 1 85.62 723 ILE A C 1
ATOM 5454 O O . ILE A 1 723 ? -7.566 -3.389 3.367 1 85.62 723 ILE A O 1
ATOM 5458 N N . ASP A 1 724 ? -7.379 -4.188 1.322 1 89.62 724 ASP A N 1
ATOM 5459 C CA . ASP A 1 724 ? -6.473 -3.111 0.923 1 89.62 724 ASP A CA 1
ATOM 5460 C C . ASP A 1 724 ? -7.207 -1.774 0.852 1 89.62 724 ASP A C 1
ATOM 5462 O O . ASP A 1 724 ? -8.133 -1.608 0.051 1 89.62 724 ASP A O 1
ATOM 5466 N N . PRO A 1 725 ? -6.816 -0.86 1.627 1 89.12 725 PRO A N 1
ATOM 5467 C CA . PRO A 1 725 ? -7.555 0.403 1.689 1 89.12 725 PRO A CA 1
ATOM 5468 C C . PRO A 1 725 ? -7.547 1.156 0.362 1 89.12 725 PRO A C 1
ATOM 5470 O O . PRO A 1 725 ? -8.539 1.805 0.011 1 89.12 725 PRO A O 1
ATOM 5473 N N . VAL A 1 726 ? -6.508 1.157 -0.356 1 89.38 726 VAL A N 1
ATOM 5474 C CA . VAL A 1 726 ? -6.445 1.862 -1.632 1 89.38 726 VAL A CA 1
ATOM 5475 C C . VAL A 1 726 ? -7.43 1.236 -2.617 1 89.38 726 VAL A C 1
ATOM 5477 O O . VAL A 1 726 ? -8.188 1.946 -3.281 1 89.38 726 VAL A O 1
ATOM 5480 N N . GLU A 1 727 ? -7.305 -0.068 -2.707 1 93.56 727 GLU A N 1
ATOM 5481 C CA . GLU A 1 727 ? -8.219 -0.792 -3.584 1 93.56 727 GLU A CA 1
ATOM 5482 C C . GLU A 1 727 ? -9.672 -0.539 -3.195 1 93.56 727 GLU A C 1
ATOM 5484 O O . GLU A 1 727 ? -10.523 -0.317 -4.059 1 93.56 727 GLU A O 1
ATOM 5489 N N . PHE A 1 728 ? -9.945 -0.569 -1.896 1 95 728 PHE A N 1
ATOM 5490 C CA . PHE A 1 728 ? -11.297 -0.354 -1.384 1 95 728 PHE A CA 1
ATOM 5491 C C . PHE A 1 728 ? -11.781 1.056 -1.706 1 95 728 PHE A C 1
ATOM 5493 O O . PHE A 1 728 ? -12.93 1.246 -2.115 1 95 728 PHE A O 1
ATOM 5500 N N . ILE A 1 729 ? -10.93 2.029 -1.604 1 93.31 729 ILE A N 1
ATOM 5501 C CA . ILE A 1 729 ? -11.281 3.416 -1.891 1 93.31 729 ILE A CA 1
ATOM 5502 C C . ILE A 1 729 ? -11.586 3.574 -3.377 1 93.31 729 ILE A C 1
ATOM 5504 O O . ILE A 1 729 ? -12.531 4.273 -3.75 1 93.31 729 ILE A O 1
ATOM 5508 N N . VAL A 1 730 ? -10.859 2.918 -4.215 1 94.94 730 VAL A N 1
ATOM 5509 C CA . VAL A 1 730 ? -11.07 3.006 -5.656 1 94.94 730 VAL A CA 1
ATOM 5510 C C . VAL A 1 730 ? -12.414 2.375 -6.023 1 94.94 730 VAL A C 1
ATOM 5512 O O . VAL A 1 730 ? -13.18 2.939 -6.809 1 94.94 730 VAL A O 1
ATOM 5515 N N . VAL A 1 731 ? -12.703 1.241 -5.438 1 97.62 731 VAL A N 1
ATOM 5516 C CA . VAL A 1 731 ? -13.969 0.572 -5.699 1 97.62 731 VAL A CA 1
ATOM 5517 C C . VAL A 1 731 ? -15.125 1.458 -5.238 1 97.62 731 VAL A C 1
ATOM 5519 O O . VAL A 1 731 ? -16.125 1.611 -5.953 1 97.62 731 VAL A O 1
ATOM 5522 N N . ILE A 1 732 ? -14.992 2.057 -4.059 1 97.19 732 ILE A N 1
ATOM 5523 C CA . ILE A 1 732 ? -16.031 2.928 -3.523 1 97.19 732 ILE A CA 1
ATOM 5524 C C . ILE A 1 732 ? -16.219 4.129 -4.441 1 97.19 732 ILE A C 1
ATOM 5526 O O . ILE A 1 732 ? -17.359 4.492 -4.777 1 97.19 732 ILE A O 1
ATOM 5530 N N . ALA A 1 733 ? -15.141 4.715 -4.871 1 96.38 733 ALA A N 1
ATOM 5531 C CA . ALA A 1 733 ? -15.227 5.887 -5.734 1 96.38 733 ALA A CA 1
ATOM 5532 C C . ALA A 1 733 ? -15.93 5.559 -7.047 1 96.38 733 ALA A C 1
ATOM 5534 O O . ALA A 1 733 ? -16.828 6.289 -7.477 1 96.38 733 ALA A O 1
ATOM 5535 N N . LEU A 1 734 ? -15.578 4.488 -7.664 1 96.56 734 LEU A N 1
ATOM 5536 C CA . LEU A 1 734 ? -16.203 4.062 -8.906 1 96.56 734 LEU A CA 1
ATOM 5537 C C . LEU A 1 734 ? -17.688 3.729 -8.688 1 96.56 734 LEU A C 1
ATOM 5539 O O . LEU A 1 734 ? -18.516 4.012 -9.547 1 96.56 734 LEU A O 1
ATOM 5543 N N . SER A 1 735 ? -17.938 3.109 -7.574 1 98 735 SER A N 1
ATOM 5544 C CA . SER A 1 735 ? -19.312 2.719 -7.266 1 98 735 SER A CA 1
ATOM 5545 C C . SER A 1 735 ? -20.188 3.938 -7.008 1 98 735 SER A C 1
ATOM 5547 O O . SER A 1 735 ? -21.375 3.943 -7.363 1 98 735 SER A O 1
ATOM 5549 N N . VAL A 1 736 ? -19.625 4.949 -6.391 1 96.94 736 VAL A N 1
ATOM 5550 C CA . VAL A 1 736 ? -20.359 6.191 -6.18 1 96.94 736 VAL A CA 1
ATOM 5551 C C . VAL A 1 736 ? -20.688 6.832 -7.527 1 96.94 736 VAL A C 1
ATOM 5553 O O . VAL A 1 736 ? -21.844 7.219 -7.77 1 96.94 736 VAL A O 1
ATOM 5556 N N . VAL A 1 737 ? -19.781 6.879 -8.406 1 94.62 737 VAL A N 1
ATOM 5557 C CA . VAL A 1 737 ? -19.984 7.461 -9.727 1 94.62 737 VAL A CA 1
ATOM 5558 C C . VAL A 1 737 ? -21.062 6.672 -10.477 1 94.62 737 VAL A C 1
ATOM 5560 O O . VAL A 1 737 ? -21.969 7.258 -11.062 1 94.62 737 VAL A O 1
ATOM 5563 N N . MET A 1 738 ? -21 5.391 -10.461 1 95 738 MET A N 1
ATOM 5564 C CA . MET A 1 738 ? -21.969 4.535 -11.156 1 95 738 MET A CA 1
ATOM 5565 C C . MET A 1 738 ? -23.359 4.699 -10.562 1 95 738 MET A C 1
ATOM 5567 O O . MET A 1 738 ? -24.359 4.727 -11.297 1 95 738 MET A O 1
ATOM 5571 N N . THR A 1 739 ? -23.406 4.781 -9.258 1 96.19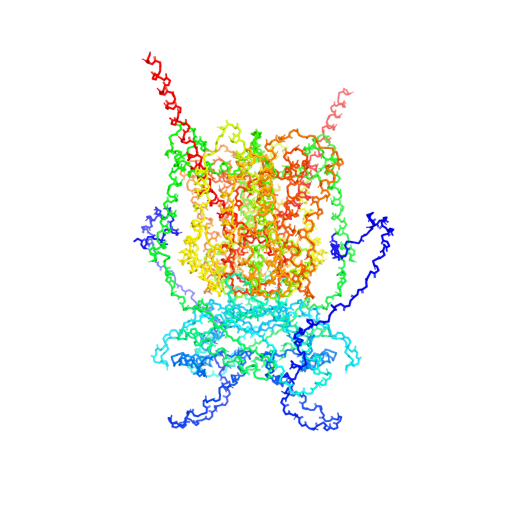 739 THR A N 1
ATOM 5572 C CA . THR A 1 739 ? -24.688 4.953 -8.586 1 96.19 739 THR A CA 1
ATOM 5573 C C . THR A 1 739 ? -25.328 6.293 -8.961 1 96.19 739 THR A C 1
ATOM 5575 O O . THR A 1 739 ? -26.516 6.359 -9.266 1 96.19 739 THR A O 1
ATOM 5578 N N . LEU A 1 740 ? -24.578 7.324 -9.062 1 94.38 740 LEU A N 1
ATOM 5579 C CA . LEU A 1 740 ? -25.062 8.672 -9.328 1 94.38 740 LEU A CA 1
ATOM 5580 C C . LEU A 1 740 ? -25.5 8.812 -10.781 1 94.38 740 LEU A C 1
ATOM 5582 O O . LEU A 1 740 ? -26.453 9.539 -11.078 1 94.38 740 LEU A O 1
ATOM 5586 N N . ILE A 1 741 ? -24.891 8.109 -11.648 1 92.38 741 ILE A N 1
ATOM 5587 C CA . ILE A 1 741 ? -25.094 8.352 -13.07 1 92.38 741 ILE A CA 1
ATOM 5588 C C . ILE A 1 741 ? -26.047 7.309 -13.648 1 92.38 741 ILE A C 1
ATOM 5590 O O . ILE A 1 741 ? -26.75 7.574 -14.617 1 92.38 741 ILE A O 1
ATOM 5594 N N . PHE A 1 742 ? -26.109 6.105 -13.07 1 92.44 742 PHE A N 1
ATOM 5595 C CA . PHE A 1 742 ? -26.922 5.047 -13.656 1 92.44 742 PHE A CA 1
ATOM 5596 C C . PHE A 1 742 ? -28.031 4.609 -12.703 1 92.44 742 PHE A C 1
ATOM 5598 O O . PHE A 1 742 ? -29.203 4.707 -13.031 1 92.44 742 PHE A O 1
ATOM 5605 N N . ASP A 1 743 ? -27.672 4.297 -11.523 1 92.81 743 ASP A N 1
ATOM 5606 C CA . ASP A 1 743 ? -28.609 3.654 -10.617 1 92.81 743 ASP A CA 1
ATOM 5607 C C . ASP A 1 743 ? -29.75 4.605 -10.234 1 92.81 743 ASP A C 1
ATOM 5609 O O . ASP A 1 743 ? -30.922 4.297 -10.438 1 92.81 743 ASP A O 1
ATOM 5613 N N . PHE A 1 744 ? -29.469 5.754 -9.727 1 93 744 PHE A N 1
ATOM 5614 C CA . PHE A 1 744 ? -30.484 6.684 -9.234 1 93 744 PHE A CA 1
ATOM 5615 C C . PHE A 1 744 ? -31.328 7.207 -10.383 1 93 744 PHE A C 1
ATOM 5617 O O . PHE A 1 744 ? -32.562 7.234 -10.281 1 93 744 PHE A O 1
ATOM 5624 N N . PRO A 1 745 ? -30.766 7.645 -11.469 1 92.31 745 PRO A N 1
ATOM 5625 C CA . PRO A 1 745 ? -31.609 8.07 -12.578 1 92.31 745 PRO A CA 1
ATOM 5626 C C . PRO A 1 745 ? -32.594 6.992 -13.023 1 92.31 745 PRO A C 1
ATOM 5628 O O . PRO A 1 745 ? -33.75 7.285 -13.305 1 92.31 745 PRO A O 1
ATOM 5631 N N . MET A 1 746 ? -32.156 5.789 -13.086 1 92.12 746 MET A N 1
ATOM 5632 C CA . MET A 1 746 ? -33 4.707 -13.547 1 92.12 746 MET A CA 1
ATOM 5633 C C . MET A 1 746 ? -34.094 4.406 -12.531 1 92.12 746 MET A C 1
ATOM 5635 O O . MET A 1 746 ? -35.156 3.92 -12.891 1 92.12 746 MET A O 1
ATOM 5639 N N . GLN A 1 747 ? -33.781 4.613 -11.312 1 90.25 747 GLN A N 1
ATOM 5640 C CA . GLN A 1 747 ? -34.844 4.484 -10.305 1 90.25 747 GLN A CA 1
ATOM 5641 C C . GLN A 1 747 ? -35.969 5.477 -10.555 1 90.25 747 GLN A C 1
ATOM 5643 O O . GLN A 1 747 ? -37.156 5.133 -10.406 1 90.25 747 GLN A O 1
ATOM 5648 N N . GLU A 1 748 ? -35.594 6.637 -10.93 1 88.69 748 GLU A N 1
ATOM 5649 C CA . GLU A 1 748 ? -36.625 7.645 -11.25 1 88.69 748 GLU A CA 1
ATOM 5650 C C . GLU A 1 748 ? -37.375 7.285 -12.523 1 88.69 748 GLU A C 1
ATOM 5652 O O . GLU A 1 748 ? -38.562 7.492 -12.617 1 88.69 748 GLU A O 1
ATOM 5657 N N . ILE A 1 749 ? -36.656 6.832 -13.453 1 89.12 749 ILE A N 1
ATOM 5658 C CA . ILE A 1 749 ? -37.312 6.422 -14.695 1 89.12 749 ILE A CA 1
ATOM 5659 C C . ILE A 1 749 ? -38.281 5.285 -14.43 1 89.12 749 ILE A C 1
ATOM 5661 O O . ILE A 1 749 ? -39.375 5.242 -15 1 89.12 749 ILE A O 1
ATOM 5665 N N . LYS A 1 750 ? -37.875 4.402 -13.594 1 88.56 750 LYS A N 1
ATOM 5666 C CA . LYS A 1 750 ? -38.75 3.324 -13.156 1 88.56 750 LYS A CA 1
ATOM 5667 C C . LYS A 1 750 ? -40.031 3.881 -12.547 1 88.56 750 LYS A C 1
ATOM 5669 O O . LYS A 1 750 ? -41.125 3.393 -12.836 1 88.56 750 LYS A O 1
ATOM 5674 N N . ASN A 1 751 ? -39.906 4.848 -11.781 1 85.25 751 ASN A N 1
ATOM 5675 C CA . ASN A 1 751 ? -41.094 5.469 -11.141 1 85.25 751 ASN A CA 1
ATOM 5676 C C . ASN A 1 751 ? -42 6.121 -12.172 1 85.25 751 ASN A C 1
ATOM 5678 O O . ASN A 1 751 ? -43.219 6.055 -12.039 1 85.25 751 ASN A O 1
ATOM 5682 N N . ILE A 1 752 ? -41.406 6.715 -13.125 1 85.25 752 ILE A N 1
ATOM 5683 C CA . ILE A 1 752 ? -42.188 7.344 -14.195 1 85.25 752 ILE A CA 1
ATOM 5684 C C . ILE A 1 752 ? -42.969 6.285 -14.953 1 85.25 752 ILE A C 1
ATOM 5686 O O . ILE A 1 752 ? -44.156 6.484 -15.273 1 85.25 752 ILE A O 1
ATOM 5690 N N . LEU A 1 753 ? -42.375 5.215 -15.172 1 83.19 753 LEU A N 1
ATOM 5691 C CA . LEU A 1 753 ? -43 4.125 -15.914 1 83.19 753 LEU A CA 1
ATOM 5692 C C . LEU A 1 753 ? -44.156 3.527 -15.117 1 83.19 753 LEU A C 1
ATOM 5694 O O . LEU A 1 753 ? -45.156 3.148 -15.695 1 83.19 753 LEU A O 1
ATOM 5698 N N . LEU A 1 754 ? -44.031 3.502 -13.898 1 81.31 754 LEU A N 1
ATOM 5699 C CA . LEU A 1 754 ? -45.062 2.869 -13.055 1 81.31 754 LEU A CA 1
ATOM 5700 C C . LEU A 1 754 ? -46.219 3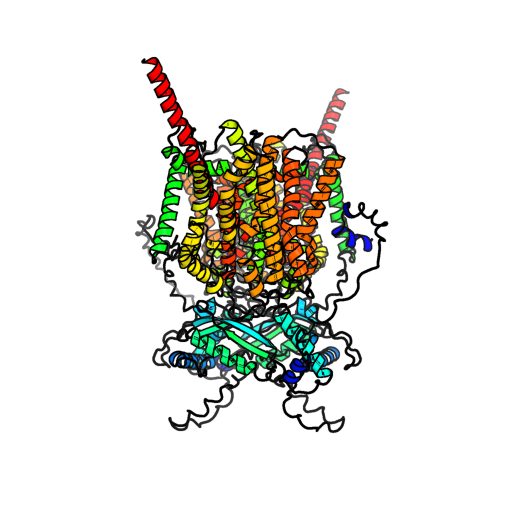.83 -12.766 1 81.31 754 LEU A C 1
ATOM 5702 O O . LEU A 1 754 ? -47.344 3.398 -12.547 1 81.31 754 LEU A O 1
ATOM 5706 N N . THR A 1 755 ? -46.031 5.207 -12.688 1 73.62 755 THR A N 1
ATOM 5707 C CA . THR A 1 755 ? -47.062 6.184 -12.375 1 73.62 755 THR A CA 1
ATOM 5708 C C . THR A 1 755 ? -47.844 6.574 -13.633 1 73.62 755 THR A C 1
ATOM 5710 O O . THR A 1 755 ? -49 7.035 -13.547 1 73.62 755 THR A O 1
ATOM 5713 N N . SER A 1 756 ? -47.375 6.699 -14.773 1 60.78 756 SER A N 1
ATOM 5714 C CA . SER A 1 756 ? -48.031 7.211 -15.969 1 60.78 756 SER A CA 1
ATOM 5715 C C . SER A 1 756 ? -49.438 6.625 -16.125 1 60.78 756 SER A C 1
ATOM 5717 O O . SER A 1 756 ? -50.312 7.254 -16.719 1 60.78 756 SER A O 1
ATOM 5719 N N . ASP A 1 757 ? -49.844 5.574 -15.539 1 53.62 757 ASP A N 1
ATOM 5720 C CA . ASP A 1 757 ? -51.219 5.086 -15.812 1 53.62 757 ASP A CA 1
ATOM 5721 C C . ASP A 1 757 ? -52.25 5.793 -14.938 1 53.62 757 ASP A C 1
ATOM 5723 O O . ASP A 1 757 ? -53.406 5.879 -15.297 1 53.62 757 ASP A O 1
ATOM 5727 N N . THR A 1 758 ? -51.938 6.27 -13.805 1 47.62 758 THR A N 1
ATOM 5728 C CA . THR A 1 758 ? -53 6.797 -12.938 1 47.62 758 THR A CA 1
ATOM 5729 C C . THR A 1 758 ? -53.438 8.18 -13.406 1 47.62 758 THR A C 1
ATOM 5731 O O . THR A 1 758 ? -54.594 8.562 -13.219 1 47.62 758 THR A O 1
ATOM 5734 N N . ARG A 1 759 ? -52.625 8.93 -14.055 1 46.19 759 ARG A N 1
ATOM 5735 C CA . ARG A 1 759 ? -53.031 10.242 -14.555 1 46.19 759 ARG A CA 1
ATOM 5736 C C . ARG A 1 759 ? -53.906 10.102 -15.797 1 46.19 759 ARG A C 1
ATOM 5738 O O . ARG A 1 759 ? -54.844 10.883 -15.992 1 46.19 759 ARG A O 1
ATOM 5745 N N . SER A 1 760 ? -53.469 9.164 -16.531 1 43.81 760 SER A N 1
ATOM 5746 C CA . SER A 1 760 ? -54.375 9.078 -17.688 1 43.81 760 SER A CA 1
ATOM 5747 C C . SER A 1 760 ? -55.781 8.703 -17.266 1 43.81 760 SER A C 1
ATOM 5749 O O . SER A 1 760 ? -56.75 9.062 -17.938 1 43.81 760 SER A O 1
ATOM 5751 N N . LYS A 1 761 ? -55.75 8.102 -16.078 1 46.25 761 LYS A N 1
ATOM 5752 C CA . LYS A 1 761 ? -57.094 7.758 -15.688 1 46.25 761 LYS A CA 1
ATOM 5753 C C . LYS A 1 761 ? -57.781 8.922 -14.961 1 46.25 761 LYS A C 1
ATOM 5755 O O . LYS A 1 761 ? -59 9.07 -15.008 1 46.25 761 LYS A O 1
ATOM 5760 N N . LYS A 1 762 ? -56.969 9.641 -14.25 1 49.59 762 LYS A N 1
ATOM 5761 C CA . LYS A 1 762 ? -57.625 10.781 -13.617 1 49.59 762 LYS A CA 1
ATOM 5762 C C . LYS A 1 762 ? -58.094 11.797 -14.656 1 49.59 762 LYS A C 1
ATOM 5764 O O . LYS A 1 762 ? -59.188 12.383 -14.523 1 49.59 762 LYS A O 1
ATOM 5769 N N . SER A 1 763 ? -57.188 11.961 -15.578 1 47.72 763 SER A N 1
ATOM 5770 C CA . SER A 1 763 ? -57.625 12.844 -16.656 1 47.72 763 SER A CA 1
ATOM 5771 C C . SER A 1 763 ? -58.781 12.25 -17.438 1 47.72 763 SER A C 1
ATOM 5773 O O . SER A 1 763 ? -59.719 12.969 -17.828 1 47.72 763 SER A O 1
ATOM 5775 N N . VAL A 1 764 ? -58.719 10.969 -17.484 1 50.88 764 VAL A N 1
ATOM 5776 C CA . VAL A 1 764 ? -59.844 10.328 -18.141 1 50.88 764 VAL A CA 1
ATOM 5777 C C . VAL A 1 764 ? -61.062 10.352 -17.219 1 50.88 764 VAL A C 1
ATOM 5779 O O . VAL A 1 764 ? -62.156 10.633 -17.656 1 50.88 764 VAL A O 1
ATOM 5782 N N . GLU A 1 765 ? -60.688 10.094 -15.914 1 48.41 765 GLU A N 1
ATOM 5783 C CA . GLU A 1 765 ? -61.812 10.156 -14.961 1 48.41 765 GLU A CA 1
ATOM 5784 C C . GLU A 1 765 ? -62.281 11.594 -14.758 1 48.41 765 GLU A C 1
ATOM 5786 O O . GLU A 1 765 ? -63.469 11.859 -14.68 1 48.41 765 GLU A O 1
ATOM 5791 N N . GLN A 1 766 ? -61.312 12.492 -14.633 1 50.88 766 GLN A N 1
ATOM 5792 C CA . GLN A 1 766 ? -61.688 13.898 -14.586 1 50.88 766 GLN A CA 1
ATOM 5793 C C . GLN A 1 766 ? -62.375 14.32 -15.875 1 50.88 766 GLN A C 1
ATOM 5795 O O . GLN A 1 766 ? -63.375 15.039 -15.844 1 50.88 766 GLN A O 1
ATOM 5800 N N . ARG A 1 767 ? -61.906 13.828 -16.938 1 51.16 767 ARG A N 1
ATOM 5801 C CA . ARG A 1 767 ? -62.562 14.094 -18.203 1 51.16 767 ARG A CA 1
ATOM 5802 C C . ARG A 1 767 ? -63.938 13.453 -18.25 1 51.16 767 ARG A C 1
ATOM 5804 O O . ARG A 1 767 ? -64.875 14.039 -18.766 1 51.16 767 ARG A O 1
ATOM 5811 N N . LYS A 1 768 ? -64 12.336 -17.672 1 54.56 768 LYS A N 1
ATOM 5812 C CA . LYS A 1 768 ? -65.312 11.672 -17.594 1 54.56 768 LYS A CA 1
ATOM 5813 C C . LYS A 1 768 ? -66.25 12.406 -16.641 1 54.56 768 LYS A C 1
ATOM 5815 O O . LYS A 1 768 ? -67.438 12.578 -16.953 1 54.56 768 LYS A O 1
ATOM 5820 N N . ASN A 1 769 ? -65.625 12.773 -15.547 1 51.59 769 ASN A N 1
ATOM 5821 C CA . ASN A 1 769 ? -66.438 13.547 -14.609 1 51.59 769 ASN A CA 1
ATOM 5822 C C . ASN A 1 769 ? -66.812 14.906 -15.188 1 51.59 769 ASN A C 1
ATOM 5824 O O . ASN A 1 769 ? -67.938 15.375 -15 1 51.59 769 ASN A O 1
ATOM 5828 N N . ASP A 1 770 ? -65.875 15.484 -15.859 1 51.16 770 ASP A N 1
ATOM 5829 C CA . ASP A 1 770 ? -66.188 16.734 -16.531 1 51.16 770 ASP A CA 1
ATOM 5830 C C . ASP A 1 770 ? -67.188 16.531 -17.641 1 51.16 770 ASP A C 1
ATOM 5832 O O . ASP A 1 770 ? -68.062 17.391 -17.844 1 51.16 770 ASP A O 1
ATOM 5836 N N . PHE A 1 771 ? -67.062 15.414 -18.328 1 50.28 771 PHE A N 1
ATOM 5837 C CA . PHE A 1 771 ? -68 15.047 -19.344 1 50.28 771 PHE A CA 1
ATOM 5838 C C . PHE A 1 771 ? -69.375 14.812 -18.734 1 50.28 771 PHE A C 1
ATOM 5840 O O . PHE A 1 771 ? -70.375 15.25 -19.281 1 50.28 771 PHE A O 1
ATOM 5847 N N . ASN A 1 772 ? -69.375 14.133 -17.641 1 45.47 772 ASN A N 1
ATOM 5848 C CA . ASN A 1 772 ? -70.688 13.859 -16.984 1 45.47 772 ASN A CA 1
ATOM 5849 C C . ASN A 1 772 ? -71.312 15.125 -16.406 1 45.47 772 ASN A C 1
ATOM 5851 O O . ASN A 1 772 ? -72.5 15.188 -16.188 1 45.47 772 ASN A O 1
ATOM 5855 N N . LYS A 1 773 ? -70.5 16.078 -16.094 1 46.56 773 LYS A N 1
ATOM 5856 C CA . LYS A 1 773 ? -71.062 17.359 -15.633 1 46.56 773 LYS A CA 1
ATOM 5857 C C . LYS A 1 773 ? -71.625 18.156 -16.797 1 46.56 773 LYS A C 1
ATOM 5859 O O . LYS A 1 773 ? -72.5 19.016 -16.594 1 46.56 773 LYS A O 1
ATOM 5864 N N . THR A 1 774 ? -71 17.875 -17.938 1 44.16 774 THR A N 1
ATOM 5865 C CA . THR A 1 774 ? -71.562 18.594 -19.109 1 44.16 774 THR A CA 1
ATOM 5866 C C . THR A 1 774 ? -72.812 17.906 -19.641 1 44.16 774 THR A C 1
ATOM 5868 O O . THR A 1 774 ? -73.5 18.453 -20.484 1 44.16 774 THR A O 1
ATOM 5871 N N . LEU A 1 775 ? -73.062 16.703 -19.141 1 30.84 775 LEU A N 1
ATOM 5872 C CA . LEU A 1 775 ? -74.375 16.188 -19.469 1 30.84 775 LEU A CA 1
ATOM 5873 C C . LEU A 1 775 ? -75.438 16.656 -18.453 1 30.84 775 LEU A C 1
ATOM 5875 O O . LEU A 1 775 ? -76.562 16.156 -18.438 1 30.84 775 LEU A O 1
ATOM 5879 N N . MET B 1 1 ? 2.828 -1.815 27.594 1 20.72 1 MET B N 1
ATOM 5880 C CA . MET B 1 1 ? 3.68 -1.708 26.422 1 20.72 1 MET B CA 1
ATOM 5881 C C . MET B 1 1 ? 4.188 -3.08 25.984 1 20.72 1 MET B C 1
ATOM 5883 O O . MET B 1 1 ? 4.199 -3.395 24.797 1 20.72 1 MET B O 1
ATOM 5887 N N . LEU B 1 2 ? 4.508 -3.967 26.844 1 19.88 2 LEU B N 1
ATOM 5888 C CA . LEU B 1 2 ? 5.406 -5.039 26.422 1 19.88 2 LEU B CA 1
ATOM 5889 C C . LEU B 1 2 ? 4.621 -6.23 25.891 1 19.88 2 LEU B C 1
ATOM 5891 O O . LEU B 1 2 ? 5.035 -6.859 24.906 1 19.88 2 LEU B O 1
ATOM 5895 N N . VAL B 1 3 ? 3.318 -6.746 26.531 1 20.19 3 VAL B N 1
ATOM 5896 C CA . VAL B 1 3 ? 2.795 -7.965 25.922 1 20.19 3 VAL B CA 1
ATOM 5897 C C . VAL B 1 3 ? 2.002 -7.625 24.672 1 20.19 3 VAL B C 1
ATOM 5899 O O . VAL B 1 3 ? 1.532 -8.516 23.953 1 20.19 3 VAL B O 1
ATOM 5902 N N . ALA B 1 4 ? 2.406 -6.113 24.312 1 23.39 4 ALA B N 1
ATOM 5903 C CA . ALA B 1 4 ? 3.605 -5.281 24.375 1 23.39 4 ALA B CA 1
ATOM 5904 C C . ALA B 1 4 ? 4.664 -5.902 25.281 1 23.39 4 ALA B C 1
ATOM 5906 O O . ALA B 1 4 ? 4.371 -6.27 26.422 1 23.39 4 ALA B O 1
ATOM 5907 N N . GLU B 1 5 ? 5.719 -6.84 25.422 1 21.84 5 GLU B N 1
ATOM 5908 C CA . GLU B 1 5 ? 6.406 -7.656 24.438 1 21.84 5 GLU B CA 1
ATOM 5909 C C . GLU B 1 5 ? 5.676 -8.977 24.203 1 21.84 5 GLU B C 1
ATOM 5911 O O . GLU B 1 5 ? 5.465 -9.383 23.062 1 21.84 5 GLU B O 1
ATOM 5916 N N . ARG B 1 6 ? 5.371 -9.852 24.781 1 21.03 6 ARG B N 1
ATOM 5917 C CA . ARG B 1 6 ? 5.363 -11.219 24.266 1 21.03 6 ARG B CA 1
ATOM 5918 C C . ARG B 1 6 ? 3.936 -11.719 24.062 1 21.03 6 ARG B C 1
ATOM 5920 O O . ARG B 1 6 ? 3.713 -12.719 23.391 1 21.03 6 ARG B O 1
ATOM 5927 N N . VAL B 1 7 ? 2.75 -10.57 24.625 1 22.41 7 VAL B N 1
ATOM 5928 C CA . VAL B 1 7 ? 1.343 -10.797 24.312 1 22.41 7 VAL B CA 1
ATOM 5929 C C . VAL B 1 7 ? 0.931 -9.93 23.125 1 22.41 7 VAL B C 1
ATOM 5931 O O . VAL B 1 7 ? 0.871 -8.703 23.234 1 22.41 7 VAL B O 1
ATOM 5934 N N . THR B 1 8 ? 1.219 -10.305 22.219 1 22.53 8 THR B N 1
ATOM 5935 C CA . THR B 1 8 ? 1.294 -11.734 21.953 1 22.53 8 THR B CA 1
ATOM 5936 C C . THR B 1 8 ? 0.654 -12.531 23.078 1 22.53 8 THR B C 1
ATOM 5938 O O . THR B 1 8 ? -0.094 -13.477 22.844 1 22.53 8 THR B O 1
ATOM 5941 N N . ARG B 1 9 ? 1.255 -13.688 23.969 1 24.48 9 ARG B N 1
ATOM 5942 C CA . ARG B 1 9 ? 1.146 -15.109 23.672 1 24.48 9 ARG B CA 1
ATOM 5943 C C . ARG B 1 9 ? -0.25 -15.633 23.984 1 24.48 9 ARG B C 1
ATOM 5945 O O . ARG B 1 9 ? -0.861 -16.328 23.172 1 24.48 9 ARG B O 1
ATOM 5952 N N . ALA B 1 10 ? -0.745 -16.453 24.453 1 22.89 10 ALA B N 1
ATOM 5953 C CA . ALA B 1 10 ? -2.104 -16.984 24.578 1 22.89 10 ALA B CA 1
ATOM 5954 C C . ALA B 1 10 ? -2.957 -16.094 25.484 1 22.89 10 ALA B C 1
ATOM 5956 O O . ALA B 1 10 ? -2.496 -15.625 26.516 1 22.89 10 ALA B O 1
ATOM 5957 N N . LEU B 1 11 ? -3.67 -14.883 25.219 1 20.56 11 LEU B N 1
ATOM 5958 C CA . LEU B 1 11 ? -4.734 -14.477 26.141 1 20.56 11 LEU B CA 1
ATOM 5959 C C . LEU B 1 11 ? -4.969 -15.531 27.203 1 20.56 11 LEU B C 1
ATOM 5961 O O . LEU B 1 11 ? -5.461 -16.625 26.906 1 20.56 11 LEU B O 1
ATOM 5965 N N . ARG B 1 12 ? -4.203 -15.539 28.25 1 21.16 12 ARG B N 1
ATOM 5966 C CA . ARG B 1 12 ? -4.035 -16.391 29.422 1 21.16 12 ARG B CA 1
ATOM 5967 C C . ARG B 1 12 ? -5.371 -16.656 30.109 1 21.16 12 ARG B C 1
ATOM 5969 O O . ARG B 1 12 ? -5.613 -17.766 30.594 1 21.16 12 ARG B O 1
ATOM 5976 N N . PRO B 1 13 ? -5.754 -15.773 30.875 1 18.48 13 PRO B N 1
ATOM 5977 C CA . PRO B 1 13 ? -6.254 -16.172 32.188 1 18.48 13 PRO B CA 1
ATOM 5978 C C . PRO B 1 13 ? -7.418 -17.156 32.094 1 18.48 13 PRO B C 1
ATOM 5980 O O . PRO B 1 13 ? -7.973 -17.375 31.031 1 18.48 13 PRO B O 1
ATOM 5983 N N . SER B 1 14 ? -8.32 -17.078 33.25 1 18.97 14 SER B N 1
ATOM 5984 C CA . SER B 1 14 ? -9.438 -17.672 33.969 1 18.97 14 SER B CA 1
ATOM 5985 C C . SER B 1 14 ? -10.594 -18 33.031 1 18.97 14 SER B C 1
ATOM 5987 O O . SER B 1 14 ? -10.688 -17.453 31.938 1 18.97 14 SER B O 1
ATOM 5989 N N . ARG B 1 15 ? -11.5 -18.891 33.562 1 20.77 15 ARG B N 1
ATOM 5990 C CA . ARG B 1 15 ? -12.578 -19.812 33.875 1 20.77 15 ARG B CA 1
ATOM 5991 C C . ARG B 1 15 ? -13.938 -19.172 33.656 1 20.77 15 ARG B C 1
ATOM 5993 O O . ARG B 1 15 ? -14.938 -19.609 34.25 1 20.77 15 ARG B O 1
ATOM 6000 N N . LEU B 1 16 ? -14 -18.062 33.25 1 17.41 16 LEU B N 1
ATOM 6001 C CA . LEU B 1 16 ? -15.414 -17.938 32.906 1 17.41 16 LEU B CA 1
ATOM 6002 C C . LEU B 1 16 ? -15.961 -19.266 32.406 1 17.41 16 LEU B C 1
ATOM 6004 O O . LEU B 1 16 ? -15.266 -20 31.688 1 17.41 16 LEU B O 1
ATOM 6008 N N . LEU B 1 17 ? -17.219 -19.5 32.656 1 17.03 17 LEU B N 1
ATOM 6009 C CA . LEU B 1 17 ? -18.391 -20.094 33.281 1 17.03 17 LEU B CA 1
ATOM 6010 C C . LEU B 1 17 ? -19.156 -20.984 32.312 1 17.03 17 LEU B C 1
ATOM 6012 O O . LEU B 1 17 ? -20.031 -21.75 32.719 1 17.03 17 LEU B O 1
ATOM 6016 N N . ALA B 1 18 ? -19.031 -20.781 30.953 1 16.45 18 ALA B N 1
ATOM 6017 C CA . ALA B 1 18 ? -19.938 -21.844 30.547 1 16.45 18 ALA B CA 1
ATOM 6018 C C . ALA B 1 18 ? -19.281 -23.219 30.703 1 16.45 18 ALA B C 1
ATOM 6020 O O . ALA B 1 18 ? -19.828 -24.219 30.25 1 16.45 18 ALA B O 1
ATOM 6021 N N . CYS B 1 19 ? -18.047 -23.234 31.297 1 19.41 19 CYS B N 1
ATOM 6022 C CA . CYS B 1 19 ? -17.547 -24.594 31.312 1 19.41 19 CYS B CA 1
ATOM 6023 C C . CYS B 1 19 ? -18.531 -25.516 32.031 1 19.41 19 CYS B C 1
ATOM 6025 O O . CYS B 1 19 ? -18.438 -26.75 31.891 1 19.41 19 CYS B O 1
ATOM 6027 N N . PHE B 1 20 ? -19.156 -25.047 33.156 1 17.11 20 PHE B N 1
ATOM 6028 C CA . PHE B 1 20 ? -19.312 -26.109 34.125 1 17.11 20 PHE B CA 1
ATOM 6029 C C . PHE B 1 20 ? -20.219 -27.219 33.594 1 17.11 20 PHE B C 1
ATOM 6031 O O . PHE B 1 20 ? -19.922 -28.406 33.75 1 17.11 20 PHE B O 1
ATOM 6038 N N . SER B 1 21 ? -21.594 -27 33.625 1 15.83 21 SER B N 1
ATOM 6039 C CA . SER B 1 21 ? -22.438 -28.078 34.156 1 15.83 21 SER B CA 1
ATOM 6040 C C . SER B 1 21 ? -22.531 -29.234 33.156 1 15.83 21 SER B C 1
ATOM 6042 O O . SER B 1 21 ? -22.625 -30.391 33.531 1 15.83 21 SER B O 1
ATOM 6044 N N . ILE B 1 22 ? -22.922 -28.938 31.891 1 15.97 22 ILE B N 1
ATOM 6045 C CA . ILE B 1 22 ? -23.781 -30.031 31.453 1 15.97 22 ILE B CA 1
ATOM 6046 C C . ILE B 1 22 ? -22.922 -31.25 31.109 1 15.97 22 ILE B C 1
ATOM 6048 O O . ILE B 1 22 ? -22.219 -31.25 30.094 1 15.97 22 ILE B O 1
ATOM 6052 N N . LEU B 1 23 ? -21.969 -31.719 32.062 1 16.3 23 LEU B N 1
ATOM 6053 C CA . LEU B 1 23 ? -21.359 -33.031 32.156 1 16.3 23 LEU B CA 1
ATOM 6054 C C . LEU B 1 23 ? -22.328 -34.125 31.734 1 16.3 23 LEU B C 1
ATOM 6056 O O . LEU B 1 23 ? -21.906 -35.156 31.188 1 16.3 23 LEU B O 1
ATOM 6060 N N . PHE B 1 24 ? -23.547 -34.125 32.312 1 16.12 24 PHE B N 1
ATOM 6061 C CA . PHE B 1 24 ? -24 -35.438 32.75 1 16.12 24 PHE B CA 1
ATOM 6062 C C . PHE B 1 24 ? -24.297 -36.344 31.547 1 16.12 24 PHE B C 1
ATOM 6064 O O . PHE B 1 24 ? -23.844 -37.5 31.484 1 16.12 24 PHE B O 1
ATOM 6071 N N . ALA B 1 25 ? -25.5 -36.219 30.875 1 15.82 25 ALA B N 1
ATOM 6072 C CA . ALA B 1 25 ? -26.375 -37.375 30.844 1 15.82 25 ALA B CA 1
ATOM 6073 C C . ALA B 1 25 ? -26.062 -38.281 29.641 1 15.82 25 ALA B C 1
ATOM 6075 O O . ALA B 1 25 ? -26.344 -39.469 29.656 1 15.82 25 ALA B O 1
ATOM 6076 N N . VAL B 1 26 ? -25.719 -37.719 28.391 1 16.17 26 VAL B N 1
ATOM 6077 C CA . VAL B 1 26 ? -26.453 -38.531 27.438 1 16.17 26 VAL B CA 1
ATOM 6078 C C . VAL B 1 26 ? -25.688 -39.844 27.156 1 16.17 26 VAL B C 1
ATOM 6080 O O . VAL B 1 26 ? -24.609 -39.812 26.578 1 16.17 26 VAL B O 1
ATOM 6083 N N . ARG B 1 27 ? -25.641 -40.875 28.031 1 15.91 27 ARG B N 1
ATOM 6084 C CA . ARG B 1 27 ? -25.125 -42.25 27.922 1 15.91 27 ARG B CA 1
ATOM 6085 C C . ARG B 1 27 ? -25.688 -42.938 26.688 1 15.91 27 ARG B C 1
ATOM 6087 O O . ARG B 1 27 ? -25.156 -43.969 26.25 1 15.91 27 ARG B O 1
ATOM 6094 N N . ALA B 1 28 ? -26.875 -42.625 26.047 1 16.77 28 ALA B N 1
ATOM 6095 C CA . ALA B 1 28 ? -27.641 -43.844 25.812 1 16.77 28 ALA B CA 1
ATOM 6096 C C . ALA B 1 28 ? -26.953 -44.719 24.766 1 16.77 28 ALA B C 1
ATOM 6098 O O . ALA B 1 28 ? -26.125 -44.25 23.984 1 16.77 28 ALA B O 1
ATOM 6099 N N . GLU B 1 29 ? -27.656 -45.938 24.203 1 16.55 29 GLU B N 1
ATOM 6100 C CA . GLU B 1 29 ? -27.625 -47.344 23.891 1 16.55 29 GLU B CA 1
ATOM 6101 C C . GLU B 1 29 ? -27.359 -47.594 22.406 1 16.55 29 GLU B C 1
ATOM 6103 O O . GLU B 1 29 ? -28.281 -47.781 21.609 1 16.55 29 GLU B O 1
ATOM 6108 N N . CYS B 1 30 ? -26.578 -46.781 21.625 1 16.16 30 CYS B N 1
ATOM 6109 C CA . CYS B 1 30 ? -26.703 -47.125 20.203 1 16.16 30 CYS B CA 1
ATOM 6110 C C . CYS B 1 30 ? -26.156 -48.531 19.938 1 16.16 30 CYS B C 1
ATOM 6112 O O . CYS B 1 30 ? -24.938 -48.75 19.969 1 16.16 30 CYS B O 1
ATOM 6114 N N . GLU B 1 31 ? -26.75 -49.656 20.172 1 16.11 31 GLU B N 1
ATOM 6115 C CA . GLU B 1 31 ? -26.344 -51.031 20 1 16.11 31 GLU B CA 1
ATOM 6116 C C . GLU B 1 31 ? -26.156 -51.375 18.516 1 16.11 31 GLU B C 1
ATOM 6118 O O . GLU B 1 31 ? -25.328 -52.219 18.172 1 16.11 31 GLU B O 1
ATOM 6123 N N . GLY B 1 32 ? -27.078 -51 17.516 1 17.47 32 GLY B N 1
ATOM 6124 C CA . GLY B 1 32 ? -27.484 -52.094 16.672 1 17.47 32 GLY B CA 1
ATOM 6125 C C . GLY B 1 32 ? -26.438 -52.469 15.641 1 17.47 32 GLY B C 1
ATOM 6126 O O . GLY B 1 32 ? -25.516 -51.688 15.352 1 17.47 32 GLY B O 1
ATOM 6127 N N . GLY B 1 33 ? -26.5 -53.625 14.75 1 16.89 33 GLY B N 1
ATOM 6128 C CA . GLY B 1 33 ? -25.828 -54.812 14.25 1 16.89 33 GLY B CA 1
ATOM 6129 C C . GLY B 1 33 ? -25.109 -54.594 12.93 1 16.89 33 GLY B C 1
ATOM 6130 O O . GLY B 1 33 ? -23.891 -54.812 12.828 1 16.89 33 GLY B O 1
ATOM 6131 N N . SER B 1 34 ? -25.703 -54.781 11.602 1 17.81 34 SER B N 1
ATOM 6132 C CA . SER B 1 34 ? -25.344 -55.906 10.75 1 17.81 34 SER B CA 1
ATOM 6133 C C . SER B 1 34 ? -24.297 -55.5 9.711 1 17.81 34 SER B C 1
ATOM 6135 O O . SER B 1 34 ? -24.031 -54.312 9.516 1 17.81 34 SER B O 1
ATOM 6137 N N . ASP B 1 35 ? -24.188 -56.188 8.32 1 17.97 35 ASP B N 1
ATOM 6138 C CA . ASP B 1 35 ? -23.297 -57 7.512 1 17.97 35 ASP B CA 1
ATOM 6139 C C . ASP B 1 35 ? -22.703 -56.219 6.355 1 17.97 35 ASP B C 1
ATOM 6141 O O . ASP B 1 35 ? -21.609 -56.5 5.883 1 17.97 35 ASP B O 1
ATOM 6145 N N . VAL B 1 36 ? -23.438 -55.281 5.582 1 18.89 36 VAL B N 1
ATOM 6146 C CA . VAL B 1 36 ? -23.328 -55.344 4.129 1 18.89 36 VAL B CA 1
ATOM 6147 C C . VAL B 1 36 ? -22.109 -54.562 3.666 1 18.89 36 VAL B C 1
ATOM 6149 O O . VAL B 1 36 ? -22.188 -53.344 3.465 1 18.89 36 VAL B O 1
ATOM 6152 N N . ALA B 1 37 ? -20.953 -54.5 4.289 1 17.84 37 ALA B N 1
ATOM 6153 C CA . ALA B 1 37 ? -19.953 -53.438 4.078 1 17.84 37 ALA B CA 1
ATOM 6154 C C . ALA B 1 37 ? -19.172 -53.688 2.791 1 17.84 37 ALA B C 1
ATOM 6156 O O . ALA B 1 37 ? -18.156 -53.031 2.543 1 17.84 37 ALA B O 1
ATOM 6157 N N . ALA B 1 38 ? -19.344 -54.688 1.979 1 17.31 38 ALA B N 1
ATOM 6158 C CA . ALA B 1 38 ? -18.125 -55.219 1.368 1 17.31 38 ALA B CA 1
ATOM 6159 C C . ALA B 1 38 ? -17.531 -54.25 0.359 1 17.31 38 ALA B C 1
ATOM 6161 O O . ALA B 1 38 ? -16.328 -54 0.347 1 17.31 38 ALA B O 1
ATOM 6162 N N . SER B 1 39 ? -18.203 -54 -0.824 1 18.06 39 SER B N 1
ATOM 6163 C CA . SER B 1 39 ? -17.531 -54.188 -2.105 1 18.06 39 SER B CA 1
ATOM 6164 C C . SER B 1 39 ? -16.766 -52.938 -2.521 1 18.06 39 SER B C 1
ATOM 6166 O O . SER B 1 39 ? -15.797 -53.031 -3.273 1 18.06 39 SER B O 1
ATOM 6168 N N . ALA B 1 40 ? -17.359 -51.719 -2.422 1 18.14 40 ALA B N 1
ATOM 6169 C CA . ALA B 1 40 ? -17.031 -50.719 -3.445 1 18.14 40 ALA B CA 1
ATOM 6170 C C . ALA B 1 40 ? -15.648 -50.125 -3.188 1 18.14 40 ALA B C 1
ATOM 6172 O O . ALA B 1 40 ? -15.547 -48.938 -2.848 1 18.14 40 ALA B O 1
ATOM 6173 N N . SER B 1 41 ? -14.727 -50.75 -2.451 1 18.48 41 SER B N 1
ATOM 6174 C CA . SER B 1 41 ? -13.547 -50.094 -1.873 1 18.48 41 SER B CA 1
ATOM 6175 C C . SER B 1 41 ? -12.539 -49.75 -2.951 1 18.48 41 SER B C 1
ATOM 6177 O O . SER B 1 41 ? -11.398 -49.375 -2.643 1 18.48 41 SER B O 1
ATOM 6179 N N . ALA B 1 42 ? -12.617 -50.062 -4.277 1 22.03 42 ALA B N 1
ATOM 6180 C CA . ALA B 1 42 ? -11.336 -50.156 -4.969 1 22.03 42 ALA B CA 1
ATOM 6181 C C . ALA B 1 42 ? -10.711 -48.781 -5.184 1 22.03 42 ALA B C 1
ATOM 6183 O O . ALA B 1 42 ? -11.023 -48.094 -6.156 1 22.03 42 ALA B O 1
ATOM 6184 N N . GLY B 1 43 ? -10.719 -47.906 -4.305 1 21.03 43 GLY B N 1
ATOM 6185 C CA . GLY B 1 43 ? -10.125 -46.594 -4.496 1 21.03 43 GLY B CA 1
ATOM 6186 C C . GLY B 1 43 ? -8.664 -46.656 -4.902 1 21.03 43 GLY B C 1
ATOM 6187 O O . GLY B 1 43 ? -7.879 -47.406 -4.312 1 21.03 43 GLY B O 1
ATOM 6188 N N . ALA B 1 44 ? -8.219 -46.406 -6.219 1 23.53 44 ALA B N 1
ATOM 6189 C CA . ALA B 1 44 ? -6.863 -46.531 -6.75 1 23.53 44 ALA B CA 1
ATOM 6190 C C . ALA B 1 44 ? -5.859 -45.844 -5.832 1 23.53 44 ALA B C 1
ATOM 6192 O O . ALA B 1 44 ? -5.988 -44.656 -5.543 1 23.53 44 ALA B O 1
ATOM 6193 N N . ALA B 1 45 ? -5.348 -46.469 -4.77 1 24.78 45 ALA B N 1
ATOM 6194 C CA . ALA B 1 45 ? -4.195 -46.188 -3.926 1 24.78 45 ALA B CA 1
ATOM 6195 C C . ALA B 1 45 ? -3.018 -45.688 -4.762 1 24.78 45 ALA B C 1
ATOM 6197 O O . ALA B 1 45 ? -2.527 -46.375 -5.641 1 24.78 45 ALA B O 1
ATOM 6198 N N . ILE B 1 46 ? -3.02 -44.469 -5.098 1 26.59 46 ILE B N 1
ATOM 6199 C CA . ILE B 1 46 ? -1.844 -43.844 -5.703 1 26.59 46 ILE B CA 1
ATOM 6200 C C . ILE B 1 46 ? -0.579 -44.375 -5.039 1 26.59 46 ILE B C 1
ATOM 6202 O O . ILE B 1 46 ? -0.401 -44.25 -3.824 1 26.59 46 ILE B O 1
ATOM 6206 N N . ASP B 1 47 ? -0.085 -45.5 -5.484 1 26.53 47 ASP B N 1
ATOM 6207 C CA . ASP B 1 47 ? 1.076 -46.281 -5.02 1 26.53 47 ASP B CA 1
ATOM 6208 C C . ASP B 1 47 ? 2.27 -45.344 -4.781 1 26.53 47 ASP B C 1
ATOM 6210 O O . ASP B 1 47 ? 2.789 -44.75 -5.723 1 26.53 47 ASP B O 1
ATOM 6214 N N . ASP B 1 48 ? 2.473 -44.781 -3.658 1 30.38 48 ASP B N 1
ATOM 6215 C CA . ASP B 1 48 ? 3.582 -44.062 -3.043 1 30.38 48 ASP B CA 1
ATOM 6216 C C . ASP B 1 48 ? 4.926 -44.625 -3.486 1 30.38 48 ASP B C 1
ATOM 6218 O O . ASP B 1 48 ? 5.922 -43.906 -3.551 1 30.38 48 ASP B O 1
ATOM 6222 N N . ASP B 1 49 ? 4.941 -46 -3.756 1 29.66 49 ASP B N 1
ATOM 6223 C CA . ASP B 1 49 ? 6.199 -46.719 -3.994 1 29.66 49 ASP B CA 1
ATOM 6224 C C . ASP B 1 49 ? 6.789 -46.344 -5.352 1 29.66 49 ASP B C 1
ATOM 6226 O O . ASP B 1 49 ? 8.008 -46.312 -5.516 1 29.66 49 ASP B O 1
ATOM 6230 N N . ALA B 1 50 ? 5.957 -46.094 -6.34 1 29.92 50 ALA B N 1
ATOM 6231 C CA . ALA B 1 50 ? 6.477 -45.844 -7.68 1 29.92 50 ALA B CA 1
ATOM 6232 C C . ALA B 1 50 ? 7.176 -44.469 -7.746 1 29.92 50 ALA B C 1
ATOM 6234 O O . ALA B 1 50 ? 8.156 -44.312 -8.477 1 29.92 50 ALA B O 1
ATOM 6235 N N . LEU B 1 51 ? 6.746 -43.562 -6.988 1 31.28 51 LEU B N 1
ATOM 6236 C CA . LEU B 1 51 ? 7.395 -42.25 -6.973 1 31.28 51 LEU B CA 1
ATOM 6237 C C . LEU B 1 51 ? 8.828 -42.344 -6.473 1 31.28 51 LEU B C 1
ATOM 6239 O O . LEU B 1 51 ? 9.734 -41.75 -7.035 1 31.28 51 LEU B O 1
ATOM 6243 N N . LEU B 1 52 ? 9.055 -43.344 -5.562 1 29.25 52 LEU B N 1
ATOM 6244 C CA . LEU B 1 52 ? 10.375 -43.469 -4.949 1 29.25 52 LEU B CA 1
ATOM 6245 C C . LEU B 1 52 ? 11.383 -44.031 -5.953 1 29.25 52 LEU B C 1
ATOM 6247 O O . LEU B 1 52 ? 12.539 -43.594 -5.984 1 29.25 52 LEU B O 1
ATOM 6251 N N . ARG B 1 53 ? 10.977 -44.906 -6.816 1 32.5 53 ARG B N 1
ATOM 6252 C CA . ARG B 1 53 ? 11.922 -45.594 -7.68 1 32.5 53 ARG B CA 1
ATOM 6253 C C . ARG B 1 53 ? 12.469 -44.656 -8.758 1 32.5 53 ARG B C 1
ATOM 6255 O O . ARG B 1 53 ? 13.625 -44.781 -9.172 1 32.5 53 ARG B O 1
ATOM 6262 N N . ALA B 1 54 ? 11.617 -43.812 -9.266 1 29.5 54 ALA B N 1
ATOM 6263 C CA . ALA B 1 54 ? 12.094 -42.969 -10.367 1 29.5 54 ALA B CA 1
ATOM 6264 C C . ALA B 1 54 ? 13.133 -41.969 -9.883 1 29.5 54 ALA B C 1
ATOM 6266 O O . ALA B 1 54 ? 14.047 -41.625 -10.625 1 29.5 54 ALA B O 1
ATOM 6267 N N . VAL B 1 55 ? 12.945 -41.469 -8.711 1 29.92 55 VAL B N 1
ATOM 6268 C CA . VAL B 1 55 ? 13.953 -40.5 -8.258 1 29.92 55 VAL B CA 1
ATOM 6269 C C . VAL B 1 55 ? 15.289 -41.25 -8.062 1 29.92 55 VAL B C 1
ATOM 6271 O O . VAL B 1 55 ? 16.359 -40.656 -8.234 1 29.92 55 VAL B O 1
ATOM 6274 N N . LEU B 1 56 ? 15.203 -42.656 -7.828 1 28.44 56 LEU B N 1
ATOM 6275 C CA . LEU B 1 56 ? 16.422 -43.375 -7.453 1 28.44 56 LEU B CA 1
ATOM 6276 C C . LEU B 1 56 ? 17.188 -43.844 -8.688 1 28.44 56 LEU B C 1
ATOM 6278 O O . LEU B 1 56 ? 18.156 -44.594 -8.57 1 28.44 56 LEU B O 1
ATOM 6282 N N . ALA B 1 57 ? 16.672 -44 -9.773 1 27.62 57 ALA B N 1
ATOM 6283 C CA . ALA B 1 57 ? 17.578 -44.5 -10.805 1 27.62 57 ALA B CA 1
ATOM 6284 C C . ALA B 1 57 ? 18.828 -43.625 -10.898 1 27.62 57 ALA B C 1
ATOM 6286 O O . ALA B 1 57 ? 18.797 -42.531 -11.492 1 27.62 57 ALA B O 1
ATOM 6287 N N . ALA B 1 58 ? 19.609 -43.656 -9.75 1 26.3 58 ALA B N 1
ATOM 6288 C CA . ALA B 1 58 ? 20.891 -43 -9.516 1 26.3 58 ALA B CA 1
ATOM 6289 C C . ALA B 1 58 ? 21.875 -43.281 -10.641 1 26.3 58 ALA B C 1
ATOM 6291 O O . ALA B 1 58 ? 21.875 -44.406 -11.195 1 26.3 58 ALA B O 1
ATOM 6292 N N . PRO B 1 59 ? 22.484 -42.312 -11.312 1 27.53 59 PRO B N 1
ATOM 6293 C CA . PRO B 1 59 ? 23.672 -42.594 -12.117 1 27.53 59 PRO B CA 1
ATOM 6294 C C . PRO B 1 59 ? 24.594 -43.656 -11.469 1 27.53 59 PRO B C 1
ATOM 6296 O O . PRO B 1 59 ? 24.484 -43.906 -10.266 1 27.53 59 PRO B O 1
ATOM 6299 N N . ARG B 1 60 ? 25.656 -44.281 -12.281 1 27.56 60 ARG B N 1
ATOM 6300 C CA . ARG B 1 60 ? 26.75 -45.188 -12 1 27.56 60 ARG B CA 1
ATOM 6301 C C . ARG B 1 60 ? 27.406 -44.875 -10.664 1 27.56 60 ARG B C 1
ATOM 6303 O O . ARG B 1 60 ? 27.5 -43.719 -10.273 1 27.56 60 ARG B O 1
ATOM 6310 N N . PRO B 1 61 ? 27.656 -45.906 -9.766 1 23.56 61 PRO B N 1
ATOM 6311 C CA . PRO B 1 61 ? 28.406 -45.844 -8.508 1 23.56 61 PRO B CA 1
ATOM 6312 C C . PRO B 1 61 ? 29.703 -45.062 -8.641 1 23.56 61 PRO B C 1
ATOM 6314 O O . PRO B 1 61 ? 30.484 -45.312 -9.562 1 23.56 61 PRO B O 1
ATOM 6317 N N . LEU B 1 62 ? 29.906 -43.844 -8.445 1 22.62 62 LEU B N 1
ATOM 6318 C CA . LEU B 1 62 ? 31.281 -43.406 -8.242 1 22.62 62 LEU B CA 1
ATOM 6319 C C . LEU B 1 62 ? 32.062 -44.406 -7.418 1 22.62 62 LEU B C 1
ATOM 6321 O O . LEU B 1 62 ? 31.656 -44.75 -6.305 1 22.62 62 LEU B O 1
ATOM 6325 N N . ALA B 1 63 ? 32.812 -45.406 -7.988 1 21.17 63 ALA B N 1
ATOM 6326 C CA . ALA B 1 63 ? 33.719 -46.438 -7.5 1 21.17 63 ALA B CA 1
ATOM 6327 C C . ALA B 1 63 ? 34.312 -46.062 -6.137 1 21.17 63 ALA B C 1
ATOM 6329 O O . ALA B 1 63 ? 34.25 -44.906 -5.727 1 21.17 63 ALA B O 1
ATOM 6330 N N . ALA B 1 64 ? 35.344 -47.062 -5.477 1 22.95 64 ALA B N 1
ATOM 6331 C CA . ALA B 1 64 ? 35.969 -47.75 -4.34 1 22.95 64 ALA B CA 1
ATOM 6332 C C . ALA B 1 64 ? 36.938 -46.812 -3.607 1 22.95 64 ALA B C 1
ATOM 6334 O O . ALA B 1 64 ? 37.562 -47.188 -2.615 1 22.95 64 ALA B O 1
ATOM 6335 N N . GLY B 1 65 ? 37.625 -45.812 -4.176 1 21.77 65 GLY B N 1
ATOM 6336 C CA . GLY B 1 65 ? 38.812 -45.469 -3.41 1 21.77 65 GLY B CA 1
ATOM 6337 C C . GLY B 1 65 ? 38.5 -44.969 -2.012 1 21.77 65 GLY B C 1
ATOM 6338 O O . GLY B 1 65 ? 38.375 -43.75 -1.787 1 21.77 65 GLY B O 1
ATOM 6339 N N . LEU B 1 66 ? 37.562 -45.562 -1.283 1 23.52 66 LEU B N 1
ATOM 6340 C CA . LEU B 1 66 ? 37.5 -45.375 0.164 1 23.52 66 LEU B CA 1
ATOM 6341 C C . LEU B 1 66 ? 38.812 -45.844 0.8 1 23.52 66 LEU B C 1
ATOM 6343 O O . LEU B 1 66 ? 38.875 -46.969 1.308 1 23.52 66 LEU B O 1
ATOM 6347 N N . ALA B 1 67 ? 39.969 -45.688 0.065 1 23.86 67 ALA B N 1
ATOM 6348 C CA . ALA B 1 67 ? 41.094 -46.125 0.859 1 23.86 67 ALA B CA 1
ATOM 6349 C C . ALA B 1 67 ? 41.031 -45.594 2.283 1 23.86 67 ALA B C 1
ATOM 6351 O O . ALA B 1 67 ? 40.281 -44.656 2.557 1 23.86 67 ALA B O 1
ATOM 6352 N N . SER B 1 68 ? 42.062 -45.938 3.229 1 24.45 68 SER B N 1
ATOM 6353 C CA . SER B 1 68 ? 42.344 -45.75 4.648 1 24.45 68 SER B CA 1
ATOM 6354 C C . SER B 1 68 ? 42.156 -44.312 5.078 1 24.45 68 SER B C 1
ATOM 6356 O O . SER B 1 68 ? 42.156 -43.406 4.242 1 24.45 68 SER B O 1
ATOM 6358 N N . ASP B 1 69 ? 41.906 -43.938 6.516 1 27.78 69 ASP B N 1
ATOM 6359 C CA . ASP B 1 69 ? 41.625 -42.844 7.434 1 27.78 69 ASP B CA 1
ATOM 6360 C C . ASP B 1 69 ? 42.438 -41.594 7.047 1 27.78 69 ASP B C 1
ATOM 6362 O O . ASP B 1 69 ? 42 -40.469 7.297 1 27.78 69 ASP B O 1
ATOM 6366 N N . GLU B 1 70 ? 43.75 -41.719 6.723 1 27.16 70 GLU B N 1
ATOM 6367 C CA . GLU B 1 70 ? 44.812 -40.719 6.766 1 27.16 70 GLU B CA 1
ATOM 6368 C C . GLU B 1 70 ? 44.688 -39.75 5.602 1 27.16 70 GLU B C 1
ATOM 6370 O O . GLU B 1 70 ? 44.906 -38.531 5.762 1 27.16 70 GLU B O 1
ATOM 6375 N N . GLU B 1 71 ? 44.719 -40.188 4.328 1 27.89 71 GLU B N 1
ATOM 6376 C CA . GLU B 1 71 ? 45.062 -39.344 3.191 1 27.89 71 GLU B CA 1
ATOM 6377 C C . GLU B 1 71 ? 43.844 -38.562 2.695 1 27.89 71 GLU B C 1
ATOM 6379 O O . GLU B 1 71 ? 43.875 -37.969 1.63 1 27.89 71 GLU B O 1
ATOM 6384 N N . ASP B 1 72 ? 42.656 -38.781 3.082 1 29.5 72 ASP B N 1
ATOM 6385 C CA . ASP B 1 72 ? 41.469 -38.062 2.604 1 29.5 72 ASP B CA 1
ATOM 6386 C C . ASP B 1 72 ? 41.562 -36.562 2.904 1 29.5 72 ASP B C 1
ATOM 6388 O O . ASP B 1 72 ? 40.562 -35.844 2.764 1 29.5 72 ASP B O 1
ATOM 6392 N N . SER B 1 73 ? 42.594 -36.062 3.539 1 29.38 73 SER B N 1
ATOM 6393 C CA . SER B 1 73 ? 42.812 -34.656 3.881 1 29.38 73 SER B CA 1
ATOM 6394 C C . SER B 1 73 ? 43 -33.812 2.629 1 29.38 73 SER B C 1
ATOM 6396 O O . SER B 1 73 ? 42.906 -32.562 2.686 1 29.38 73 SER B O 1
ATOM 6398 N N . ARG B 1 74 ? 43.812 -34.219 1.591 1 30.59 74 ARG B N 1
ATOM 6399 C CA . ARG B 1 74 ? 44.344 -33.312 0.592 1 30.59 74 ARG B CA 1
ATOM 6400 C C . ARG B 1 74 ? 43.281 -32.938 -0.435 1 30.59 74 ARG B C 1
ATOM 6402 O O . ARG B 1 74 ? 43.438 -31.969 -1.166 1 30.59 74 ARG B O 1
ATOM 6409 N N . GLU B 1 75 ? 42.5 -33.875 -0.875 1 30.06 75 GLU B N 1
ATOM 6410 C CA . GLU B 1 75 ? 41.688 -33.531 -2.031 1 30.06 75 GLU B CA 1
ATOM 6411 C C . GLU B 1 75 ? 40.531 -32.594 -1.637 1 30.06 75 GLU B C 1
ATOM 6413 O O . GLU B 1 75 ? 39.75 -32.188 -2.486 1 30.06 75 GLU B O 1
ATOM 6418 N N . ASP B 1 76 ? 40.25 -32.469 -0.374 1 30.14 76 ASP B N 1
ATOM 6419 C CA . ASP B 1 76 ? 39.188 -31.594 0.114 1 30.14 76 ASP B CA 1
ATOM 6420 C C . ASP B 1 76 ? 39.5 -30.125 -0.145 1 30.14 76 ASP B C 1
ATOM 6422 O O . ASP B 1 76 ? 38.781 -29.234 0.313 1 30.14 76 ASP B O 1
ATOM 6426 N N . GLY B 1 77 ? 40.719 -29.812 -0.571 1 28.08 77 GLY B N 1
ATOM 6427 C CA . GLY B 1 77 ? 41.188 -28.438 -0.573 1 28.08 77 GLY B CA 1
ATOM 6428 C C . GLY B 1 77 ? 40.594 -27.594 -1.671 1 28.08 77 GLY B C 1
ATOM 6429 O O . GLY B 1 77 ? 40.938 -26.422 -1.819 1 28.08 77 GLY B O 1
ATOM 6430 N N . ALA B 1 78 ? 40.438 -28.266 -2.881 1 29.47 78 ALA B N 1
ATOM 6431 C CA . ALA B 1 78 ? 40.156 -27.234 -3.863 1 29.47 78 ALA B CA 1
ATOM 6432 C C . ALA B 1 78 ? 38.812 -26.562 -3.572 1 29.47 78 ALA B C 1
ATOM 6434 O O . ALA B 1 78 ? 37.781 -27.25 -3.451 1 29.47 78 ALA B O 1
ATOM 6435 N N . PRO B 1 79 ? 38.844 -25.453 -2.959 1 34.47 79 PRO B N 1
ATOM 6436 C CA . PRO B 1 79 ? 37.688 -24.703 -2.525 1 34.47 79 PRO B CA 1
ATOM 6437 C C . PRO B 1 79 ? 36.5 -24.812 -3.498 1 34.47 79 PRO B C 1
ATOM 6439 O O . PRO B 1 79 ? 35.344 -24.578 -3.119 1 34.47 79 PRO B O 1
ATOM 6442 N N . GLY B 1 80 ? 36.812 -24.562 -4.758 1 32.56 80 GLY B N 1
ATOM 6443 C CA . GLY B 1 80 ? 35.812 -24.312 -5.777 1 32.56 80 GLY B CA 1
ATOM 6444 C C . GLY B 1 80 ? 35.031 -25.547 -6.172 1 32.56 80 GLY B C 1
ATOM 6445 O O . GLY B 1 80 ? 35 -25.922 -7.344 1 32.56 80 GLY B O 1
ATOM 6446 N N . ALA B 1 81 ? 35.156 -26.656 -5.531 1 32.38 81 ALA B N 1
ATOM 6447 C CA . ALA B 1 81 ? 34.406 -27.781 -6.074 1 32.38 81 ALA B CA 1
ATOM 6448 C C . ALA B 1 81 ? 33 -27.344 -6.547 1 32.38 81 ALA B C 1
ATOM 6450 O O . ALA B 1 81 ? 32.25 -26.719 -5.801 1 32.38 81 ALA B O 1
ATOM 6451 N N . ALA B 1 82 ? 32.875 -27.109 -7.812 1 34.72 82 ALA B N 1
ATOM 6452 C CA . ALA B 1 82 ? 31.688 -26.859 -8.633 1 34.72 82 ALA B CA 1
ATOM 6453 C C . ALA B 1 82 ? 30.469 -27.594 -8.07 1 34.72 82 ALA B C 1
ATOM 6455 O O . ALA B 1 82 ? 30.5 -28.828 -7.941 1 34.72 82 ALA B O 1
ATOM 6456 N N . TRP B 1 83 ? 30 -27.375 -6.867 1 35.97 83 TRP B N 1
ATOM 6457 C CA . TRP B 1 83 ? 28.672 -27.922 -6.68 1 35.97 83 TRP B CA 1
ATOM 6458 C C . TRP B 1 83 ? 28.062 -28.344 -8.016 1 35.97 83 TRP B C 1
ATOM 6460 O O . TRP B 1 83 ? 27.906 -27.516 -8.914 1 35.97 83 TRP B O 1
ATOM 6470 N N . GLY B 1 84 ? 28.469 -29.312 -8.555 1 38.62 84 GLY B N 1
ATOM 6471 C CA . GLY B 1 84 ? 27.875 -29.969 -9.711 1 38.62 84 GLY B CA 1
ATOM 6472 C C . GLY B 1 84 ? 26.406 -29.625 -9.906 1 38.62 84 GLY B C 1
ATOM 6473 O O . GLY B 1 84 ? 25.75 -29.172 -8.969 1 38.62 84 GLY B O 1
ATOM 6474 N N . GLU B 1 85 ? 25.969 -29.25 -11.078 1 48.41 85 GLU B N 1
ATOM 6475 C CA . GLU B 1 85 ? 24.656 -28.891 -11.602 1 48.41 85 GLU B CA 1
ATOM 6476 C C . GLU B 1 85 ? 23.562 -29.781 -10.992 1 48.41 85 GLU B C 1
ATOM 6478 O O . GLU B 1 85 ? 23.281 -30.859 -11.516 1 48.41 85 GLU B O 1
ATOM 6483 N N . ASP B 1 86 ? 23.484 -29.891 -9.648 1 45.94 86 ASP B N 1
ATOM 6484 C CA . ASP B 1 86 ? 22.281 -30.547 -9.18 1 45.94 86 ASP B CA 1
ATOM 6485 C C . ASP B 1 86 ? 21.031 -29.969 -9.859 1 45.94 86 ASP B C 1
ATOM 6487 O O . ASP B 1 86 ? 20.719 -28.797 -9.688 1 45.94 86 ASP B O 1
ATOM 6491 N N . PRO B 1 87 ? 20.578 -30.797 -10.742 1 45.66 87 PRO B N 1
ATOM 6492 C CA . PRO B 1 87 ? 19.422 -30.328 -11.508 1 45.66 87 PRO B CA 1
ATOM 6493 C C . PRO B 1 87 ? 18.281 -29.844 -10.617 1 45.66 87 PRO B C 1
ATOM 6495 O O . PRO B 1 87 ? 17.484 -29 -11.023 1 45.66 87 PRO B O 1
ATOM 6498 N N . LEU B 1 88 ? 18.312 -30.328 -9.352 1 49.09 88 LEU B N 1
ATOM 6499 C CA . LEU B 1 88 ? 17.219 -29.922 -8.477 1 49.09 88 LEU B CA 1
ATOM 6500 C C . LEU B 1 88 ? 17.438 -28.516 -7.945 1 49.09 88 LEU B C 1
ATOM 6502 O O . LEU B 1 88 ? 16.469 -27.812 -7.613 1 49.09 88 LEU B O 1
ATOM 6506 N N . LEU B 1 89 ? 18.75 -28.188 -7.891 1 50.81 89 LEU B N 1
ATOM 6507 C CA . LEU B 1 89 ? 19.047 -26.859 -7.359 1 50.81 89 LEU B CA 1
ATOM 6508 C C . LEU B 1 89 ? 19.188 -25.844 -8.484 1 50.81 89 LEU B C 1
ATOM 6510 O O . LEU B 1 89 ? 19.547 -24.688 -8.25 1 50.81 89 LEU B O 1
ATOM 6514 N N . GLY B 1 90 ? 18.734 -26.062 -9.68 1 52.53 90 GLY B N 1
ATOM 6515 C CA . GLY B 1 90 ? 18.688 -25.156 -10.805 1 52.53 90 GLY B CA 1
ATOM 6516 C C . GLY B 1 90 ? 20.016 -24.531 -11.133 1 52.53 90 GLY B C 1
ATOM 6517 O O . GLY B 1 90 ? 20.078 -23.391 -11.625 1 52.53 90 GLY B O 1
ATOM 6518 N N . GLY B 1 91 ? 21.094 -25.016 -10.672 1 57.62 91 GLY B N 1
ATOM 6519 C CA . GLY B 1 91 ? 22.422 -24.5 -10.953 1 57.62 91 GLY B CA 1
ATOM 6520 C C . GLY B 1 91 ? 22.781 -23.297 -10.102 1 57.62 91 GLY B C 1
ATOM 6521 O O . GLY B 1 91 ? 23.781 -22.625 -10.352 1 57.62 91 GLY B O 1
ATOM 6522 N N . ALA B 1 92 ? 21.969 -23.047 -9.07 1 63.31 92 ALA B N 1
ATOM 6523 C CA . ALA B 1 92 ? 22.281 -21.906 -8.211 1 63.31 92 ALA B CA 1
ATOM 6524 C C . ALA B 1 92 ? 23.453 -22.219 -7.289 1 63.31 92 ALA B C 1
ATOM 6526 O O . ALA B 1 92 ? 23.547 -23.328 -6.762 1 63.31 92 ALA B O 1
ATOM 6527 N N . PRO B 1 93 ? 24.312 -21.266 -7.176 1 68.75 93 PRO B N 1
ATOM 6528 C CA . PRO B 1 93 ? 25.469 -21.5 -6.312 1 68.75 93 PRO B CA 1
ATOM 6529 C C . PRO B 1 93 ? 25.078 -21.672 -4.844 1 68.75 93 PRO B C 1
ATOM 6531 O O . PRO B 1 93 ? 24.062 -21.141 -4.402 1 68.75 93 PRO B O 1
ATOM 6534 N N . VAL B 1 94 ? 25.812 -22.562 -4.133 1 76.19 94 VAL B N 1
ATOM 6535 C CA . VAL B 1 94 ? 25.578 -22.812 -2.713 1 76.19 94 VAL B CA 1
ATOM 6536 C C . VAL B 1 94 ? 26.594 -22.031 -1.883 1 76.19 94 VAL B C 1
ATOM 6538 O O . VAL B 1 94 ? 27.812 -22.172 -2.088 1 76.19 94 VAL B O 1
ATOM 6541 N N . PHE B 1 95 ? 26.109 -21.188 -1.084 1 83.62 95 PHE B N 1
ATOM 6542 C CA . PHE B 1 95 ? 26.969 -20.453 -0.154 1 83.62 95 PHE B CA 1
ATOM 6543 C C . PHE B 1 95 ? 27.188 -21.25 1.123 1 83.62 95 PHE B C 1
ATOM 6545 O O . PHE B 1 95 ? 26.234 -21.688 1.768 1 83.62 95 PHE B O 1
ATOM 6552 N N . SER B 1 96 ? 28.391 -21.594 1.424 1 86.31 96 SER B N 1
ATOM 6553 C CA . SER B 1 96 ? 28.75 -22.328 2.637 1 86.31 96 SER B CA 1
ATOM 6554 C C . SER B 1 96 ? 30.094 -21.844 3.195 1 86.31 96 SER B C 1
ATOM 6556 O O . SER B 1 96 ? 30.938 -21.359 2.451 1 86.31 96 SER B O 1
ATOM 6558 N N . LEU B 1 97 ? 30.188 -21.969 4.453 1 89.88 97 LEU B N 1
ATOM 6559 C CA . LEU B 1 97 ? 31.406 -21.547 5.125 1 89.88 97 LEU B CA 1
ATOM 6560 C C . LEU B 1 97 ? 32.281 -22.75 5.512 1 89.88 97 LEU B C 1
ATOM 6562 O O . LEU B 1 97 ? 33.188 -22.625 6.328 1 89.88 97 LEU B O 1
ATOM 6566 N N . ALA B 1 98 ? 31.938 -23.844 4.965 1 87.75 98 ALA B N 1
ATOM 6567 C CA . ALA B 1 98 ? 32.656 -25.078 5.309 1 87.75 98 ALA B CA 1
ATOM 6568 C C . ALA B 1 98 ? 34.125 -24.969 5.008 1 87.75 98 ALA B C 1
ATOM 6570 O O . ALA B 1 98 ? 34.969 -25.578 5.691 1 87.75 98 ALA B O 1
ATOM 6571 N N . HIS B 1 99 ? 34.5 -24.188 3.998 1 81.19 99 HIS B N 1
ATOM 6572 C CA . HIS B 1 99 ? 35.906 -24.109 3.566 1 81.19 99 HIS B CA 1
ATOM 6573 C C . HIS B 1 99 ? 36.469 -22.703 3.752 1 81.19 99 HIS B C 1
ATOM 6575 O O . HIS B 1 99 ? 37.5 -22.359 3.17 1 81.19 99 HIS B O 1
ATOM 6581 N N . ALA B 1 100 ? 35.75 -21.969 4.484 1 85.75 100 ALA B N 1
ATOM 6582 C CA . ALA B 1 100 ? 36.219 -20.609 4.742 1 85.75 100 ALA B CA 1
ATOM 6583 C C . ALA B 1 100 ? 37.375 -20.625 5.734 1 85.75 100 ALA B C 1
ATOM 6585 O O . ALA B 1 100 ? 37.219 -20.984 6.898 1 85.75 100 ALA B O 1
ATOM 6586 N N . ALA B 1 101 ? 38.5 -20.172 5.312 1 83.81 101 ALA B N 1
ATOM 6587 C CA . ALA B 1 101 ? 39.719 -20.25 6.109 1 83.81 101 ALA B CA 1
ATOM 6588 C C . ALA B 1 101 ? 39.594 -19.406 7.371 1 83.81 101 ALA B C 1
ATOM 6590 O O . ALA B 1 101 ? 40.125 -19.781 8.43 1 83.81 101 ALA B O 1
ATOM 6591 N N . ASN B 1 102 ? 38.969 -18.281 7.312 1 86.56 102 ASN B N 1
ATOM 6592 C CA . ASN B 1 102 ? 38.969 -17.328 8.422 1 86.56 102 ASN B CA 1
ATOM 6593 C C . ASN B 1 102 ? 37.719 -17.516 9.297 1 86.56 102 ASN B C 1
ATOM 6595 O O . ASN B 1 102 ? 37.469 -16.719 10.195 1 86.56 102 ASN B O 1
ATOM 6599 N N . ALA B 1 103 ? 36.906 -18.594 9.031 1 91.31 103 ALA B N 1
ATOM 6600 C CA . ALA B 1 103 ? 35.75 -18.859 9.867 1 91.31 103 ALA B CA 1
ATOM 6601 C C . ALA B 1 103 ? 36.125 -19.719 11.07 1 91.31 103 ALA B C 1
ATOM 6603 O O . ALA B 1 103 ? 37.125 -20.406 11.062 1 91.31 103 ALA B O 1
ATOM 6604 N N . SER B 1 104 ? 35.375 -19.594 12.188 1 94 104 SER B N 1
ATOM 6605 C CA . SER B 1 104 ? 35.594 -20.391 13.398 1 94 104 SER B CA 1
ATOM 6606 C C . SER B 1 104 ? 35.438 -21.875 13.117 1 94 104 SER B C 1
ATOM 6608 O O . SER B 1 104 ? 34.781 -22.266 12.156 1 94 104 SER B O 1
ATOM 6610 N N . ALA B 1 105 ? 36.031 -22.719 13.977 1 93.62 105 ALA B N 1
ATOM 6611 C CA . ALA B 1 105 ? 36 -24.172 13.797 1 93.62 105 ALA B CA 1
ATOM 6612 C C . ALA B 1 105 ? 34.562 -24.703 13.914 1 93.62 105 ALA B C 1
ATOM 6614 O O . ALA B 1 105 ? 34.156 -25.609 13.188 1 93.62 105 ALA B O 1
ATOM 6615 N N . ARG B 1 106 ? 33.844 -24.172 14.82 1 93.81 106 ARG B N 1
ATOM 6616 C CA . ARG B 1 106 ? 32.469 -24.609 15.016 1 93.81 106 ARG B CA 1
ATOM 6617 C C . ARG B 1 106 ? 31.594 -24.266 13.805 1 93.81 106 ARG B C 1
ATOM 6619 O O . ARG B 1 106 ? 30.75 -25.047 13.391 1 93.81 106 ARG B O 1
ATOM 6626 N N . CYS B 1 107 ? 31.781 -23.078 13.289 1 95.44 107 CYS B N 1
ATOM 6627 C CA . CYS B 1 107 ? 31.062 -22.641 12.102 1 95.44 107 CYS B CA 1
ATOM 6628 C C . CYS B 1 107 ? 31.391 -23.547 10.906 1 95.44 107 CYS B C 1
ATOM 6630 O O . CYS B 1 107 ? 30.484 -23.969 10.188 1 95.44 107 CYS B O 1
ATOM 6632 N N . ARG B 1 108 ? 32.625 -23.875 10.719 1 94.75 108 ARG B N 1
ATOM 6633 C CA . ARG B 1 108 ? 33.031 -24.734 9.617 1 94.75 108 ARG B CA 1
ATOM 6634 C C . ARG B 1 108 ? 32.438 -26.125 9.75 1 94.75 108 ARG B C 1
ATOM 6636 O O . ARG B 1 108 ? 31.984 -26.719 8.758 1 94.75 108 ARG B O 1
ATOM 6643 N N . ARG B 1 109 ? 32.438 -26.609 10.977 1 93.75 109 ARG B N 1
ATOM 6644 C CA . ARG B 1 109 ? 31.891 -27.953 11.211 1 93.75 109 ARG B CA 1
ATOM 6645 C C . ARG B 1 109 ? 30.406 -28 10.859 1 93.75 109 ARG B C 1
ATOM 6647 O O . ARG B 1 109 ? 29.984 -28.891 10.117 1 93.75 109 ARG B O 1
ATOM 6654 N N . GLN B 1 110 ? 29.656 -27.109 11.32 1 95.94 110 GLN B N 1
ATOM 6655 C CA . GLN B 1 110 ? 28.219 -27.125 11.055 1 95.94 110 GLN B CA 1
ATOM 6656 C C . GLN B 1 110 ? 27.938 -26.844 9.586 1 95.94 110 GLN B C 1
ATOM 6658 O O . GLN B 1 110 ? 26.938 -27.328 9.039 1 95.94 110 GLN B O 1
ATOM 6663 N N . SER B 1 111 ? 28.781 -26.031 9.039 1 95.25 111 SER B N 1
ATOM 6664 C CA . SER B 1 111 ? 28.609 -25.781 7.605 1 95.25 111 SER B CA 1
ATOM 6665 C C . SER B 1 111 ? 28.875 -27.047 6.801 1 95.25 111 SER B C 1
ATOM 6667 O O . SER B 1 111 ? 28.25 -27.281 5.762 1 95.25 111 SER B O 1
ATOM 6669 N N . ARG B 1 112 ? 29.812 -27.859 7.246 1 93 112 ARG B N 1
ATOM 6670 C CA . ARG B 1 112 ? 30.047 -29.141 6.594 1 93 112 ARG B CA 1
ATOM 6671 C C . ARG B 1 112 ? 28.859 -30.062 6.746 1 93 112 ARG B C 1
ATOM 6673 O O . ARG B 1 112 ? 28.516 -30.812 5.824 1 93 112 ARG B O 1
ATOM 6680 N N . VAL B 1 113 ? 28.312 -30.031 7.938 1 94.94 113 VAL B N 1
ATOM 6681 C CA . VAL B 1 113 ? 27.109 -30.828 8.164 1 94.94 113 VAL B CA 1
ATOM 6682 C C . VAL B 1 113 ? 26 -30.375 7.207 1 94.94 113 VAL B C 1
ATOM 6684 O O . VAL B 1 113 ? 25.328 -31.219 6.598 1 94.94 113 VAL B O 1
ATOM 6687 N N . PHE B 1 114 ? 25.828 -29.109 7.094 1 94.56 114 PHE B N 1
ATOM 6688 C CA . PHE B 1 114 ? 24.828 -28.531 6.203 1 94.56 114 PHE B CA 1
ATOM 6689 C C . PHE B 1 114 ? 25.031 -29 4.773 1 94.56 114 PHE B C 1
ATOM 6691 O O . PHE B 1 114 ? 24.094 -29.484 4.129 1 94.56 114 PHE B O 1
ATOM 6698 N N . LEU B 1 115 ? 26.234 -28.922 4.312 1 91.12 115 LEU B N 1
ATOM 6699 C CA . LEU B 1 115 ? 26.531 -29.312 2.938 1 91.12 115 LEU B CA 1
ATOM 6700 C C . LEU B 1 115 ? 26.25 -30.781 2.711 1 91.12 115 LEU B C 1
ATOM 6702 O O . LEU B 1 115 ? 25.703 -31.172 1.674 1 91.12 115 LEU B O 1
ATOM 6706 N N . SER B 1 116 ? 26.641 -31.609 3.67 1 88.44 116 SER B N 1
ATOM 6707 C CA . SER B 1 116 ? 26.422 -33.062 3.562 1 88.44 116 SER B CA 1
ATOM 6708 C C . SER B 1 116 ? 24.922 -33.375 3.502 1 88.44 116 SER B C 1
ATOM 6710 O O . SER B 1 116 ? 24.5 -34.188 2.682 1 88.44 116 SER B O 1
ATOM 6712 N N . GLU B 1 117 ? 24.203 -32.75 4.352 1 89.56 117 GLU B N 1
ATOM 6713 C CA . GLU B 1 117 ? 22.75 -32.969 4.402 1 89.56 117 GLU B CA 1
ATOM 6714 C C . GLU B 1 117 ? 22.047 -32.375 3.195 1 89.56 117 GLU B C 1
ATOM 6716 O O . GLU B 1 117 ? 21 -32.875 2.768 1 89.56 117 GLU B O 1
ATOM 6721 N N . LEU B 1 118 ? 22.594 -31.25 2.668 1 88.81 118 LEU B N 1
ATOM 6722 C CA . LEU B 1 118 ? 22.031 -30.656 1.456 1 88.81 118 LEU B CA 1
ATOM 6723 C C . LEU B 1 118 ? 22.156 -31.625 0.277 1 88.81 118 LEU B C 1
ATOM 6725 O O . LEU B 1 118 ? 21.219 -31.734 -0.53 1 88.81 118 LEU B O 1
ATOM 6729 N N . ARG B 1 119 ? 23.219 -32.312 0.125 1 80.5 119 ARG B N 1
ATOM 6730 C CA . ARG B 1 119 ? 23.438 -33.281 -0.94 1 80.5 119 ARG B CA 1
ATOM 6731 C C . ARG B 1 119 ? 22.438 -34.438 -0.841 1 80.5 119 ARG B C 1
ATOM 6733 O O . ARG B 1 119 ? 22.078 -35.062 -1.854 1 80.5 119 ARG B O 1
ATOM 6740 N N . ARG B 1 120 ? 21.984 -34.656 0.451 1 79.38 120 ARG B N 1
ATOM 6741 C CA . ARG B 1 120 ? 21 -35.719 0.672 1 79.38 120 ARG B CA 1
ATOM 6742 C C . ARG B 1 120 ? 19.578 -35.188 0.53 1 79.38 120 ARG B C 1
ATOM 6744 O O . ARG B 1 120 ? 18.609 -35.906 0.771 1 79.38 120 ARG B O 1
ATOM 6751 N N . HIS B 1 121 ? 19.453 -33.969 0.253 1 83.75 121 HIS B N 1
ATOM 6752 C CA . HIS B 1 121 ? 18.188 -33.312 -0.002 1 83.75 121 HIS B CA 1
ATOM 6753 C C . HIS B 1 121 ? 17.281 -33.344 1.225 1 83.75 121 HIS B C 1
ATOM 6755 O O . HIS B 1 121 ? 16.078 -33.594 1.107 1 83.75 121 HIS B O 1
ATOM 6761 N N . ARG B 1 122 ? 17.922 -33.219 2.355 1 88.5 122 ARG B N 1
ATOM 6762 C CA . ARG B 1 122 ? 17.109 -33.062 3.557 1 88.5 122 ARG B CA 1
ATOM 6763 C C . ARG B 1 122 ? 16.359 -31.734 3.561 1 88.5 122 ARG B C 1
ATOM 6765 O O . ARG B 1 122 ? 16.922 -30.719 3.162 1 88.5 122 ARG B O 1
ATOM 6772 N N . LEU B 1 123 ? 15.172 -31.734 3.975 1 90.5 123 LEU B N 1
ATOM 6773 C CA . LEU B 1 123 ? 14.297 -30.578 3.846 1 90.5 123 LEU B CA 1
ATOM 6774 C C . LEU B 1 123 ? 14.914 -29.359 4.523 1 90.5 123 LEU B C 1
ATOM 6776 O O . LEU B 1 123 ? 14.938 -28.266 3.947 1 90.5 123 LEU B O 1
ATOM 6780 N N . TRP B 1 124 ? 15.391 -29.516 5.82 1 93.44 124 TRP B N 1
ATOM 6781 C CA . TRP B 1 124 ? 15.938 -28.375 6.547 1 93.44 124 TRP B CA 1
ATOM 6782 C C . TRP B 1 124 ? 17.141 -27.797 5.809 1 93.44 124 TRP B C 1
ATOM 6784 O O . TRP B 1 124 ? 17.344 -26.578 5.805 1 93.44 124 TRP B O 1
ATOM 6794 N N . ALA B 1 125 ? 18 -28.656 5.211 1 92.88 125 ALA B N 1
ATOM 6795 C CA . ALA B 1 125 ? 19.188 -28.203 4.477 1 92.88 125 ALA B CA 1
ATOM 6796 C C . ALA B 1 125 ? 18.781 -27.469 3.195 1 92.88 125 ALA B C 1
ATOM 6798 O O . ALA B 1 125 ? 19.406 -26.484 2.816 1 92.88 125 ALA B O 1
ATOM 6799 N N . LEU B 1 126 ? 17.719 -28 2.566 1 91.75 126 LEU B N 1
ATOM 6800 C CA . LEU B 1 126 ? 17.188 -27.328 1.388 1 91.75 126 LEU B CA 1
ATOM 6801 C C . LEU B 1 126 ? 16.656 -25.938 1.748 1 91.75 126 LEU B C 1
ATOM 6803 O O . LEU B 1 126 ? 16.844 -24.984 0.994 1 91.75 126 LEU B O 1
ATOM 6807 N N . GLN B 1 127 ? 15.984 -25.891 2.891 1 94.81 127 GLN B N 1
ATOM 6808 C CA . GLN B 1 127 ? 15.422 -24.625 3.348 1 94.81 127 GLN B CA 1
ATOM 6809 C C . GLN B 1 127 ? 16.531 -23.625 3.662 1 94.81 127 GLN B C 1
ATOM 6811 O O . GLN B 1 127 ? 16.391 -22.438 3.359 1 94.81 127 GLN B O 1
ATOM 6816 N N . MET B 1 128 ? 17.578 -24.031 4.305 1 95.19 128 MET B N 1
ATOM 6817 C CA . MET B 1 128 ? 18.703 -23.141 4.609 1 95.19 128 MET B CA 1
ATOM 6818 C C . MET B 1 128 ? 19.312 -22.578 3.33 1 95.19 128 MET B C 1
ATOM 6820 O O . MET B 1 128 ? 19.625 -21.391 3.248 1 95.19 128 MET B O 1
ATOM 6824 N N . TRP B 1 129 ? 19.516 -23.469 2.326 1 93.69 129 TRP B N 1
ATOM 6825 C CA . TRP B 1 129 ? 20.031 -23.031 1.026 1 93.69 129 TRP B CA 1
ATOM 6826 C C . TRP B 1 129 ? 19.047 -22.078 0.347 1 93.69 129 TRP B C 1
ATOM 6828 O O . TRP B 1 129 ? 19.453 -21.062 -0.212 1 93.69 129 TRP B O 1
ATOM 6838 N N . ASP B 1 130 ? 17.766 -22.422 0.42 1 94.62 130 ASP B N 1
ATOM 6839 C CA . ASP B 1 130 ? 16.703 -21.672 -0.245 1 94.62 130 ASP B CA 1
ATOM 6840 C C . ASP B 1 130 ? 16.562 -20.266 0.336 1 94.62 130 ASP B C 1
ATOM 6842 O O . ASP B 1 130 ? 16.172 -19.344 -0.369 1 94.62 130 ASP B O 1
ATOM 6846 N N . ALA B 1 131 ? 16.875 -20.062 1.59 1 96.69 131 ALA B N 1
ATOM 6847 C CA . ALA B 1 131 ? 16.625 -18.812 2.314 1 96.69 131 ALA B CA 1
ATOM 6848 C C . ALA B 1 131 ? 17.625 -17.734 1.91 1 96.69 131 ALA B C 1
ATOM 6850 O O . ALA B 1 131 ? 17.344 -16.547 2.041 1 96.69 131 ALA B O 1
ATOM 6851 N N . GLY B 1 132 ? 18.781 -18.094 1.404 1 95.5 132 GLY B N 1
ATOM 6852 C CA . GLY B 1 132 ? 19.797 -17.125 1.046 1 95.5 132 GLY B CA 1
ATOM 6853 C C . GLY B 1 132 ? 19.469 -16.344 -0.203 1 95.5 132 GLY B C 1
ATOM 6854 O O . GLY B 1 132 ? 18.656 -16.781 -1.023 1 95.5 132 GLY B O 1
ATOM 6855 N N . ALA B 1 133 ? 20.078 -15.195 -0.321 1 94.38 133 ALA B N 1
ATOM 6856 C CA . ALA B 1 133 ? 19.859 -14.352 -1.49 1 94.38 133 ALA B CA 1
ATOM 6857 C C . ALA B 1 133 ? 20.344 -15.039 -2.766 1 94.38 133 ALA B C 1
ATOM 6859 O O . ALA B 1 133 ? 21.312 -15.812 -2.738 1 94.38 133 ALA B O 1
ATOM 6860 N N . LYS B 1 134 ? 19.672 -14.836 -3.816 1 92.12 134 LYS B N 1
ATOM 6861 C CA . LYS B 1 134 ? 20 -15.32 -5.152 1 92.12 134 LYS B CA 1
ATOM 6862 C C . LYS B 1 134 ? 19.953 -14.188 -6.172 1 92.12 134 LYS B C 1
ATOM 6864 O O . LYS B 1 134 ? 19.438 -13.102 -5.883 1 92.12 134 LYS B O 1
ATOM 6869 N N . LEU B 1 135 ? 20.547 -14.422 -7.383 1 90.06 135 LEU B N 1
ATOM 6870 C CA . LEU B 1 135 ? 20.516 -13.422 -8.445 1 90.06 135 LEU B CA 1
ATOM 6871 C C . LEU B 1 135 ? 19.094 -13.242 -8.969 1 90.06 135 LEU B C 1
ATOM 6873 O O . LEU B 1 135 ? 18.469 -14.195 -9.438 1 90.06 135 LEU 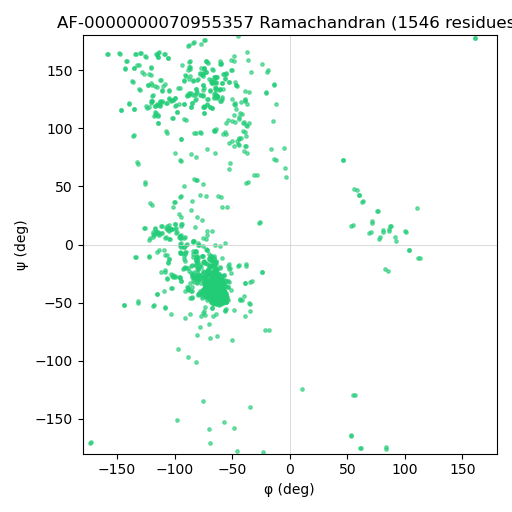B O 1
ATOM 6877 N N . PRO B 1 136 ? 18.578 -12.055 -8.812 1 93.25 136 PRO B N 1
ATOM 6878 C CA . PRO B 1 136 ? 17.188 -11.82 -9.234 1 93.25 136 PRO B CA 1
ATOM 6879 C C . PRO B 1 136 ? 17.094 -11.398 -10.695 1 93.25 136 PRO B C 1
ATOM 6881 O O . PRO B 1 136 ? 18.109 -11.227 -11.367 1 93.25 136 PRO B O 1
ATOM 6884 N N . SER B 1 137 ? 15.859 -11.352 -11.219 1 94.56 137 SER B N 1
ATOM 6885 C CA . SER B 1 137 ? 15.586 -10.656 -12.469 1 94.56 137 SER B CA 1
ATOM 6886 C C . SER B 1 137 ? 15.586 -9.141 -12.273 1 94.56 137 SER B C 1
ATOM 6888 O O . SER B 1 137 ? 15.328 -8.656 -11.172 1 94.56 137 SER B O 1
ATOM 6890 N N . GLY B 1 138 ? 15.922 -8.477 -13.266 1 96.38 138 GLY B N 1
ATOM 6891 C CA . GLY B 1 138 ? 15.812 -7.027 -13.266 1 96.38 138 GLY B CA 1
ATOM 6892 C C . GLY B 1 138 ? 16.906 -6.344 -12.484 1 96.38 138 GLY B C 1
ATOM 6893 O O . GLY B 1 138 ? 16.688 -5.293 -11.875 1 96.38 138 GLY B O 1
ATOM 6894 N N . VAL B 1 139 ? 18.109 -6.984 -12.398 1 95.38 139 VAL B N 1
ATOM 6895 C CA . VAL B 1 139 ? 19.234 -6.371 -11.719 1 95.38 139 VAL B CA 1
ATOM 6896 C C . VAL B 1 139 ? 19.625 -5.07 -12.414 1 95.38 139 VAL B C 1
ATOM 6898 O O . VAL B 1 139 ? 20.016 -4.102 -11.766 1 95.38 139 VAL B O 1
ATOM 6901 N N . LEU B 1 140 ? 19.438 -4.996 -13.727 1 96 140 LEU B N 1
ATOM 6902 C CA . LEU B 1 140 ? 19.812 -3.82 -14.516 1 96 140 LEU B CA 1
ATOM 6903 C C . LEU B 1 140 ? 18.703 -2.768 -14.461 1 96 140 LEU B C 1
ATOM 6905 O O . LEU B 1 140 ? 18.812 -1.724 -15.109 1 96 140 LEU B O 1
ATOM 6909 N N . ARG B 1 141 ? 17.703 -3.043 -13.727 1 96.88 141 ARG B N 1
ATOM 6910 C CA . ARG B 1 141 ? 16.703 -2.029 -13.391 1 96.88 141 ARG B CA 1
ATOM 6911 C C . ARG B 1 141 ? 16.781 -1.657 -11.914 1 96.88 141 ARG B C 1
ATOM 6913 O O . ARG B 1 141 ? 15.859 -1.026 -11.383 1 96.88 141 ARG B O 1
ATOM 6920 N N . GLY B 1 142 ? 17.781 -2.109 -11.305 1 96.25 142 GLY B N 1
ATOM 6921 C CA . GLY B 1 142 ? 18.078 -1.685 -9.945 1 96.25 142 GLY B CA 1
ATOM 6922 C C . GLY B 1 142 ? 17.625 -2.691 -8.898 1 96.25 142 GLY B C 1
ATOM 6923 O O . GLY B 1 142 ? 17.578 -2.377 -7.707 1 96.25 142 GLY B O 1
ATOM 6924 N N . ASN B 1 143 ? 17.25 -3.912 -9.289 1 97.12 143 ASN B N 1
ATOM 6925 C CA . ASN B 1 143 ? 16.844 -4.953 -8.344 1 97.12 143 ASN B CA 1
ATOM 6926 C C . ASN B 1 143 ? 18.062 -5.645 -7.738 1 97.12 143 ASN B C 1
ATOM 6928 O O . ASN B 1 143 ? 18.172 -6.871 -7.762 1 97.12 143 ASN B O 1
ATOM 6932 N N . ALA B 1 144 ? 18.922 -4.875 -7.16 1 94.69 144 ALA B N 1
ATOM 6933 C CA . ALA B 1 144 ? 20.203 -5.406 -6.695 1 94.69 144 ALA B CA 1
ATOM 6934 C C . ALA B 1 144 ? 20.125 -5.809 -5.227 1 94.69 144 ALA B C 1
ATOM 6936 O O . ALA B 1 144 ? 20.828 -6.727 -4.793 1 94.69 144 ALA B O 1
ATOM 6937 N N . ASN B 1 145 ? 19.312 -5.129 -4.426 1 96.38 145 ASN B N 1
ATOM 6938 C CA . ASN B 1 145 ? 19.172 -5.477 -3.018 1 96.38 145 ASN B CA 1
ATOM 6939 C C . ASN B 1 145 ? 18.344 -6.742 -2.832 1 96.38 145 ASN B C 1
ATOM 6941 O O . ASN B 1 145 ? 17.156 -6.766 -3.148 1 96.38 145 ASN B O 1
ATOM 6945 N N . GLN B 1 146 ? 18.953 -7.77 -2.367 1 96.12 146 GLN B N 1
ATOM 6946 C CA . GLN B 1 146 ? 18.281 -9.055 -2.18 1 96.12 146 GLN B CA 1
ATOM 6947 C C . GLN B 1 146 ? 18.281 -9.461 -0.71 1 96.12 146 GLN B C 1
ATOM 6949 O O . GLN B 1 146 ? 19.297 -9.922 -0.183 1 96.12 146 GLN B O 1
ATOM 6954 N N . LEU B 1 147 ? 17.125 -9.445 -0.111 1 97.69 147 LEU B N 1
ATOM 6955 C CA . LEU B 1 147 ? 16.984 -9.672 1.323 1 97.69 147 LEU B CA 1
ATOM 6956 C C . LEU B 1 147 ? 16.766 -11.148 1.627 1 97.69 147 LEU B C 1
ATOM 6958 O O . LEU B 1 147 ? 16.562 -11.523 2.783 1 97.69 147 LEU B O 1
ATOM 6962 N N . GLY B 1 148 ? 16.859 -12.039 0.587 1 97.12 148 GLY B N 1
ATOM 6963 C CA . GLY B 1 148 ? 16.594 -13.438 0.855 1 97.12 148 GLY B CA 1
ATOM 6964 C C . GLY B 1 148 ? 15.258 -13.672 1.539 1 97.12 148 GLY B C 1
ATOM 6965 O O . GLY B 1 148 ? 14.32 -12.883 1.37 1 97.12 148 GLY B O 1
ATOM 6966 N N . ASP B 1 149 ? 15.094 -14.859 2.094 1 97.75 149 ASP B N 1
ATOM 6967 C CA . ASP B 1 149 ? 13.906 -15.148 2.891 1 97.75 149 ASP B CA 1
ATOM 6968 C C . ASP B 1 149 ? 14.242 -15.203 4.379 1 97.75 149 ASP B C 1
ATOM 6970 O O . ASP B 1 149 ? 14.633 -16.25 4.898 1 97.75 149 ASP B O 1
ATOM 6974 N N . PHE B 1 150 ? 14.023 -14.078 5.07 1 97.5 150 PHE B N 1
ATOM 6975 C CA . PHE B 1 150 ? 14.375 -13.867 6.473 1 97.5 150 PHE B CA 1
ATOM 6976 C C . PHE B 1 150 ? 13.703 -14.914 7.359 1 97.5 150 PHE B C 1
ATOM 6978 O O . PHE B 1 150 ? 14.367 -15.539 8.195 1 97.5 150 PHE B O 1
ATOM 6985 N N . ASP B 1 151 ? 12.422 -15.094 7.172 1 96.31 151 ASP B N 1
ATOM 6986 C CA . ASP B 1 151 ? 11.625 -15.969 8.031 1 96.31 151 ASP B CA 1
ATOM 6987 C C . ASP B 1 151 ? 12 -17.438 7.82 1 96.31 151 ASP B C 1
ATOM 6989 O O . ASP B 1 151 ? 12.008 -18.219 8.773 1 96.31 151 ASP B O 1
ATOM 6993 N N . GLU B 1 152 ? 12.242 -17.828 6.559 1 96.94 152 GLU B N 1
ATOM 6994 C CA . GLU B 1 152 ? 12.688 -19.188 6.277 1 96.94 152 GLU B CA 1
ATOM 6995 C C . GLU B 1 152 ? 14.008 -19.5 6.977 1 96.94 152 GLU B C 1
ATOM 6997 O O . GLU B 1 152 ? 14.172 -20.562 7.566 1 96.94 152 GLU B O 1
ATOM 7002 N N . CYS B 1 153 ? 14.898 -18.594 6.949 1 97.31 153 CYS B N 1
ATOM 7003 C CA . CYS B 1 153 ? 16.219 -18.797 7.516 1 97.31 153 CYS B CA 1
ATOM 7004 C C . CYS B 1 153 ? 16.156 -18.938 9.031 1 97.31 153 CYS B C 1
ATOM 7006 O O . CYS B 1 153 ? 16.719 -19.875 9.594 1 97.31 153 CYS B O 1
ATOM 7008 N N . VAL B 1 154 ? 15.492 -18.031 9.695 1 96.56 154 VAL B N 1
ATOM 7009 C CA . VAL B 1 154 ? 15.445 -18.047 11.148 1 96.56 154 VAL B CA 1
ATOM 7010 C C . VAL B 1 154 ? 14.617 -19.234 11.625 1 96.56 154 VAL B C 1
ATOM 7012 O O . VAL B 1 154 ? 14.742 -19.672 12.773 1 96.56 154 VAL B O 1
ATOM 7015 N N . GLY B 1 155 ? 13.797 -19.812 10.758 1 95.06 155 GLY B N 1
ATOM 7016 C CA . GLY B 1 155 ? 12.945 -20.938 11.102 1 95.06 155 GLY B CA 1
ATOM 7017 C C . GLY B 1 155 ? 13.609 -22.281 10.859 1 95.06 155 GLY B C 1
ATOM 7018 O O . GLY B 1 155 ? 13.062 -23.328 11.234 1 95.06 155 GLY B O 1
ATOM 7019 N N . VAL B 1 156 ? 14.781 -22.359 10.273 1 96.5 156 VAL B N 1
ATOM 7020 C CA . VAL B 1 156 ? 15.484 -23.609 9.961 1 96.5 156 VAL B CA 1
ATOM 7021 C C . VAL B 1 156 ? 15.875 -24.312 11.25 1 96.5 156 VAL B C 1
ATOM 7023 O O . VAL B 1 156 ? 16.453 -23.703 12.148 1 96.5 156 VAL B O 1
ATOM 7026 N N . ASP B 1 157 ? 15.531 -25.531 11.422 1 95.31 157 ASP B N 1
ATOM 7027 C CA . ASP B 1 157 ? 15.875 -26.406 12.547 1 95.31 157 ASP B CA 1
ATOM 7028 C C . ASP B 1 157 ? 16.031 -27.844 12.102 1 95.31 157 ASP B C 1
ATOM 7030 O O . ASP B 1 157 ? 15.062 -28.484 11.664 1 95.31 157 ASP B O 1
ATOM 7034 N N . SER B 1 158 ? 17.203 -28.422 12.203 1 94.44 158 SER B N 1
ATOM 7035 C CA . SER B 1 158 ? 17.469 -29.781 11.758 1 94.44 158 SER B CA 1
ATOM 7036 C C . SER B 1 158 ? 16.969 -30.812 12.781 1 94.44 158 SER B C 1
ATOM 7038 O O . SER B 1 158 ? 16.859 -32 12.469 1 94.44 158 SER B O 1
ATOM 7040 N N . GLY B 1 159 ? 16.609 -30.359 13.953 1 93 159 GLY B N 1
ATOM 7041 C CA . GLY B 1 159 ? 16.484 -31.328 15.023 1 93 159 GLY B CA 1
ATOM 7042 C C . GLY B 1 159 ? 17.781 -32.031 15.336 1 93 159 GLY B C 1
ATOM 7043 O O . GLY B 1 159 ? 18.828 -31.703 14.789 1 93 159 GLY B O 1
ATOM 7044 N N . ALA B 1 160 ? 17.719 -33 16.234 1 93.25 160 ALA B N 1
ATOM 7045 C CA . ALA B 1 160 ? 18.922 -33.75 16.594 1 93.25 160 ALA B CA 1
ATOM 7046 C C . ALA B 1 160 ? 19.297 -34.75 15.484 1 93.25 160 ALA B C 1
ATOM 7048 O O . ALA B 1 160 ? 18.5 -35.594 15.102 1 93.25 160 ALA B O 1
ATOM 7049 N N . LEU B 1 161 ? 20.516 -34.531 14.906 1 93.25 161 LEU B N 1
ATOM 7050 C CA . LEU B 1 161 ? 21 -35.375 13.82 1 93.25 161 LEU B CA 1
ATOM 7051 C C . LEU B 1 161 ? 21.781 -36.562 14.359 1 93.25 161 LEU B C 1
ATOM 7053 O O . LEU B 1 161 ? 22.953 -36.406 14.734 1 93.25 161 LEU B O 1
ATOM 7057 N N . ARG B 1 162 ? 21.25 -37.719 14.305 1 88.31 162 ARG B N 1
ATOM 7058 C CA . ARG B 1 162 ? 21.859 -38.938 14.844 1 88.31 162 ARG B CA 1
ATOM 7059 C C . ARG B 1 162 ? 23.188 -39.25 14.156 1 88.31 162 ARG B C 1
ATOM 7061 O O . ARG B 1 162 ? 24.156 -39.656 14.805 1 88.31 162 ARG B O 1
ATOM 7068 N N . ALA B 1 163 ? 23.219 -39 12.797 1 86.75 163 ALA B N 1
ATOM 7069 C CA . ALA B 1 163 ? 24.406 -39.312 12 1 86.75 163 ALA B CA 1
ATOM 7070 C C . ALA B 1 163 ? 25.594 -38.438 12.391 1 86.75 163 ALA B C 1
ATOM 7072 O O . ALA B 1 163 ? 26.734 -38.75 12.102 1 86.75 163 ALA B O 1
ATOM 7073 N N . TRP B 1 164 ? 25.297 -37.406 13.047 1 92.94 164 TRP B N 1
ATOM 7074 C CA . TRP B 1 164 ? 26.328 -36.438 13.422 1 92.94 164 TRP B CA 1
ATOM 7075 C C . TRP B 1 164 ? 26.422 -36.281 14.938 1 92.94 164 TRP B C 1
ATOM 7077 O O . TRP B 1 164 ? 26.578 -35.188 15.445 1 92.94 164 TRP B O 1
ATOM 7087 N N . GLY B 1 165 ? 26.203 -37.344 15.727 1 91.62 165 GLY B N 1
ATOM 7088 C CA . GLY B 1 165 ? 26.359 -37.344 17.172 1 91.62 165 GLY B CA 1
ATOM 7089 C C . GLY B 1 165 ? 25.281 -36.562 17.891 1 91.62 165 GLY B C 1
ATOM 7090 O O . GLY B 1 165 ? 25.531 -36 18.969 1 91.62 165 GLY B O 1
ATOM 7091 N N . GLY B 1 166 ? 24.172 -36.312 17.219 1 91.62 166 GLY B N 1
ATOM 7092 C CA . GLY B 1 166 ? 23.078 -35.594 17.844 1 91.62 166 GLY B CA 1
ATOM 7093 C C . GLY B 1 166 ? 23.188 -34.094 17.703 1 91.62 166 GLY B C 1
ATOM 7094 O O . GLY B 1 166 ? 22.469 -33.344 18.375 1 91.62 166 GLY B O 1
ATOM 7095 N N . GLU B 1 167 ? 24 -33.656 16.828 1 92.25 167 GLU B N 1
ATOM 7096 C CA . GLU B 1 167 ? 24.172 -32.219 16.594 1 92.25 167 GLU B CA 1
ATOM 7097 C C . GLU B 1 167 ? 22.922 -31.609 15.992 1 92.25 167 GLU B C 1
ATOM 7099 O O . GLU B 1 167 ? 22.234 -32.25 15.188 1 92.25 167 GLU B O 1
ATOM 7104 N N . ARG B 1 168 ? 22.594 -30.375 16.5 1 94.44 168 ARG B N 1
ATOM 7105 C CA . ARG B 1 168 ? 21.453 -29.625 15.992 1 94.44 168 ARG B CA 1
ATOM 7106 C C . ARG B 1 168 ? 21.891 -28.375 15.258 1 94.44 168 ARG B C 1
ATOM 7108 O O . ARG B 1 168 ? 22.672 -27.578 15.789 1 94.44 168 ARG B O 1
ATOM 7115 N N . VAL B 1 169 ? 21.484 -28.266 14.016 1 95.75 169 VAL B N 1
ATOM 7116 C CA . VAL B 1 169 ? 21.844 -27.094 13.211 1 95.75 169 VAL B CA 1
ATOM 7117 C C . VAL B 1 169 ? 20.625 -26.188 13.039 1 95.75 169 VAL B C 1
ATOM 7119 O O . VAL B 1 169 ? 19.578 -26.641 12.586 1 95.75 169 VAL B O 1
ATOM 7122 N N . ARG B 1 170 ? 20.719 -24.969 13.445 1 96.25 170 ARG B N 1
ATOM 7123 C CA . ARG B 1 170 ? 19.688 -23.953 13.25 1 96.25 170 ARG B CA 1
ATOM 7124 C C . ARG B 1 170 ? 20.188 -22.844 12.336 1 96.25 170 ARG B C 1
ATOM 7126 O O . ARG B 1 170 ? 21.391 -22.734 12.078 1 96.25 170 ARG B O 1
ATOM 7133 N N . GLY B 1 171 ? 19.281 -22.078 11.781 1 96.69 171 GLY B N 1
ATOM 7134 C CA . GLY B 1 171 ? 19.641 -21.047 10.82 1 96.69 171 GLY B CA 1
ATOM 7135 C C . GLY B 1 171 ? 19.891 -19.703 11.461 1 96.69 171 GLY B C 1
ATOM 7136 O O . GLY B 1 171 ? 19.203 -19.328 12.406 1 96.69 171 GLY B O 1
ATOM 7137 N N . ARG B 1 172 ? 20.875 -19 10.984 1 96 172 ARG B N 1
ATOM 7138 C CA . ARG B 1 172 ? 21.141 -17.609 11.305 1 96 172 ARG B CA 1
ATOM 7139 C C . ARG B 1 172 ? 21.094 -16.734 10.055 1 96 172 ARG B C 1
ATOM 7141 O O . ARG B 1 172 ? 21.797 -17.016 9.078 1 96 172 ARG B O 1
ATOM 7148 N N . TYR B 1 173 ? 20.25 -15.766 10.164 1 97.31 173 TYR B N 1
ATOM 7149 C CA . TYR B 1 173 ? 20.109 -14.828 9.062 1 97.31 173 TYR B CA 1
ATOM 7150 C C . TYR B 1 173 ? 21.078 -13.664 9.211 1 97.31 173 TYR B C 1
ATOM 7152 O O . TYR B 1 173 ? 21.141 -13.031 10.273 1 97.31 173 TYR B O 1
ATOM 7160 N N . CYS B 1 174 ? 21.891 -13.328 8.18 1 97 174 CYS B N 1
ATOM 7161 C CA . CYS B 1 174 ? 22.781 -12.172 8.164 1 97 174 CYS B CA 1
ATOM 7162 C C . CYS B 1 174 ? 22.594 -11.352 6.891 1 97 174 CYS B C 1
ATOM 7164 O O . CYS B 1 174 ? 22.453 -11.922 5.801 1 97 174 CYS B O 1
ATOM 7166 N N . LEU B 1 175 ? 22.484 -10.117 7.012 1 96.44 175 LEU B N 1
ATOM 7167 C CA . LEU B 1 175 ? 22.406 -9.219 5.867 1 96.44 175 LEU B CA 1
ATOM 7168 C C . LEU B 1 175 ? 23.75 -8.539 5.613 1 96.44 175 LEU B C 1
ATOM 7170 O O . LEU B 1 175 ? 24.156 -7.656 6.371 1 96.44 175 LEU B O 1
ATOM 7174 N N . ALA B 1 176 ? 24.406 -8.906 4.57 1 95.44 176 ALA B N 1
ATOM 7175 C CA . ALA B 1 176 ? 25.719 -8.344 4.219 1 95.44 176 ALA B CA 1
ATOM 7176 C C . ALA B 1 176 ? 25.547 -7.129 3.309 1 95.44 176 ALA B C 1
ATOM 7178 O O . ALA B 1 176 ? 24.594 -7.047 2.535 1 95.44 176 ALA B O 1
ATOM 7179 N N . GLU B 1 177 ? 26.391 -6.215 3.473 1 94.19 177 GLU B N 1
ATOM 7180 C CA . GLU B 1 177 ? 26.516 -5.09 2.549 1 94.19 177 GLU B CA 1
ATOM 7181 C C . GLU B 1 177 ? 27.734 -5.273 1.633 1 94.19 177 GLU B C 1
ATOM 7183 O O . GLU B 1 177 ? 28.859 -5.453 2.107 1 94.19 177 GLU B O 1
ATOM 7188 N N . VAL B 1 178 ? 27.484 -5.246 0.363 1 92.81 178 VAL B N 1
ATOM 7189 C CA . VAL B 1 178 ? 28.562 -5.488 -0.601 1 92.81 178 VAL B CA 1
ATOM 7190 C C . VAL B 1 178 ? 28.812 -4.223 -1.413 1 92.81 178 VAL B C 1
ATOM 7192 O O . VAL B 1 178 ? 27.922 -3.709 -2.082 1 92.81 178 VAL B O 1
ATOM 7195 N N . ASP B 1 179 ? 29.984 -3.766 -1.305 1 90.12 179 ASP B N 1
ATOM 7196 C CA . ASP B 1 179 ? 30.406 -2.639 -2.131 1 90.12 179 ASP B CA 1
ATOM 7197 C C . ASP B 1 179 ? 30.922 -3.115 -3.486 1 90.12 179 ASP B C 1
ATOM 7199 O O . ASP B 1 179 ? 31.688 -4.074 -3.561 1 90.12 179 ASP B O 1
ATOM 7203 N N . VAL B 1 180 ? 30.422 -2.514 -4.488 1 85.12 180 VAL B N 1
ATOM 7204 C CA . VAL B 1 180 ? 30.812 -2.896 -5.84 1 85.12 180 VAL B CA 1
ATOM 7205 C C . VAL B 1 180 ? 31.516 -1.725 -6.527 1 85.12 180 VAL B C 1
ATOM 7207 O O . VAL B 1 180 ? 30.953 -0.63 -6.625 1 85.12 180 VAL B O 1
ATOM 7210 N N . SER B 1 181 ? 32.719 -1.86 -6.805 1 81.62 181 SER B N 1
ATOM 7211 C CA . SER B 1 181 ? 33.469 -0.836 -7.535 1 81.62 181 SER B CA 1
ATOM 7212 C C . SER B 1 181 ? 34.25 -1.445 -8.68 1 81.62 181 SER B C 1
ATOM 7214 O O . SER B 1 181 ? 34.469 -2.662 -8.727 1 81.62 181 SER B O 1
ATOM 7216 N N . LEU B 1 182 ? 34.469 -0.611 -9.609 1 74.81 182 LEU B N 1
ATOM 7217 C CA . LEU B 1 182 ? 35.312 -1.067 -10.703 1 74.81 182 LEU B CA 1
ATOM 7218 C C . LEU B 1 182 ? 36.781 -1.11 -10.281 1 74.81 182 LEU B C 1
ATOM 7220 O O . LEU B 1 182 ? 37.25 -0.231 -9.547 1 74.81 182 LEU B O 1
ATOM 7224 N N . ALA B 1 183 ? 37.5 -2.297 -10.5 1 60.81 183 ALA B N 1
ATOM 7225 C CA . ALA B 1 183 ? 38.906 -2.438 -10.164 1 60.81 183 ALA B CA 1
ATOM 7226 C C . ALA B 1 183 ? 39.75 -1.409 -10.898 1 60.81 183 ALA B C 1
ATOM 7228 O O . ALA B 1 183 ? 39.469 -1.062 -12.047 1 60.81 183 ALA B O 1
ATOM 7229 N N . ALA B 1 184 ? 40.594 -0.572 -10.148 1 52.28 184 ALA B N 1
ATOM 7230 C CA . ALA B 1 184 ? 41.5 0.395 -10.727 1 52.28 184 ALA B CA 1
ATOM 7231 C C . ALA B 1 184 ? 42.312 -0.227 -11.867 1 52.28 184 ALA B C 1
ATOM 7233 O O . ALA B 1 184 ? 42.719 -1.384 -11.781 1 52.28 184 ALA B O 1
ATOM 7234 N N . PRO B 1 185 ? 42.156 0.366 -13.109 1 45.06 185 PRO B N 1
ATOM 7235 C CA . PRO B 1 185 ? 42.969 -0.207 -14.172 1 45.06 185 PRO B CA 1
ATOM 7236 C C . PRO B 1 185 ? 44.438 -0.409 -13.75 1 45.06 185 PRO B C 1
ATOM 7238 O O . PRO B 1 185 ? 44.969 0.345 -12.922 1 45.06 185 PRO B O 1
ATOM 7241 N N . ALA B 1 186 ? 45 -1.546 -13.68 1 37.38 186 ALA B N 1
ATOM 7242 C CA . ALA B 1 186 ? 46.469 -1.61 -13.531 1 37.38 186 ALA B CA 1
ATOM 7243 C C . ALA B 1 186 ? 47.156 -0.509 -14.336 1 37.38 186 ALA B C 1
ATOM 7245 O O . ALA B 1 186 ? 46.688 -0.136 -15.414 1 37.38 186 ALA B O 1
ATOM 7246 N N . ALA B 1 187 ? 47.938 0.405 -13.805 1 35.19 187 ALA B N 1
ATOM 7247 C CA . ALA B 1 187 ? 48.719 1.517 -14.336 1 35.19 187 ALA B CA 1
ATOM 7248 C C . ALA B 1 187 ? 48.938 1.358 -15.836 1 35.19 187 ALA B C 1
ATOM 7250 O O . ALA B 1 187 ? 48.875 2.336 -16.578 1 35.19 187 ALA B O 1
ATOM 7251 N N . ALA B 1 188 ? 49.781 0.479 -16.344 1 35.22 188 ALA B N 1
ATOM 7252 C CA . ALA B 1 188 ? 50.625 0.523 -17.516 1 35.22 188 ALA B CA 1
ATOM 7253 C C . ALA B 1 188 ? 49.844 0.219 -18.797 1 35.22 188 ALA B C 1
ATOM 7255 O O . ALA B 1 188 ? 50.438 0.113 -19.875 1 35.22 188 ALA B O 1
ATOM 7256 N N . ALA B 1 189 ? 48.719 -0.413 -18.828 1 38.78 189 ALA B N 1
ATOM 7257 C CA . ALA B 1 189 ? 48.531 -1.135 -20.094 1 38.78 189 ALA B CA 1
ATOM 7258 C C . ALA B 1 189 ? 47.906 -0.241 -21.156 1 38.78 189 ALA B C 1
ATOM 7260 O O . ALA B 1 189 ? 47.219 0.718 -20.828 1 38.78 189 ALA B O 1
ATOM 7261 N N . ALA B 1 190 ? 48.188 -0.28 -22.484 1 41.91 190 ALA B N 1
ATOM 7262 C CA . ALA B 1 190 ? 47.906 0.282 -23.797 1 41.91 190 ALA B CA 1
ATOM 7263 C C . ALA B 1 190 ? 46.406 0.39 -24.016 1 41.91 190 ALA B C 1
ATOM 7265 O O . ALA B 1 190 ? 45.625 -0.377 -23.453 1 41.91 190 ALA B O 1
ATOM 7266 N N . PRO B 1 191 ? 45.938 1.487 -24.578 1 44.41 191 PRO B N 1
ATOM 7267 C CA . PRO B 1 191 ? 44.531 1.719 -24.938 1 44.41 191 PRO B CA 1
ATOM 7268 C C . PRO B 1 191 ? 43.844 0.491 -25.547 1 44.41 191 PRO B C 1
ATOM 7270 O O . PRO B 1 191 ? 44.406 -0.113 -26.469 1 44.41 191 PRO B O 1
ATOM 7273 N N . ALA B 1 192 ? 43.031 -0.194 -24.875 1 48.91 192 ALA B N 1
ATOM 7274 C CA . ALA B 1 192 ? 42.375 -1.411 -25.359 1 48.91 192 ALA B CA 1
ATOM 7275 C C . ALA B 1 192 ? 41.688 -1.173 -26.703 1 48.91 192 ALA B C 1
ATOM 7277 O O . ALA B 1 192 ? 41.25 -0.052 -27 1 48.91 192 ALA B O 1
ATOM 7278 N N . PRO B 1 193 ? 41.688 -2.006 -27.688 1 54.62 193 PRO B N 1
ATOM 7279 C CA . PRO B 1 193 ? 40.969 -1.927 -28.969 1 54.62 193 PRO B CA 1
ATOM 7280 C C . PRO B 1 193 ? 39.5 -1.62 -28.797 1 54.62 193 PRO B C 1
ATOM 7282 O O . PRO B 1 193 ? 38.938 -1.801 -27.719 1 54.62 193 PRO B O 1
ATOM 7285 N N . ALA B 1 194 ? 38.875 -0.967 -29.719 1 50.97 194 ALA B N 1
ATOM 7286 C CA . ALA B 1 194 ? 37.531 -0.401 -29.781 1 50.97 194 ALA B CA 1
ATOM 7287 C C . ALA B 1 194 ? 36.5 -1.361 -29.203 1 50.97 194 ALA B C 1
ATOM 7289 O O . ALA B 1 194 ? 35.656 -0.965 -28.375 1 50.97 194 ALA B O 1
ATOM 7290 N N . PRO B 1 195 ? 36.5 -2.633 -29.547 1 54.75 195 PRO B N 1
ATOM 7291 C CA . PRO B 1 195 ? 35.469 -3.545 -29.016 1 54.75 195 PRO B CA 1
ATOM 7292 C C . PRO B 1 195 ? 35.531 -3.682 -27.484 1 54.75 195 PRO B C 1
ATOM 7294 O O . PRO B 1 195 ? 34.5 -3.834 -26.828 1 54.75 195 PRO B O 1
ATOM 7297 N N . ARG B 1 196 ? 36.625 -3.51 -27.016 1 59.22 196 ARG B N 1
ATOM 7298 C CA . ARG B 1 196 ? 36.812 -3.662 -25.578 1 59.22 196 ARG B CA 1
ATOM 7299 C C . ARG B 1 196 ? 36.312 -2.422 -24.828 1 59.22 196 ARG B C 1
ATOM 7301 O O . ARG B 1 196 ? 35.844 -2.521 -23.719 1 59.22 196 ARG B O 1
ATOM 7308 N N . ARG B 1 197 ? 36.438 -1.277 -25.625 1 65.69 197 ARG B N 1
ATOM 7309 C CA . ARG B 1 197 ? 35.938 -0.04 -25.016 1 65.69 197 ARG B CA 1
ATOM 7310 C C . ARG B 1 197 ? 34.438 -0.055 -24.875 1 65.69 197 ARG B C 1
ATOM 7312 O O . ARG B 1 197 ? 33.875 0.396 -23.875 1 65.69 197 ARG B O 1
ATOM 7319 N N . GLU B 1 198 ? 33.875 -0.504 -25.891 1 71.31 198 GLU B N 1
ATOM 7320 C CA . GLU B 1 198 ? 32.406 -0.581 -25.859 1 71.31 198 GLU B CA 1
ATOM 7321 C C . GLU B 1 198 ? 31.938 -1.524 -24.766 1 71.31 198 GLU B C 1
ATOM 7323 O O . GLU B 1 198 ? 30.938 -1.24 -24.094 1 71.31 198 GLU B O 1
ATOM 7328 N N . ALA B 1 199 ? 32.625 -2.564 -24.625 1 71.12 199 ALA B N 1
ATOM 7329 C CA . ALA B 1 199 ? 32.281 -3.521 -23.578 1 71.12 199 ALA B CA 1
ATOM 7330 C C . ALA B 1 199 ? 32.469 -2.912 -22.188 1 71.12 199 ALA B C 1
ATOM 7332 O O . ALA B 1 199 ? 31.656 -3.135 -21.297 1 71.12 199 ALA B O 1
ATOM 7333 N N . ALA B 1 200 ? 33.531 -2.139 -22.078 1 71.69 200 ALA B N 1
ATOM 7334 C CA . ALA B 1 200 ? 33.781 -1.494 -20.781 1 71.69 200 ALA B CA 1
ATOM 7335 C C . ALA B 1 200 ? 32.719 -0.468 -20.453 1 71.69 200 ALA B C 1
ATOM 7337 O O . ALA B 1 200 ? 32.281 -0.355 -19.297 1 71.69 200 ALA B O 1
ATOM 7338 N N . GLU B 1 201 ? 32.344 0.248 -21.484 1 78.44 201 GLU B N 1
ATOM 7339 C CA . GLU B 1 201 ? 31.281 1.238 -21.281 1 78.44 201 GLU B CA 1
ATOM 7340 C C . GLU B 1 201 ? 29.953 0.57 -20.922 1 78.44 201 GLU B C 1
ATOM 7342 O O . GLU B 1 201 ? 29.188 1.086 -20.109 1 78.44 201 GLU B O 1
ATOM 7347 N N . ALA B 1 202 ? 29.75 -0.55 -21.516 1 79.56 202 ALA B N 1
ATOM 7348 C CA . ALA B 1 202 ? 28.531 -1.296 -21.219 1 79.56 202 ALA B CA 1
ATOM 7349 C C . ALA B 1 202 ? 28.516 -1.8 -19.781 1 79.56 202 ALA B C 1
ATOM 7351 O O . ALA B 1 202 ? 27.484 -1.763 -19.109 1 79.56 202 ALA B O 1
ATOM 7352 N N . VAL B 1 203 ? 29.641 -2.18 -19.328 1 77.69 203 VAL B N 1
ATOM 7353 C CA . VAL B 1 203 ? 29.75 -2.689 -17.969 1 77.69 203 VAL B CA 1
ATOM 7354 C C . VAL B 1 203 ? 29.578 -1.545 -16.969 1 77.69 203 VAL B C 1
ATOM 7356 O O . VAL B 1 203 ? 28.938 -1.715 -15.93 1 77.69 203 VAL B O 1
ATOM 7359 N N . ARG B 1 204 ? 30.156 -0.414 -17.344 1 82.12 204 ARG B N 1
ATOM 7360 C CA . ARG B 1 204 ? 29.984 0.749 -16.484 1 82.12 204 ARG B CA 1
ATOM 7361 C C . ARG B 1 204 ? 28.531 1.156 -16.391 1 82.12 204 ARG B C 1
ATOM 7363 O O . ARG B 1 204 ? 28.016 1.453 -15.312 1 82.12 204 ARG B O 1
ATOM 7370 N N . ALA B 1 205 ? 27.953 1.146 -17.531 1 87.44 205 ALA B N 1
ATOM 7371 C CA . ALA B 1 205 ? 26.531 1.491 -17.578 1 87.44 205 ALA B CA 1
ATOM 7372 C C . ALA B 1 205 ? 25.703 0.485 -16.781 1 87.44 205 ALA B C 1
ATOM 7374 O O . ALA B 1 205 ? 24.781 0.865 -16.062 1 87.44 205 ALA B O 1
ATOM 7375 N N . ALA B 1 206 ? 26.078 -0.758 -16.922 1 88.44 206 ALA B N 1
ATOM 7376 C CA . ALA B 1 206 ? 25.391 -1.817 -16.188 1 88.44 206 ALA B CA 1
ATOM 7377 C C . ALA B 1 206 ? 25.547 -1.637 -14.688 1 88.44 206 ALA B C 1
ATOM 7379 O O . ALA B 1 206 ? 24.594 -1.801 -13.93 1 88.44 206 ALA B O 1
ATOM 7380 N N . LEU B 1 207 ? 26.734 -1.296 -14.289 1 87.25 207 LEU B N 1
ATOM 7381 C CA . LEU B 1 207 ? 27 -1.103 -12.867 1 87.25 207 LEU B CA 1
ATOM 7382 C C . LEU B 1 207 ? 26.203 0.065 -12.312 1 87.25 207 LEU B C 1
ATOM 7384 O O . LEU B 1 207 ? 25.672 -0.012 -11.203 1 87.25 207 LEU B O 1
ATOM 7388 N N . ASP B 1 208 ? 26.125 1.158 -13.102 1 91 208 ASP B N 1
ATOM 7389 C CA . ASP B 1 208 ? 25.328 2.311 -12.688 1 91 208 ASP B CA 1
ATOM 7390 C C . ASP B 1 208 ? 23.859 1.935 -12.516 1 91 208 ASP B C 1
ATOM 7392 O O . ASP B 1 208 ? 23.203 2.398 -11.586 1 91 208 ASP B O 1
ATOM 7396 N N . MET B 1 209 ? 23.391 1.118 -13.375 1 94.06 209 MET B N 1
ATOM 7397 C CA . MET B 1 209 ? 22 0.684 -13.297 1 94.06 209 MET B CA 1
ATOM 7398 C C . MET B 1 209 ? 21.781 -0.229 -12.102 1 94.06 209 MET B C 1
ATOM 7400 O O . MET B 1 209 ? 20.781 -0.108 -11.398 1 94.06 209 MET B O 1
ATOM 7404 N N . VAL B 1 210 ? 22.781 -1.114 -11.844 1 93.12 210 VAL B N 1
ATOM 7405 C CA . VAL B 1 210 ? 22.703 -2.037 -10.711 1 93.12 210 VAL B CA 1
ATOM 7406 C C . VAL B 1 210 ? 22.672 -1.252 -9.406 1 93.12 210 VAL B C 1
ATOM 7408 O O . VAL B 1 210 ? 21.938 -1.61 -8.484 1 93.12 210 VAL B O 1
ATOM 7411 N N . LEU B 1 211 ? 23.438 -0.177 -9.375 1 93.31 211 LEU B N 1
ATOM 7412 C CA . LEU B 1 211 ? 23.578 0.587 -8.141 1 93.31 211 LEU B CA 1
ATOM 7413 C C . LEU B 1 211 ? 22.578 1.74 -8.102 1 93.31 211 LEU B C 1
ATOM 7415 O O . LEU B 1 211 ? 22.75 2.691 -7.34 1 93.31 211 LEU B O 1
ATOM 7419 N N . ALA B 1 212 ? 21.734 1.634 -8.688 1 66.12 212 ALA B N 1
ATOM 7420 C CA . ALA B 1 212 ? 20.766 2.588 -9.219 1 66.12 212 ALA B CA 1
ATOM 7421 C C . ALA B 1 212 ? 20.891 3.943 -8.531 1 66.12 212 ALA B C 1
ATOM 7423 O O . ALA B 1 212 ? 20.969 4.02 -7.305 1 66.12 212 ALA B O 1
ATOM 7424 N N . TYR B 1 213 ? 21.547 4.508 -9.766 1 61.38 213 TYR B N 1
ATOM 7425 C CA . TYR B 1 213 ? 22.641 5.332 -10.258 1 61.38 213 TYR B CA 1
ATOM 7426 C C . TYR B 1 213 ? 22.828 6.574 -9.398 1 61.38 213 TYR B C 1
ATOM 7428 O O . TYR B 1 213 ? 21.906 7.398 -9.289 1 61.38 213 TYR B O 1
ATOM 7436 N N . ARG B 1 214 ? 23.516 5.934 -8.875 1 61.97 214 ARG B N 1
ATOM 7437 C CA . ARG B 1 214 ? 24.281 6.113 -7.648 1 61.97 214 ARG B CA 1
ATOM 7438 C C . ARG B 1 214 ? 24.094 7.512 -7.078 1 61.97 214 ARG B C 1
ATOM 7440 O O . ARG B 1 214 ? 25.062 8.25 -6.875 1 61.97 214 ARG B O 1
ATOM 7447 N N . PHE B 1 215 ? 22.766 7.684 -6.66 1 89.31 215 PHE B N 1
ATOM 7448 C CA . PHE B 1 215 ? 21.938 8.734 -6.094 1 89.31 215 PHE B CA 1
ATOM 7449 C C . PHE B 1 215 ? 22.625 9.398 -4.906 1 89.31 215 PHE B C 1
ATOM 7451 O O . PHE B 1 215 ? 22.75 10.617 -4.863 1 89.31 215 PHE B O 1
ATOM 7458 N N . ILE B 1 216 ? 22.984 8.719 -3.98 1 92.19 216 ILE B N 1
ATOM 7459 C CA . ILE B 1 216 ? 23.828 9.141 -2.867 1 92.19 216 ILE B CA 1
ATOM 7460 C C . ILE B 1 216 ? 25.062 8.25 -2.799 1 92.19 216 ILE B C 1
ATOM 7462 O O . ILE B 1 216 ? 24.953 7.039 -2.574 1 92.19 216 ILE B O 1
ATOM 7466 N N . ARG B 1 217 ? 26.188 8.82 -2.957 1 91.25 217 ARG B N 1
ATOM 7467 C CA . ARG B 1 217 ? 27.438 8.07 -2.912 1 91.25 217 ARG B CA 1
ATOM 7468 C C . ARG B 1 217 ? 27.875 7.832 -1.473 1 91.25 217 ARG B C 1
ATOM 7470 O O . ARG B 1 217 ? 27.859 8.75 -0.654 1 91.25 217 ARG B O 1
ATOM 7477 N N . SER B 1 218 ? 28.078 6.594 -1.207 1 90.5 218 SER B N 1
ATOM 7478 C CA . SER B 1 218 ? 28.438 6.242 0.166 1 90.5 218 SER B CA 1
ATOM 7479 C C . SER B 1 218 ? 29.594 5.258 0.207 1 90.5 218 SER B C 1
ATOM 7481 O O . SER B 1 218 ? 29.969 4.684 -0.819 1 90.5 218 SER B O 1
ATOM 7483 N N . GLU B 1 219 ? 30.141 5.195 1.426 1 86.25 219 GLU B N 1
ATOM 7484 C CA . GLU B 1 219 ? 31.125 4.172 1.756 1 86.25 219 GLU B CA 1
ATOM 7485 C C . GLU B 1 219 ? 30.531 3.092 2.65 1 86.25 219 GLU B C 1
ATOM 7487 O O . GLU B 1 219 ? 29.469 3.291 3.252 1 86.25 219 GLU B O 1
ATOM 7492 N N . LEU B 1 220 ? 31.188 2.004 2.652 1 86.06 220 LEU B N 1
ATOM 7493 C CA . LEU B 1 220 ? 30.688 0.849 3.389 1 86.06 220 LEU B CA 1
ATOM 7494 C C . LEU B 1 220 ? 30.531 1.179 4.867 1 86.06 220 LEU B C 1
ATOM 7496 O O . LEU B 1 220 ? 29.578 0.718 5.504 1 86.06 220 LEU B O 1
ATOM 7500 N N . ARG B 1 221 ? 31.406 2.039 5.41 1 81.38 221 ARG B N 1
ATOM 7501 C CA . ARG B 1 221 ? 31.406 2.291 6.848 1 81.38 221 ARG B CA 1
ATOM 7502 C C . ARG B 1 221 ? 30.516 3.473 7.199 1 81.38 221 ARG B C 1
ATOM 7504 O O . ARG B 1 221 ? 30.312 3.789 8.375 1 81.38 221 ARG B O 1
ATOM 7511 N N . ASP B 1 222 ? 29.938 4.086 6.23 1 86.62 222 ASP B N 1
ATOM 7512 C CA . ASP B 1 222 ? 29.031 5.191 6.504 1 86.62 222 ASP B CA 1
ATOM 7513 C C . ASP B 1 222 ? 27.781 4.703 7.25 1 86.62 222 ASP B C 1
ATOM 7515 O O . ASP B 1 222 ? 27.359 3.559 7.078 1 86.62 222 ASP B O 1
ATOM 7519 N N . PRO B 1 223 ? 27.297 5.598 8.188 1 82.94 223 PRO B N 1
ATOM 7520 C CA . PRO B 1 223 ? 26.094 5.191 8.898 1 82.94 223 PRO B CA 1
ATOM 7521 C C . PRO B 1 223 ? 24.906 4.973 7.965 1 82.94 223 PRO B C 1
ATOM 7523 O O . PRO B 1 223 ? 24.672 5.785 7.062 1 82.94 223 PRO B O 1
ATOM 7526 N N . GLY B 1 224 ? 24.219 3.932 8.125 1 79.44 224 GLY B N 1
ATOM 7527 C CA . GLY B 1 224 ? 23.125 3.604 7.23 1 79.44 224 GLY B CA 1
ATOM 7528 C C . GLY B 1 224 ? 21.766 3.6 7.922 1 79.44 224 GLY B C 1
ATOM 7529 O O . GLY B 1 224 ? 20.766 3.199 7.328 1 79.44 224 GLY B O 1
ATOM 7530 N N . HIS B 1 225 ? 21.656 4.09 9.188 1 85.19 225 HIS B N 1
ATOM 7531 C CA . HIS B 1 225 ? 20.438 3.967 9.953 1 85.19 225 HIS B CA 1
ATOM 7532 C C . HIS B 1 225 ? 19.438 5.051 9.578 1 85.19 225 HIS B C 1
ATOM 7534 O O . HIS B 1 225 ? 18.25 4.961 9.914 1 85.19 225 HIS B O 1
ATOM 7540 N N . PHE B 1 226 ? 19.906 6.055 8.836 1 88.69 226 PHE B N 1
ATOM 7541 C CA . PHE B 1 226 ? 19.016 7.16 8.5 1 88.69 226 PHE B CA 1
ATOM 7542 C C . PHE B 1 226 ? 19.094 7.484 7.012 1 88.69 226 PHE B C 1
ATOM 7544 O O . PHE B 1 226 ? 18.062 7.52 6.328 1 88.69 226 PHE B O 1
ATOM 7551 N N . VAL B 1 227 ? 20.297 7.625 6.457 1 89.88 227 VAL B N 1
ATOM 7552 C CA . VAL B 1 227 ? 20.469 7.996 5.055 1 89.88 227 VAL B CA 1
ATOM 7553 C C . VAL B 1 227 ? 20.688 6.742 4.211 1 89.88 227 VAL B C 1
ATOM 7555 O O . VAL B 1 227 ? 21.5 5.883 4.57 1 89.88 227 VAL B O 1
ATOM 7558 N N . PRO B 1 228 ? 20.047 6.66 3.129 1 91.38 228 PRO B N 1
ATOM 7559 C CA . PRO B 1 228 ? 20.172 5.48 2.273 1 91.38 228 PRO B CA 1
ATOM 7560 C C . PRO B 1 228 ? 21.516 5.422 1.544 1 91.38 228 PRO B C 1
ATOM 7562 O O . PRO B 1 228 ? 22.047 6.457 1.13 1 91.38 228 PRO B O 1
ATOM 7565 N N . LYS B 1 229 ? 21.969 4.242 1.316 1 90.25 229 LYS B N 1
ATOM 7566 C CA . LYS B 1 229 ? 23.219 4.004 0.585 1 90.25 229 LYS B CA 1
ATOM 7567 C C . LYS B 1 229 ? 22.938 3.512 -0.832 1 90.25 229 LYS B C 1
ATOM 7569 O O . LYS B 1 229 ? 22.109 2.615 -1.03 1 90.25 229 LYS B O 1
ATOM 7574 N N . PHE B 1 230 ? 23.594 4.105 -1.807 1 91.25 230 PHE B N 1
ATOM 7575 C CA . PHE B 1 230 ? 23.359 3.703 -3.188 1 91.25 230 PHE B CA 1
ATOM 7576 C C . PHE B 1 230 ? 24.641 3.145 -3.812 1 91.25 230 PHE B C 1
ATOM 7578 O O . PHE B 1 230 ? 24.672 2.854 -5.012 1 91.25 230 PHE B O 1
ATOM 7585 N N . THR B 1 231 ? 25.719 2.943 -3.031 1 90.94 231 THR B N 1
ATOM 7586 C CA . THR B 1 231 ? 26.953 2.395 -3.578 1 90.94 231 THR B CA 1
ATOM 7587 C C . THR B 1 231 ? 27.172 0.958 -3.105 1 90.94 231 THR B C 1
ATOM 7589 O O . THR B 1 231 ? 28.094 0.283 -3.547 1 90.94 231 THR B O 1
ATOM 7592 N N . SER B 1 232 ? 26.375 0.557 -2.201 1 91.25 232 SER B N 1
ATOM 7593 C CA . SER B 1 232 ? 26.438 -0.817 -1.713 1 91.25 232 SER B CA 1
ATOM 7594 C C . SER B 1 232 ? 25.109 -1.537 -1.93 1 91.25 232 SER B C 1
ATOM 7596 O O . SER B 1 232 ? 24.078 -0.897 -2.123 1 91.25 232 SER B O 1
ATOM 7598 N N . ILE B 1 233 ? 25.234 -2.834 -2.072 1 93 233 ILE B N 1
ATOM 7599 C CA . ILE B 1 233 ? 24.047 -3.662 -2.246 1 93 233 ILE B CA 1
ATOM 7600 C C . ILE B 1 233 ? 23.844 -4.547 -1.018 1 93 233 ILE B C 1
ATOM 7602 O O . ILE B 1 233 ? 24.828 -4.977 -0.394 1 93 233 ILE B O 1
ATOM 7606 N N . ASN B 1 234 ? 22.594 -4.742 -0.599 1 95.31 234 ASN B N 1
ATOM 7607 C CA . ASN B 1 234 ? 22.25 -5.676 0.472 1 95.31 234 ASN B CA 1
ATOM 7608 C C . ASN B 1 234 ? 22.141 -7.105 -0.049 1 95.31 234 ASN B C 1
ATOM 7610 O O . ASN B 1 234 ? 21.484 -7.344 -1.071 1 95.31 234 ASN B O 1
ATOM 7614 N N . TRP B 1 235 ? 22.781 -7.988 0.562 1 95.25 235 TRP B N 1
ATOM 7615 C CA . TRP B 1 235 ? 22.797 -9.391 0.156 1 95.25 235 TRP B CA 1
ATOM 7616 C C . TRP B 1 235 ? 22.625 -10.312 1.36 1 95.25 235 TRP B C 1
ATOM 7618 O O . TRP B 1 235 ? 23.5 -10.391 2.217 1 95.25 235 TRP B O 1
ATOM 7628 N N . ALA B 1 236 ? 21.562 -11.062 1.41 1 97.31 236 ALA B N 1
ATOM 7629 C CA . ALA B 1 236 ? 21.219 -11.875 2.576 1 97.31 236 ALA B CA 1
ATOM 7630 C C . ALA B 1 236 ? 21.953 -13.211 2.547 1 97.31 236 ALA B C 1
ATOM 7632 O O . ALA B 1 236 ? 22.109 -13.812 1.482 1 97.31 236 ALA B O 1
ATOM 7633 N N . LEU B 1 237 ? 22.391 -13.641 3.732 1 95.94 237 LEU B N 1
ATOM 7634 C CA . LEU B 1 237 ? 23.016 -14.938 3.949 1 95.94 237 LEU B CA 1
ATOM 7635 C C . LEU B 1 237 ? 22.266 -15.742 5 1 95.94 237 LEU B C 1
ATOM 7637 O O . LEU B 1 237 ? 21.734 -15.18 5.961 1 95.94 237 LEU B O 1
ATOM 7641 N N . CYS B 1 238 ? 22.109 -16.969 4.703 1 96.62 238 CYS B N 1
ATOM 7642 C CA . CYS B 1 238 ? 21.609 -17.891 5.719 1 96.62 238 CYS B CA 1
ATOM 7643 C C . CYS B 1 238 ? 22.672 -18.922 6.082 1 96.62 238 CYS B C 1
ATOM 7645 O O . CYS B 1 238 ? 23.016 -19.781 5.262 1 96.62 238 CYS B O 1
ATOM 7647 N N . VAL B 1 239 ? 23.203 -18.844 7.297 1 95.94 239 VAL B N 1
ATOM 7648 C CA . VAL B 1 239 ? 24.297 -19.703 7.762 1 95.94 239 VAL B CA 1
ATOM 7649 C C . VAL B 1 239 ? 23.891 -20.391 9.062 1 95.94 239 VAL B C 1
ATOM 7651 O O . VAL B 1 239 ? 22.891 -20.016 9.688 1 95.94 239 VAL B O 1
ATOM 7654 N N . PRO B 1 240 ? 24.609 -21.469 9.414 1 96.19 240 PRO B N 1
ATOM 7655 C CA . PRO B 1 240 ? 24.312 -22.109 10.703 1 96.19 240 PRO B CA 1
ATOM 7656 C C . PRO B 1 240 ? 24.453 -21.156 11.883 1 96.19 240 PRO B C 1
ATOM 7658 O O . PRO B 1 240 ? 25.312 -20.281 11.875 1 96.19 240 PRO B O 1
ATOM 7661 N N . ALA B 1 241 ? 23.625 -21.375 12.844 1 95.69 241 ALA B N 1
ATOM 7662 C CA . ALA B 1 241 ? 23.578 -20.5 14.008 1 95.69 241 ALA B CA 1
ATOM 7663 C C . ALA B 1 241 ? 24.906 -20.469 14.742 1 95.69 241 ALA B C 1
ATOM 7665 O O . ALA B 1 241 ? 25.188 -19.531 15.5 1 95.69 241 ALA B O 1
ATOM 7666 N N . ALA B 1 242 ? 25.734 -21.453 14.531 1 94.62 242 ALA B N 1
ATOM 7667 C CA . ALA B 1 242 ? 27.047 -21.516 15.156 1 94.62 242 ALA B CA 1
ATOM 7668 C C . ALA B 1 242 ? 27.984 -20.453 14.578 1 94.62 242 ALA B C 1
ATOM 7670 O O . ALA B 1 242 ? 29.016 -20.141 15.172 1 94.62 242 ALA B O 1
ATOM 7671 N N . CYS B 1 243 ? 27.672 -19.953 13.406 1 94.69 243 CYS B N 1
ATOM 7672 C CA . CYS B 1 243 ? 28.5 -18.953 12.75 1 94.69 243 CYS B CA 1
ATOM 7673 C C . CYS B 1 243 ? 28.219 -17.562 13.305 1 94.69 243 CYS B C 1
ATOM 7675 O O . CYS B 1 243 ? 27.062 -17.156 13.43 1 94.69 243 CYS B O 1
ATOM 7677 N N . SER B 1 244 ? 29.25 -16.859 13.664 1 92.56 244 SER B N 1
ATOM 7678 C CA . SER B 1 244 ? 29.125 -15.484 14.148 1 92.56 244 SER B CA 1
ATOM 7679 C C . SER B 1 244 ? 29.047 -14.492 12.992 1 92.56 244 SER B C 1
ATOM 7681 O O . SER B 1 244 ? 29.156 -14.883 11.828 1 92.56 244 SER B O 1
ATOM 7683 N N . GLU B 1 245 ? 28.812 -13.25 13.367 1 92.69 245 GLU B N 1
ATOM 7684 C CA . GLU B 1 245 ? 28.812 -12.18 12.375 1 92.69 245 GLU B CA 1
ATOM 7685 C C . GLU B 1 245 ? 30.156 -12.07 11.672 1 92.69 245 GLU B C 1
ATOM 7687 O O . GLU B 1 245 ? 30.219 -11.836 10.461 1 92.69 245 GLU B O 1
ATOM 7692 N N . GLY B 1 246 ? 31.188 -12.164 12.492 1 92.44 246 GLY B N 1
ATOM 7693 C CA . GLY B 1 246 ? 32.531 -12.141 11.922 1 92.44 246 GLY B CA 1
ATOM 7694 C C . GLY B 1 246 ? 32.781 -13.281 10.953 1 92.44 246 GLY B C 1
ATOM 7695 O O . GLY B 1 246 ? 33.438 -13.086 9.93 1 92.44 246 GLY B O 1
ATOM 7696 N N . ASP B 1 247 ? 32.25 -14.469 11.258 1 94.44 247 ASP B N 1
ATOM 7697 C CA . ASP B 1 247 ? 32.375 -15.617 10.367 1 94.44 247 ASP B CA 1
ATOM 7698 C C . ASP B 1 247 ? 31.688 -15.359 9.023 1 94.44 247 ASP B C 1
ATOM 7700 O O . ASP B 1 247 ? 32.25 -15.641 7.969 1 94.44 247 ASP B O 1
ATOM 7704 N N . ALA B 1 248 ? 30.516 -14.852 9.125 1 93.62 248 ALA B N 1
ATOM 7705 C CA . ALA B 1 248 ? 29.734 -14.57 7.918 1 93.62 248 ALA B CA 1
ATOM 7706 C C . ALA B 1 248 ? 30.453 -13.555 7.035 1 93.62 248 ALA B C 1
ATOM 7708 O O . ALA B 1 248 ? 30.484 -13.703 5.812 1 93.62 248 ALA B O 1
ATOM 7709 N N . GLN B 1 249 ? 30.969 -12.477 7.68 1 92.56 249 GLN B N 1
ATOM 7710 C CA . GLN B 1 249 ? 31.688 -11.453 6.938 1 92.56 249 GLN B CA 1
ATOM 7711 C C . GLN B 1 249 ? 32.906 -12.031 6.238 1 92.56 249 GLN B C 1
ATOM 7713 O O . GLN B 1 249 ? 33.156 -11.742 5.066 1 92.56 249 GLN B O 1
ATOM 7718 N N . ALA B 1 250 ? 33.625 -12.828 6.961 1 89.56 250 ALA B N 1
ATOM 7719 C CA . ALA B 1 250 ? 34.844 -13.445 6.395 1 89.56 250 ALA B CA 1
ATOM 7720 C C . ALA B 1 250 ? 34.469 -14.375 5.238 1 89.56 250 ALA B C 1
ATOM 7722 O O . ALA B 1 250 ? 35.125 -14.375 4.203 1 89.56 250 ALA B O 1
ATOM 7723 N N . GLY B 1 251 ? 33.469 -15.141 5.438 1 88.56 251 GLY B N 1
ATOM 7724 C CA . GLY B 1 251 ? 33.031 -16.078 4.414 1 88.56 251 GLY B CA 1
ATOM 7725 C C . GLY B 1 251 ? 32.594 -15.406 3.133 1 88.56 251 GLY B C 1
ATOM 7726 O O . GLY B 1 251 ? 33.031 -15.773 2.041 1 88.56 251 GLY B O 1
ATOM 7727 N N . VAL B 1 252 ? 31.734 -14.453 3.258 1 89.44 252 VAL B N 1
ATOM 7728 C CA . VAL B 1 252 ? 31.234 -13.758 2.078 1 89.44 252 VAL B CA 1
ATOM 7729 C C . VAL B 1 252 ? 32.375 -12.992 1.404 1 89.44 252 VAL B C 1
ATOM 7731 O O . VAL B 1 252 ? 32.438 -12.93 0.174 1 89.44 252 VAL B O 1
ATOM 7734 N N . GLY B 1 253 ? 33.25 -12.367 2.225 1 86.38 253 GLY B N 1
ATOM 7735 C CA . GLY B 1 253 ? 34.406 -11.68 1.671 1 86.38 253 GLY B CA 1
ATOM 7736 C C . GLY B 1 253 ? 35.281 -12.57 0.813 1 86.38 253 GLY B C 1
ATOM 7737 O O . GLY B 1 253 ? 35.719 -12.172 -0.269 1 86.38 253 GLY B O 1
ATOM 7738 N N . GLU B 1 254 ? 35.469 -13.773 1.294 1 84.75 254 GLU B N 1
ATOM 7739 C CA . GLU B 1 254 ? 36.281 -14.734 0.559 1 84.75 254 GLU B CA 1
ATOM 7740 C C . GLU B 1 254 ? 35.625 -15.133 -0.753 1 84.75 254 GLU B C 1
ATOM 7742 O O . GLU B 1 254 ? 36.281 -15.211 -1.792 1 84.75 254 GLU B O 1
ATOM 7747 N N . GLN B 1 255 ? 34.406 -15.336 -0.696 1 81.88 255 GLN B N 1
ATOM 7748 C CA . GLN B 1 255 ? 33.656 -15.734 -1.896 1 81.88 255 GLN B CA 1
ATOM 7749 C C . GLN B 1 255 ? 33.625 -14.602 -2.922 1 81.88 255 GLN B C 1
ATOM 7751 O O . GLN B 1 255 ? 33.75 -14.844 -4.125 1 81.88 255 GLN B O 1
ATOM 7756 N N . LEU B 1 256 ? 33.469 -13.422 -2.434 1 83.31 256 LEU B N 1
ATOM 7757 C CA . LEU B 1 256 ? 33.406 -12.273 -3.336 1 83.31 256 LEU B CA 1
ATOM 7758 C C . LEU B 1 256 ? 34.781 -12 -3.957 1 83.31 256 LEU B C 1
ATOM 7760 O O . LEU B 1 256 ? 34.875 -11.57 -5.109 1 83.31 256 LEU B O 1
ATOM 7764 N N . ARG B 1 257 ? 35.812 -12.172 -3.234 1 78.56 257 ARG B N 1
ATOM 7765 C CA . ARG B 1 257 ? 37.156 -12.008 -3.785 1 78.56 257 ARG B CA 1
ATOM 7766 C C . ARG B 1 257 ? 37.406 -12.992 -4.926 1 78.56 257 ARG B C 1
ATOM 7768 O O . ARG B 1 257 ? 38.031 -12.648 -5.926 1 78.56 257 ARG B O 1
ATOM 7775 N N . ARG B 1 258 ? 36.812 -14.141 -4.797 1 70.94 258 ARG B N 1
ATOM 7776 C CA . ARG B 1 258 ? 36.969 -15.148 -5.844 1 70.94 258 ARG B CA 1
ATOM 7777 C C . ARG B 1 258 ? 36.156 -14.75 -7.086 1 70.94 258 ARG B C 1
ATOM 7779 O O . ARG B 1 258 ? 36.625 -14.922 -8.211 1 70.94 258 ARG B O 1
ATOM 7786 N N . LEU B 1 259 ? 35.031 -14.258 -6.812 1 72.12 259 LEU B N 1
ATOM 7787 C CA . LEU B 1 259 ? 34.188 -13.828 -7.922 1 72.12 259 LEU B CA 1
ATOM 7788 C C . LEU B 1 259 ? 34.781 -12.609 -8.617 1 72.12 259 LEU B C 1
ATOM 7790 O O . LEU B 1 259 ? 34.656 -12.461 -9.836 1 72.12 259 LEU B O 1
ATOM 7794 N N . GLY B 1 260 ? 35.344 -11.797 -7.805 1 69.38 260 GLY B N 1
ATOM 7795 C CA . GLY B 1 260 ? 35.938 -10.578 -8.344 1 69.38 260 GLY B CA 1
ATOM 7796 C C . GLY B 1 260 ? 37.219 -10.828 -9.125 1 69.38 260 GLY B C 1
ATOM 7797 O O . GLY B 1 260 ? 37.531 -10.078 -10.039 1 69.38 260 GLY B O 1
ATOM 7798 N N . ALA B 1 261 ? 37.844 -11.953 -8.703 1 63.62 261 ALA B N 1
ATOM 7799 C CA . ALA B 1 261 ? 39.094 -12.266 -9.375 1 63.62 261 ALA B CA 1
ATOM 7800 C C . ALA B 1 261 ? 38.875 -12.57 -10.852 1 63.62 261 ALA B C 1
ATOM 7802 O O . ALA B 1 261 ? 38.062 -13.453 -11.195 1 63.62 261 ALA B O 1
ATOM 7803 N N . GLY B 1 262 ? 39.094 -11.656 -11.727 1 57.28 262 GLY B N 1
ATOM 7804 C CA . GLY B 1 262 ? 39 -11.852 -13.164 1 57.28 262 GLY B CA 1
ATOM 7805 C C . GLY B 1 262 ? 37.844 -11.117 -13.789 1 57.28 262 GLY B C 1
ATOM 7806 O O . GLY B 1 262 ? 37.688 -11.078 -15.016 1 57.28 262 GLY B O 1
ATOM 7807 N N . SER B 1 263 ? 36.938 -10.594 -12.984 1 64.12 263 SER B N 1
ATOM 7808 C CA . SER B 1 263 ? 35.75 -9.938 -13.531 1 64.12 263 SER B CA 1
ATOM 7809 C C . SER B 1 263 ? 35.969 -8.445 -13.727 1 64.12 263 SER B C 1
ATOM 7811 O O . SER B 1 263 ? 35.188 -7.77 -14.391 1 64.12 263 SER B O 1
ATOM 7813 N N . GLY B 1 264 ? 37.062 -7.906 -13.227 1 65.88 264 GLY B N 1
ATOM 7814 C CA . GLY B 1 264 ? 37.281 -6.469 -13.289 1 65.88 264 GLY B CA 1
ATOM 7815 C C . GLY B 1 264 ? 36.5 -5.695 -12.242 1 65.88 264 GLY B C 1
ATOM 7816 O O . GLY B 1 264 ? 36.5 -4.461 -12.25 1 65.88 264 GLY B O 1
ATOM 7817 N N . LEU B 1 265 ? 35.875 -6.465 -11.383 1 76.44 265 LEU B N 1
ATOM 7818 C CA . LEU B 1 265 ? 35.125 -5.824 -10.32 1 76.44 265 LEU B CA 1
ATOM 7819 C C . LEU B 1 265 ? 35.781 -6.035 -8.969 1 76.44 265 LEU B C 1
ATOM 7821 O O . LEU B 1 265 ? 36.469 -7.051 -8.75 1 76.44 265 LEU B O 1
ATOM 7825 N N . GLN B 1 266 ? 35.812 -4.953 -8.219 1 79.62 266 GLN B N 1
ATOM 7826 C CA . GLN B 1 266 ? 36.25 -5.059 -6.82 1 79.62 266 GLN B CA 1
ATOM 7827 C C . GLN B 1 266 ? 35.031 -5.141 -5.898 1 79.62 266 GLN B C 1
ATOM 7829 O O . GLN B 1 266 ? 34.188 -4.227 -5.863 1 79.62 266 GLN B O 1
ATOM 7834 N N . LEU B 1 267 ? 34.938 -6.316 -5.281 1 86.06 267 LEU B N 1
ATOM 7835 C CA . LEU B 1 267 ? 33.812 -6.551 -4.383 1 86.06 267 LEU B CA 1
ATOM 7836 C C . LEU B 1 267 ? 34.281 -6.668 -2.938 1 86.06 267 LEU B C 1
ATOM 7838 O O . LEU B 1 267 ? 35.188 -7.434 -2.639 1 86.06 267 LEU B O 1
ATOM 7842 N N . THR B 1 268 ? 33.812 -5.785 -2.078 1 87.75 268 THR B N 1
ATOM 7843 C CA . THR B 1 268 ? 34.062 -5.848 -0.644 1 87.75 268 THR B CA 1
ATOM 7844 C C . THR B 1 268 ? 32.75 -5.973 0.134 1 87.75 268 THR B C 1
ATOM 7846 O O . THR B 1 268 ? 31.734 -5.367 -0.238 1 87.75 268 THR B O 1
ATOM 7849 N N . ALA B 1 269 ? 32.781 -6.84 1.129 1 91.19 269 ALA B N 1
ATOM 7850 C CA . ALA B 1 269 ? 31.562 -7.066 1.888 1 91.19 269 ALA B CA 1
ATOM 7851 C C . ALA B 1 269 ? 31.766 -6.73 3.363 1 91.19 269 ALA B C 1
ATOM 7853 O O . ALA B 1 269 ? 32.875 -6.816 3.881 1 91.19 269 ALA B O 1
ATOM 7854 N N . ALA B 1 270 ? 30.75 -6.242 3.965 1 91.94 270 ALA B N 1
ATOM 7855 C CA . ALA B 1 270 ? 30.719 -6.008 5.406 1 91.94 270 ALA B CA 1
ATOM 7856 C C . ALA B 1 270 ? 29.391 -6.469 6.004 1 91.94 270 ALA B C 1
ATOM 7858 O O . ALA B 1 270 ? 28.344 -6.395 5.348 1 91.94 270 ALA B O 1
ATOM 7859 N N . VAL B 1 271 ? 29.453 -7.074 7.176 1 91.88 271 VAL B N 1
ATOM 7860 C CA . VAL B 1 271 ? 28.266 -7.422 7.949 1 91.88 271 VAL B CA 1
ATOM 7861 C C . VAL B 1 271 ? 28.25 -6.617 9.25 1 91.88 271 VAL B C 1
ATOM 7863 O O . VAL B 1 271 ? 29.031 -6.875 10.164 1 91.88 271 VAL B O 1
ATOM 7866 N N . GLU B 1 272 ? 27.359 -5.613 9.211 1 86.88 272 GLU B N 1
ATOM 7867 C CA . GLU B 1 272 ? 27.25 -4.758 10.391 1 86.88 272 GLU B CA 1
ATOM 7868 C C . GLU B 1 272 ? 26.703 -5.527 11.586 1 86.88 272 GLU B C 1
ATOM 7870 O O . GLU B 1 272 ? 25.906 -6.453 11.414 1 86.88 272 GLU B O 1
ATOM 7875 N N . ARG B 1 273 ? 27.156 -5.047 12.766 1 82.5 273 ARG B N 1
ATOM 7876 C CA . ARG B 1 273 ? 26.641 -5.641 13.992 1 82.5 273 ARG B CA 1
ATOM 7877 C C . ARG B 1 273 ? 25.141 -5.406 14.117 1 82.5 273 ARG B C 1
ATOM 7879 O O . ARG B 1 273 ? 24.656 -4.293 13.883 1 82.5 273 ARG B O 1
ATOM 7886 N N . GLY B 1 274 ? 24.391 -6.332 14.328 1 86.94 274 GLY B N 1
ATOM 7887 C CA . GLY B 1 274 ? 22.953 -6.203 14.523 1 86.94 274 GLY B CA 1
ATOM 7888 C C . GLY B 1 274 ? 22.141 -6.629 13.312 1 86.94 274 GLY B C 1
ATOM 7889 O O . GLY B 1 274 ? 20.906 -6.645 13.352 1 86.94 274 GLY B O 1
ATOM 7890 N N . LEU B 1 275 ? 22.875 -6.938 12.273 1 93.56 275 LEU B N 1
ATOM 7891 C CA . LEU B 1 275 ? 22.141 -7.34 11.078 1 93.56 275 LEU B CA 1
ATOM 7892 C C . LEU B 1 275 ? 22.172 -8.852 10.898 1 93.56 275 LEU B C 1
ATOM 7894 O O . LEU B 1 275 ? 21.938 -9.359 9.805 1 93.56 275 LEU B O 1
ATOM 7898 N N . CYS B 1 276 ? 22.578 -9.594 11.914 1 95.25 276 CYS B N 1
ATOM 7899 C CA . CYS B 1 276 ? 22.438 -11.039 11.984 1 95.25 276 CYS B CA 1
ATOM 7900 C C . CYS B 1 276 ? 21.422 -11.438 13.047 1 95.25 276 CYS B C 1
ATOM 7902 O O . CYS B 1 276 ? 21.438 -10.898 14.156 1 95.25 276 CYS B O 1
ATOM 7904 N N . TYR B 1 277 ? 20.547 -12.289 12.719 1 94.19 277 TYR B N 1
ATOM 7905 C CA . TYR B 1 277 ? 19.453 -12.688 13.594 1 94.19 277 TYR B CA 1
ATOM 7906 C C . TYR B 1 277 ? 19.5 -14.18 13.883 1 94.19 277 TYR B C 1
ATOM 7908 O O . TYR B 1 277 ? 19.609 -15 12.969 1 94.19 277 TYR B O 1
ATOM 7916 N N . GLY B 1 278 ? 19.547 -14.492 15.094 1 88.5 278 GLY B N 1
ATOM 7917 C CA . GLY B 1 278 ? 19.531 -15.883 15.508 1 88.5 278 GLY B CA 1
ATOM 7918 C C . GLY B 1 278 ? 18.172 -16.531 15.383 1 88.5 278 GLY B C 1
ATOM 7919 O O . GLY B 1 278 ? 17.219 -15.883 14.938 1 88.5 278 GLY B O 1
ATOM 7920 N N . PRO B 1 279 ? 18.203 -17.875 15.695 1 82.56 279 PRO B N 1
ATOM 7921 C CA . PRO B 1 279 ? 16.938 -18.609 15.578 1 82.56 279 PRO B CA 1
ATOM 7922 C C . PRO B 1 279 ? 15.844 -18.062 16.484 1 82.56 279 PRO B C 1
ATOM 7924 O O . PRO B 1 279 ? 16.141 -17.578 17.578 1 82.56 279 PRO B O 1
ATOM 7927 N N . ALA B 1 280 ? 14.688 -17.688 15.883 1 63.09 280 ALA B N 1
ATOM 7928 C CA . ALA B 1 280 ? 13.531 -17.203 16.641 1 63.09 280 ALA B CA 1
ATOM 7929 C C . ALA B 1 280 ? 13.289 -18.078 17.875 1 63.09 280 ALA B C 1
ATOM 7931 O O . ALA B 1 280 ? 13.391 -19.312 17.797 1 63.09 280 ALA B O 1
ATOM 7932 N N . PRO B 1 281 ? 13.562 -17.516 19.094 1 50.62 281 PRO B N 1
ATOM 7933 C CA . PRO B 1 281 ? 13.148 -18.406 20.172 1 50.62 281 PRO B CA 1
ATOM 7934 C C . PRO B 1 281 ? 11.828 -19.109 19.875 1 50.62 281 PRO B C 1
ATOM 7936 O O . PRO B 1 281 ? 11.016 -18.609 19.094 1 50.62 281 PRO B O 1
ATOM 7939 N N . GLY B 1 282 ? 11.734 -20.469 19.906 1 44.03 282 GLY B N 1
ATOM 7940 C CA . GLY B 1 282 ? 10.398 -21.016 19.828 1 44.03 282 GLY B CA 1
ATOM 7941 C C . GLY B 1 282 ? 9.312 -20.031 20.203 1 44.03 282 GLY B C 1
ATOM 7942 O O . GLY B 1 282 ? 9.609 -18.922 20.672 1 44.03 282 GLY B O 1
ATOM 7943 N N . PRO B 1 283 ? 8.133 -20.172 19.594 1 38.22 283 PRO B N 1
ATOM 7944 C CA . PRO B 1 283 ? 7.086 -19.219 19.953 1 38.22 283 PRO B CA 1
ATOM 7945 C C . PRO B 1 283 ? 7.262 -18.641 21.359 1 38.22 283 PRO B C 1
ATOM 7947 O O . PRO B 1 283 ? 6.281 -18.25 21.984 1 38.22 283 PRO B O 1
ATOM 7950 N N . GLY B 1 284 ? 8.445 -18.719 21.906 1 34.16 284 GLY B N 1
ATOM 7951 C CA . GLY B 1 284 ? 8.484 -18.094 23.219 1 34.16 284 GLY B CA 1
ATOM 7952 C C . GLY B 1 284 ? 8.367 -16.578 23.172 1 34.16 284 GLY B C 1
ATOM 7953 O O . GLY B 1 284 ? 8.523 -15.977 22.109 1 34.16 284 GLY B O 1
ATOM 7954 N N . PRO B 1 285 ? 7.668 -16.047 24.141 1 36.97 285 PRO B N 1
ATOM 7955 C CA . PRO B 1 285 ? 7.492 -14.594 24.203 1 36.97 285 PRO B CA 1
ATOM 7956 C C . PRO B 1 285 ? 8.789 -13.828 23.953 1 36.97 285 PRO B C 1
ATOM 7958 O O . PRO B 1 285 ? 9.852 -14.219 24.438 1 36.97 285 PRO B O 1
ATOM 7961 N N . GLY B 1 286 ? 9.211 -13.516 22.844 1 39.91 286 GLY B N 1
ATOM 7962 C CA . GLY B 1 286 ? 10.312 -12.586 22.656 1 39.91 286 GLY B CA 1
ATOM 7963 C C . GLY B 1 286 ? 10.648 -11.812 23.922 1 39.91 286 GLY B C 1
ATOM 7964 O O . GLY B 1 286 ? 9.859 -11.781 24.875 1 39.91 286 GLY B O 1
ATOM 7965 N N . PRO B 1 287 ? 11.969 -11.617 24.266 1 42.66 287 PRO B N 1
ATOM 7966 C CA . PRO B 1 287 ? 12.242 -10.875 25.484 1 42.66 287 PRO B CA 1
ATOM 7967 C C . PRO B 1 287 ? 11.281 -9.711 25.703 1 42.66 287 PRO B C 1
ATOM 7969 O O . PRO B 1 287 ? 11.062 -8.906 24.797 1 42.66 287 PRO B O 1
ATOM 7972 N N . ALA B 1 288 ? 10.312 -9.891 26.594 1 47.56 288 ALA B N 1
ATOM 7973 C CA . ALA B 1 288 ? 9.344 -8.883 27.016 1 47.56 288 ALA B CA 1
ATOM 7974 C C . ALA B 1 288 ? 10.023 -7.535 27.25 1 47.56 288 ALA B C 1
ATOM 7976 O O . ALA B 1 288 ? 11.109 -7.469 27.812 1 47.56 288 ALA B O 1
ATOM 7977 N N . PRO B 1 289 ? 9.781 -6.477 26.469 1 52.75 289 PRO B N 1
ATOM 7978 C CA . PRO B 1 289 ? 10.312 -5.133 26.703 1 52.75 289 PRO B CA 1
ATOM 7979 C C . PRO B 1 289 ? 10.656 -4.879 28.156 1 52.75 289 PRO B C 1
ATOM 7981 O O . PRO B 1 289 ? 11.516 -4.039 28.453 1 52.75 289 PRO B O 1
ATOM 7984 N N . GLY B 1 290 ? 10.039 -5.617 29.156 1 48.84 290 GLY B N 1
ATOM 7985 C CA . GLY B 1 290 ? 10.039 -5.277 30.578 1 48.84 290 GLY B CA 1
ATOM 7986 C C . GLY B 1 290 ? 11.328 -5.66 31.281 1 48.84 290 GLY B C 1
ATOM 7987 O O . GLY B 1 290 ? 11.453 -5.469 32.5 1 48.84 290 GLY B O 1
ATOM 7988 N N . ARG B 1 291 ? 12.211 -6.188 30.531 1 55.34 291 ARG B N 1
ATOM 7989 C CA . ARG B 1 291 ? 13.297 -6.699 31.359 1 55.34 291 ARG B CA 1
ATOM 7990 C C . ARG B 1 291 ? 14.273 -5.59 31.75 1 55.34 291 ARG B C 1
ATOM 7992 O O . ARG B 1 291 ? 15.039 -5.73 32.688 1 55.34 291 ARG B O 1
ATOM 7999 N N . SER B 1 292 ? 14.352 -4.543 30.828 1 65.25 292 SER B N 1
ATOM 8000 C CA . SER B 1 292 ? 15.234 -3.475 31.281 1 65.25 292 SER B CA 1
ATOM 8001 C C . SER B 1 292 ? 14.5 -2.492 32.188 1 65.25 292 SER B C 1
ATOM 8003 O O . SER B 1 292 ? 13.328 -2.186 31.953 1 65.25 292 SER B O 1
ATOM 8005 N N . PRO B 1 293 ? 14.938 -2.301 33.375 1 68.69 293 PRO B N 1
ATOM 8006 C CA . PRO B 1 293 ? 14.32 -1.325 34.25 1 68.69 293 PRO B CA 1
ATOM 8007 C C . PRO B 1 293 ? 13.891 -0.046 33.562 1 68.69 293 PRO B C 1
ATOM 8009 O O . PRO B 1 293 ? 12.844 0.518 33.875 1 68.69 293 PRO B O 1
ATOM 8012 N N . ALA B 1 294 ? 14.703 0.283 32.562 1 73.44 294 ALA B N 1
ATOM 8013 C CA . ALA B 1 294 ? 14.344 1.494 31.828 1 73.44 294 ALA B CA 1
ATOM 8014 C C . ALA B 1 294 ? 13.094 1.275 30.969 1 73.44 294 ALA B C 1
ATOM 8016 O O . ALA B 1 294 ? 12.227 2.15 30.891 1 73.44 294 ALA B O 1
ATOM 8017 N N . ALA B 1 295 ? 13.016 0.168 30.406 1 78.5 295 ALA B N 1
ATOM 8018 C CA . ALA B 1 295 ? 11.828 -0.168 29.625 1 78.5 295 ALA B CA 1
ATOM 8019 C C . ALA B 1 295 ? 10.594 -0.253 30.516 1 78.5 295 ALA B C 1
ATOM 8021 O O . ALA B 1 295 ? 9.523 0.243 30.156 1 78.5 295 ALA B O 1
ATOM 8022 N N . ALA B 1 296 ? 10.766 -0.78 31.625 1 78.12 296 ALA B N 1
ATOM 8023 C CA . ALA B 1 296 ? 9.672 -0.894 32.594 1 78.12 296 ALA B CA 1
ATOM 8024 C C . ALA B 1 296 ? 9.211 0.482 33.062 1 78.12 296 ALA B C 1
ATOM 8026 O O . ALA B 1 296 ? 8.008 0.725 33.188 1 78.12 296 ALA B O 1
ATOM 8027 N N . ALA B 1 297 ? 10.211 1.295 33.312 1 77.12 297 ALA B N 1
ATOM 8028 C CA . ALA B 1 297 ? 9.883 2.656 33.719 1 77.12 297 ALA B CA 1
ATOM 8029 C C . ALA B 1 297 ? 9.109 3.391 32.625 1 77.12 297 ALA B C 1
ATOM 8031 O O . ALA B 1 297 ? 8.148 4.105 32.906 1 77.12 297 ALA B O 1
ATOM 8032 N N . ALA B 1 298 ? 9.57 3.295 31.438 1 79.94 298 ALA B N 1
ATOM 8033 C CA . ALA B 1 298 ? 8.891 3.938 30.312 1 79.94 298 ALA B CA 1
ATOM 8034 C C . ALA B 1 298 ? 7.465 3.414 30.156 1 79.94 298 ALA B C 1
ATOM 8036 O O . ALA B 1 298 ? 6.52 4.195 30.016 1 79.94 298 ALA B O 1
ATOM 8037 N N . ILE B 1 299 ? 7.332 2.189 30.266 1 79.31 299 ILE B N 1
ATOM 8038 C CA . ILE B 1 299 ? 6.02 1.565 30.156 1 79.31 299 ILE B CA 1
ATOM 8039 C C . ILE B 1 299 ? 5.141 2.021 31.312 1 79.31 299 ILE B C 1
ATOM 8041 O O . ILE B 1 299 ? 3.955 2.312 31.125 1 79.31 299 ILE B O 1
ATOM 8045 N N . GLY B 1 300 ? 5.777 2.029 32.469 1 77.62 300 GLY B N 1
ATOM 8046 C CA . GLY B 1 300 ? 5.062 2.525 33.656 1 77.62 300 GLY B CA 1
ATOM 8047 C C . GLY B 1 300 ? 4.535 3.938 33.469 1 77.62 300 GLY B C 1
ATOM 8048 O O . GLY B 1 300 ? 3.4 4.234 33.844 1 77.62 300 GLY B O 1
ATOM 8049 N N . LEU B 1 301 ? 5.363 4.781 32.875 1 81.19 301 LEU B N 1
ATOM 8050 C CA . LEU B 1 301 ? 4.949 6.156 32.625 1 81.19 301 LEU B CA 1
ATOM 8051 C C . LEU B 1 301 ? 3.764 6.188 31.656 1 81.19 301 LEU B C 1
ATOM 8053 O O . LEU B 1 301 ? 2.812 6.945 31.859 1 81.19 301 LEU B O 1
ATOM 8057 N N . TYR B 1 302 ? 3.787 5.355 30.703 1 82.88 302 TYR B N 1
ATOM 8058 C CA . TYR B 1 302 ? 2.703 5.309 29.734 1 82.88 302 TYR B CA 1
ATOM 8059 C C . TYR B 1 302 ? 1.421 4.785 30.375 1 82.88 302 TYR B C 1
ATOM 8061 O O . TYR B 1 302 ? 0.331 5.293 30.094 1 82.88 302 TYR B O 1
ATOM 8069 N N . VAL B 1 303 ? 1.612 3.852 31.234 1 82.25 303 VAL B N 1
ATOM 8070 C CA . VAL B 1 303 ? 0.46 3.285 31.922 1 82.25 303 VAL B CA 1
ATOM 8071 C C . VAL B 1 303 ? -0.138 4.324 32.875 1 82.25 303 VAL B C 1
ATOM 8073 O O . VAL B 1 303 ? -1.359 4.473 32.938 1 82.25 303 VAL B O 1
ATOM 8076 N N . ALA B 1 304 ? 0.729 4.977 33.594 1 84.88 304 ALA B N 1
ATOM 8077 C CA . ALA B 1 304 ? 0.265 6.02 34.5 1 84.88 304 ALA B CA 1
ATOM 8078 C C . ALA B 1 304 ? -0.509 7.098 33.75 1 84.88 304 ALA B C 1
ATOM 8080 O O . ALA B 1 304 ? -1.565 7.543 34.219 1 84.88 304 ALA B O 1
ATOM 8081 N N . LEU B 1 305 ? 0.024 7.457 32.688 1 86.19 305 LEU B N 1
ATOM 8082 C CA . LEU B 1 305 ? -0.639 8.469 31.859 1 86.19 305 LEU B CA 1
ATOM 8083 C C . LEU B 1 305 ? -1.986 7.961 31.359 1 86.19 305 LEU B C 1
ATOM 8085 O O . LEU B 1 305 ? -2.961 8.711 31.312 1 86.19 305 LEU B O 1
ATOM 8089 N N . ALA B 1 306 ? -2.016 6.684 31 1 86.56 306 ALA B N 1
ATOM 8090 C CA . ALA B 1 306 ? -3.266 6.078 30.547 1 86.56 306 ALA B CA 1
ATOM 8091 C C . ALA B 1 306 ? -4.309 6.07 31.656 1 86.56 306 ALA B C 1
ATOM 8093 O O . ALA B 1 306 ? -5.488 6.332 31.422 1 86.56 306 ALA B O 1
ATOM 8094 N N . LEU B 1 307 ? -3.852 5.867 32.844 1 85.94 307 LEU B N 1
ATOM 8095 C CA . LEU B 1 307 ? -4.754 5.82 33.969 1 85.94 307 LEU B CA 1
ATOM 8096 C C . LEU B 1 307 ? -5.309 7.203 34.312 1 85.94 307 LEU B C 1
ATOM 8098 O O . LEU B 1 307 ? -6.504 7.355 34.562 1 85.94 307 LEU B O 1
ATOM 8102 N N . VAL B 1 308 ? -4.449 8.148 34.281 1 88.19 308 VAL B N 1
ATOM 8103 C CA . VAL B 1 308 ? -4.883 9.508 34.562 1 88.19 308 VAL B CA 1
ATOM 8104 C C . VAL B 1 308 ? -5.879 9.961 33.5 1 88.19 308 VAL B C 1
ATOM 8106 O O . VAL B 1 308 ? -6.891 10.594 33.812 1 88.19 308 VAL B O 1
ATOM 8109 N N . THR B 1 309 ? -5.625 9.602 32.281 1 89.25 309 THR B N 1
ATOM 8110 C CA . THR B 1 309 ? -6.5 9.969 31.156 1 89.25 309 THR B CA 1
ATOM 8111 C C . THR B 1 309 ? -7.855 9.281 31.297 1 89.25 309 THR B C 1
ATOM 8113 O O . THR B 1 309 ? -8.898 9.906 31.094 1 89.25 309 THR B O 1
ATOM 8116 N N . ALA B 1 310 ? -7.789 8.016 31.656 1 88.81 310 ALA B N 1
ATOM 8117 C CA . ALA B 1 310 ? -9.031 7.258 31.812 1 88.81 310 ALA B CA 1
ATOM 8118 C C . ALA B 1 310 ? -9.883 7.828 32.938 1 88.81 310 ALA B C 1
ATOM 8120 O O . ALA B 1 310 ? -11.094 7.992 32.812 1 88.81 310 ALA B O 1
ATOM 8121 N N . THR B 1 311 ? -9.273 8.172 34.062 1 88.81 311 THR B N 1
ATOM 8122 C CA . THR B 1 311 ? -9.977 8.703 35.219 1 88.81 311 THR B CA 1
ATOM 8123 C C . THR B 1 311 ? -10.555 10.086 34.906 1 88.81 311 THR B C 1
ATOM 8125 O O . THR B 1 311 ? -11.703 10.375 35.25 1 88.81 311 THR B O 1
ATOM 8128 N N . ALA B 1 312 ? -9.742 10.875 34.312 1 89.38 312 ALA B N 1
ATOM 8129 C CA . ALA B 1 312 ? -10.203 12.211 33.969 1 89.38 312 ALA B CA 1
ATOM 8130 C C . ALA B 1 312 ? -11.367 12.141 32.969 1 89.38 312 ALA B C 1
ATOM 8132 O O . ALA B 1 312 ? -12.32 12.922 33.094 1 89.38 312 ALA B O 1
ATOM 8133 N N . THR B 1 313 ? -11.344 11.227 32.062 1 88.81 313 THR B N 1
ATOM 8134 C CA . THR B 1 313 ? -12.383 11.086 31.031 1 88.81 313 THR B CA 1
ATOM 8135 C C . THR B 1 313 ? -13.688 10.594 31.656 1 88.81 313 THR B C 1
ATOM 8137 O O . THR B 1 313 ? -14.766 11.047 31.281 1 88.81 313 THR B O 1
ATOM 8140 N N . LEU B 1 314 ? -13.555 9.664 32.562 1 86.88 314 LEU B N 1
ATOM 8141 C CA . LEU B 1 314 ? -14.734 9.117 33.219 1 86.88 314 LEU B CA 1
ATOM 8142 C C . LEU B 1 314 ? -15.383 10.164 34.125 1 86.88 314 LEU B C 1
ATOM 8144 O O . LEU B 1 314 ? -16.609 10.18 34.281 1 86.88 314 LEU B O 1
ATOM 8148 N N . ARG B 1 315 ? -14.586 11.023 34.625 1 83.06 315 ARG B N 1
ATOM 8149 C CA . ARG B 1 315 ? -15.086 12.07 35.531 1 83.06 315 ARG B CA 1
ATOM 8150 C C . ARG B 1 315 ? -15.727 13.203 34.719 1 83.06 315 ARG B C 1
ATOM 8152 O O . ARG B 1 315 ? -16.609 13.898 35.219 1 83.06 315 ARG B O 1
ATOM 8159 N N . ASP B 1 316 ? -15.195 13.359 33.5 1 82.56 316 ASP B N 1
ATOM 8160 C CA . ASP B 1 316 ? -15.703 14.414 32.625 1 82.56 316 ASP B CA 1
ATOM 8161 C C . ASP B 1 316 ? -17.031 14.016 32 1 82.56 316 ASP B C 1
ATOM 8163 O O . ASP B 1 316 ? -17.062 13.273 31.016 1 82.56 316 ASP B O 1
ATOM 8167 N N . ARG B 1 317 ? -18.203 14.352 32.469 1 72.5 317 ARG B N 1
ATOM 8168 C CA . ARG B 1 317 ? -19.531 13.938 32.031 1 72.5 317 ARG B CA 1
ATOM 8169 C C . ARG B 1 317 ? -19.969 14.742 30.812 1 72.5 317 ARG B C 1
ATOM 8171 O O . ARG B 1 317 ? -20.672 14.219 29.938 1 72.5 317 ARG B O 1
ATOM 8178 N N . ASP B 1 318 ? -19.562 16 30.688 1 72.06 318 ASP B N 1
ATOM 8179 C CA . ASP B 1 318 ? -20.188 16.828 29.656 1 72.06 318 ASP B CA 1
ATOM 8180 C C . ASP B 1 318 ? -19.188 17.234 28.594 1 72.06 318 ASP B C 1
ATOM 8182 O O . ASP B 1 318 ? -19.562 17.781 27.547 1 72.06 318 ASP B O 1
ATOM 8186 N N . GLY B 1 319 ? -17.953 16.906 28.844 1 71.06 319 GLY B N 1
ATOM 8187 C CA . GLY B 1 319 ? -16.969 17.281 27.844 1 71.06 319 GLY B CA 1
ATOM 8188 C C . GLY B 1 319 ? -16.703 18.781 27.781 1 71.06 319 GLY B C 1
ATOM 8189 O O . GLY B 1 319 ? -16.141 19.266 26.797 1 71.06 319 GLY B O 1
ATOM 8190 N N . LYS B 1 320 ? -17.234 19.625 28.812 1 72.62 320 LYS B N 1
ATOM 8191 C CA . LYS B 1 320 ? -17.078 21.078 28.812 1 72.62 320 LYS B CA 1
ATOM 8192 C C . LYS B 1 320 ? -15.789 21.484 29.516 1 72.62 320 LYS B C 1
ATOM 8194 O O . LYS B 1 320 ? -15.297 20.781 30.391 1 72.62 320 LYS B O 1
ATOM 8199 N N . PRO B 1 321 ? -15.211 22.672 29.047 1 70.75 321 PRO B N 1
ATOM 8200 C CA . PRO B 1 321 ? -13.984 23.156 29.672 1 70.75 321 PRO B CA 1
ATOM 8201 C C . PRO B 1 321 ? -14.18 23.531 31.141 1 70.75 321 PRO B C 1
ATOM 8203 O O . PRO B 1 321 ? -15.25 24 31.531 1 70.75 321 PRO B O 1
ATOM 8206 N N . THR B 1 322 ? -13.234 23.203 31.969 1 70.5 322 THR B N 1
ATOM 8207 C CA . THR B 1 322 ? -13.281 23.578 33.375 1 70.5 322 THR B CA 1
ATOM 8208 C C . THR B 1 322 ? -13.234 25.094 33.562 1 70.5 322 THR B C 1
ATOM 8210 O O . THR B 1 322 ? -12.406 25.766 32.938 1 70.5 322 THR B O 1
ATOM 8213 N N . PRO B 1 323 ? -14.188 25.562 34.312 1 69.81 323 PRO B N 1
ATOM 8214 C CA . PRO B 1 323 ? -14.18 27.016 34.531 1 69.81 323 PRO B CA 1
ATOM 8215 C C . PRO B 1 323 ? -12.867 27.516 35.125 1 69.81 323 PRO B C 1
ATOM 8217 O O . PRO B 1 323 ? -12.164 26.766 35.812 1 69.81 323 PRO B O 1
ATOM 8220 N N . ALA B 1 324 ? -12.453 28.609 34.75 1 67.19 324 ALA B N 1
ATOM 8221 C CA . ALA B 1 324 ? -11.227 29.25 35.219 1 67.19 324 ALA B CA 1
ATOM 8222 C C . ALA B 1 324 ? -11.203 29.344 36.75 1 67.19 324 ALA B C 1
ATOM 8224 O O . ALA B 1 324 ? -10.125 29.422 37.344 1 67.19 324 ALA B O 1
ATOM 8225 N N . SER B 1 325 ? -12.328 29.219 37.344 1 69.44 325 SER B N 1
ATOM 8226 C CA . SER B 1 325 ? -12.438 29.359 38.781 1 69.44 325 SER B CA 1
ATOM 8227 C C . SER B 1 325 ? -12.055 28.062 39.5 1 69.44 325 SER B C 1
ATOM 8229 O O . SER B 1 325 ? -11.797 28.062 40.719 1 69.44 325 SER B O 1
ATOM 8231 N N . ALA B 1 326 ? -11.82 27.094 38.688 1 75.69 326 ALA B N 1
ATOM 8232 C CA . ALA B 1 326 ? -11.477 25.812 39.312 1 75.69 326 ALA B CA 1
ATOM 8233 C C . ALA B 1 326 ? -10.023 25.812 39.781 1 75.69 326 ALA B C 1
ATOM 8235 O O . ALA B 1 326 ? -9.188 26.531 39.25 1 75.69 326 ALA B O 1
ATOM 8236 N N . GLY B 1 327 ? -9.711 25.156 40.812 1 81.12 327 GLY B N 1
ATOM 8237 C CA . GLY B 1 327 ? -8.367 25.047 41.344 1 81.12 327 GLY B CA 1
ATOM 8238 C C . GLY B 1 327 ? -7.363 24.531 40.344 1 81.12 327 GLY B C 1
ATOM 8239 O O . GLY B 1 327 ? -7.73 23.828 39.406 1 81.12 327 GLY B O 1
ATOM 8240 N N . ALA B 1 328 ? -6.164 25 40.469 1 86.12 328 ALA B N 1
ATOM 8241 C CA . ALA B 1 328 ? -5.082 24.641 39.562 1 86.12 328 ALA B CA 1
ATOM 8242 C C . ALA B 1 328 ? -4.93 23.125 39.469 1 86.12 328 ALA B C 1
ATOM 8244 O O . ALA B 1 328 ? -4.684 22.578 38.406 1 86.12 328 ALA B O 1
ATOM 8245 N N . ALA B 1 329 ? -5.129 22.453 40.531 1 86.94 329 ALA B N 1
ATOM 8246 C CA . ALA B 1 329 ? -4.957 21 40.562 1 86.94 329 ALA B CA 1
ATOM 8247 C C . ALA B 1 329 ? -6.078 20.297 39.781 1 86.94 329 ALA B C 1
ATOM 8249 O O . ALA B 1 329 ? -5.832 19.328 39.062 1 86.94 329 ALA B O 1
ATOM 8250 N N . GLU B 1 330 ? -7.191 20.766 40 1 85.81 330 GLU B N 1
ATOM 8251 C CA . GLU B 1 330 ? -8.328 20.188 39.281 1 85.81 330 GLU B CA 1
ATOM 8252 C C . GLU B 1 330 ? -8.227 20.422 37.781 1 85.81 330 GLU B C 1
ATOM 8254 O O . GLU B 1 330 ? -8.523 19.531 37 1 85.81 330 GLU B O 1
ATOM 8259 N N . ARG B 1 331 ? -7.797 21.578 37.531 1 88.38 331 ARG B N 1
ATOM 8260 C CA . ARG B 1 331 ? -7.633 21.906 36.125 1 88.38 331 ARG B CA 1
ATOM 8261 C C . ARG B 1 331 ? -6.559 21.047 35.469 1 88.38 331 ARG B C 1
ATOM 8263 O O . ARG B 1 331 ? -6.695 20.625 34.312 1 88.38 331 ARG B O 1
ATOM 8270 N N . ALA B 1 332 ? -5.605 20.812 36.25 1 90 332 ALA B N 1
ATOM 8271 C CA . ALA B 1 332 ? -4.492 20.016 35.719 1 90 332 ALA B CA 1
ATOM 8272 C C . ALA B 1 332 ? -4.922 18.578 35.469 1 90 332 ALA B C 1
ATOM 8274 O O . ALA B 1 332 ? -4.539 17.984 34.469 1 90 332 ALA B O 1
ATOM 8275 N N . VAL B 1 333 ? -5.699 18.062 36.312 1 87.5 333 VAL B N 1
ATOM 8276 C CA . VAL B 1 333 ? -6.137 16.672 36.156 1 87.5 333 VAL B CA 1
ATOM 8277 C C . VAL B 1 333 ? -7.148 16.562 35 1 87.5 333 VAL B C 1
ATOM 8279 O O . VAL B 1 333 ? -7.078 15.648 34.188 1 87.5 333 VAL B O 1
ATOM 8282 N N . MET B 1 334 ? -7.969 17.531 34.938 1 90 334 MET B N 1
ATOM 8283 C CA . MET B 1 334 ? -9.039 17.484 33.938 1 90 334 MET B CA 1
ATOM 8284 C C . MET B 1 334 ? -8.5 17.781 32.531 1 90 334 MET B C 1
ATOM 8286 O O . MET B 1 334 ? -9.172 17.516 31.547 1 90 334 MET B O 1
ATOM 8290 N N . ALA B 1 335 ? -7.328 18.297 32.562 1 91.81 335 ALA B N 1
ATOM 8291 C CA . ALA B 1 335 ? -6.703 18.578 31.266 1 91.81 335 ALA B CA 1
ATOM 8292 C C . ALA B 1 335 ? -6.465 17.297 30.484 1 91.81 335 ALA B C 1
ATOM 8294 O O . ALA B 1 335 ? -6.316 17.328 29.25 1 91.81 335 ALA B O 1
ATOM 8295 N N . PHE B 1 336 ? -6.566 16.156 31.156 1 92.88 336 PHE B N 1
ATOM 8296 C CA . PHE B 1 336 ? -6.258 14.883 30.516 1 92.88 336 PHE B CA 1
ATOM 8297 C C . PHE B 1 336 ? -7.535 14.18 30.062 1 92.88 336 PHE B C 1
ATOM 8299 O O . PHE B 1 336 ? -7.492 13.039 29.609 1 92.88 336 PHE B O 1
ATOM 8306 N N . SER B 1 337 ? -8.656 14.875 30.125 1 92.69 337 SER B N 1
ATOM 8307 C CA . SER B 1 337 ? -9.906 14.297 29.656 1 92.69 337 SER B CA 1
ATOM 8308 C C . SER B 1 337 ? -9.938 14.172 28.141 1 92.69 337 SER B C 1
ATOM 8310 O O . SER B 1 337 ? -9.805 15.172 27.422 1 92.69 337 SER B O 1
ATOM 8312 N N . LEU B 1 338 ? -10.188 12.953 27.625 1 92.69 338 LEU B N 1
ATOM 8313 C CA . LEU B 1 338 ? -10.195 12.695 26.188 1 92.69 338 LEU B CA 1
ATOM 8314 C C . LEU B 1 338 ? -11.406 13.352 25.531 1 92.69 338 LEU B C 1
ATOM 8316 O O . LEU B 1 338 ? -11.328 13.773 24.375 1 92.69 338 LEU B O 1
ATOM 8320 N N . ARG B 1 339 ? -12.461 13.445 26.188 1 91.12 339 ARG B N 1
ATOM 8321 C CA . ARG B 1 339 ? -13.672 14.055 25.641 1 91.12 339 ARG B CA 1
ATOM 8322 C C . ARG B 1 339 ? -13.469 15.539 25.375 1 91.12 339 ARG B C 1
ATOM 8324 O O . ARG B 1 339 ? -13.836 16.031 24.297 1 91.12 339 ARG B O 1
ATOM 8331 N N . ARG B 1 340 ? -12.891 16.172 26.312 1 90.38 340 ARG B N 1
ATOM 8332 C CA . ARG B 1 340 ? -12.617 17.594 26.172 1 90.38 340 ARG B CA 1
ATOM 8333 C C . ARG B 1 340 ? -11.586 17.859 25.078 1 90.38 340 ARG B C 1
ATOM 8335 O O . ARG B 1 340 ? -11.75 18.781 24.281 1 90.38 340 ARG B O 1
ATOM 8342 N N . ASN B 1 341 ? -10.602 17.078 25.141 1 92.88 341 ASN B N 1
ATOM 8343 C CA . ASN B 1 341 ? -9.516 17.266 24.188 1 92.88 341 ASN B CA 1
ATOM 8344 C C . ASN B 1 341 ? -9.969 16.938 22.766 1 92.88 341 ASN B C 1
ATOM 8346 O O . ASN B 1 341 ? -9.5 17.547 21.797 1 92.88 341 ASN B O 1
ATOM 8350 N N . TRP B 1 342 ? -10.82 15.93 22.578 1 92.75 342 TRP B N 1
ATOM 8351 C CA . TRP B 1 342 ? -11.375 15.617 21.266 1 92.75 342 TRP B CA 1
ATOM 8352 C C . TRP B 1 342 ? -12.211 16.781 20.734 1 92.75 342 TRP B C 1
ATOM 8354 O O . TRP B 1 342 ? -12.117 17.141 19.562 1 92.75 342 TRP B O 1
ATOM 8364 N N . ALA B 1 343 ? -13.055 17.328 21.625 1 90 343 ALA B N 1
ATOM 8365 C CA . ALA B 1 343 ? -13.875 18.484 21.25 1 90 343 ALA B CA 1
ATOM 8366 C C . ALA B 1 343 ? -13.008 19.656 20.828 1 90 343 ALA B C 1
ATOM 8368 O O . ALA B 1 343 ? -13.336 20.375 19.891 1 90 343 ALA B O 1
ATOM 8369 N N . ALA B 1 344 ? -11.938 19.797 21.562 1 90.62 344 ALA B N 1
ATOM 8370 C CA . ALA B 1 344 ? -11.008 20.875 21.219 1 90.62 344 ALA B CA 1
ATOM 8371 C C . ALA B 1 344 ? -10.336 20.641 19.875 1 90.62 344 ALA B C 1
ATOM 8373 O O . ALA B 1 344 ? -10.086 21.578 19.125 1 90.62 344 ALA B O 1
ATOM 8374 N N . LEU B 1 345 ? -10.016 19.422 19.609 1 93.44 345 LEU B N 1
ATOM 8375 C CA . LEU B 1 345 ? -9.352 19.062 18.359 1 93.44 345 LEU B CA 1
ATOM 8376 C C . LEU B 1 345 ? -10.242 19.344 17.172 1 93.44 345 LEU B C 1
ATOM 8378 O O . LEU B 1 345 ? -9.773 19.875 16.156 1 93.44 345 LEU B O 1
ATOM 8382 N N . VAL B 1 346 ? -11.586 19 17.281 1 91.5 346 VAL B N 1
ATOM 8383 C CA . VAL B 1 346 ? -12.469 19.109 16.141 1 91.5 346 VAL B CA 1
ATOM 8384 C C . VAL B 1 346 ? -13.211 20.438 16.172 1 91.5 346 VAL B C 1
ATOM 8386 O O . VAL B 1 346 ? -14.094 20.688 15.344 1 91.5 346 VAL B O 1
ATOM 8389 N N . ALA B 1 347 ? -12.836 21.297 17.094 1 86.88 347 ALA B N 1
ATOM 8390 C CA . ALA B 1 347 ? -13.508 22.578 17.234 1 86.88 347 ALA B CA 1
ATOM 8391 C C . ALA B 1 347 ? -13.258 23.469 16.031 1 86.88 347 ALA B C 1
ATOM 8393 O O . ALA B 1 347 ? -12.211 23.375 15.383 1 86.88 347 ALA B O 1
ATOM 8394 N N . THR B 1 348 ? -14.266 24.141 15.625 1 81.31 348 THR B N 1
ATOM 8395 C CA . THR B 1 348 ? -14.117 25.109 14.547 1 81.31 348 THR B CA 1
ATOM 8396 C C . THR B 1 348 ? -13.438 26.375 15.047 1 81.31 348 THR B C 1
ATOM 8398 O O . THR B 1 348 ? -13.484 26.672 16.25 1 81.31 348 THR B O 1
ATOM 8401 N N . LEU B 1 349 ? -12.68 26.938 14.18 1 74.44 349 LEU B N 1
ATOM 8402 C CA . LEU B 1 349 ? -12.016 28.188 14.539 1 74.44 349 LEU B CA 1
ATOM 8403 C C . LEU B 1 349 ? -13.031 29.25 14.938 1 74.44 349 LEU B C 1
ATOM 8405 O O . LEU B 1 349 ? -14.062 29.406 14.273 1 74.44 349 LEU B O 1
ATOM 8409 N N . GLY B 1 350 ? -13.297 29.391 16.25 1 58.38 350 GLY B N 1
ATOM 8410 C CA . GLY B 1 350 ? -14.234 30.438 16.656 1 58.38 350 GLY B CA 1
ATOM 8411 C C . GLY B 1 350 ? -13.969 31.766 15.977 1 58.38 350 GLY B C 1
ATOM 8412 O O . GLY B 1 350 ? -12.875 32 15.477 1 58.38 350 GLY B O 1
ATOM 8413 N N . ALA B 1 351 ? -15.055 32.25 15.617 1 50.56 351 ALA B N 1
ATOM 8414 C CA . ALA B 1 351 ? -15.141 33.594 15.031 1 50.56 351 ALA B CA 1
ATOM 8415 C C . ALA B 1 351 ? -14.195 34.562 15.734 1 50.56 351 ALA B C 1
ATOM 8417 O O . ALA B 1 351 ? -14.023 34.5 16.953 1 50.56 351 ALA B O 1
ATOM 8418 N N . GLY B 1 352 ? -13.234 35.438 15.766 1 48.97 352 GLY B N 1
ATOM 8419 C CA . GLY B 1 352 ? -12.469 36.688 15.789 1 48.97 352 GLY B CA 1
ATOM 8420 C C . GLY B 1 352 ? -11.797 36.938 17.125 1 48.97 352 GLY B C 1
ATOM 8421 O O . GLY B 1 352 ? -12.148 37.906 17.828 1 48.97 352 GLY B O 1
ATOM 8422 N N . GLY B 1 353 ? -11.43 35.969 17.797 1 47.75 353 GLY B N 1
ATOM 8423 C CA . GLY B 1 353 ? -10.766 36.75 18.812 1 47.75 353 GLY B CA 1
ATOM 8424 C C . GLY B 1 353 ? -9.672 37.656 18.266 1 47.75 353 GLY B C 1
ATOM 8425 O O . GLY B 1 353 ? -9.156 37.406 17.172 1 47.75 353 GLY B O 1
ATOM 8426 N N . ASP B 1 354 ? -9.57 38.875 18.609 1 51.81 354 ASP B N 1
ATOM 8427 C CA . ASP B 1 354 ? -8.742 40 18.172 1 51.81 354 ASP B CA 1
ATOM 8428 C C . ASP B 1 354 ? -7.324 39.531 17.844 1 51.81 354 ASP B C 1
ATOM 8430 O O . ASP B 1 354 ? -6.68 40.094 16.938 1 51.81 354 ASP B O 1
ATOM 8434 N N . GLY B 1 355 ? -6.84 38.281 18.328 1 58.84 355 GLY B N 1
ATOM 8435 C CA . GLY B 1 355 ? -5.422 38 18.188 1 58.84 355 GLY B CA 1
ATOM 8436 C C . GLY B 1 355 ? -5.148 36.781 17.328 1 58.84 355 GLY B C 1
ATOM 8437 O O . GLY B 1 355 ? -3.992 36.438 17.078 1 58.84 355 GLY B O 1
ATOM 8438 N N . ASP B 1 356 ? -6.191 36.188 16.578 1 68.38 356 ASP B N 1
ATOM 8439 C CA . ASP B 1 356 ? -5.91 34.938 15.875 1 68.38 356 ASP B CA 1
ATOM 8440 C C . ASP B 1 356 ? -5.684 35.219 14.383 1 68.38 356 ASP B C 1
ATOM 8442 O O . ASP B 1 356 ? -6.348 36.062 13.789 1 68.38 356 ASP B O 1
ATOM 8446 N N . ILE B 1 357 ? -4.551 34.781 13.914 1 80.62 357 ILE B N 1
ATOM 8447 C CA . ILE B 1 357 ? -4.238 34.812 12.484 1 80.62 357 ILE B CA 1
ATOM 8448 C C . ILE B 1 357 ? -4.598 33.469 11.852 1 80.62 357 ILE B C 1
ATOM 8450 O O . ILE B 1 357 ? -3.75 32.562 11.742 1 80.62 357 ILE B O 1
ATOM 8454 N N . PRO B 1 358 ? -5.793 33.312 11.367 1 83.88 358 PRO B N 1
ATOM 8455 C CA . PRO B 1 358 ? -6.309 32 10.969 1 83.88 358 PRO B CA 1
ATOM 8456 C C . PRO B 1 358 ? -5.496 31.375 9.844 1 83.88 358 PRO B C 1
ATOM 8458 O O . PRO B 1 358 ? -5.332 30.156 9.812 1 83.88 358 PRO B O 1
ATOM 8461 N N . CYS B 1 359 ? -4.977 32.188 8.938 1 90.81 359 CYS B N 1
ATOM 8462 C CA . CYS B 1 359 ? -4.293 31.625 7.777 1 90.81 359 CYS B CA 1
ATOM 8463 C C . CYS B 1 359 ? -3.041 30.859 8.195 1 90.81 359 CYS B C 1
ATOM 8465 O O . CYS B 1 359 ? -2.559 30 7.461 1 90.81 359 CYS B O 1
ATOM 8467 N N . ILE B 1 360 ? -2.504 31.109 9.359 1 92.94 360 ILE B N 1
ATOM 8468 C CA . ILE B 1 360 ? -1.283 30.469 9.836 1 92.94 360 ILE B CA 1
ATOM 8469 C C . ILE B 1 360 ? -1.526 28.969 10.023 1 92.94 360 ILE B C 1
ATOM 8471 O O . ILE B 1 360 ? -0.632 28.156 9.789 1 92.94 360 ILE B O 1
ATOM 8475 N N . HIS B 1 361 ? -2.76 28.594 10.391 1 92.25 361 HIS B N 1
ATOM 8476 C CA . HIS B 1 361 ? -3.086 27.188 10.547 1 92.25 361 HIS B CA 1
ATOM 8477 C C . HIS B 1 361 ? -2.949 26.438 9.227 1 92.25 361 HIS B C 1
ATOM 8479 O O . HIS B 1 361 ? -2.385 25.344 9.18 1 92.25 361 HIS B O 1
ATOM 8485 N N . GLY B 1 362 ? -3.502 27.047 8.242 1 95.31 362 GLY B N 1
ATOM 8486 C CA . GLY B 1 362 ? -3.391 26.422 6.938 1 95.31 362 GLY B CA 1
ATOM 8487 C C . GLY B 1 362 ? -1.963 26.344 6.434 1 95.31 362 GLY B C 1
ATOM 8488 O O . GLY B 1 362 ? -1.573 25.359 5.809 1 95.31 362 GLY B O 1
ATOM 8489 N N . VAL B 1 363 ? -1.182 27.375 6.707 1 96 363 VAL B N 1
ATOM 8490 C CA . VAL B 1 363 ? 0.221 27.406 6.305 1 96 363 VAL B CA 1
ATOM 8491 C C . VAL B 1 363 ? 0.988 26.297 7.023 1 96 363 VAL B C 1
ATOM 8493 O O . VAL B 1 363 ? 1.759 25.562 6.402 1 96 363 VAL B O 1
ATOM 8496 N N . ARG B 1 364 ? 0.755 26.156 8.234 1 96.12 364 ARG B N 1
ATOM 8497 C CA . ARG B 1 364 ? 1.396 25.109 9.031 1 96.12 364 ARG B CA 1
ATOM 8498 C C . ARG B 1 364 ? 1.036 23.719 8.508 1 96.12 364 ARG B C 1
ATOM 8500 O O . ARG B 1 364 ? 1.899 22.844 8.406 1 96.12 364 ARG B O 1
ATOM 8507 N N . ALA B 1 365 ? -0.235 23.594 8.227 1 97.19 365 ALA B N 1
ATOM 8508 C CA . ALA B 1 365 ? -0.712 22.297 7.738 1 97.19 365 ALA B CA 1
ATOM 8509 C C . ALA B 1 365 ? -0.055 21.938 6.406 1 97.19 365 ALA B C 1
ATOM 8511 O O . ALA B 1 365 ? 0.425 20.812 6.227 1 97.19 365 ALA B O 1
ATOM 8512 N N . LEU B 1 366 ? -0.013 22.859 5.535 1 96.5 366 LEU B N 1
ATOM 8513 C CA . LEU B 1 366 ? 0.519 22.609 4.199 1 96.5 366 LEU B CA 1
ATOM 8514 C C . LEU B 1 366 ? 2.012 22.297 4.262 1 96.5 366 LEU B C 1
ATOM 8516 O O . LEU B 1 366 ? 2.492 21.391 3.574 1 96.5 366 LEU B O 1
ATOM 8520 N N . PHE B 1 367 ? 2.711 23.031 5.027 1 96.69 367 PHE B N 1
ATOM 8521 C CA . PHE B 1 367 ? 4.148 22.797 5.102 1 96.69 367 PHE B CA 1
ATOM 8522 C C . PHE B 1 367 ? 4.457 21.547 5.906 1 96.69 367 PHE B C 1
ATOM 8524 O O . PHE B 1 367 ? 5.453 20.859 5.648 1 96.69 367 PHE B O 1
ATOM 8531 N N . SER B 1 368 ? 3.564 21.219 6.855 1 97.12 368 SER B N 1
ATOM 8532 C CA . SER B 1 368 ? 3.715 19.938 7.539 1 97.12 368 SER B CA 1
ATOM 8533 C C . SER B 1 368 ? 3.541 18.766 6.57 1 97.12 368 SER B C 1
ATOM 8535 O O . SER B 1 368 ? 4.285 17.781 6.633 1 97.12 368 SER B O 1
ATOM 8537 N N . LEU B 1 369 ? 2.602 18.891 5.691 1 96.44 369 LEU B N 1
ATOM 8538 C CA . LEU B 1 369 ? 2.359 17.844 4.703 1 96.44 369 LEU B CA 1
ATOM 8539 C C . LEU B 1 369 ? 3.52 17.75 3.715 1 96.44 369 LEU B C 1
ATOM 8541 O O . LEU B 1 369 ? 3.938 16.656 3.34 1 96.44 369 LEU B O 1
ATOM 8545 N N . SER B 1 370 ? 3.979 18.922 3.344 1 95.94 370 SER B N 1
ATOM 8546 C CA . SER B 1 370 ? 5.109 18.938 2.422 1 95.94 370 SER B CA 1
ATOM 8547 C C . SER B 1 370 ? 6.355 18.328 3.062 1 95.94 370 SER B C 1
ATOM 8549 O O . SER B 1 370 ? 7.078 17.562 2.424 1 95.94 370 SER B O 1
ATOM 8551 N N . LEU B 1 371 ? 6.555 18.688 4.23 1 96.5 371 LEU B N 1
ATOM 8552 C CA . LEU B 1 371 ? 7.691 18.156 4.965 1 96.5 371 LEU B CA 1
ATOM 8553 C C . LEU B 1 371 ? 7.547 16.641 5.16 1 96.5 371 LEU B C 1
ATOM 8555 O O . LEU B 1 371 ? 8.531 15.914 5.113 1 96.5 371 LEU B O 1
ATOM 8559 N N . TYR B 1 372 ? 6.352 16.172 5.41 1 96.44 372 TYR B N 1
ATOM 8560 C CA . TYR B 1 372 ? 6.062 14.742 5.527 1 96.44 372 TYR B CA 1
ATOM 8561 C C . TYR B 1 372 ? 6.52 13.992 4.281 1 96.44 372 TYR B C 1
ATOM 8563 O O . TYR B 1 372 ? 7.188 12.961 4.383 1 96.44 372 TYR B O 1
ATOM 8571 N N . VAL B 1 373 ? 6.219 14.523 3.137 1 95.5 373 VAL B N 1
ATOM 8572 C CA . VAL B 1 373 ? 6.57 13.875 1.877 1 95.5 373 VAL B CA 1
ATOM 8573 C C . VAL B 1 373 ? 8.086 13.914 1.682 1 95.5 373 VAL B C 1
ATOM 8575 O O . VAL B 1 373 ? 8.68 12.938 1.222 1 95.5 373 VAL B O 1
ATOM 8578 N N . ALA B 1 374 ? 8.617 15.008 2.037 1 94.81 374 ALA B N 1
ATOM 8579 C CA . ALA B 1 374 ? 10.062 15.117 1.92 1 94.81 374 ALA B CA 1
ATOM 8580 C C . ALA B 1 374 ? 10.766 14.094 2.807 1 94.81 374 ALA B C 1
ATOM 8582 O O . ALA B 1 374 ? 11.742 13.461 2.387 1 94.81 374 ALA B O 1
ATOM 8583 N N . HIS B 1 375 ? 10.312 13.984 4.012 1 95.81 375 HIS B N 1
ATOM 8584 C CA . HIS B 1 375 ? 10.883 13.008 4.934 1 95.81 375 HIS B CA 1
ATOM 8585 C C . HIS B 1 375 ? 10.656 11.586 4.434 1 95.81 375 HIS B C 1
ATOM 8587 O O . HIS B 1 375 ? 11.508 10.711 4.625 1 95.81 375 HIS B O 1
ATOM 8593 N N . LYS B 1 376 ? 9.586 11.383 3.82 1 95.44 376 LYS B N 1
ATOM 8594 C CA . LYS B 1 376 ? 9.25 10.055 3.314 1 95.44 376 LYS B CA 1
ATOM 8595 C C . LYS B 1 376 ? 10.234 9.617 2.236 1 95.44 376 LYS B C 1
ATOM 8597 O O . LYS B 1 376 ? 10.523 8.422 2.104 1 95.44 376 LYS B O 1
ATOM 8602 N N . VAL B 1 377 ? 10.734 10.531 1.501 1 92.81 377 VAL B N 1
ATOM 8603 C CA . VAL B 1 377 ? 11.672 10.203 0.426 1 92.81 377 VAL B CA 1
ATOM 8604 C C . VAL B 1 377 ? 12.891 9.492 0.998 1 92.81 377 VAL B C 1
ATOM 8606 O O . VAL B 1 377 ? 13.438 8.578 0.371 1 92.81 377 VAL B O 1
ATOM 8609 N N . ILE B 1 378 ? 13.273 9.875 2.182 1 92.75 378 ILE B N 1
ATOM 8610 C CA . ILE B 1 378 ? 14.43 9.266 2.82 1 92.75 378 ILE B CA 1
ATOM 8611 C C . ILE B 1 378 ? 14.188 7.773 3.021 1 92.75 378 ILE B C 1
ATOM 8613 O O . ILE B 1 378 ? 15.008 6.945 2.627 1 92.75 378 ILE B O 1
ATOM 8617 N N . THR B 1 379 ? 13.055 7.453 3.537 1 94.25 379 THR B N 1
ATOM 8618 C CA . THR B 1 379 ? 12.789 6.059 3.863 1 94.25 379 THR B CA 1
ATOM 8619 C C . THR B 1 379 ? 12.367 5.285 2.617 1 94.25 379 THR B C 1
ATOM 8621 O O . THR B 1 379 ? 12.57 4.07 2.537 1 94.25 379 THR B O 1
ATOM 8624 N N . LEU B 1 380 ? 11.828 5.996 1.597 1 94.44 380 LEU B N 1
ATOM 8625 C CA . LEU B 1 380 ? 11.562 5.348 0.316 1 94.44 380 LEU B CA 1
ATOM 8626 C C . LEU B 1 380 ? 12.852 4.824 -0.311 1 94.44 380 LEU B C 1
ATOM 8628 O O . LEU B 1 380 ? 12.859 3.754 -0.919 1 94.44 380 LEU B O 1
ATOM 8632 N N . ALA B 1 381 ? 13.852 5.574 -0.08 1 93.69 381 ALA B N 1
ATOM 8633 C CA . ALA B 1 381 ? 15.133 5.223 -0.686 1 93.69 381 ALA B CA 1
ATOM 8634 C C . ALA B 1 381 ? 15.836 4.129 0.114 1 93.69 381 ALA B C 1
ATOM 8636 O O . ALA B 1 381 ? 16.781 3.506 -0.374 1 93.69 381 ALA B O 1
ATOM 8637 N N . LEU B 1 382 ? 15.367 3.887 1.352 1 94.5 382 LEU B N 1
ATOM 8638 C CA . LEU B 1 382 ? 15.914 2.803 2.164 1 94.5 382 LEU B CA 1
ATOM 8639 C C . LEU B 1 382 ? 15.281 1.469 1.783 1 94.5 382 LEU B C 1
ATOM 8641 O O . LEU B 1 382 ? 15.82 0.407 2.098 1 94.5 382 LEU B O 1
ATOM 8645 N N . MET B 1 383 ? 14.164 1.506 1.11 1 94.94 383 MET B N 1
ATOM 8646 C CA . MET B 1 383 ? 13.414 0.307 0.745 1 94.94 383 MET B CA 1
ATOM 8647 C C . MET B 1 383 ? 14.023 -0.365 -0.48 1 94.94 383 MET B C 1
ATOM 8649 O O . MET B 1 383 ? 14.508 0.313 -1.39 1 94.94 383 MET B O 1
ATOM 8653 N N . PRO B 1 384 ? 14.031 -1.685 -0.501 1 96.38 384 PRO B N 1
ATOM 8654 C CA . PRO B 1 384 ? 14.445 -2.373 -1.727 1 96.38 384 PRO B CA 1
ATOM 8655 C C . PRO B 1 384 ? 13.375 -2.336 -2.812 1 96.38 384 PRO B C 1
ATOM 8657 O O . PRO B 1 384 ? 12.195 -2.555 -2.529 1 96.38 384 PRO B O 1
ATOM 8660 N N . TYR B 1 385 ? 13.727 -2.014 -4.027 1 96.5 385 TYR B N 1
ATOM 8661 C CA . TYR B 1 385 ? 12.797 -1.969 -5.148 1 96.5 385 TYR B CA 1
ATOM 8662 C C . TYR B 1 385 ? 13.297 -2.822 -6.309 1 96.5 385 TYR B C 1
ATOM 8664 O O . TYR B 1 385 ? 14.508 -2.938 -6.523 1 96.5 385 TYR B O 1
ATOM 8672 N N . VAL B 1 386 ? 12.359 -3.418 -7.047 1 97.19 386 VAL B N 1
ATOM 8673 C CA . VAL B 1 386 ? 12.711 -4.176 -8.242 1 97.19 386 VAL B CA 1
ATOM 8674 C C . VAL B 1 386 ? 13.086 -3.217 -9.375 1 97.19 386 VAL B C 1
ATOM 8676 O O . VAL B 1 386 ? 13.805 -3.594 -10.305 1 97.19 386 VAL B O 1
ATOM 8679 N N . ASN B 1 387 ? 12.594 -2.006 -9.336 1 97.19 387 ASN B N 1
ATOM 8680 C CA . ASN B 1 387 ? 12.836 -0.975 -10.336 1 97.19 387 ASN B CA 1
ATOM 8681 C C . ASN B 1 387 ? 13.383 0.303 -9.703 1 97.19 387 ASN B C 1
ATOM 8683 O O . ASN B 1 387 ? 12.859 1.393 -9.953 1 97.19 387 ASN B O 1
ATOM 8687 N N . ARG B 1 388 ? 14.43 0.11 -8.938 1 96.56 388 ARG B N 1
ATOM 8688 C CA . ARG B 1 388 ? 15.039 1.233 -8.234 1 96.56 388 ARG B CA 1
ATOM 8689 C C . ARG B 1 388 ? 15.453 2.328 -9.211 1 96.56 388 ARG B C 1
ATOM 8691 O O . ARG B 1 388 ? 15.539 3.5 -8.836 1 96.56 388 ARG B O 1
ATOM 8698 N N . VAL B 1 389 ? 15.734 2.023 -10.492 1 96.31 389 VAL B N 1
ATOM 8699 C CA . VAL B 1 389 ? 16.062 2.99 -11.531 1 96.31 389 VAL B CA 1
ATOM 8700 C C . VAL B 1 389 ? 14.938 4.008 -11.664 1 96.31 389 VAL B C 1
ATOM 8702 O O . VAL B 1 389 ? 15.188 5.207 -11.836 1 96.31 389 VAL B O 1
ATOM 8705 N N . GLU B 1 390 ? 13.703 3.5 -11.547 1 95.25 390 GLU B N 1
ATOM 8706 C CA . GLU B 1 390 ? 12.555 4.398 -11.672 1 95.25 390 GLU B CA 1
ATOM 8707 C C . GLU B 1 390 ? 12.484 5.363 -10.492 1 95.25 390 GLU B C 1
ATOM 8709 O O . GLU B 1 390 ? 12.031 6.5 -10.641 1 95.25 390 GLU B O 1
ATOM 8714 N N . LEU B 1 391 ? 12.867 4.895 -9.344 1 94.88 391 LEU B N 1
ATOM 8715 C CA . LEU B 1 391 ? 12.945 5.789 -8.195 1 94.88 391 LEU B CA 1
ATOM 8716 C C . LEU B 1 391 ? 13.914 6.934 -8.461 1 94.88 391 LEU B C 1
ATOM 8718 O O . LEU B 1 391 ? 13.594 8.094 -8.211 1 94.88 391 LEU B O 1
ATOM 8722 N N . THR B 1 392 ? 15.109 6.629 -8.984 1 95.19 392 THR B N 1
ATOM 8723 C CA . THR B 1 392 ? 16.125 7.641 -9.281 1 95.19 392 THR B CA 1
ATOM 8724 C C . THR B 1 392 ? 15.656 8.555 -10.406 1 95.19 392 THR B C 1
ATOM 8726 O O . THR B 1 392 ? 15.891 9.766 -10.367 1 95.19 392 THR B O 1
ATOM 8729 N N . GLN B 1 393 ? 15 7.992 -11.352 1 94.31 393 GLN B N 1
ATOM 8730 C CA . GLN B 1 393 ? 14.477 8.797 -12.453 1 94.31 393 GLN B CA 1
ATOM 8731 C C . GLN B 1 393 ? 13.43 9.789 -11.953 1 94.31 393 GLN B C 1
ATOM 8733 O O . GLN B 1 393 ? 13.406 10.945 -12.375 1 94.31 393 GLN B O 1
ATOM 8738 N N . ALA B 1 394 ? 12.562 9.273 -11.094 1 93.31 394 ALA B N 1
ATOM 8739 C CA . ALA B 1 394 ? 11.57 10.164 -10.5 1 93.31 394 ALA B CA 1
ATOM 8740 C C . ALA B 1 394 ? 12.242 11.266 -9.688 1 93.31 394 ALA B C 1
ATOM 8742 O O . ALA B 1 394 ? 11.812 12.422 -9.727 1 93.31 394 ALA B O 1
ATOM 8743 N N . ALA B 1 395 ? 13.281 10.938 -8.984 1 93.12 395 ALA B N 1
ATOM 8744 C CA . ALA B 1 395 ? 14.023 11.898 -8.172 1 93.12 395 ALA B CA 1
ATOM 8745 C C . ALA B 1 395 ? 14.789 12.883 -9.047 1 93.12 395 ALA B C 1
ATOM 8747 O O . ALA B 1 395 ? 15.164 13.969 -8.594 1 93.12 395 ALA B O 1
ATOM 8748 N N . ASN B 1 396 ? 14.992 12.555 -10.297 1 94.31 396 ASN B N 1
ATOM 8749 C CA . ASN B 1 396 ? 15.773 13.406 -11.18 1 94.31 396 ASN B CA 1
ATOM 8750 C C . ASN B 1 396 ? 14.875 14.328 -12.008 1 94.31 396 ASN B C 1
ATOM 8752 O O . ASN B 1 396 ? 15.359 15.062 -12.867 1 94.31 396 ASN B O 1
ATOM 8756 N N . GLU B 1 397 ? 13.641 14.305 -11.719 1 93.69 397 GLU B N 1
ATOM 8757 C CA . GLU B 1 397 ? 12.719 15.25 -12.344 1 93.69 397 GLU B CA 1
ATOM 8758 C C . GLU B 1 397 ? 12.867 16.641 -11.742 1 93.69 397 GLU B C 1
ATOM 8760 O O . GLU B 1 397 ? 13.125 16.781 -10.547 1 93.69 397 GLU B O 1
ATOM 8765 N N . PRO B 1 398 ? 12.68 17.656 -12.492 1 92.25 398 PRO B N 1
ATOM 8766 C CA . PRO B 1 398 ? 12.852 19.031 -12.008 1 92.25 398 PRO B CA 1
ATOM 8767 C C . PRO B 1 398 ? 11.938 19.359 -10.828 1 92.25 398 PRO B C 1
ATOM 8769 O O . PRO B 1 398 ? 12.336 20.094 -9.914 1 92.25 398 PRO B O 1
ATOM 8772 N N . LEU B 1 399 ? 10.812 18.844 -10.789 1 91.94 399 LEU B N 1
ATOM 8773 C CA . LEU B 1 399 ? 9.859 19.141 -9.727 1 91.94 399 LEU B CA 1
ATOM 8774 C C . LEU B 1 399 ? 10.336 18.562 -8.398 1 91.94 399 LEU B C 1
ATOM 8776 O O . LEU B 1 399 ? 9.852 18.984 -7.336 1 91.94 399 LEU B O 1
ATOM 8780 N N . SER B 1 400 ? 11.328 17.688 -8.508 1 93.31 400 SER B N 1
ATOM 8781 C CA . SER B 1 400 ? 11.859 17.109 -7.273 1 93.31 400 SER B CA 1
ATOM 8782 C C . SER B 1 400 ? 12.602 18.141 -6.449 1 93.31 400 SER B C 1
ATOM 8784 O O . SER B 1 400 ? 12.867 17.938 -5.266 1 93.31 400 SER B O 1
ATOM 8786 N N . SER B 1 401 ? 12.867 19.328 -7.043 1 94 401 SER B N 1
ATOM 8787 C CA . SER B 1 401 ? 13.539 20.406 -6.328 1 94 401 SER B CA 1
ATOM 8788 C C . SER B 1 401 ? 12.758 20.812 -5.082 1 94 401 SER B C 1
ATOM 8790 O O . SER B 1 401 ? 13.344 21.203 -4.074 1 94 401 SER B O 1
ATOM 8792 N N . MET B 1 402 ? 11.5 20.688 -5.148 1 93.69 402 MET B N 1
ATOM 8793 C CA . MET B 1 402 ? 10.648 21.031 -4.008 1 93.69 402 MET B CA 1
ATOM 8794 C C . MET B 1 402 ? 10.938 20.125 -2.82 1 93.69 402 MET B C 1
ATOM 8796 O O . MET B 1 402 ? 10.766 20.516 -1.668 1 93.69 402 MET B O 1
ATOM 8800 N N . LEU B 1 403 ? 11.398 18.969 -3.145 1 92.62 403 LEU B N 1
ATOM 8801 C CA . LEU B 1 403 ? 11.688 18.016 -2.074 1 92.62 403 LEU B CA 1
ATOM 8802 C C . LEU B 1 403 ? 13.156 18.062 -1.688 1 92.62 403 LEU B C 1
ATOM 8804 O O . LEU B 1 403 ? 13.508 17.844 -0.528 1 92.62 403 LEU B O 1
ATOM 8808 N N . ARG B 1 404 ? 13.992 18.422 -2.627 1 93.31 404 ARG B N 1
ATOM 8809 C CA . ARG B 1 404 ? 15.422 18.562 -2.383 1 93.31 404 ARG B CA 1
ATOM 8810 C C . ARG B 1 404 ? 15.711 19.781 -1.522 1 93.31 404 ARG B C 1
ATOM 8812 O O . ARG B 1 404 ? 16.641 19.766 -0.709 1 93.31 404 ARG B O 1
ATOM 8819 N N . ALA B 1 405 ? 14.898 20.797 -1.703 1 93.5 405 ALA B N 1
ATOM 8820 C CA . ALA B 1 405 ? 15.023 22.031 -0.927 1 93.5 405 ALA B CA 1
ATOM 8821 C C . ALA B 1 405 ? 14.086 22.016 0.276 1 93.5 405 ALA B C 1
ATOM 8823 O O . ALA B 1 405 ? 13.469 23.031 0.602 1 93.5 405 ALA B O 1
ATOM 8824 N N . SER B 1 406 ? 13.992 20.906 0.907 1 92.56 406 SER B N 1
ATOM 8825 C CA . SER B 1 406 ? 13.008 20.734 1.977 1 92.56 406 SER B CA 1
ATOM 8826 C C . SER B 1 406 ? 13.352 21.609 3.182 1 92.56 406 SER B C 1
ATOM 8828 O O . SER B 1 406 ? 12.516 21.812 4.066 1 92.56 406 SER B O 1
ATOM 8830 N N . ILE B 1 407 ? 14.539 22.234 3.262 1 94.38 407 ILE B N 1
ATOM 8831 C CA . ILE B 1 407 ? 14.93 23.156 4.332 1 94.38 407 ILE B CA 1
ATOM 8832 C C . ILE B 1 407 ? 13.953 24.328 4.395 1 94.38 407 ILE B C 1
ATOM 8834 O O . ILE B 1 407 ? 13.711 24.875 5.469 1 94.38 407 ILE B O 1
ATOM 8838 N N . VAL B 1 408 ? 13.352 24.641 3.285 1 95.69 408 VAL B N 1
ATOM 8839 C CA . VAL B 1 408 ? 12.414 25.75 3.197 1 95.69 408 VAL B CA 1
ATOM 8840 C C . VAL B 1 408 ? 11.203 25.484 4.086 1 95.69 408 VAL B C 1
ATOM 8842 O O . VAL B 1 408 ? 10.656 26.406 4.695 1 95.69 408 VAL B O 1
ATOM 8845 N N . TYR B 1 409 ? 10.828 24.266 4.172 1 96.81 409 TYR B N 1
ATOM 8846 C CA . TYR B 1 409 ? 9.664 23.922 4.977 1 96.81 409 TYR B CA 1
ATOM 8847 C C . TYR B 1 409 ? 9.977 24.031 6.465 1 96.81 409 TYR B C 1
ATOM 8849 O O . TYR B 1 409 ? 9.148 24.516 7.246 1 96.81 409 TYR B O 1
ATOM 8857 N N . THR B 1 410 ? 11.125 23.594 6.828 1 95.88 410 THR B N 1
ATOM 8858 C CA . THR B 1 410 ? 11.516 23.75 8.227 1 95.88 410 THR B CA 1
ATOM 8859 C C . THR B 1 410 ? 11.734 25.219 8.578 1 95.88 410 THR B C 1
ATOM 8861 O O . THR B 1 410 ? 11.43 25.641 9.688 1 95.88 410 THR B O 1
ATOM 8864 N N . ASP B 1 411 ? 12.25 25.969 7.672 1 97.25 411 ASP B N 1
ATOM 8865 C CA . ASP B 1 411 ? 12.406 27.406 7.855 1 97.25 411 ASP B CA 1
ATOM 8866 C C . ASP B 1 411 ? 11.047 28.078 8.07 1 97.25 411 ASP B C 1
ATOM 8868 O O . ASP B 1 411 ? 10.945 29.062 8.805 1 97.25 411 ASP B O 1
ATOM 8872 N N . SER B 1 412 ? 10.086 27.594 7.391 1 97.88 412 SER B N 1
ATOM 8873 C CA . SER B 1 412 ? 8.742 28.141 7.547 1 97.88 412 SER B CA 1
ATOM 8874 C C . SER B 1 412 ? 8.266 28.031 8.992 1 97.88 412 SER B C 1
ATOM 8876 O O . SER B 1 412 ? 7.641 28.953 9.516 1 97.88 412 SER B O 1
ATOM 8878 N N . PHE B 1 413 ? 8.602 27 9.602 1 97.06 413 PHE B N 1
ATOM 8879 C CA . PHE B 1 413 ? 8.164 26.797 10.977 1 97.06 413 PHE B CA 1
ATOM 8880 C C . PHE B 1 413 ? 8.922 27.734 11.914 1 97.06 413 PHE B C 1
ATOM 8882 O O . PHE B 1 413 ? 8.359 28.219 12.898 1 97.06 413 PHE B O 1
ATOM 8889 N N . LEU B 1 414 ? 10.164 27.969 11.664 1 97.56 414 LEU B N 1
ATOM 8890 C CA . LEU B 1 414 ? 10.93 28.922 12.453 1 97.56 414 LEU B CA 1
ATOM 8891 C C . LEU B 1 414 ? 10.352 30.328 12.312 1 97.56 414 LEU B C 1
ATOM 8893 O O . LEU B 1 414 ? 10.234 31.062 13.305 1 97.56 414 LEU B O 1
ATOM 8897 N N . MET B 1 415 ? 10.031 30.609 11.148 1 97.88 415 MET B N 1
ATOM 8898 C CA . MET B 1 415 ? 9.461 31.938 10.922 1 97.88 415 MET B CA 1
ATOM 8899 C C . MET B 1 415 ? 8.117 32.062 11.633 1 97.88 415 MET B C 1
ATOM 8901 O O . MET B 1 415 ? 7.852 33.094 12.266 1 97.88 415 MET B O 1
ATOM 8905 N N . LEU B 1 416 ? 7.277 31.062 11.453 1 96.62 416 LEU B N 1
ATOM 8906 C CA . LEU B 1 416 ? 5.973 31.094 12.109 1 96.62 416 LEU B CA 1
ATOM 8907 C C . LEU B 1 416 ? 6.125 31.234 13.617 1 96.62 416 LEU B C 1
ATOM 8909 O O . LEU B 1 416 ? 5.375 31.984 14.25 1 96.62 416 LEU B O 1
ATOM 8913 N N . SER B 1 417 ? 7.074 30.562 14.18 1 95.69 417 SER B N 1
ATOM 8914 C CA . SER B 1 417 ? 7.355 30.672 15.609 1 95.69 417 SER B CA 1
ATOM 8915 C C . SER B 1 417 ? 7.754 32.094 15.984 1 95.69 417 SER B C 1
ATOM 8917 O O . SER B 1 417 ? 7.27 32.656 16.969 1 95.69 417 SER B O 1
ATOM 8919 N N . GLY B 1 418 ? 8.586 32.719 15.195 1 96.5 418 GLY B N 1
ATOM 8920 C CA . GLY B 1 418 ? 8.992 34.094 15.43 1 96.5 418 GLY B CA 1
ATOM 8921 C C . GLY B 1 418 ? 7.84 35.062 15.352 1 96.5 418 GLY B C 1
ATOM 8922 O O . GLY B 1 418 ? 7.703 35.938 16.219 1 96.5 418 GLY B O 1
ATOM 8923 N N . VAL B 1 419 ? 7.047 34.906 14.375 1 96.5 419 VAL B N 1
ATOM 8924 C CA . VAL B 1 419 ? 5.91 35.781 14.172 1 96.5 419 VAL B CA 1
ATOM 8925 C C . VAL B 1 419 ? 4.965 35.688 15.375 1 96.5 419 VAL B C 1
ATOM 8927 O O . VAL B 1 419 ? 4.578 36.719 15.938 1 96.5 419 VAL B O 1
ATOM 8930 N N . LEU B 1 420 ? 4.633 34.531 15.758 1 92.56 420 LEU B N 1
ATOM 8931 C CA . LEU B 1 420 ? 3.623 34.312 16.797 1 92.56 420 LEU B CA 1
ATOM 8932 C C . LEU B 1 420 ? 4.133 34.781 18.156 1 92.56 420 LEU B C 1
ATOM 8934 O O . LEU B 1 420 ? 3.404 35.406 18.906 1 92.56 420 LEU B O 1
ATOM 8938 N N . ILE B 1 421 ? 5.367 34.469 18.438 1 92.31 421 ILE B N 1
ATOM 8939 C CA . ILE B 1 421 ? 5.926 34.844 19.734 1 92.31 421 ILE B CA 1
ATOM 8940 C C . ILE B 1 421 ? 6.035 36.375 19.812 1 92.31 421 ILE B C 1
ATOM 8942 O O . ILE B 1 421 ? 5.656 36.969 20.812 1 92.31 421 ILE B O 1
ATOM 8946 N N . ALA B 1 422 ? 6.508 36.969 18.781 1 95 422 ALA B N 1
ATOM 8947 C CA . ALA B 1 422 ? 6.695 38.406 18.766 1 95 422 ALA B CA 1
ATOM 8948 C C . ALA B 1 422 ? 5.355 39.156 18.797 1 95 422 ALA B C 1
ATOM 8950 O O . ALA B 1 422 ? 5.207 40.156 19.469 1 95 422 ALA B O 1
ATOM 8951 N N . TYR B 1 423 ? 4.461 38.656 18.047 1 93.75 423 TYR B N 1
ATOM 8952 C CA . TYR B 1 423 ? 3.137 39.281 18.016 1 93.75 423 TYR B CA 1
ATOM 8953 C C . TYR B 1 423 ? 2.477 39.25 19.391 1 93.75 423 TYR B C 1
ATOM 8955 O O . TYR B 1 423 ? 1.979 40.25 19.875 1 93.75 423 TYR B O 1
ATOM 8963 N N . ASN B 1 424 ? 2.514 38.125 20.047 1 88.5 424 ASN B N 1
ATOM 8964 C CA . ASN B 1 424 ? 1.89 37.969 21.344 1 88.5 424 ASN B CA 1
ATOM 8965 C C . ASN B 1 424 ? 2.635 38.75 22.438 1 88.5 424 ASN B C 1
ATOM 8967 O O . ASN B 1 424 ? 2.012 39.344 23.312 1 88.5 424 ASN B O 1
ATOM 8971 N N . LEU B 1 425 ? 3.904 38.688 22.391 1 90.25 425 LEU B N 1
ATOM 8972 C CA . LEU B 1 425 ? 4.703 39.406 23.375 1 90.25 425 LEU B CA 1
ATOM 8973 C C . LEU B 1 425 ? 4.512 40.906 23.25 1 90.25 425 LEU B C 1
ATOM 8975 O O . LEU B 1 425 ? 4.469 41.625 24.25 1 90.25 425 LEU B O 1
ATOM 8979 N N . SER B 1 426 ? 4.469 41.375 22.062 1 92 426 SER B N 1
ATOM 8980 C CA . SER B 1 426 ? 4.27 42.812 21.828 1 92 426 SER B CA 1
ATOM 8981 C C . SER B 1 426 ? 2.918 43.281 22.359 1 92 426 SER B C 1
ATOM 8983 O O . SER B 1 426 ? 2.812 44.344 22.953 1 92 426 SER B O 1
ATOM 8985 N N . ARG B 1 427 ? 2.008 42.5 22.156 1 87.5 427 ARG B N 1
ATOM 8986 C CA . ARG B 1 427 ? 0.675 42.812 22.656 1 87.5 427 ARG B CA 1
ATOM 8987 C C . ARG B 1 427 ? 0.636 42.781 24.188 1 87.5 427 ARG B C 1
ATOM 8989 O O . ARG B 1 427 ? -0.011 43.625 24.812 1 87.5 427 ARG B O 1
ATOM 8996 N N . GLU B 1 428 ? 1.278 41.875 24.672 1 85.56 428 GLU B N 1
ATOM 8997 C CA . GLU B 1 428 ? 1.355 41.781 26.125 1 85.56 428 GLU B CA 1
ATOM 8998 C C . GLU B 1 428 ? 2.115 42.938 26.719 1 85.56 428 GLU B C 1
ATOM 9000 O O . GLU B 1 428 ? 1.729 43.469 27.766 1 85.56 428 GLU B O 1
ATOM 9005 N N . MET B 1 429 ? 3.133 43.281 26.172 1 87.88 429 MET B N 1
ATOM 9006 C CA . MET B 1 429 ? 3.932 44.406 26.641 1 87.88 429 MET B CA 1
ATOM 9007 C C . MET B 1 429 ? 3.127 45.719 26.578 1 87.88 429 MET B C 1
ATOM 9009 O O . MET B 1 429 ? 3.287 46.594 27.422 1 87.88 429 MET B O 1
ATOM 9013 N N . SER B 1 430 ? 2.396 45.812 25.578 1 86.69 430 SER B N 1
ATOM 9014 C CA . SER B 1 430 ? 1.55 47 25.453 1 86.69 430 SER B CA 1
ATOM 9015 C C . SER B 1 430 ? 0.483 47.031 26.547 1 86.69 430 SER B C 1
ATOM 9017 O O . SER B 1 430 ? 0.116 48.094 27.031 1 86.69 430 SER B O 1
ATOM 9019 N N . ARG B 1 431 ? 0.092 45.906 26.922 1 84.56 431 ARG B N 1
ATOM 9020 C CA . ARG B 1 431 ? -0.975 45.812 27.922 1 84.56 431 ARG B CA 1
ATOM 9021 C C . ARG B 1 431 ? -0.415 45.906 29.328 1 84.56 431 ARG B C 1
ATOM 9023 O O . ARG B 1 431 ? -0.958 46.625 30.172 1 84.56 431 ARG B O 1
ATOM 9030 N N . LYS B 1 432 ? 0.672 45.188 29.609 1 83.94 432 LYS B N 1
ATOM 9031 C CA . LYS B 1 432 ? 1.16 45.031 30.969 1 83.94 432 LYS B CA 1
ATOM 9032 C C . LYS B 1 432 ? 2.414 45.875 31.203 1 83.94 432 LYS B C 1
ATOM 9034 O O . LYS B 1 432 ? 2.797 46.125 32.344 1 83.94 432 LYS B O 1
ATOM 9039 N N . GLY B 1 433 ? 3 46.312 30.281 1 80.19 433 GLY B N 1
ATOM 9040 C CA . GLY B 1 433 ? 4.184 47.156 30.375 1 80.19 433 GLY B CA 1
ATOM 9041 C C . GLY B 1 433 ? 5.465 46.344 30.562 1 80.19 433 GLY B C 1
ATOM 9042 O O . GLY B 1 433 ? 6.562 46.906 30.422 1 80.19 433 GLY B O 1
ATOM 9043 N N . SER B 1 434 ? 5.336 45.062 31.062 1 80.25 434 SER B N 1
ATOM 9044 C CA . SER B 1 434 ? 6.527 44.25 31.234 1 80.25 434 SER B CA 1
ATOM 9045 C C . SER B 1 434 ? 6.254 42.781 30.875 1 80.25 434 SER B C 1
ATOM 9047 O O . SER B 1 434 ? 5.098 42.375 30.812 1 80.25 434 SER B O 1
ATOM 9049 N N . VAL B 1 435 ? 7.391 42.094 30.547 1 80.44 435 VAL B N 1
ATOM 9050 C CA . VAL B 1 435 ? 7.277 40.656 30.203 1 80.44 435 VAL B CA 1
ATOM 9051 C C . VAL B 1 435 ? 8.086 39.844 31.203 1 80.44 435 VAL B C 1
ATOM 9053 O O . VAL B 1 435 ? 9.219 40.188 31.531 1 80.44 435 VAL B O 1
ATOM 9056 N N . LYS B 1 436 ? 7.434 38.812 31.797 1 83.62 436 LYS B N 1
ATOM 9057 C CA . LYS B 1 436 ? 8.141 37.875 32.656 1 83.62 436 LYS B CA 1
ATOM 9058 C C . LYS B 1 436 ? 8.828 36.781 31.812 1 83.62 436 LYS B C 1
ATOM 9060 O O . LYS B 1 436 ? 8.266 35.719 31.594 1 83.62 436 LYS B O 1
ATOM 9065 N N . TRP B 1 437 ? 10.031 36.969 31.531 1 86.19 437 TRP B N 1
ATOM 9066 C CA . TRP B 1 437 ? 10.766 36.156 30.562 1 86.19 437 TRP B CA 1
ATOM 9067 C C . TRP B 1 437 ? 10.891 34.719 31.031 1 86.19 437 TRP B C 1
ATOM 9069 O O . TRP B 1 437 ? 10.695 33.781 30.266 1 86.19 437 TRP B O 1
ATOM 9079 N N . MET B 1 438 ? 11.273 34.5 32.25 1 88 438 MET B N 1
ATOM 9080 C CA . MET B 1 438 ? 11.523 33.156 32.781 1 88 438 MET B CA 1
ATOM 9081 C C . MET B 1 438 ? 10.258 32.312 32.75 1 88 438 MET B C 1
ATOM 9083 O O . MET B 1 438 ? 10.328 31.109 32.469 1 88 438 MET B O 1
ATOM 9087 N N . LYS B 1 439 ? 9.188 32.875 33 1 86.12 439 LYS B N 1
ATOM 9088 C CA . LYS B 1 439 ? 7.922 32.156 32.969 1 86.12 439 LYS B CA 1
ATOM 9089 C C . LYS B 1 439 ? 7.578 31.703 31.562 1 86.12 439 LYS B C 1
ATOM 9091 O O . LYS B 1 439 ? 7.023 30.625 31.359 1 86.12 439 LYS B O 1
ATOM 9096 N N . ARG B 1 440 ? 7.941 32.531 30.672 1 86.62 440 ARG B N 1
ATOM 9097 C CA . ARG B 1 440 ? 7.664 32.188 29.281 1 86.62 440 ARG B CA 1
ATOM 9098 C C . ARG B 1 440 ? 8.547 31.062 28.797 1 86.62 440 ARG B C 1
ATOM 9100 O O . ARG B 1 440 ? 8.125 30.234 27.984 1 86.62 440 ARG B O 1
ATOM 9107 N N . TYR B 1 441 ? 9.789 31.078 29.219 1 91.56 441 TYR B N 1
ATOM 9108 C CA . TYR B 1 441 ? 10.711 30.016 28.859 1 91.56 441 TYR B CA 1
ATOM 9109 C C . TYR B 1 441 ? 10.25 28.672 29.438 1 91.56 441 TYR B C 1
ATOM 9111 O O . TYR B 1 441 ? 10.25 27.656 28.75 1 91.56 441 TYR B O 1
ATOM 9119 N N . VAL B 1 442 ? 9.812 28.719 30.625 1 91.56 442 VAL B N 1
ATOM 9120 C CA . VAL B 1 442 ? 9.375 27.5 31.297 1 91.56 442 VAL B CA 1
ATOM 9121 C C . VAL B 1 442 ? 8.086 27 30.656 1 91.56 442 VAL B C 1
ATOM 9123 O O . VAL B 1 442 ? 7.914 25.781 30.484 1 91.56 442 VAL B O 1
ATOM 9126 N N . ALA B 1 443 ? 7.25 27.859 30.344 1 88.5 443 ALA B N 1
ATOM 9127 C CA . ALA B 1 443 ? 5.984 27.5 29.703 1 88.5 443 ALA B CA 1
ATOM 9128 C C . ALA B 1 443 ? 6.223 26.781 28.375 1 88.5 443 ALA B C 1
ATOM 9130 O O . ALA B 1 443 ? 5.547 25.812 28.062 1 88.5 443 ALA B O 1
ATOM 9131 N N . ARG B 1 444 ? 7.09 27.297 27.641 1 91.25 444 ARG B N 1
ATOM 9132 C CA . ARG B 1 444 ? 7.398 26.688 26.344 1 91.25 444 ARG B CA 1
ATOM 9133 C C . ARG B 1 444 ? 8.023 25.312 26.531 1 91.25 444 ARG B C 1
ATOM 9135 O O . ARG B 1 444 ? 7.688 24.375 25.812 1 91.25 444 ARG B O 1
ATOM 9142 N N . TYR B 1 445 ? 8.961 25.219 27.453 1 94.62 445 TYR B N 1
ATOM 9143 C CA . TYR B 1 445 ? 9.594 23.938 27.75 1 94.62 445 TYR B CA 1
ATOM 9144 C C . TYR B 1 445 ? 8.547 22.891 28.156 1 94.62 445 TYR B C 1
ATOM 9146 O O . TYR B 1 445 ? 8.578 21.766 27.672 1 94.62 445 TYR B O 1
ATOM 9154 N N . VAL B 1 446 ? 7.59 23.297 28.969 1 93.12 446 VAL B N 1
ATOM 9155 C CA . VAL B 1 446 ? 6.562 22.391 29.484 1 93.12 446 VAL B CA 1
ATOM 9156 C C . VAL B 1 446 ? 5.605 22.016 28.359 1 93.12 446 VAL B C 1
ATOM 9158 O O . VAL B 1 446 ? 5.113 20.891 28.312 1 93.12 446 VAL B O 1
ATOM 9161 N N . ARG B 1 447 ? 5.441 22.844 27.453 1 91.69 447 ARG B N 1
ATOM 9162 C CA . ARG B 1 447 ? 4.512 22.609 26.359 1 91.69 447 ARG B CA 1
ATOM 9163 C C . ARG B 1 447 ? 5.074 21.594 25.375 1 91.69 447 ARG B C 1
ATOM 9165 O O . ARG B 1 447 ? 4.352 20.703 24.922 1 91.69 447 ARG B O 1
ATOM 9172 N N . LEU B 1 448 ? 6.301 21.594 25.109 1 94.31 448 LEU B N 1
ATOM 9173 C CA . LEU B 1 448 ? 6.879 20.828 24.016 1 94.31 448 LEU B CA 1
ATOM 9174 C C . LEU B 1 448 ? 7.508 19.531 24.516 1 94.31 448 LEU B C 1
ATOM 9176 O O . LEU B 1 448 ? 7.516 18.516 23.812 1 94.31 448 LEU B O 1
ATOM 9180 N N . THR B 1 449 ? 7.965 19.484 25.734 1 95.56 449 THR B N 1
ATOM 9181 C CA . THR B 1 449 ? 8.914 18.484 26.203 1 95.56 449 THR B CA 1
ATOM 9182 C C . THR B 1 449 ? 8.211 17.156 26.484 1 95.56 449 THR B C 1
ATOM 9184 O O . THR B 1 449 ? 8.734 16.078 26.156 1 95.56 449 THR B O 1
ATOM 9187 N N . PRO B 1 450 ? 7.031 17.125 27.094 1 93 450 PRO B N 1
ATOM 9188 C CA . PRO B 1 450 ? 6.43 15.836 27.438 1 93 450 PRO B CA 1
ATOM 9189 C C . PRO B 1 450 ? 6.207 14.945 26.219 1 93 450 PRO B C 1
ATOM 9191 O O . PRO B 1 450 ? 6.492 13.75 26.25 1 93 450 PRO B O 1
ATOM 9194 N N . ALA B 1 451 ? 5.691 15.461 25.109 1 94.31 451 ALA B N 1
ATOM 9195 C CA . ALA B 1 451 ? 5.512 14.68 23.891 1 94.31 451 ALA B CA 1
ATOM 9196 C C . ALA B 1 451 ? 6.855 14.188 23.359 1 94.31 451 ALA B C 1
ATOM 9198 O O . ALA B 1 451 ? 6.961 13.055 22.875 1 94.31 451 ALA B O 1
ATOM 9199 N N . LEU B 1 452 ? 7.852 15.039 23.453 1 96.25 452 LEU B N 1
ATOM 9200 C CA . LEU B 1 452 ? 9.195 14.656 23.016 1 96.25 452 LEU B CA 1
ATOM 9201 C C . LEU B 1 452 ? 9.742 13.523 23.875 1 96.25 452 LEU B C 1
ATOM 9203 O O . LEU B 1 452 ? 10.32 12.562 23.344 1 96.25 452 LEU B O 1
ATOM 9207 N N . VAL B 1 453 ? 9.562 13.672 25.156 1 93.69 453 VAL B N 1
ATOM 9208 C CA . VAL B 1 453 ? 10.055 12.648 26.078 1 93.69 453 VAL B CA 1
ATOM 9209 C C . VAL B 1 453 ? 9.352 11.32 25.797 1 93.69 453 VAL B C 1
ATOM 9211 O O . VAL B 1 453 ? 9.984 10.266 25.781 1 93.69 453 VAL B O 1
ATOM 9214 N N . ALA B 1 454 ? 8.031 11.383 25.578 1 91.88 454 ALA B N 1
ATOM 9215 C CA . ALA B 1 454 ? 7.297 10.164 25.219 1 91.88 454 ALA B CA 1
ATOM 9216 C C . ALA B 1 454 ? 7.875 9.516 23.969 1 91.88 454 ALA B C 1
ATOM 9218 O O . ALA B 1 454 ? 7.988 8.289 23.891 1 91.88 454 ALA B O 1
ATOM 9219 N N . LEU B 1 455 ? 8.258 10.297 23.016 1 94.75 455 LEU B N 1
ATOM 9220 C CA . LEU B 1 455 ? 8.797 9.789 21.75 1 94.75 455 LEU B CA 1
ATOM 9221 C C . LEU B 1 455 ? 10.156 9.133 21.969 1 94.75 455 LEU B C 1
ATOM 9223 O O . LEU B 1 455 ? 10.398 8.023 21.484 1 94.75 455 LEU B O 1
ATOM 9227 N N . VAL B 1 456 ? 11.047 9.828 22.656 1 95.5 456 VAL B N 1
ATOM 9228 C CA . VAL B 1 456 ? 12.406 9.328 22.781 1 95.5 456 VAL B CA 1
ATOM 9229 C C . VAL B 1 456 ? 12.43 8.086 23.672 1 95.5 456 VAL B C 1
ATOM 9231 O O . VAL B 1 456 ? 13.227 7.172 23.453 1 95.5 456 VAL B O 1
ATOM 9234 N N . LEU B 1 457 ? 11.57 8.039 24.641 1 92 457 LEU B N 1
ATOM 9235 C CA . LEU B 1 457 ? 11.438 6.824 25.438 1 92 457 LEU B CA 1
ATOM 9236 C C . LEU B 1 457 ? 10.906 5.672 24.594 1 92 457 LEU B C 1
ATOM 9238 O O . LEU B 1 457 ? 11.328 4.523 24.766 1 92 457 LEU B O 1
ATOM 9242 N N . PHE B 1 458 ? 9.961 5.953 23.766 1 92.62 458 PHE B N 1
ATOM 9243 C CA . PHE B 1 458 ? 9.453 4.934 22.859 1 92.62 458 PHE B CA 1
ATOM 9244 C C . PHE B 1 458 ? 10.57 4.387 21.984 1 92.62 458 PHE B C 1
ATOM 9246 O O . PHE B 1 458 ? 10.719 3.174 21.844 1 92.62 458 PHE B O 1
ATOM 9253 N N . TYR B 1 459 ? 11.391 5.312 21.406 1 94.94 459 TYR B N 1
ATOM 9254 C CA . TYR B 1 459 ? 12.516 4.91 20.578 1 94.94 459 TYR B CA 1
ATOM 9255 C C . TYR B 1 459 ? 13.484 4.027 21.359 1 94.94 459 TYR B C 1
ATOM 9257 O O . TYR B 1 459 ? 13.922 2.986 20.859 1 94.94 459 TYR B O 1
ATOM 9265 N N . GLY B 1 460 ? 13.766 4.434 22.484 1 93.31 460 GLY B N 1
ATOM 9266 C CA . GLY B 1 460 ? 14.812 3.787 23.25 1 93.31 460 GLY B CA 1
ATOM 9267 C C . GLY B 1 460 ? 14.398 2.447 23.828 1 93.31 460 GLY B C 1
ATOM 9268 O O . GLY B 1 460 ? 15.18 1.495 23.828 1 93.31 460 GLY B O 1
ATOM 9269 N N . TYR B 1 461 ? 13.102 2.314 24.141 1 90.44 461 TYR B N 1
ATOM 9270 C CA . TYR B 1 461 ? 12.852 1.179 25.016 1 90.44 461 TYR B CA 1
ATOM 9271 C C . TYR B 1 461 ? 11.656 0.37 24.547 1 90.44 461 TYR B C 1
ATOM 9273 O O . TYR B 1 461 ? 11.422 -0.749 25.016 1 90.44 461 TYR B O 1
ATOM 9281 N N . VAL B 1 462 ? 10.867 0.768 23.641 1 88.5 462 VAL B N 1
ATOM 9282 C CA . VAL B 1 462 ? 9.68 0.046 23.203 1 88.5 462 VAL B CA 1
ATOM 9283 C C . VAL B 1 462 ? 9.836 -0.387 21.75 1 88.5 462 VAL B C 1
ATOM 9285 O O . VAL B 1 462 ? 9.523 -1.527 21.406 1 88.5 462 VAL B O 1
ATOM 9288 N N . PHE B 1 463 ? 10.344 0.472 20.953 1 90.88 463 PHE B N 1
ATOM 9289 C CA . PHE B 1 463 ? 10.383 0.371 19.5 1 90.88 463 PHE B CA 1
ATOM 9290 C C . PHE B 1 463 ? 11.031 -0.939 19.062 1 90.88 463 PHE B C 1
ATOM 9292 O O . PHE B 1 463 ? 10.5 -1.638 18.203 1 90.88 463 PHE B O 1
ATOM 9299 N N . GLU B 1 464 ? 12.156 -1.313 19.625 1 90.81 464 GLU B N 1
ATOM 9300 C CA . GLU B 1 464 ? 12.953 -2.459 19.188 1 90.81 464 GLU B CA 1
ATOM 9301 C C . GLU B 1 464 ? 12.203 -3.77 19.422 1 90.81 464 GLU B C 1
ATOM 9303 O O . GLU B 1 464 ? 12.523 -4.789 18.812 1 90.81 464 GLU B O 1
ATOM 9308 N N . HIS B 1 465 ? 11.086 -3.824 20.188 1 87.44 465 HIS B N 1
ATOM 9309 C CA . HIS B 1 465 ? 10.391 -5.055 20.531 1 87.44 465 HIS B CA 1
ATOM 9310 C C . HIS B 1 465 ? 9.109 -5.215 19.719 1 87.44 465 HIS B C 1
ATOM 9312 O O . HIS B 1 465 ? 8.359 -6.172 19.922 1 87.44 465 HIS B O 1
ATOM 9318 N N . LEU B 1 466 ? 8.836 -4.359 18.812 1 88.81 466 LEU B N 1
ATOM 9319 C CA . LEU B 1 466 ? 7.543 -4.34 18.141 1 88.81 466 LEU B CA 1
ATOM 9320 C C . LEU B 1 466 ? 7.598 -5.145 16.844 1 88.81 466 LEU B C 1
ATOM 9322 O O . LEU B 1 466 ? 6.562 -5.391 16.219 1 88.81 466 LEU B O 1
ATOM 9326 N N . GLY B 1 467 ? 8.781 -5.605 16.438 1 90.75 467 GLY B N 1
ATOM 9327 C CA . GLY B 1 467 ? 8.836 -6.316 15.172 1 90.75 467 GLY B CA 1
ATOM 9328 C C . GLY B 1 467 ? 10.195 -6.934 14.891 1 90.75 467 GLY B C 1
ATOM 9329 O O . GLY B 1 467 ? 10.992 -7.125 15.805 1 90.75 467 GLY B O 1
ATOM 9330 N N . GLN B 1 468 ? 10.352 -7.43 13.68 1 93.38 468 GLN B N 1
ATOM 9331 C CA . GLN B 1 468 ? 11.578 -8.031 13.164 1 93.38 468 GLN B CA 1
ATOM 9332 C C . GLN B 1 468 ? 11.617 -7.996 11.641 1 93.38 468 GLN B C 1
ATOM 9334 O O . GLN B 1 468 ? 10.578 -7.809 11 1 93.38 468 GLN B O 1
ATOM 9339 N N . GLY B 1 469 ? 12.766 -8.195 11.172 1 95.56 469 GLY B N 1
ATOM 9340 C CA . GLY B 1 469 ? 12.961 -8.219 9.727 1 95.56 469 GLY B CA 1
ATOM 9341 C C . GLY B 1 469 ? 14.406 -8.016 9.32 1 95.56 469 GLY B C 1
ATOM 9342 O O . GLY B 1 469 ? 15.273 -7.809 10.172 1 95.56 469 GLY B O 1
ATOM 9343 N N . PRO B 1 470 ? 14.641 -8.078 8.047 1 96.69 470 PRO B N 1
ATOM 9344 C CA . PRO B 1 470 ? 16.016 -8.023 7.551 1 96.69 470 PRO B CA 1
ATOM 9345 C C . PRO B 1 470 ? 16.734 -6.734 7.941 1 96.69 470 PRO B C 1
ATOM 9347 O O . PRO B 1 470 ? 17.906 -6.77 8.328 1 96.69 470 PRO B O 1
ATOM 9350 N N . GLN B 1 471 ? 16.031 -5.586 7.879 1 96.31 471 GLN B N 1
ATOM 9351 C CA . GLN B 1 471 ? 16.688 -4.305 8.133 1 96.31 471 GLN B CA 1
ATOM 9352 C C . GLN B 1 471 ? 16.297 -3.75 9.5 1 96.31 471 GLN B C 1
ATOM 9354 O O . GLN B 1 471 ? 16.516 -2.572 9.789 1 96.31 471 GLN B O 1
ATOM 9359 N N . TRP B 1 472 ? 15.656 -4.594 10.352 1 95.75 472 TRP B N 1
ATOM 9360 C CA . TRP B 1 472 ? 15.219 -4.148 11.664 1 95.75 472 TRP B CA 1
ATOM 9361 C C . TRP B 1 472 ? 16.391 -3.645 12.492 1 95.75 472 TRP B C 1
ATOM 9363 O O . TRP B 1 472 ? 16.297 -2.609 13.156 1 95.75 472 TRP B O 1
ATOM 9373 N N . GLY B 1 473 ? 17.484 -4.371 12.438 1 94.31 473 GLY B N 1
ATOM 9374 C CA . GLY B 1 473 ? 18.672 -3.98 13.18 1 94.31 473 GLY B CA 1
ATOM 9375 C C . GLY B 1 473 ? 19.234 -2.635 12.75 1 94.31 473 GLY B C 1
ATOM 9376 O O . GLY B 1 473 ? 19.672 -1.846 13.586 1 94.31 473 GLY B O 1
ATOM 9377 N N . ARG B 1 474 ? 19.156 -2.34 11.523 1 93.44 474 ARG B N 1
ATOM 9378 C CA . ARG B 1 474 ? 19.734 -1.125 10.961 1 93.44 474 ARG B CA 1
ATOM 9379 C C . ARG B 1 474 ? 18.891 0.095 11.297 1 93.44 474 ARG B C 1
ATOM 9381 O O . ARG B 1 474 ? 19.406 1.12 11.734 1 93.44 474 ARG B O 1
ATOM 9388 N N . VAL B 1 475 ? 17.609 -0.034 11.125 1 95.19 475 VAL B N 1
ATOM 9389 C CA . VAL B 1 475 ? 16.781 1.175 11.125 1 95.19 475 VAL B CA 1
ATOM 9390 C C . VAL B 1 475 ? 16.078 1.317 12.469 1 95.19 475 VAL B C 1
ATOM 9392 O O . VAL B 1 475 ? 15.711 2.426 12.875 1 95.19 475 VAL B O 1
ATOM 9395 N N . VAL B 1 476 ? 15.836 0.21 13.211 1 95.06 476 VAL B N 1
ATOM 9396 C CA . VAL B 1 476 ? 15.094 0.309 14.461 1 95.06 476 VAL B CA 1
ATOM 9397 C C . VAL B 1 476 ? 16.047 0.099 15.641 1 95.06 476 VAL B C 1
ATOM 9399 O O . VAL B 1 476 ? 16.172 0.969 16.516 1 95.06 476 VAL B O 1
ATOM 9402 N N . GLN B 1 477 ? 16.781 -1.006 15.672 1 94.06 477 GLN B N 1
ATOM 9403 C CA . GLN B 1 477 ? 17.641 -1.315 16.812 1 94.06 477 GLN B CA 1
ATOM 9404 C C . GLN B 1 477 ? 18.75 -0.275 16.969 1 94.06 477 GLN B C 1
ATOM 9406 O O . GLN B 1 477 ? 19.031 0.162 18.094 1 94.06 477 GLN B O 1
ATOM 9411 N N . GLN B 1 478 ? 19.359 0.084 15.898 1 93.75 478 GLN B N 1
ATOM 9412 C CA . GLN B 1 478 ? 20.422 1.088 15.969 1 93.75 478 GLN B CA 1
ATOM 9413 C C . GLN B 1 478 ? 19.875 2.422 16.469 1 93.75 478 GLN B C 1
ATOM 9415 O O . GLN B 1 478 ? 20.531 3.098 17.281 1 93.75 478 GLN B O 1
ATOM 9420 N N . ASN B 1 479 ? 18.75 2.836 15.977 1 94.75 479 ASN B N 1
ATOM 9421 C CA . ASN B 1 479 ? 18.125 4.059 16.484 1 94.75 479 ASN B CA 1
ATOM 9422 C C . ASN B 1 479 ? 17.781 3.945 17.953 1 94.75 479 ASN B C 1
ATOM 9424 O O . ASN B 1 479 ? 17.906 4.918 18.703 1 94.75 479 ASN B O 1
ATOM 9428 N N . ALA B 1 480 ? 17.328 2.771 18.375 1 93.69 480 ALA B N 1
ATOM 9429 C CA . ALA B 1 480 ? 17.047 2.541 19.781 1 93.69 480 ALA B CA 1
ATOM 9430 C C . ALA B 1 480 ? 18.312 2.668 20.625 1 93.69 480 ALA B C 1
ATOM 9432 O O . ALA B 1 480 ? 18.297 3.307 21.688 1 93.69 480 ALA B O 1
ATOM 9433 N N . ASP B 1 481 ? 19.375 2.125 20.203 1 93.62 481 ASP B N 1
ATOM 9434 C CA . ASP B 1 481 ? 20.641 2.174 20.922 1 93.62 481 ASP B CA 1
ATOM 9435 C C . ASP B 1 481 ? 21.141 3.609 21.047 1 93.62 481 ASP B C 1
ATOM 9437 O O . ASP B 1 481 ? 21.641 4.008 22.109 1 93.62 481 ASP B O 1
ATOM 9441 N N . ILE B 1 482 ? 21.047 4.309 19.969 1 95.38 482 ILE B N 1
ATOM 9442 C CA . ILE B 1 482 ? 21.453 5.711 19.984 1 95.38 482 ILE B CA 1
ATOM 9443 C C . ILE B 1 482 ? 20.609 6.477 21 1 95.38 482 ILE B C 1
ATOM 9445 O O . ILE B 1 482 ? 21.141 7.285 21.766 1 95.38 482 ILE B O 1
ATOM 9449 N N . CYS B 1 483 ? 19.359 6.215 21.031 1 95.25 483 CYS B N 1
ATOM 9450 C CA . CYS B 1 483 ? 18.469 6.926 21.938 1 95.25 483 CYS B CA 1
ATOM 9451 C C . CYS B 1 483 ? 18.75 6.523 23.391 1 95.25 483 CYS B C 1
ATOM 9453 O O . CYS B 1 483 ? 18.672 7.355 24.297 1 95.25 483 CYS B O 1
ATOM 9455 N N . LYS B 1 484 ? 19.047 5.242 23.688 1 92.81 484 LYS B N 1
ATOM 9456 C CA . LYS B 1 484 ? 19.406 4.812 25.031 1 92.81 484 LYS B CA 1
ATOM 9457 C C . LYS B 1 484 ? 20.609 5.582 25.547 1 92.81 484 LYS B C 1
ATOM 9459 O O . LYS B 1 484 ? 20.672 5.938 26.734 1 92.81 484 LYS B O 1
ATOM 9464 N N . ARG B 1 485 ? 21.453 5.918 24.672 1 94.25 485 ARG B N 1
ATOM 9465 C CA . ARG B 1 485 ? 22.703 6.566 25.047 1 94.25 485 ARG B CA 1
ATOM 9466 C C . ARG B 1 485 ? 22.531 8.086 25.109 1 94.25 485 ARG B C 1
ATOM 9468 O O . ARG B 1 485 ? 23.125 8.75 25.969 1 94.25 485 ARG B O 1
ATOM 9475 N N . ASN B 1 486 ? 21.734 8.664 24.141 1 96.44 486 ASN B N 1
ATOM 9476 C CA . ASN B 1 486 ? 21.875 10.094 23.906 1 96.44 486 ASN B CA 1
ATOM 9477 C C . ASN B 1 486 ? 20.547 10.82 24.125 1 96.44 486 ASN B C 1
ATOM 9479 O O . ASN B 1 486 ? 20.469 12.039 23.922 1 96.44 486 ASN B O 1
ATOM 9483 N N . MET B 1 487 ? 19.469 10.172 24.594 1 94.81 487 MET B N 1
ATOM 9484 C CA . MET B 1 487 ? 18.156 10.812 24.656 1 94.81 487 MET B CA 1
ATOM 9485 C C . MET B 1 487 ? 18.188 12.016 25.594 1 94.81 487 MET B C 1
ATOM 9487 O O . MET B 1 487 ? 17.406 12.953 25.438 1 94.81 487 MET B O 1
ATOM 9491 N N . TRP B 1 488 ? 19.078 12.047 26.625 1 95.12 488 TRP B N 1
ATOM 9492 C CA . TRP B 1 488 ? 19.172 13.164 27.562 1 95.12 488 TRP B CA 1
ATOM 9493 C C . TRP B 1 488 ? 19.5 14.461 26.844 1 95.12 488 TRP B C 1
ATOM 9495 O O . TRP B 1 488 ? 19.078 15.539 27.266 1 95.12 488 TRP B O 1
ATOM 9505 N N . ARG B 1 489 ? 20.219 14.398 25.719 1 97.38 489 ARG B N 1
ATOM 9506 C CA . ARG B 1 489 ? 20.531 15.578 24.922 1 97.38 489 ARG B CA 1
ATOM 9507 C C . ARG B 1 489 ? 19.266 16.188 24.328 1 97.38 489 ARG B C 1
ATOM 9509 O O . ARG B 1 489 ? 19.156 17.406 24.219 1 97.38 489 ARG B O 1
ATOM 9516 N N . ASN B 1 490 ? 18.328 15.336 23.922 1 97.19 490 ASN B N 1
ATOM 9517 C CA . ASN B 1 490 ? 17.078 15.797 23.359 1 97.19 490 ASN B CA 1
ATOM 9518 C C . ASN B 1 490 ? 16.219 16.5 24.406 1 97.19 490 ASN B C 1
ATOM 9520 O O . ASN B 1 490 ? 15.594 17.531 24.109 1 97.19 490 ASN B O 1
ATOM 9524 N N . VAL B 1 491 ? 16.203 15.953 25.578 1 95.56 491 VAL B N 1
ATOM 9525 C CA . VAL B 1 491 ? 15.375 16.5 26.656 1 95.56 491 VAL B CA 1
ATOM 9526 C C . VAL B 1 491 ? 15.859 17.891 27.016 1 95.56 491 VAL B C 1
ATOM 9528 O O . VAL B 1 491 ? 15.055 18.766 27.359 1 95.56 491 VAL B O 1
ATOM 9531 N N . LEU B 1 492 ? 17.109 18.094 26.828 1 96.81 492 LEU B N 1
ATOM 9532 C CA . LEU B 1 492 ? 17.688 19.391 27.156 1 96.81 492 LEU B CA 1
ATOM 9533 C C . LEU B 1 492 ? 17.75 20.297 25.938 1 96.81 492 LEU B C 1
ATOM 9535 O O . LEU B 1 492 ? 18.172 21.453 26.016 1 96.81 492 LEU B O 1
ATOM 9539 N N . TYR B 1 493 ? 17.344 19.844 24.828 1 97.19 493 TYR B N 1
ATOM 9540 C CA . TYR B 1 493 ? 17.312 20.578 23.562 1 97.19 493 TYR B CA 1
ATOM 9541 C C . TYR B 1 493 ? 18.719 21.031 23.172 1 97.19 493 TYR B C 1
ATOM 9543 O O . TYR B 1 493 ? 18.906 22.188 22.766 1 97.19 493 TYR B O 1
ATOM 9551 N N . ILE B 1 494 ? 19.781 20.141 23.328 1 96.75 494 ILE B N 1
ATOM 9552 C CA . ILE B 1 494 ? 21.141 20.484 22.969 1 96.75 494 ILE B CA 1
ATOM 9553 C C . ILE B 1 494 ? 21.703 19.438 22.016 1 96.75 494 ILE B C 1
ATOM 9555 O O . ILE B 1 494 ? 22.922 19.312 21.859 1 96.75 494 ILE B O 1
ATOM 9559 N N . GLN B 1 495 ? 20.859 18.594 21.453 1 95.62 495 GLN B N 1
ATOM 9560 C CA . GLN B 1 495 ? 21.281 17.484 20.609 1 95.62 495 GLN B CA 1
ATOM 9561 C C . GLN B 1 495 ? 21.984 17.969 19.344 1 95.62 495 GLN B C 1
ATOM 9563 O O . GLN B 1 495 ? 22.812 17.266 18.781 1 95.62 495 GLN B O 1
ATOM 9568 N N . ASN B 1 496 ? 21.688 19.25 18.891 1 94.56 496 ASN B N 1
ATOM 9569 C CA . ASN B 1 496 ? 22.297 19.766 17.656 1 94.56 496 ASN B CA 1
ATOM 9570 C C . ASN B 1 496 ? 23.75 20.172 17.875 1 94.56 496 ASN B C 1
ATOM 9572 O O . ASN B 1 496 ? 24.453 20.469 16.906 1 94.56 496 ASN B O 1
ATOM 9576 N N . PHE B 1 497 ? 24.219 20.203 19.172 1 95.19 497 PHE B N 1
ATOM 9577 C CA . PHE B 1 497 ? 25.625 20.484 19.469 1 95.19 497 PHE B CA 1
ATOM 9578 C C . PHE B 1 497 ? 26.469 19.234 19.297 1 95.19 497 PHE B C 1
ATOM 9580 O O . PHE B 1 497 ? 27.703 19.297 19.375 1 95.19 497 PHE B O 1
ATOM 9587 N N . PHE B 1 498 ? 25.859 18.141 19.062 1 95 498 PHE B N 1
ATOM 9588 C CA . PHE B 1 498 ? 26.531 16.844 18.844 1 95 498 PHE B CA 1
ATOM 9589 C C . PHE B 1 498 ? 26.328 16.359 17.422 1 95 498 PHE B C 1
ATOM 9591 O O . PHE B 1 498 ? 25.469 16.891 16.688 1 95 498 PHE B O 1
ATOM 9598 N N . PRO B 1 499 ? 27.109 15.383 17.016 1 93.44 499 PRO B N 1
ATOM 9599 C CA . PRO B 1 499 ? 27.031 14.945 15.617 1 93.44 499 PRO B CA 1
ATOM 9600 C C . PRO B 1 499 ? 25.641 14.453 15.219 1 93.44 499 PRO B C 1
ATOM 9602 O O . PRO B 1 499 ? 24.984 13.766 16 1 93.44 499 PRO B O 1
ATOM 9605 N N . PHE B 1 500 ? 25.312 14.867 14.023 1 92.94 500 PHE B N 1
ATOM 9606 C CA . PHE B 1 500 ? 24.016 14.539 13.438 1 92.94 500 PHE B CA 1
ATOM 9607 C C . PHE B 1 500 ? 23.797 13.031 13.422 1 92.94 500 PHE B C 1
ATOM 9609 O O . PHE B 1 500 ? 22.688 12.562 13.664 1 92.94 500 PHE B O 1
ATOM 9616 N N . GLU B 1 501 ? 24.766 12.195 13.219 1 91.12 501 GLU B N 1
ATOM 9617 C CA . GLU B 1 501 ? 24.688 10.75 13.062 1 91.12 501 GLU B CA 1
ATOM 9618 C C . GLU B 1 501 ? 24.438 10.062 14.398 1 91.12 501 GLU B C 1
ATOM 9620 O O . GLU B 1 501 ? 24.016 8.898 14.438 1 91.12 501 GLU B O 1
ATOM 9625 N N . ASP B 1 502 ? 24.656 10.828 15.5 1 92.94 502 ASP B N 1
ATOM 9626 C CA . ASP B 1 502 ? 24.516 10.242 16.828 1 92.94 502 ASP B CA 1
ATOM 9627 C C . ASP B 1 502 ? 23.297 10.82 17.547 1 92.94 502 ASP B C 1
ATOM 9629 O O . ASP B 1 502 ? 23.156 10.672 18.766 1 92.94 502 ASP B O 1
ATOM 9633 N N . MET B 1 503 ? 22.516 11.391 16.812 1 95.62 503 MET B N 1
ATOM 9634 C CA . MET B 1 503 ? 21.375 12.07 17.422 1 95.62 503 MET B CA 1
ATOM 9635 C C . MET B 1 503 ? 20.188 11.117 17.594 1 95.62 503 MET B C 1
ATOM 9637 O O . MET B 1 503 ? 19.859 10.359 16.672 1 95.62 503 MET B O 1
ATOM 9641 N N . CYS B 1 504 ? 19.656 11.094 18.844 1 96.56 504 CYS B N 1
ATOM 9642 C CA . CYS B 1 504 ? 18.422 10.367 19.078 1 96.56 504 CYS B CA 1
ATOM 9643 C C . CYS B 1 504 ? 17.266 11.008 18.312 1 96.56 504 CYS B C 1
ATOM 9645 O O . CYS B 1 504 ? 17.016 12.211 18.438 1 96.56 504 CYS B O 1
ATOM 9647 N N . ALA B 1 505 ? 16.516 10.164 17.578 1 95.69 505 ALA B N 1
ATOM 9648 C CA . ALA B 1 505 ? 15.43 10.711 16.766 1 95.69 505 ALA B CA 1
ATOM 9649 C C . ALA B 1 505 ? 15.891 11.93 15.977 1 95.69 505 ALA B C 1
ATOM 9651 O O . ALA B 1 505 ? 15.445 13.055 16.25 1 95.69 505 ALA B O 1
ATOM 9652 N N . THR B 1 506 ? 16.672 11.703 14.984 1 93.75 506 THR B N 1
ATOM 9653 C CA . THR B 1 506 ? 17.469 12.688 14.25 1 93.75 506 THR B CA 1
ATOM 9654 C C . THR B 1 506 ? 16.578 13.836 13.766 1 93.75 506 THR B C 1
ATOM 9656 O O . THR B 1 506 ? 17.031 14.984 13.695 1 93.75 506 THR B O 1
ATOM 9659 N N . HIS B 1 507 ? 15.367 13.648 13.445 1 92.38 507 HIS B N 1
ATOM 9660 C CA . HIS B 1 507 ? 14.492 14.68 12.898 1 92.38 507 HIS B CA 1
ATOM 9661 C C . HIS B 1 507 ? 14.141 15.719 13.961 1 92.38 507 HIS B C 1
ATOM 9663 O O . HIS B 1 507 ? 13.688 16.812 13.633 1 92.38 507 HIS B O 1
ATOM 9669 N N . THR B 1 508 ? 14.445 15.445 15.219 1 95.38 508 THR B N 1
ATOM 9670 C CA . THR B 1 508 ? 14.062 16.359 16.281 1 95.38 508 THR B CA 1
ATOM 9671 C C . THR B 1 508 ? 15.086 17.484 16.422 1 95.38 508 THR B C 1
ATOM 9673 O O . THR B 1 508 ? 14.961 18.344 17.312 1 95.38 508 THR B O 1
ATOM 9676 N N . HIS B 1 509 ? 16.109 17.547 15.594 1 95.5 509 HIS B N 1
ATOM 9677 C CA . HIS B 1 509 ? 17.047 18.656 15.617 1 95.5 509 HIS B CA 1
ATOM 9678 C C . HIS B 1 509 ? 16.328 19.984 15.445 1 95.5 509 HIS B C 1
ATOM 9680 O O . HIS B 1 509 ? 16.75 21.016 15.984 1 95.5 509 HIS B O 1
ATOM 9686 N N . GLN B 1 510 ? 15.258 19.984 14.742 1 95.5 510 GLN B N 1
ATOM 9687 C CA . GLN B 1 510 ? 14.461 21.188 14.516 1 95.5 510 GLN B CA 1
ATOM 9688 C C . GLN B 1 510 ? 13.922 21.75 15.828 1 95.5 510 GLN B C 1
ATOM 9690 O O . GLN B 1 510 ? 13.789 22.969 15.984 1 95.5 510 GLN B O 1
ATOM 9695 N N . LEU B 1 511 ? 13.586 20.906 16.734 1 96.38 511 LEU B N 1
ATOM 9696 C CA . LEU B 1 511 ? 13.07 21.344 18.031 1 96.38 511 LEU B CA 1
ATOM 9697 C C . LEU B 1 511 ? 14.156 22.062 18.828 1 96.38 511 LEU B C 1
ATOM 9699 O O . LEU B 1 511 ? 13.875 23.016 19.562 1 96.38 511 LEU B O 1
ATOM 9703 N N . ALA B 1 512 ? 15.352 21.547 18.734 1 97 512 ALA B N 1
ATOM 9704 C CA . ALA B 1 512 ? 16.469 22.203 19.406 1 97 512 ALA B CA 1
ATOM 9705 C C . ALA B 1 512 ? 16.688 23.609 18.844 1 97 512 ALA B C 1
ATOM 9707 O O . ALA B 1 512 ? 16.891 24.562 19.594 1 97 512 ALA B O 1
ATOM 9708 N N . LEU B 1 513 ? 16.609 23.781 17.578 1 97.12 513 LEU B N 1
ATOM 9709 C CA . LEU B 1 513 ? 16.75 25.078 16.922 1 97.12 513 LEU B CA 1
ATOM 9710 C C . LEU B 1 513 ? 15.664 26.047 17.391 1 97.12 513 LEU B C 1
ATOM 9712 O O . LEU B 1 513 ? 15.953 27.188 17.766 1 97.12 513 LEU B O 1
ATOM 9716 N N . ASP B 1 514 ? 14.484 25.562 17.344 1 95.81 514 ASP B N 1
ATOM 9717 C CA . ASP B 1 514 ? 13.344 26.406 17.719 1 95.81 514 ASP B CA 1
ATOM 9718 C C . ASP B 1 514 ? 13.438 26.844 19.188 1 95.81 514 ASP B C 1
ATOM 9720 O O . ASP B 1 514 ? 13.18 28 19.5 1 95.81 514 ASP B O 1
ATOM 9724 N N . MET B 1 515 ? 13.797 25.906 20.062 1 95.88 515 MET B N 1
ATOM 9725 C CA . MET B 1 515 ? 13.922 26.219 21.484 1 95.88 515 MET B CA 1
ATOM 9726 C C . MET B 1 515 ? 15.047 27.219 21.719 1 95.88 515 MET B C 1
ATOM 9728 O O . MET B 1 515 ? 14.875 28.188 22.453 1 95.88 515 MET B O 1
ATOM 9732 N N . GLN B 1 516 ? 16.094 27.078 21.125 1 96.19 516 GLN B N 1
ATOM 9733 C CA . GLN B 1 516 ? 17.25 27.953 21.297 1 96.19 516 GLN B CA 1
ATOM 9734 C C . GLN B 1 516 ? 16.984 29.344 20.75 1 96.19 516 GLN B C 1
ATOM 9736 O O . GLN B 1 516 ? 17.297 30.344 21.391 1 96.19 516 GLN B O 1
ATOM 9741 N N . LEU B 1 517 ? 16.406 29.422 19.609 1 96.31 517 LEU B N 1
ATOM 9742 C CA . LEU B 1 517 ? 16.109 30.719 19.016 1 96.31 517 LEU B CA 1
ATOM 9743 C C . LEU B 1 517 ? 14.992 31.422 19.797 1 96.31 517 LEU B C 1
ATOM 9745 O O . LEU B 1 517 ? 14.953 32.656 19.859 1 96.31 517 LEU B O 1
ATOM 9749 N N . SER B 1 518 ? 14.094 30.703 20.375 1 94.25 518 SER B N 1
ATOM 9750 C CA . SER B 1 518 ? 13 31.281 21.156 1 94.25 518 SER B CA 1
ATOM 9751 C C . SER B 1 518 ? 13.523 32 22.391 1 94.25 518 SER B C 1
ATOM 9753 O O . SER B 1 518 ? 12.859 32.906 22.906 1 94.25 518 SER B O 1
ATOM 9755 N N . LEU B 1 519 ? 14.688 31.609 22.797 1 93.06 519 LEU B N 1
ATOM 9756 C CA . LEU B 1 519 ? 15.305 32.281 23.938 1 93.06 519 LEU B CA 1
ATOM 9757 C C . LEU B 1 519 ? 15.664 33.719 23.578 1 93.06 519 LEU B C 1
ATOM 9759 O O . LEU B 1 519 ? 15.75 34.594 24.469 1 93.06 519 LEU B O 1
ATOM 9763 N N . LEU B 1 520 ? 15.727 34 22.344 1 91.94 520 LEU B N 1
ATOM 9764 C CA . LEU B 1 520 ? 16.141 35.344 21.891 1 91.94 520 LEU B CA 1
ATOM 9765 C C . LEU B 1 520 ? 14.922 36.25 21.703 1 91.94 520 LEU B C 1
ATOM 9767 O O . LEU B 1 520 ? 15.062 37.469 21.641 1 91.94 520 LEU B O 1
ATOM 9771 N N . ALA B 1 521 ? 13.805 35.75 21.703 1 92.69 521 ALA B N 1
ATOM 9772 C CA . ALA B 1 521 ? 12.617 36.5 21.281 1 92.69 521 ALA B CA 1
ATOM 9773 C C . ALA B 1 521 ? 12.258 37.562 22.328 1 92.69 521 ALA B C 1
ATOM 9775 O O . ALA B 1 521 ? 12.055 38.75 21.984 1 92.69 521 ALA B O 1
ATOM 9776 N N . PRO B 1 522 ? 12.227 37.25 23.672 1 90.44 522 PRO B N 1
ATOM 9777 C CA . PRO B 1 522 ? 11.805 38.25 24.641 1 90.44 522 PRO B CA 1
ATOM 9778 C C . PRO B 1 522 ? 12.75 39.438 24.703 1 90.44 522 PRO B C 1
ATOM 9780 O O . PRO B 1 522 ? 12.305 40.594 24.625 1 90.44 522 PRO B O 1
ATOM 9783 N N . PRO B 1 523 ? 14.047 39.156 24.75 1 91.06 523 PRO B N 1
ATOM 9784 C CA . PRO B 1 523 ? 14.938 40.344 24.75 1 91.06 523 PRO B CA 1
ATOM 9785 C C . PRO B 1 523 ? 14.867 41.125 23.453 1 91.06 523 PRO B C 1
ATOM 9787 O O . PRO B 1 523 ? 14.938 42.375 23.484 1 91.06 523 PRO B O 1
ATOM 9790 N N . LEU B 1 524 ? 14.703 40.531 22.312 1 94.62 524 LEU B N 1
ATOM 9791 C CA . LEU B 1 524 ? 14.664 41.25 21.031 1 94.62 524 LEU B CA 1
ATOM 9792 C C . LEU B 1 524 ? 13.383 42.062 20.891 1 94.62 524 LEU B C 1
ATOM 9794 O O . LEU B 1 524 ? 13.414 43.188 20.422 1 94.62 524 LEU B O 1
ATOM 9798 N N . VAL B 1 525 ? 12.312 41.5 21.281 1 93.88 525 VAL B N 1
ATOM 9799 C CA . VAL B 1 525 ? 11.039 42.219 21.203 1 93.88 525 VAL B CA 1
ATOM 9800 C C . VAL B 1 525 ? 11.039 43.406 22.172 1 93.88 525 VAL B C 1
ATOM 9802 O O . VAL B 1 525 ? 10.508 44.469 21.859 1 93.88 525 VAL B O 1
ATOM 9805 N N . THR B 1 526 ? 11.609 43.156 23.406 1 91.88 526 THR B N 1
ATOM 9806 C CA . THR B 1 526 ? 11.727 44.219 24.375 1 91.88 526 THR B CA 1
ATOM 9807 C C . THR B 1 526 ? 12.578 45.375 23.828 1 91.88 526 THR B C 1
ATOM 9809 O O . THR B 1 526 ? 12.234 46.531 23.984 1 91.88 526 THR B O 1
ATOM 9812 N N . LEU B 1 527 ? 13.633 44.969 23.188 1 93.56 527 LEU B N 1
ATOM 9813 C CA . LEU B 1 527 ? 14.5 45.969 22.594 1 93.56 527 LEU B CA 1
ATOM 9814 C C . LEU B 1 527 ? 13.766 46.75 21.5 1 93.56 527 LEU B C 1
ATOM 9816 O O . LEU B 1 527 ? 13.906 47.969 21.391 1 93.56 527 LEU B O 1
ATOM 9820 N N . LEU B 1 528 ? 13 46.125 20.703 1 94.56 528 LEU B N 1
ATOM 9821 C CA . LEU B 1 528 ? 12.227 46.75 19.641 1 94.56 528 LEU B CA 1
ATOM 9822 C C . LEU B 1 528 ? 11.188 47.719 20.219 1 94.56 528 LEU B C 1
ATOM 9824 O O . LEU B 1 528 ? 10.898 48.75 19.625 1 94.56 528 LEU B O 1
ATOM 9828 N N . SER B 1 529 ? 10.656 47.344 21.328 1 91.75 529 SER B N 1
ATOM 9829 C CA . SER B 1 529 ? 9.625 48.156 21.969 1 91.75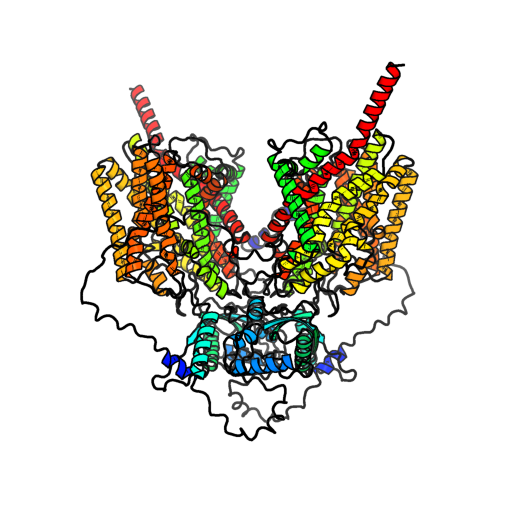 529 SER B CA 1
ATOM 9830 C C . SER B 1 529 ? 10.219 49.406 22.594 1 91.75 529 SER B C 1
ATOM 9832 O O . SER B 1 529 ? 9.602 50.469 22.578 1 91.75 529 SER B O 1
ATOM 9834 N N . LYS B 1 530 ? 11.383 49.281 23.172 1 91.5 530 LYS B N 1
ATOM 9835 C CA . LYS B 1 530 ? 12.023 50.406 23.859 1 91.5 530 LYS B CA 1
ATOM 9836 C C . LYS B 1 530 ? 12.703 51.344 22.859 1 91.5 530 LYS B C 1
ATOM 9838 O O . LYS B 1 530 ? 12.688 52.562 23.031 1 91.5 530 LYS B O 1
ATOM 9843 N N . SER B 1 531 ? 13.375 50.719 21.922 1 94.88 531 SER B N 1
ATOM 9844 C CA . SER B 1 531 ? 14.062 51.438 20.875 1 94.88 531 SER B CA 1
ATOM 9845 C C . SER B 1 531 ? 13.812 50.812 19.516 1 94.88 531 SER B C 1
ATOM 9847 O O . SER B 1 531 ? 14.586 49.969 19.062 1 94.88 531 SER B O 1
ATOM 9849 N N . PRO B 1 532 ? 12.883 51.281 18.828 1 92.88 532 PRO B N 1
ATOM 9850 C CA . PRO B 1 532 ? 12.523 50.656 17.547 1 92.88 532 PRO B CA 1
ATOM 9851 C C . PRO B 1 532 ? 13.672 50.656 16.547 1 92.88 532 PRO B C 1
ATOM 9853 O O . PRO B 1 532 ? 13.883 49.656 15.844 1 92.88 532 PRO B O 1
ATOM 9856 N N . ILE B 1 533 ? 14.438 51.719 16.5 1 95.56 533 ILE B N 1
ATOM 9857 C CA . ILE B 1 533 ? 15.547 51.812 15.547 1 95.56 533 ILE B CA 1
ATOM 9858 C C . ILE B 1 533 ? 16.688 50.906 16 1 95.56 533 ILE B C 1
ATOM 9860 O O . ILE B 1 533 ? 17.281 50.188 15.18 1 95.56 533 ILE B O 1
ATOM 9864 N N . GLY B 1 534 ? 17 50.969 17.281 1 94.88 534 GLY B N 1
ATOM 9865 C CA . GLY B 1 534 ? 18.031 50.094 17.812 1 94.88 534 GLY B CA 1
ATOM 9866 C C . GLY B 1 534 ? 17.688 48.625 17.656 1 94.88 534 GLY B C 1
ATOM 9867 O O . GLY B 1 534 ? 18.547 47.812 17.328 1 94.88 534 GLY B O 1
ATOM 9868 N N . GLY B 1 535 ? 16.438 48.344 17.984 1 95.88 535 GLY B N 1
ATOM 9869 C CA . GLY B 1 535 ? 15.984 46.969 17.828 1 95.88 535 GLY B CA 1
ATOM 9870 C C . GLY B 1 535 ? 16.047 46.469 16.391 1 95.88 535 GLY B C 1
ATOM 9871 O O . GLY B 1 535 ? 16.469 45.344 16.125 1 95.88 535 GLY B O 1
ATOM 9872 N N . ALA B 1 536 ? 15.609 47.281 15.469 1 96.44 536 ALA B N 1
ATOM 9873 C CA . ALA B 1 536 ? 15.656 46.938 14.047 1 96.44 536 ALA B CA 1
ATOM 9874 C C . ALA B 1 536 ? 17.094 46.75 13.57 1 96.44 536 ALA B C 1
ATOM 9876 O O . ALA B 1 536 ? 17.375 45.875 12.75 1 96.44 536 ALA B O 1
ATOM 9877 N N . ALA B 1 537 ? 17.984 47.562 14.062 1 96.94 537 ALA B N 1
ATOM 9878 C CA . ALA B 1 537 ? 19.406 47.469 13.703 1 96.94 537 ALA B CA 1
ATOM 9879 C C . ALA B 1 537 ? 20 46.156 14.188 1 96.94 537 ALA B C 1
ATOM 9881 O O . ALA B 1 537 ? 20.797 45.531 13.477 1 96.94 537 ALA B O 1
ATOM 9882 N N . VAL B 1 538 ? 19.625 45.75 15.352 1 96.75 538 VAL B N 1
ATOM 9883 C CA . VAL B 1 538 ? 20.125 44.5 15.898 1 96.75 538 VAL B CA 1
ATOM 9884 C C . VAL B 1 538 ? 19.578 43.344 15.086 1 96.75 538 VAL B C 1
ATOM 9886 O O . VAL B 1 538 ? 20.312 42.375 14.789 1 96.75 538 VAL B O 1
ATOM 9889 N N . LEU B 1 539 ? 18.281 43.375 14.805 1 97.38 539 LEU B N 1
ATOM 9890 C CA . LEU B 1 539 ? 17.688 42.312 13.992 1 97.38 539 LEU B CA 1
ATOM 9891 C C . LEU B 1 539 ? 18.375 42.219 12.633 1 97.38 539 LEU B C 1
ATOM 9893 O O . LEU B 1 539 ? 18.656 41.125 12.148 1 97.38 539 LEU B O 1
ATOM 9897 N N . LEU B 1 540 ? 18.609 43.344 12.008 1 97 540 LEU B N 1
ATOM 9898 C CA . LEU B 1 540 ? 19.297 43.375 10.719 1 97 540 LEU B CA 1
ATOM 9899 C C . LEU B 1 540 ? 20.719 42.812 10.852 1 97 540 LEU B C 1
ATOM 9901 O O . LEU B 1 540 ? 21.188 42.094 9.977 1 97 540 LEU B O 1
ATOM 9905 N N . ALA B 1 541 ? 21.375 43.188 11.906 1 96.94 541 ALA B N 1
ATOM 9906 C CA . ALA B 1 541 ? 22.734 42.719 12.141 1 96.94 541 ALA B CA 1
ATOM 9907 C C . ALA B 1 541 ? 22.766 41.188 12.281 1 96.94 541 ALA B C 1
ATOM 9909 O O . ALA B 1 541 ? 23.656 40.531 11.742 1 96.94 541 ALA B O 1
ATOM 9910 N N . ILE B 1 542 ? 21.828 40.625 13.023 1 97.12 542 ILE B N 1
ATOM 9911 C CA . ILE B 1 542 ? 21.75 39.156 13.195 1 97.12 542 ILE B CA 1
ATOM 9912 C C . ILE B 1 542 ? 21.453 38.5 11.859 1 97.12 542 ILE B C 1
ATOM 9914 O O . ILE B 1 542 ? 22.031 37.438 11.539 1 97.12 542 ILE B O 1
ATOM 9918 N N . ASN B 1 543 ? 20.562 39.062 11.094 1 96.94 543 ASN B N 1
ATOM 9919 C CA . ASN B 1 543 ? 20.234 38.531 9.773 1 96.94 543 ASN B CA 1
ATOM 9920 C C . ASN B 1 543 ? 21.438 38.531 8.852 1 96.94 543 ASN B C 1
ATOM 9922 O O . ASN B 1 543 ? 21.688 37.531 8.156 1 96.94 543 ASN B O 1
ATOM 9926 N N . VAL B 1 544 ? 22.125 39.656 8.82 1 97 544 VAL B N 1
ATOM 9927 C CA . VAL B 1 544 ? 23.297 39.781 7.965 1 97 544 VAL B CA 1
ATOM 9928 C C . VAL B 1 544 ? 24.375 38.812 8.438 1 97 544 VAL B C 1
ATOM 9930 O O . VAL B 1 544 ? 25.031 38.156 7.621 1 97 544 VAL B O 1
ATOM 9933 N N . LEU B 1 545 ? 24.594 38.719 9.703 1 96.94 545 LEU B N 1
ATOM 9934 C CA . LEU B 1 545 ? 25.562 37.781 10.258 1 96.94 545 LEU B CA 1
ATOM 9935 C C . LEU B 1 545 ? 25.219 36.344 9.914 1 96.94 545 LEU B C 1
ATOM 9937 O O . LEU B 1 545 ? 26.078 35.562 9.484 1 96.94 545 LEU B O 1
ATOM 9941 N N . SER B 1 546 ? 23.984 35.969 10.172 1 97.44 546 SER B N 1
ATOM 9942 C CA . SER B 1 546 ? 23.516 34.625 9.859 1 97.44 546 SER B CA 1
ATOM 9943 C C . SER B 1 546 ? 23.703 34.312 8.383 1 97.44 546 SER B C 1
ATOM 9945 O O . SER B 1 546 ? 24.219 33.219 8.039 1 97.44 546 SER B O 1
ATOM 9947 N N . ALA B 1 547 ? 23.328 35.188 7.469 1 97.25 547 ALA B N 1
ATOM 9948 C CA . ALA B 1 547 ? 23.469 35 6.027 1 97.25 547 ALA B CA 1
ATOM 9949 C C . ALA B 1 547 ? 24.938 34.906 5.629 1 97.25 547 ALA B C 1
ATOM 9951 O O . ALA B 1 547 ? 25.312 34.062 4.797 1 97.25 547 ALA B O 1
ATOM 9952 N N . ALA B 1 548 ? 25.719 35.781 6.234 1 97.06 548 ALA B N 1
ATOM 9953 C CA . ALA B 1 548 ? 27.156 35.812 5.934 1 97.06 548 ALA B CA 1
ATOM 9954 C C . ALA B 1 548 ? 27.828 34.5 6.391 1 97.06 548 ALA B C 1
ATOM 9956 O O . ALA B 1 548 ? 28.672 33.969 5.688 1 97.06 548 ALA B O 1
ATOM 9957 N N . LEU B 1 549 ? 27.484 34.031 7.535 1 96.69 549 LEU B N 1
ATOM 9958 C CA . LEU B 1 549 ? 28.062 32.812 8.047 1 96.69 549 LEU B CA 1
ATOM 9959 C C . LEU B 1 549 ? 27.672 31.609 7.172 1 96.69 549 LEU B C 1
ATOM 9961 O O . LEU B 1 549 ? 28.5 30.75 6.898 1 96.69 549 LEU B O 1
ATOM 9965 N N . ARG B 1 550 ? 26.469 31.531 6.703 1 96.88 550 ARG B N 1
ATOM 9966 C CA . ARG B 1 550 ? 26.047 30.469 5.797 1 96.88 550 ARG B CA 1
ATOM 9967 C C . ARG B 1 550 ? 26.812 30.531 4.484 1 96.88 550 ARG B C 1
ATOM 9969 O O . ARG B 1 550 ? 27.234 29.5 3.961 1 96.88 550 ARG B O 1
ATOM 9976 N N . TYR B 1 551 ? 26.875 31.797 3.979 1 96.94 551 TYR B N 1
ATOM 9977 C CA . TYR B 1 551 ? 27.594 32 2.73 1 96.94 551 TYR B CA 1
ATOM 9978 C C . TYR B 1 551 ? 29.047 31.531 2.859 1 96.94 551 TYR B C 1
ATOM 9980 O O . TYR B 1 551 ? 29.5 30.703 2.064 1 96.94 551 TYR B O 1
ATOM 9988 N N . VAL B 1 552 ? 29.75 31.938 3.9 1 97 552 VAL B N 1
ATOM 9989 C CA . VAL B 1 552 ? 31.188 31.672 4.074 1 97 552 VAL B CA 1
ATOM 9990 C C . VAL B 1 552 ? 31.391 30.188 4.391 1 97 552 VAL B C 1
ATOM 9992 O O . VAL B 1 552 ? 32.281 29.547 3.83 1 97 552 VAL B O 1
ATOM 9995 N N . SER B 1 553 ? 30.594 29.656 5.262 1 96.81 553 SER B N 1
ATOM 9996 C CA . SER B 1 553 ? 30.75 28.25 5.625 1 96.81 553 SER B CA 1
ATOM 9997 C C . SER B 1 553 ? 30.5 27.344 4.426 1 96.81 553 SER B C 1
ATOM 9999 O O . SER B 1 553 ? 31.219 26.344 4.238 1 96.81 553 SER B O 1
ATOM 10001 N N . THR B 1 554 ? 29.516 27.641 3.629 1 97.44 554 THR B N 1
ATOM 10002 C CA . THR B 1 554 ? 29.203 26.828 2.451 1 97.44 554 THR B CA 1
ATOM 10003 C C . THR B 1 554 ? 30.328 26.922 1.427 1 97.44 554 THR B C 1
ATOM 10005 O O . THR B 1 554 ? 30.75 25.906 0.86 1 97.44 554 THR B O 1
ATOM 10008 N N . ARG B 1 555 ? 30.828 28.094 1.201 1 96.25 555 ARG B N 1
ATOM 10009 C CA . ARG B 1 555 ? 31.906 28.312 0.236 1 96.25 555 ARG B CA 1
ATOM 10010 C C . ARG B 1 555 ? 33.188 27.641 0.688 1 96.25 555 ARG B C 1
ATOM 10012 O O . ARG B 1 555 ? 33.844 26.938 -0.092 1 96.25 555 ARG B O 1
ATOM 10019 N N . ASP B 1 556 ? 33.5 27.75 1.912 1 96.62 556 ASP B N 1
ATOM 10020 C CA . ASP B 1 556 ? 34.812 27.328 2.41 1 96.62 556 ASP B CA 1
ATOM 10021 C C . ASP B 1 556 ? 34.812 25.844 2.721 1 96.62 556 ASP B C 1
ATOM 10023 O O . ASP B 1 556 ? 35.875 25.203 2.688 1 96.62 556 ASP B O 1
ATOM 10027 N N . ASN B 1 557 ? 33.719 25.25 3.025 1 96.94 557 ASN B N 1
ATOM 10028 C CA . ASN B 1 557 ? 33.688 23.844 3.434 1 96.94 557 ASN B CA 1
ATOM 10029 C C . ASN B 1 557 ? 32.969 22.984 2.41 1 96.94 557 ASN B C 1
ATOM 10031 O O . ASN B 1 557 ? 32.656 21.812 2.686 1 96.94 557 ASN B O 1
ATOM 10035 N N . ASP B 1 558 ? 32.594 23.438 1.244 1 96.69 558 ASP B N 1
ATOM 10036 C CA . ASP B 1 558 ? 31.953 22.703 0.164 1 96.69 558 ASP B CA 1
ATOM 10037 C C . ASP B 1 558 ? 30.641 22.078 0.64 1 96.69 558 ASP B C 1
ATOM 10039 O O . ASP B 1 558 ? 30.422 20.875 0.471 1 96.69 558 ASP B O 1
ATOM 10043 N N . LEU B 1 559 ? 29.875 22.891 1.312 1 97.62 559 LEU B N 1
ATOM 10044 C CA . LEU B 1 559 ? 28.609 22.406 1.822 1 97.62 559 LEU B CA 1
ATOM 10045 C C . LEU B 1 559 ? 27.5 22.562 0.778 1 97.62 559 LEU B C 1
ATOM 10047 O O . LEU B 1 559 ? 27.672 23.312 -0.194 1 97.62 559 LEU B O 1
ATOM 10051 N N . SER B 1 560 ? 26.453 21.797 0.878 1 96.44 560 SER B N 1
ATOM 10052 C CA . SER B 1 560 ? 25.297 21.938 0.011 1 96.44 560 SER B CA 1
ATOM 10053 C C . SER B 1 560 ? 24 21.766 0.796 1 96.44 560 SER B C 1
ATOM 10055 O O . SER B 1 560 ? 23.734 20.688 1.329 1 96.44 560 SER B O 1
ATOM 10057 N N . LEU B 1 561 ? 23.172 22.734 0.798 1 95 561 LEU B N 1
ATOM 10058 C CA . LEU B 1 561 ? 21.891 22.672 1.51 1 95 561 LEU B CA 1
ATOM 10059 C C . LEU B 1 561 ? 20.828 22 0.658 1 95 561 LEU B C 1
ATOM 10061 O O . LEU B 1 561 ? 19.781 21.578 1.176 1 95 561 LEU B O 1
ATOM 10065 N N . VAL B 1 562 ? 21 21.891 -0.618 1 95.31 562 VAL B N 1
ATOM 10066 C CA . VAL B 1 562 ? 20.109 21.188 -1.544 1 95.31 562 VAL B CA 1
ATOM 10067 C C . VAL B 1 562 ? 20.75 19.859 -1.958 1 95.31 562 VAL B C 1
ATOM 10069 O O . VAL B 1 562 ? 21.906 19.828 -2.389 1 95.31 562 VAL B O 1
ATOM 10072 N N . ILE B 1 563 ? 20.031 18.828 -1.776 1 94.19 563 ILE B N 1
ATOM 10073 C CA . ILE B 1 563 ? 20.562 17.516 -2.129 1 94.19 563 ILE B CA 1
ATOM 10074 C C . ILE B 1 563 ? 20.625 17.375 -3.648 1 94.19 563 ILE B C 1
ATOM 10076 O O . ILE B 1 563 ? 19.609 17.531 -4.332 1 94.19 563 ILE B O 1
ATOM 10080 N N . TYR B 1 564 ? 21.766 17.156 -4.195 1 95.56 564 TYR B N 1
ATOM 10081 C CA . TYR B 1 564 ? 21.875 16.969 -5.637 1 95.56 564 TYR B CA 1
ATOM 10082 C C . TYR B 1 564 ? 22.188 15.508 -5.973 1 95.56 564 TYR B C 1
ATOM 10084 O O . TYR B 1 564 ? 22.516 14.719 -5.086 1 95.56 564 TYR B O 1
ATOM 10092 N N . HIS B 1 565 ? 22 15.086 -7.207 1 94.06 565 HIS B N 1
ATOM 10093 C CA . HIS B 1 565 ? 22.266 13.719 -7.641 1 94.06 565 HIS B CA 1
ATOM 10094 C C . HIS B 1 565 ? 23.734 13.359 -7.5 1 94.06 565 HIS B C 1
ATOM 10096 O O . HIS B 1 565 ? 24.609 14.078 -7.996 1 94.06 565 HIS B O 1
ATOM 10102 N N . GLY B 1 566 ? 24.078 12.289 -6.828 1 93.12 566 GLY B N 1
ATOM 10103 C CA . GLY B 1 566 ? 25.453 11.828 -6.676 1 93.12 566 GLY B CA 1
ATOM 10104 C C . GLY B 1 566 ? 26.172 12.469 -5.508 1 93.12 566 GLY B C 1
ATOM 10105 O O . GLY B 1 566 ? 27.391 12.383 -5.406 1 93.12 566 GLY B O 1
ATOM 10106 N N . MET B 1 567 ? 25.422 13.148 -4.652 1 94.94 567 MET B N 1
ATOM 10107 C CA . MET B 1 567 ? 26.016 13.805 -3.498 1 94.94 567 MET B CA 1
ATOM 10108 C C . MET B 1 567 ? 26.656 12.789 -2.557 1 94.94 567 MET B C 1
ATOM 10110 O O . MET B 1 567 ? 26.016 11.781 -2.215 1 94.94 567 MET B O 1
ATOM 10114 N N . PRO B 1 568 ? 27.953 12.984 -2.164 1 94.31 568 PRO B N 1
ATOM 10115 C CA . PRO B 1 568 ? 28.547 12.086 -1.18 1 94.31 568 PRO B CA 1
ATOM 10116 C C . PRO B 1 568 ? 27.891 12.18 0.192 1 94.31 568 PRO B C 1
ATOM 10118 O O . PRO B 1 568 ? 27.562 13.281 0.646 1 94.31 568 PRO B O 1
ATOM 10121 N N . MET B 1 569 ? 27.734 11.062 0.774 1 93.88 569 MET B N 1
ATOM 10122 C CA . MET B 1 569 ? 27.125 11.016 2.098 1 93.88 569 MET B CA 1
ATOM 10123 C C . MET B 1 569 ? 27.922 11.844 3.098 1 93.88 569 MET B C 1
ATOM 10125 O O . MET B 1 569 ? 27.344 12.5 3.973 1 93.88 569 MET B O 1
ATOM 10129 N N . ALA B 1 570 ? 29.219 11.836 2.969 1 93.25 570 ALA B N 1
ATOM 10130 C CA . ALA B 1 570 ? 30.094 12.617 3.85 1 93.25 570 ALA B CA 1
ATOM 10131 C C . ALA B 1 570 ? 29.766 14.109 3.76 1 93.25 570 ALA B C 1
ATOM 10133 O O . ALA B 1 570 ? 29.797 14.812 4.77 1 93.25 570 ALA B O 1
ATOM 10134 N N . GLN B 1 571 ? 29.516 14.555 2.566 1 95.38 571 GLN B N 1
ATOM 10135 C CA . GLN B 1 571 ? 29.141 15.953 2.381 1 95.38 571 GLN B CA 1
ATOM 10136 C C . GLN B 1 571 ? 27.781 16.25 3.006 1 95.38 571 GLN B C 1
ATOM 10138 O O . GLN B 1 571 ? 27.562 17.344 3.549 1 95.38 571 GLN B O 1
ATOM 10143 N N . LEU B 1 572 ? 26.906 15.344 2.887 1 94.25 572 LEU B N 1
ATOM 10144 C CA . LEU B 1 572 ? 25.578 15.5 3.482 1 94.25 572 LEU B CA 1
ATOM 10145 C C . LEU B 1 572 ? 25.688 15.68 4.992 1 94.25 572 LEU B C 1
ATOM 10147 O O . LEU B 1 572 ? 25.094 16.609 5.551 1 94.25 572 LEU B O 1
ATOM 10151 N N . TYR B 1 573 ? 26.406 14.812 5.68 1 94.31 573 TYR B N 1
ATOM 10152 C CA . TYR B 1 573 ? 26.562 14.891 7.125 1 94.31 573 TYR B CA 1
ATOM 10153 C C . TYR B 1 573 ? 27.375 16.109 7.523 1 94.31 573 TYR B C 1
ATOM 10155 O O . TYR B 1 573 ? 27.109 16.734 8.555 1 94.31 573 TYR B O 1
ATOM 10163 N N . LYS B 1 574 ? 28.375 16.438 6.699 1 95.56 574 LYS B N 1
ATOM 10164 C CA . LYS B 1 574 ? 29.156 17.641 6.957 1 95.56 574 LYS B CA 1
ATOM 10165 C C . LYS B 1 574 ? 28.266 18.891 6.902 1 95.56 574 LYS B C 1
ATOM 10167 O O . LYS B 1 574 ? 28.375 19.781 7.75 1 95.56 574 LYS B O 1
ATOM 10172 N N . THR B 1 575 ? 27.422 18.938 5.922 1 96.5 575 THR B N 1
ATOM 10173 C CA . THR B 1 575 ? 26.5 20.047 5.77 1 96.5 575 THR B CA 1
ATOM 10174 C C . THR B 1 575 ? 25.531 20.109 6.953 1 96.5 575 THR B C 1
ATOM 10176 O O . THR B 1 575 ? 25.25 21.203 7.469 1 96.5 575 THR B O 1
ATOM 10179 N N . ALA B 1 576 ? 25.047 19 7.379 1 95 576 ALA B N 1
ATOM 10180 C CA . ALA B 1 576 ? 24.141 18.953 8.523 1 95 576 ALA B CA 1
ATOM 10181 C C . ALA B 1 576 ? 24.828 19.469 9.789 1 95 576 ALA B C 1
ATOM 10183 O O . ALA B 1 576 ? 24.234 20.281 10.523 1 95 576 ALA B O 1
ATOM 10184 N N . ASN B 1 577 ? 26.047 19.109 9.984 1 94.69 577 ASN B N 1
ATOM 10185 C CA . ASN B 1 577 ? 26.766 19.406 11.219 1 94.69 577 ASN B CA 1
ATOM 10186 C C . ASN B 1 577 ? 27.312 20.828 11.234 1 94.69 577 ASN B C 1
ATOM 10188 O O . ASN B 1 577 ? 27.406 21.453 12.289 1 94.69 577 ASN B O 1
ATOM 10192 N N . MET B 1 578 ? 27.578 21.375 10.055 1 94.38 578 MET B N 1
ATOM 10193 C CA . MET B 1 578 ? 28.297 22.641 10.031 1 94.38 578 MET B CA 1
ATOM 10194 C C . MET B 1 578 ? 27.344 23.797 9.695 1 94.38 578 MET B C 1
ATOM 10196 O O . MET B 1 578 ? 27.688 24.969 9.914 1 94.38 578 MET B O 1
ATOM 10200 N N . ALA B 1 579 ? 26.188 23.438 9.258 1 93.69 579 ALA B N 1
ATOM 10201 C CA . ALA B 1 579 ? 25.328 24.547 8.852 1 93.69 579 ALA B CA 1
ATOM 10202 C C . ALA B 1 579 ? 23.859 24.266 9.188 1 93.69 579 ALA B C 1
ATOM 10204 O O . ALA B 1 579 ? 23.219 25.016 9.922 1 93.69 579 ALA B O 1
ATOM 10205 N N . TYR B 1 580 ? 23.344 23.188 8.797 1 94 580 TYR B N 1
ATOM 10206 C CA . TYR B 1 580 ? 21.922 22.859 8.82 1 94 580 TYR B CA 1
ATOM 10207 C C . TYR B 1 580 ? 21.406 22.797 10.258 1 94 580 TYR B C 1
ATOM 10209 O O . TYR B 1 580 ? 20.266 23.172 10.523 1 94 580 TYR B O 1
ATOM 10217 N N . GLU B 1 581 ? 22.203 22.359 11.219 1 94.38 581 GLU B N 1
ATOM 10218 C CA . GLU B 1 581 ? 21.688 22.156 12.57 1 94.38 581 GLU B CA 1
ATOM 10219 C C . GLU B 1 581 ? 22.188 23.234 13.523 1 94.38 581 GLU B C 1
ATOM 10221 O O . GLU B 1 581 ? 22.031 23.125 14.742 1 94.38 581 GLU B O 1
ATOM 10226 N N . ILE B 1 582 ? 22.75 24.297 12.992 1 95.12 582 ILE B N 1
ATOM 10227 C CA . ILE B 1 582 ? 23.266 25.359 13.852 1 95.12 582 ILE B CA 1
ATOM 10228 C C . ILE B 1 582 ? 22.25 26.5 13.922 1 95.12 582 ILE B C 1
ATOM 10230 O O . ILE B 1 582 ? 21.875 27.078 12.891 1 95.12 582 ILE B O 1
ATOM 10234 N N . ALA B 1 583 ? 21.906 26.844 15.133 1 96.06 583 ALA B N 1
ATOM 10235 C CA . ALA B 1 583 ? 20.828 27.797 15.383 1 96.06 583 ALA B CA 1
ATOM 10236 C C . ALA B 1 583 ? 21.141 29.156 14.742 1 96.06 583 ALA B C 1
ATOM 10238 O O . ALA B 1 583 ? 20.281 29.766 14.109 1 96.06 583 ALA B O 1
ATOM 10239 N N . LEU B 1 584 ? 22.406 29.578 14.906 1 94.94 584 LEU B N 1
ATOM 10240 C CA . LEU B 1 584 ? 22.781 30.891 14.391 1 94.94 584 LEU B CA 1
ATOM 10241 C C . LEU B 1 584 ? 22.688 30.922 12.867 1 94.94 584 LEU B C 1
ATOM 10243 O O . LEU B 1 584 ? 22.297 31.953 12.289 1 94.94 584 LEU B O 1
ATOM 10247 N N . TYR B 1 585 ? 23 29.828 12.219 1 95.94 585 TYR B N 1
ATOM 10248 C CA . TYR B 1 585 ? 22.938 29.734 10.766 1 95.94 585 TYR B CA 1
ATOM 10249 C C . TYR B 1 585 ? 21.5 29.703 10.281 1 95.94 585 TYR B C 1
ATOM 10251 O O . TYR B 1 585 ? 21.203 30.078 9.141 1 95.94 585 TYR B O 1
ATOM 10259 N N . ARG B 1 586 ? 20.625 29.312 11.148 1 96.75 586 ARG B N 1
ATOM 10260 C CA . ARG B 1 586 ? 19.219 29.156 10.781 1 96.75 586 ARG B CA 1
ATOM 10261 C C . ARG B 1 586 ? 18.375 30.281 11.367 1 96.75 586 ARG B C 1
ATOM 10263 O O . ARG B 1 586 ? 17.141 30.188 11.383 1 96.75 586 ARG B O 1
ATOM 10270 N N . ALA B 1 587 ? 18.938 31.359 11.805 1 97.75 587 ALA B N 1
ATOM 10271 C CA . ALA B 1 587 ? 18.266 32.406 12.57 1 97.75 587 ALA B CA 1
ATOM 10272 C C . ALA B 1 587 ? 17.469 33.344 11.656 1 97.75 587 ALA B C 1
ATOM 10274 O O . ALA B 1 587 ? 16.516 34 12.094 1 97.75 587 ALA B O 1
ATOM 10275 N N . THR B 1 588 ? 17.781 33.375 10.391 1 97.75 588 THR B N 1
ATOM 10276 C CA . THR B 1 588 ? 17.219 34.344 9.461 1 97.75 588 THR B CA 1
ATOM 10277 C C . THR B 1 588 ? 15.695 34.281 9.461 1 97.75 588 THR B C 1
ATOM 10279 O O . THR B 1 588 ? 15.023 35.281 9.703 1 97.75 588 THR B O 1
ATOM 10282 N N . PRO B 1 589 ? 15.125 33.125 9.18 1 98.06 589 PRO B N 1
ATOM 10283 C CA . PRO B 1 589 ? 13.664 33.094 9.164 1 98.06 589 PRO B CA 1
ATOM 10284 C C . PRO B 1 589 ? 13.047 33.469 10.508 1 98.06 589 PRO B C 1
ATOM 10286 O O . PRO B 1 589 ? 12.008 34.125 10.555 1 98.06 589 PRO B O 1
ATOM 10289 N N . TYR B 1 590 ? 13.633 33.094 11.578 1 98.06 590 TYR B N 1
ATOM 10290 C CA . TYR B 1 590 ? 13.109 33.375 12.906 1 98.06 590 TYR B CA 1
ATOM 10291 C C . TYR B 1 590 ? 13.141 34.875 13.195 1 98.06 590 TYR B C 1
ATOM 10293 O O . TYR B 1 590 ? 12.148 35.469 13.656 1 98.06 590 TYR B O 1
ATOM 10301 N N . VAL B 1 591 ? 14.25 35.531 12.914 1 97.75 591 VAL B N 1
ATOM 10302 C CA . VAL B 1 591 ? 14.422 36.969 13.195 1 97.75 591 VAL B CA 1
ATOM 10303 C C . VAL B 1 591 ? 13.5 37.781 12.289 1 97.75 591 VAL B C 1
ATOM 10305 O O . VAL B 1 591 ? 12.945 38.781 12.719 1 97.75 591 VAL B O 1
ATOM 10308 N N . MET B 1 592 ? 13.391 37.344 11.125 1 98.06 592 MET B N 1
ATOM 10309 C CA . MET B 1 592 ? 12.453 38 10.227 1 98.06 592 MET B CA 1
ATOM 10310 C C . MET B 1 592 ? 11.016 37.812 10.703 1 98.06 592 MET B C 1
ATOM 10312 O O . MET B 1 592 ? 10.164 38.688 10.531 1 98.06 592 MET B O 1
ATOM 10316 N N . GLY B 1 593 ? 10.742 36.688 11.242 1 98.25 593 GLY B N 1
ATOM 10317 C CA . GLY B 1 593 ? 9.445 36.469 11.859 1 98.25 593 GLY B CA 1
ATOM 10318 C C . GLY B 1 593 ? 9.172 37.375 13.047 1 98.25 593 GLY B C 1
ATOM 10319 O O . GLY B 1 593 ? 8.07 37.906 13.188 1 98.25 593 GLY B O 1
ATOM 10320 N N . ILE B 1 594 ? 10.211 37.562 13.852 1 97.62 594 ILE B N 1
ATOM 10321 C CA . ILE B 1 594 ? 10.094 38.469 14.992 1 97.62 594 ILE B CA 1
ATOM 10322 C C . ILE B 1 594 ? 9.75 39.875 14.492 1 97.62 594 ILE B C 1
ATOM 10324 O O . ILE B 1 594 ? 8.852 40.531 15.039 1 97.62 594 ILE B O 1
ATOM 10328 N N . ALA B 1 595 ? 10.461 40.281 13.5 1 97.5 595 ALA B N 1
ATOM 10329 C CA . ALA B 1 595 ? 10.195 41.594 12.938 1 97.5 595 ALA B CA 1
ATOM 10330 C C . ALA B 1 595 ? 8.758 41.719 12.43 1 97.5 595 ALA B C 1
ATOM 10332 O O . ALA B 1 595 ? 8.062 42.688 12.719 1 97.5 595 ALA B O 1
ATOM 10333 N N . LEU B 1 596 ? 8.352 40.75 11.695 1 97.25 596 LEU B N 1
ATOM 10334 C CA . LEU B 1 596 ? 7.008 40.75 11.141 1 97.25 596 LEU B CA 1
ATOM 10335 C C . LEU B 1 596 ? 5.957 40.781 12.242 1 97.25 596 LEU B C 1
ATOM 10337 O O . LEU B 1 596 ? 5.004 41.531 12.188 1 97.25 596 LEU B O 1
ATOM 10341 N N . GLY B 1 597 ? 6.117 39.906 13.234 1 96.88 597 GLY B N 1
ATOM 10342 C CA . GLY B 1 597 ? 5.172 39.844 14.344 1 96.88 597 GLY B CA 1
ATOM 10343 C C . GLY B 1 597 ? 5.062 41.156 15.102 1 96.88 597 GLY B C 1
ATOM 10344 O O . GLY B 1 597 ? 3.959 41.594 15.43 1 96.88 597 GLY B O 1
ATOM 10345 N N . TYR B 1 598 ? 6.168 41.75 15.359 1 95.88 598 TYR B N 1
ATOM 10346 C CA . TYR B 1 598 ? 6.199 43.031 16.078 1 95.88 598 TYR B CA 1
ATOM 10347 C C . TYR B 1 598 ? 5.48 44.094 15.289 1 95.88 598 TYR B C 1
ATOM 10349 O O . TYR B 1 598 ? 4.629 44.812 15.828 1 95.88 598 TYR B O 1
ATOM 10357 N N . TYR B 1 599 ? 5.766 44.25 14.031 1 94.94 599 TYR B N 1
ATOM 10358 C CA . TYR B 1 599 ? 5.203 45.344 13.234 1 94.94 599 TYR B CA 1
ATOM 10359 C C . TYR B 1 599 ? 3.727 45.094 12.945 1 94.94 599 TYR B C 1
ATOM 10361 O O . TYR B 1 599 ? 2.945 46.031 12.82 1 94.94 599 TYR B O 1
ATOM 10369 N N . MET B 1 600 ? 3.371 43.875 12.82 1 94.56 600 MET B N 1
ATOM 10370 C CA . MET B 1 600 ? 1.952 43.562 12.688 1 94.56 600 MET B CA 1
ATOM 10371 C C . MET B 1 600 ? 1.176 44 13.914 1 94.56 600 MET B C 1
ATOM 10373 O O . MET B 1 600 ? 0.048 44.469 13.805 1 94.56 600 MET B O 1
ATOM 10377 N N . SER B 1 601 ? 1.774 43.844 15.062 1 92.69 601 SER B N 1
ATOM 10378 C CA . SER B 1 601 ? 1.121 44.281 16.297 1 92.69 601 SER B CA 1
ATOM 10379 C C . SER B 1 601 ? 0.984 45.781 16.359 1 92.69 601 SER B C 1
ATOM 10381 O O . SER B 1 601 ? 0.037 46.312 16.969 1 92.69 601 SER B O 1
ATOM 10383 N N . LYS B 1 602 ? 1.866 46.5 15.727 1 91.94 602 LYS B N 1
ATOM 10384 C CA . LYS B 1 602 ? 1.852 47.938 15.75 1 91.94 602 LYS B CA 1
ATOM 10385 C C . LYS B 1 602 ? 0.925 48.5 14.68 1 91.94 602 LYS B C 1
ATOM 10387 O O . LYS B 1 602 ? 0.246 49.5 14.891 1 91.94 602 LYS B O 1
ATOM 10392 N N . ILE B 1 603 ? 0.979 47.875 13.555 1 90.44 603 ILE B N 1
ATOM 10393 C CA . ILE B 1 603 ? 0.217 48.344 12.406 1 90.44 603 ILE B CA 1
ATOM 10394 C C . ILE B 1 603 ? -1.252 47.969 12.562 1 90.44 603 ILE B C 1
ATOM 10396 O O . ILE B 1 603 ? -2.145 48.75 12.203 1 90.44 603 ILE B O 1
ATOM 10400 N N . GLY B 1 604 ? -1.529 46.844 13.016 1 87.81 604 GLY B N 1
ATOM 10401 C CA . GLY B 1 604 ? -2.898 46.375 13.156 1 87.81 604 GLY B CA 1
ATOM 10402 C C . GLY B 1 604 ? -3.459 45.781 11.875 1 87.81 604 GLY B C 1
ATOM 10403 O O . GLY B 1 604 ? -2.754 45.688 10.867 1 87.81 604 GLY B O 1
ATOM 10404 N N . LYS B 1 605 ? -4.664 45.406 11.852 1 89.19 605 LYS B N 1
ATOM 10405 C CA . LYS B 1 605 ? -5.297 44.656 10.758 1 89.19 605 LYS B CA 1
ATOM 10406 C C . LYS B 1 605 ? -5.871 45.625 9.719 1 89.19 605 LYS B C 1
ATOM 10408 O O . LYS B 1 605 ? -6.047 45.25 8.555 1 89.19 605 LYS B O 1
ATOM 10413 N N . ASN B 1 606 ? -6.102 46.906 10.117 1 88.62 606 ASN B N 1
ATOM 10414 C CA . ASN B 1 606 ? -6.801 47.875 9.25 1 88.62 606 ASN B CA 1
ATOM 10415 C C . ASN B 1 606 ? -5.824 48.719 8.453 1 88.62 606 ASN B C 1
ATOM 10417 O O . ASN B 1 606 ? -5.582 49.875 8.797 1 88.62 606 ASN B O 1
ATOM 10421 N N . VAL B 1 607 ? -5.23 48.125 7.516 1 91.25 607 VAL B N 1
ATOM 10422 C CA . VAL B 1 607 ? -4.301 48.812 6.641 1 91.25 607 VAL B CA 1
ATOM 10423 C C . VAL B 1 607 ? -4.836 48.844 5.211 1 91.25 607 VAL B C 1
ATOM 10425 O O . VAL B 1 607 ? -5.402 47.844 4.754 1 91.25 607 VAL B O 1
ATOM 10428 N N . TYR B 1 608 ? -4.738 49.969 4.586 1 93.56 608 TYR B N 1
ATOM 10429 C CA . TYR B 1 608 ? -5.133 50.062 3.186 1 93.56 608 TYR B CA 1
ATOM 10430 C C . TYR B 1 608 ? -3.943 49.812 2.266 1 93.56 608 TYR B C 1
ATOM 10432 O O . TYR B 1 608 ? -2.936 50.531 2.348 1 93.56 608 TYR B O 1
ATOM 10440 N N . ILE B 1 609 ? -4.055 48.812 1.419 1 94 609 ILE B N 1
ATOM 10441 C CA . ILE B 1 609 ? -3.018 48.531 0.441 1 94 609 ILE B CA 1
ATOM 10442 C C . ILE B 1 609 ? -3.568 48.688 -0.971 1 94 609 ILE B C 1
ATOM 10444 O O . ILE B 1 609 ? -4.508 48 -1.371 1 94 609 ILE B O 1
ATOM 10448 N N . PRO B 1 610 ? -2.988 49.625 -1.781 1 95.5 610 PRO B N 1
ATOM 10449 C CA . PRO B 1 610 ? -3.457 49.812 -3.158 1 95.5 610 PRO B CA 1
ATOM 10450 C C . PRO B 1 610 ? -3.326 48.531 -3.998 1 95.5 610 PRO B C 1
ATOM 10452 O O . PRO B 1 610 ? -2.424 47.719 -3.766 1 95.5 610 PRO B O 1
ATOM 10455 N N . LYS B 1 611 ? -4.133 48.438 -5.004 1 94.19 611 LYS B N 1
ATOM 10456 C CA . LYS B 1 611 ? -4.211 47.25 -5.84 1 94.19 611 LYS B CA 1
ATOM 10457 C C . LYS B 1 611 ? -2.883 46.969 -6.535 1 94.19 611 LYS B C 1
ATOM 10459 O O . LYS B 1 611 ? -2.482 45.812 -6.691 1 94.19 611 LYS B O 1
ATOM 10464 N N . ALA B 1 612 ? -2.273 48 -6.992 1 95.38 612 ALA B N 1
ATOM 10465 C CA . ALA B 1 612 ? -0.998 47.844 -7.684 1 95.38 612 ALA B CA 1
ATOM 10466 C C . ALA B 1 612 ? 0.074 47.312 -6.738 1 95.38 612 ALA B C 1
ATOM 10468 O O . ALA B 1 612 ? 0.894 46.469 -7.133 1 95.38 612 ALA B O 1
ATOM 10469 N N . ALA B 1 613 ? 0.087 47.812 -5.539 1 94.44 613 ALA B N 1
ATOM 10470 C CA . ALA B 1 613 ? 1.037 47.344 -4.535 1 94.44 613 ALA B CA 1
ATOM 10471 C C . ALA B 1 613 ? 0.752 45.906 -4.137 1 94.44 613 ALA B C 1
ATOM 10473 O O . ALA B 1 613 ? 1.677 45.125 -3.873 1 94.44 613 ALA B O 1
ATOM 10474 N N . LEU B 1 614 ? -0.477 45.656 -4.082 1 95.56 614 LEU B N 1
ATOM 10475 C CA . LEU B 1 614 ? -0.882 44.281 -3.773 1 95.56 614 LEU B CA 1
ATOM 10476 C C . LEU B 1 614 ? -0.424 43.344 -4.863 1 95.56 614 LEU B C 1
ATOM 10478 O O . LEU B 1 614 ? 0.14 42.281 -4.566 1 95.56 614 LEU B O 1
ATOM 10482 N N . ALA B 1 615 ? -0.71 43.656 -6.082 1 96.12 615 ALA B N 1
ATOM 10483 C CA . ALA B 1 615 ? -0.28 42.844 -7.211 1 96.12 615 ALA B CA 1
ATOM 10484 C C . ALA B 1 615 ? 1.239 42.719 -7.238 1 96.12 615 ALA B C 1
ATOM 10486 O O . ALA B 1 615 ? 1.765 41.625 -7.516 1 96.12 615 ALA B O 1
ATOM 10487 N N . GLY B 1 616 ? 1.869 43.812 -7.082 1 96.56 616 GLY B N 1
ATOM 10488 C CA . GLY B 1 616 ? 3.322 43.781 -7.016 1 96.56 616 GLY B CA 1
ATOM 10489 C C . GLY B 1 616 ? 3.848 42.906 -5.883 1 96.56 616 GLY B C 1
ATOM 10490 O O . GLY B 1 616 ? 4.844 42.219 -6.047 1 96.56 616 GLY B O 1
ATOM 10491 N N . GLY B 1 617 ? 3.268 43 -4.695 1 96.75 617 GLY B N 1
ATOM 10492 C CA . GLY B 1 617 ? 3.641 42.188 -3.559 1 96.75 617 GLY B CA 1
ATOM 10493 C C . GLY B 1 617 ? 3.504 40.688 -3.836 1 96.75 617 GLY B C 1
ATOM 10494 O O . GLY B 1 617 ? 4.402 39.906 -3.514 1 96.75 617 GLY B O 1
ATOM 10495 N N . TRP B 1 618 ? 2.418 40.312 -4.41 1 96.81 618 TRP B N 1
ATOM 10496 C CA . TRP B 1 618 ? 2.186 38.906 -4.73 1 96.81 618 TRP B CA 1
ATOM 10497 C C . TRP B 1 618 ? 3.16 38.438 -5.801 1 96.81 618 TRP B C 1
ATOM 10499 O O . TRP B 1 618 ? 3.639 37.312 -5.746 1 96.81 618 TRP B O 1
ATOM 10509 N N . ALA B 1 619 ? 3.396 39.281 -6.832 1 97.88 619 ALA B N 1
ATOM 10510 C CA . ALA B 1 619 ? 4.363 38.906 -7.867 1 97.88 619 ALA B CA 1
ATOM 10511 C C . ALA B 1 619 ? 5.758 38.719 -7.281 1 97.88 619 ALA B C 1
ATOM 10513 O O . ALA B 1 619 ? 6.469 37.781 -7.625 1 97.88 619 ALA B O 1
ATOM 10514 N N . ALA B 1 620 ? 6.125 39.688 -6.438 1 97.88 620 ALA B N 1
ATOM 10515 C CA . ALA B 1 620 ? 7.426 39.594 -5.781 1 97.88 620 ALA B CA 1
ATOM 10516 C C . ALA B 1 620 ? 7.508 38.344 -4.895 1 97.88 620 ALA B C 1
ATOM 10518 O O . ALA B 1 620 ? 8.523 37.656 -4.887 1 97.88 620 ALA B O 1
ATOM 10519 N N . ALA B 1 621 ? 6.52 38.094 -4.152 1 97.81 621 ALA B N 1
ATOM 10520 C CA . ALA B 1 621 ? 6.477 36.906 -3.303 1 97.81 621 ALA B CA 1
ATOM 10521 C C . ALA B 1 621 ? 6.602 35.625 -4.133 1 97.81 621 ALA B C 1
ATOM 10523 O O . ALA B 1 621 ? 7.301 34.688 -3.744 1 97.81 621 ALA B O 1
ATOM 10524 N N . GLY B 1 622 ? 5.844 35.594 -5.27 1 97.62 622 GLY B N 1
ATOM 10525 C CA . GLY B 1 622 ? 5.941 34.469 -6.168 1 97.62 622 GLY B CA 1
ATOM 10526 C C . GLY B 1 622 ? 7.34 34.25 -6.715 1 97.62 622 GLY B C 1
ATOM 10527 O O . GLY B 1 622 ? 7.816 33.125 -6.785 1 97.62 622 GLY B O 1
ATOM 10528 N N . ALA B 1 623 ? 7.957 35.312 -7.105 1 98.06 623 ALA B N 1
ATOM 10529 C CA . ALA B 1 623 ? 9.312 35.25 -7.645 1 98.06 623 ALA B CA 1
ATOM 10530 C C . ALA B 1 623 ? 10.297 34.75 -6.582 1 98.06 623 ALA B C 1
ATOM 10532 O O . ALA B 1 623 ? 11.203 33.969 -6.871 1 98.06 623 ALA B O 1
ATOM 10533 N N . LEU B 1 624 ? 10.203 35.25 -5.395 1 98.25 624 LEU B N 1
ATOM 10534 C CA . LEU B 1 624 ? 11.086 34.875 -4.297 1 98.25 624 LEU B CA 1
ATOM 10535 C C . LEU B 1 624 ? 10.859 33.438 -3.898 1 98.25 624 LEU B C 1
ATOM 10537 O O . LEU B 1 624 ? 11.82 32.719 -3.6 1 98.25 624 LEU B O 1
ATOM 10541 N N . ALA B 1 625 ? 9.602 33 -3.859 1 97.62 625 ALA B N 1
ATOM 10542 C CA . ALA B 1 625 ? 9.289 31.609 -3.58 1 97.62 625 ALA B CA 1
ATOM 10543 C C . ALA B 1 625 ? 9.875 30.703 -4.652 1 97.62 625 ALA B C 1
ATOM 10545 O O . ALA B 1 625 ? 10.391 29.625 -4.344 1 97.62 625 ALA B O 1
ATOM 10546 N N . TYR B 1 626 ? 9.703 31.141 -5.875 1 97.12 626 TYR B N 1
ATOM 10547 C CA . TYR B 1 626 ? 10.297 30.391 -6.977 1 97.12 626 TYR B CA 1
ATOM 10548 C C . TYR B 1 626 ? 11.805 30.25 -6.793 1 97.12 626 TYR B C 1
ATOM 10550 O O . TYR B 1 626 ? 12.359 29.172 -6.984 1 97.12 626 TYR B O 1
ATOM 10558 N N . TYR B 1 627 ? 12.422 31.297 -6.441 1 97 627 TYR B N 1
ATOM 10559 C CA . TYR B 1 627 ? 13.867 31.281 -6.23 1 97 627 TYR B CA 1
ATOM 10560 C C . TYR B 1 627 ? 14.242 30.281 -5.133 1 97 627 TYR B C 1
ATOM 10562 O O . TYR B 1 627 ? 15.164 29.484 -5.301 1 97 627 TYR B O 1
ATOM 10570 N N . ALA B 1 628 ? 13.586 30.266 -4.082 1 97.12 628 ALA B N 1
ATOM 10571 C CA . ALA B 1 628 ? 13.93 29.438 -2.924 1 97.12 628 ALA B CA 1
ATOM 10572 C C . ALA B 1 628 ? 13.602 27.969 -3.184 1 97.12 628 ALA B C 1
ATOM 10574 O O . ALA B 1 628 ? 14.352 27.078 -2.766 1 97.12 628 ALA B O 1
ATOM 10575 N N . LEU B 1 629 ? 12.562 27.688 -3.918 1 95.75 629 LEU B N 1
ATOM 10576 C CA . LEU B 1 629 ? 12.047 26.312 -3.998 1 95.75 629 LEU B CA 1
ATOM 10577 C C . LEU B 1 629 ? 12.453 25.656 -5.312 1 95.75 629 LEU B C 1
ATOM 10579 O O . LEU B 1 629 ? 12.719 24.453 -5.359 1 95.75 629 LEU B O 1
ATOM 10583 N N . LEU B 1 630 ? 12.469 26.438 -6.43 1 95.56 630 LEU B N 1
ATOM 10584 C CA . LEU B 1 630 ? 12.516 25.781 -7.73 1 95.56 630 LEU B CA 1
ATOM 10585 C C . LEU B 1 630 ? 13.734 26.234 -8.523 1 95.56 630 LEU B C 1
ATOM 10587 O O . LEU B 1 630 ? 14.094 25.594 -9.523 1 95.56 630 LEU B O 1
ATOM 10591 N N . SER B 1 631 ? 14.406 27.219 -8.086 1 94.88 631 SER B N 1
ATOM 10592 C CA . SER B 1 631 ? 15.492 27.766 -8.891 1 94.88 631 SER B CA 1
ATOM 10593 C C . SER B 1 631 ? 16.625 26.766 -9.047 1 94.88 631 SER B C 1
ATOM 10595 O O . SER B 1 631 ? 17.406 26.828 -10.008 1 94.88 631 SER B O 1
ATOM 10597 N N . ARG B 1 632 ? 16.734 25.797 -8.148 1 94.56 632 ARG B N 1
ATOM 10598 C CA . ARG B 1 632 ? 17.844 24.844 -8.18 1 94.56 632 ARG B CA 1
ATOM 10599 C C . ARG B 1 632 ? 17.391 23.531 -8.805 1 94.56 632 ARG B C 1
ATOM 10601 O O . ARG B 1 632 ? 17.828 22.453 -8.383 1 94.56 632 ARG B O 1
ATOM 10608 N N . TRP B 1 633 ? 16.562 23.547 -9.781 1 93.06 633 TRP B N 1
ATOM 10609 C CA . TRP B 1 633 ? 16.031 22.344 -10.438 1 93.06 633 TRP B CA 1
ATOM 10610 C C . TRP B 1 633 ? 17.141 21.578 -11.148 1 93.06 633 TRP B C 1
ATOM 10612 O O . TRP B 1 633 ? 17.078 20.359 -11.289 1 93.06 633 TRP B O 1
ATOM 10622 N N . ALA B 1 634 ? 18.25 22.234 -11.547 1 93.5 634 ALA B N 1
ATOM 10623 C CA . ALA B 1 634 ? 19.344 21.609 -12.289 1 93.5 634 ALA B CA 1
ATOM 10624 C C . ALA B 1 634 ? 20.094 20.609 -11.414 1 93.5 634 ALA B C 1
ATOM 10626 O O . ALA B 1 634 ? 20.766 19.703 -11.93 1 93.5 634 ALA B O 1
ATOM 10627 N N . GLU B 1 635 ? 19.984 20.812 -10.148 1 93.81 635 GLU B N 1
ATOM 10628 C CA . GLU B 1 635 ? 20.672 19.922 -9.219 1 93.81 635 GLU B CA 1
ATOM 10629 C C . GLU B 1 635 ? 20.078 18.516 -9.266 1 93.81 635 GLU B C 1
ATOM 10631 O O . GLU B 1 635 ? 20.688 17.562 -8.797 1 93.81 635 GLU B O 1
ATOM 10636 N N . ALA B 1 636 ? 18.906 18.359 -9.852 1 93.12 636 ALA B N 1
ATOM 10637 C CA . ALA B 1 636 ? 18.25 17.047 -9.969 1 93.12 636 ALA B CA 1
ATOM 10638 C C . ALA B 1 636 ? 18.812 16.266 -11.148 1 93.12 636 ALA B C 1
ATOM 10640 O O . ALA B 1 636 ? 18.688 15.039 -11.211 1 93.12 636 ALA B O 1
ATOM 10641 N N . ARG B 1 637 ? 19.531 16.906 -12 1 93.5 637 ARG B N 1
ATOM 10642 C CA . ARG B 1 637 ? 20 16.266 -13.219 1 93.5 637 ARG B CA 1
ATOM 10643 C C . ARG B 1 637 ? 21.141 15.289 -12.922 1 93.5 637 ARG B C 1
ATOM 10645 O O . ARG B 1 637 ? 21.953 15.531 -12.023 1 93.5 637 ARG B O 1
ATOM 10652 N N . LEU B 1 638 ? 21.25 14.281 -13.75 1 90.88 638 LEU B N 1
ATOM 10653 C CA . LEU B 1 638 ? 22.25 13.242 -13.602 1 90.88 638 LEU B CA 1
ATOM 10654 C C . LEU B 1 638 ? 23.656 13.797 -13.852 1 90.88 638 LEU B C 1
ATOM 10656 O O . LEU B 1 638 ? 24.625 13.352 -13.234 1 90.88 638 LEU B O 1
ATOM 10660 N N . ASP B 1 639 ? 23.734 14.797 -14.711 1 89.94 639 ASP B N 1
ATOM 10661 C CA . ASP B 1 639 ? 25.031 15.328 -15.109 1 89.94 639 ASP B CA 1
ATOM 10662 C C . ASP B 1 639 ? 25.375 16.609 -14.336 1 89.94 639 ASP B C 1
ATOM 10664 O O . ASP B 1 639 ? 26.234 17.391 -14.766 1 89.94 639 ASP B O 1
ATOM 10668 N N . PHE B 1 640 ? 24.672 16.781 -13.258 1 93.69 640 PHE B N 1
ATOM 10669 C CA . PHE B 1 640 ? 24.906 17.984 -12.469 1 93.69 640 PHE B CA 1
ATOM 10670 C C . PHE B 1 640 ? 26.312 17.984 -11.891 1 93.69 640 PHE B C 1
ATOM 10672 O O . PHE B 1 640 ? 26.812 16.953 -11.438 1 93.69 640 PHE B O 1
ATOM 10679 N N . GLU B 1 641 ? 26.984 19.188 -12.031 1 93.81 641 GLU B N 1
ATOM 10680 C CA . GLU B 1 641 ? 28.281 19.391 -11.406 1 93.81 641 GLU B CA 1
ATOM 10681 C C . GLU B 1 641 ? 28.188 20.406 -10.266 1 93.81 641 GLU B C 1
ATOM 10683 O O . GLU B 1 641 ? 27.797 21.547 -10.477 1 93.81 641 GLU B O 1
ATOM 10688 N N . TYR B 1 642 ? 28.594 19.969 -9.109 1 95.06 642 TYR B N 1
ATOM 10689 C CA . TYR B 1 642 ? 28.5 20.781 -7.902 1 95.06 642 TYR B CA 1
ATOM 10690 C C . TYR B 1 642 ? 29.484 21.953 -7.957 1 95.06 642 TYR B C 1
ATOM 10692 O O . TYR B 1 642 ? 30.625 21.797 -8.391 1 95.06 642 TYR B O 1
ATOM 10700 N N . SER B 1 643 ? 28.984 23.172 -7.621 1 96.12 643 SER B N 1
ATOM 10701 C CA . SER B 1 643 ? 29.797 24.391 -7.473 1 96.12 643 SER B CA 1
ATOM 10702 C C . SER B 1 643 ? 29.594 25.016 -6.102 1 96.12 643 SER B C 1
ATOM 10704 O O . SER B 1 643 ? 28.484 25.453 -5.77 1 96.12 643 SER B O 1
ATOM 10706 N N . ALA B 1 644 ? 30.656 25.109 -5.344 1 96.31 644 ALA B N 1
ATOM 10707 C CA . ALA B 1 644 ? 30.594 25.672 -3.998 1 96.31 644 ALA B CA 1
ATOM 10708 C C . ALA B 1 644 ? 30.156 27.125 -4.039 1 96.31 644 ALA B C 1
ATOM 10710 O O . ALA B 1 644 ? 29.453 27.594 -3.143 1 96.31 644 ALA B O 1
ATOM 10711 N N . ALA B 1 645 ? 30.594 27.859 -5.043 1 96.06 645 ALA B N 1
ATOM 10712 C CA . ALA B 1 645 ? 30.266 29.266 -5.176 1 96.06 645 ALA B CA 1
ATOM 10713 C C . ALA B 1 645 ? 28.766 29.469 -5.371 1 96.06 645 ALA B C 1
ATOM 10715 O O . ALA B 1 645 ? 28.141 30.312 -4.723 1 96.06 645 ALA B O 1
ATOM 10716 N N . GLU B 1 646 ? 28.234 28.672 -6.273 1 96.19 646 GLU B N 1
ATOM 10717 C CA . GLU B 1 646 ? 26.797 28.766 -6.527 1 96.19 646 GLU B CA 1
ATOM 10718 C C . GLU B 1 646 ? 25.984 28.328 -5.312 1 96.19 646 GLU B C 1
ATOM 10720 O O . GLU B 1 646 ? 24.969 28.938 -4.988 1 96.19 646 GLU B O 1
ATOM 10725 N N . ALA B 1 647 ? 26.422 27.266 -4.738 1 97.38 647 ALA B N 1
ATOM 10726 C CA . ALA B 1 647 ? 25.75 26.766 -3.539 1 97.38 647 ALA B CA 1
ATOM 10727 C C . ALA B 1 647 ? 25.781 27.812 -2.426 1 97.38 647 ALA B C 1
ATOM 10729 O O . ALA B 1 647 ? 24.812 27.953 -1.673 1 97.38 647 ALA B O 1
ATOM 10730 N N . ALA B 1 648 ? 26.891 28.531 -2.281 1 97.69 648 ALA B N 1
ATOM 10731 C CA . ALA B 1 648 ? 27.062 29.547 -1.241 1 97.69 648 ALA B CA 1
ATOM 10732 C C . ALA B 1 648 ? 26.094 30.703 -1.44 1 97.69 648 ALA B C 1
ATOM 10734 O O . ALA B 1 648 ? 25.516 31.219 -0.476 1 97.69 648 ALA B O 1
ATOM 10735 N N . VAL B 1 649 ? 25.938 31.125 -2.633 1 97.38 649 VAL B N 1
ATOM 10736 C CA . VAL B 1 649 ? 25 32.219 -2.936 1 97.38 649 VAL B CA 1
ATOM 10737 C C . VAL B 1 649 ? 23.578 31.797 -2.557 1 97.38 649 VAL B C 1
ATOM 10739 O O . VAL B 1 649 ? 22.859 32.562 -1.918 1 97.38 649 VAL B O 1
ATOM 10742 N N . TYR B 1 650 ? 23.25 30.609 -3.014 1 97.25 650 TYR B N 1
ATOM 10743 C CA . TYR B 1 650 ? 21.922 30.109 -2.674 1 97.25 650 TYR B CA 1
ATOM 10744 C C . TYR B 1 650 ? 21.75 30 -1.163 1 97.25 650 TYR B C 1
ATOM 10746 O O . TYR B 1 650 ? 20.703 30.391 -0.628 1 97.25 650 TYR B O 1
ATOM 10754 N N . ALA B 1 651 ? 22.719 29.531 -0.426 1 97.19 651 ALA B N 1
ATOM 10755 C CA . ALA B 1 651 ? 22.656 29.359 1.023 1 97.19 651 ALA B CA 1
ATOM 10756 C C . ALA B 1 651 ? 22.469 30.703 1.721 1 97.19 651 ALA B C 1
ATOM 10758 O O . ALA B 1 651 ? 21.781 30.797 2.74 1 97.19 651 ALA B O 1
ATOM 10759 N N . GLY B 1 652 ? 23.094 31.734 1.193 1 96.56 652 GLY B N 1
ATOM 10760 C CA . GLY B 1 652 ? 23 33.062 1.799 1 96.56 652 GLY B CA 1
ATOM 10761 C C . GLY B 1 652 ? 21.672 33.719 1.569 1 96.56 652 GLY B C 1
ATOM 10762 O O . GLY B 1 652 ? 21.125 34.344 2.477 1 96.56 652 GLY B O 1
ATOM 10763 N N . TRP B 1 653 ? 21.094 33.5 0.442 1 96.69 653 TRP B N 1
ATOM 10764 C CA . TRP B 1 653 ? 19.969 34.344 0.046 1 96.69 653 TRP B CA 1
ATOM 10765 C C . TRP B 1 653 ? 18.656 33.594 0.164 1 96.69 653 TRP B C 1
ATOM 10767 O O . TRP B 1 653 ? 17.594 34.188 0.343 1 96.69 653 TRP B O 1
ATOM 10777 N N . SER B 1 654 ? 18.656 32.312 0.012 1 97.31 654 SER B N 1
ATOM 10778 C CA . SER B 1 654 ? 17.422 31.531 -0.07 1 97.31 654 SER B CA 1
ATOM 10779 C C . SER B 1 654 ? 16.562 31.719 1.173 1 97.31 654 SER B C 1
ATOM 10781 O O . SER B 1 654 ? 15.359 31.953 1.068 1 97.31 654 SER B O 1
ATOM 10783 N N . PRO B 1 655 ? 17.141 31.656 2.412 1 97.88 655 PRO B N 1
ATOM 10784 C CA . PRO B 1 655 ? 16.281 31.859 3.586 1 97.88 655 PRO B CA 1
ATOM 10785 C C . PRO B 1 655 ? 15.672 33.25 3.637 1 97.88 655 PRO B C 1
ATOM 10787 O O . PRO B 1 655 ? 14.539 33.438 4.094 1 97.88 655 PRO B O 1
ATOM 10790 N N . VAL B 1 656 ? 16.406 34.25 3.186 1 97.88 656 VAL B N 1
ATOM 10791 C CA . VAL B 1 656 ? 15.906 35.625 3.152 1 97.88 656 VAL B CA 1
ATOM 10792 C C . VAL B 1 656 ? 14.75 35.75 2.16 1 97.88 656 VAL B C 1
ATOM 10794 O O . VAL B 1 656 ? 13.695 36.281 2.48 1 97.88 656 VAL B O 1
ATOM 10797 N N . ALA B 1 657 ? 15.016 35.156 1.02 1 98.19 657 ALA B N 1
ATOM 10798 C CA . ALA B 1 657 ? 14 35.188 -0.026 1 98.19 657 ALA B CA 1
ATOM 10799 C C . ALA B 1 657 ? 12.727 34.5 0.431 1 98.19 657 ALA B C 1
ATOM 10801 O O . ALA B 1 657 ? 11.617 35 0.244 1 98.19 657 ALA B O 1
ATOM 10802 N N . TRP B 1 658 ? 12.859 33.375 1.004 1 98.19 658 TRP B N 1
ATOM 10803 C CA . TRP B 1 658 ? 11.711 32.594 1.45 1 98.19 658 TRP B CA 1
ATOM 10804 C C . TRP B 1 658 ? 10.961 33.312 2.562 1 98.19 658 TRP B C 1
ATOM 10806 O O . TRP B 1 658 ? 9.727 33.375 2.562 1 98.19 658 TRP B O 1
ATOM 10816 N N . ALA B 1 659 ? 11.695 33.875 3.516 1 98.38 659 ALA B N 1
ATOM 10817 C CA . ALA B 1 659 ? 11.078 34.594 4.629 1 98.38 659 ALA B CA 1
ATOM 10818 C C . ALA B 1 659 ? 10.266 35.781 4.129 1 98.38 659 ALA B C 1
ATOM 10820 O O . ALA B 1 659 ? 9.195 36.062 4.656 1 98.38 659 ALA B O 1
ATOM 10821 N N . LEU B 1 660 ? 10.797 36.438 3.156 1 98.19 660 LEU B N 1
ATOM 10822 C CA . LEU B 1 660 ? 10.086 37.594 2.59 1 98.19 660 LEU B CA 1
ATOM 10823 C C . LEU B 1 660 ? 8.812 37.125 1.88 1 98.19 660 LEU B C 1
ATOM 10825 O O . LEU B 1 660 ? 7.762 37.75 2.014 1 98.19 660 LEU B O 1
ATOM 10829 N N . ALA B 1 661 ? 8.914 36.062 1.158 1 98.31 661 ALA B N 1
ATOM 10830 C CA . ALA B 1 661 ? 7.75 35.531 0.452 1 98.31 661 ALA B CA 1
ATOM 10831 C C . ALA B 1 661 ? 6.668 35.094 1.432 1 98.31 661 ALA B C 1
ATOM 10833 O O . ALA B 1 661 ? 5.504 35.469 1.291 1 98.31 661 ALA B O 1
ATOM 10834 N N . LEU B 1 662 ? 7.051 34.312 2.379 1 97.81 662 LEU B N 1
ATOM 10835 C CA . LEU B 1 662 ? 6.105 33.844 3.377 1 97.81 662 LEU B CA 1
ATOM 10836 C C . LEU B 1 662 ? 5.574 34.969 4.227 1 97.81 662 LEU B C 1
ATOM 10838 O O . LEU B 1 662 ? 4.406 34.969 4.625 1 97.81 662 LEU B O 1
ATOM 10842 N N . GLY B 1 663 ? 6.453 35.969 4.527 1 97.69 663 GLY B N 1
ATOM 10843 C CA . GLY B 1 663 ? 6.027 37.125 5.266 1 97.69 663 GLY B CA 1
ATOM 10844 C C . GLY B 1 663 ? 4.918 37.906 4.574 1 97.69 663 GLY B C 1
ATOM 10845 O O . GLY B 1 663 ? 3.979 38.375 5.223 1 97.69 663 GLY B O 1
ATOM 10846 N N . TRP B 1 664 ? 5.031 38 3.295 1 97.06 664 TRP B N 1
ATOM 10847 C CA . TRP B 1 664 ? 3.99 38.688 2.529 1 97.06 664 TRP B CA 1
ATOM 10848 C C . TRP B 1 664 ? 2.672 37.938 2.613 1 97.06 664 TRP B C 1
ATOM 10850 O O . TRP B 1 664 ? 1.607 38.531 2.768 1 97.06 664 TRP B O 1
ATOM 10860 N N . LEU B 1 665 ? 2.77 36.625 2.475 1 96.44 665 LEU B N 1
ATOM 10861 C CA . LEU B 1 665 ? 1.574 35.781 2.559 1 96.44 665 LEU B CA 1
ATOM 10862 C C . LEU B 1 665 ? 0.87 35.969 3.896 1 96.44 665 LEU B C 1
ATOM 10864 O O . LEU B 1 665 ? -0.344 36.188 3.939 1 96.44 665 LEU B O 1
ATOM 10868 N N . ILE B 1 666 ? 1.611 35.969 4.965 1 96.31 666 ILE B N 1
ATOM 10869 C CA . ILE B 1 666 ? 1.054 36.094 6.305 1 96.31 666 ILE B CA 1
ATOM 10870 C C . ILE B 1 666 ? 0.483 37.5 6.488 1 96.31 666 ILE B C 1
ATOM 10872 O O . ILE B 1 666 ? -0.628 37.656 6.996 1 96.31 666 ILE B O 1
ATOM 10876 N N . PHE B 1 667 ? 1.229 38.5 6.031 1 95.94 667 PHE B N 1
ATOM 10877 C CA . PHE B 1 667 ? 0.812 39.875 6.164 1 95.94 667 PHE B CA 1
ATOM 10878 C C . PHE B 1 667 ? -0.463 40.156 5.375 1 95.94 667 PHE B C 1
ATOM 10880 O O . PHE B 1 667 ? -1.384 40.812 5.867 1 95.94 667 PHE B O 1
ATOM 10887 N N . ALA B 1 668 ? -0.503 39.656 4.148 1 94.56 668 ALA B N 1
ATOM 10888 C CA . ALA B 1 668 ? -1.681 39.844 3.303 1 94.56 668 ALA B CA 1
ATOM 10889 C C . ALA B 1 668 ? -2.908 39.188 3.93 1 94.56 668 ALA B C 1
ATOM 10891 O O . ALA B 1 668 ? -4.004 39.75 3.904 1 94.56 668 ALA B O 1
ATOM 10892 N N . CYS B 1 669 ? -2.752 38.031 4.48 1 93 669 CYS B N 1
ATOM 10893 C CA . CYS B 1 669 ? -3.859 37.375 5.141 1 93 669 CYS B CA 1
ATOM 10894 C C . CYS B 1 669 ? -4.305 38.125 6.387 1 93 669 CYS B C 1
ATOM 10896 O O . CYS B 1 669 ? -5.504 38.25 6.641 1 93 669 CYS B O 1
ATOM 10898 N N . PHE B 1 670 ? -3.312 38.594 7.137 1 92.5 670 PHE B N 1
ATOM 10899 C CA . PHE B 1 670 ? -3.562 39.312 8.375 1 92.5 670 PHE B CA 1
ATOM 10900 C C . PHE B 1 670 ? -4.344 40.594 8.109 1 92.5 670 PHE B C 1
ATOM 10902 O O . PHE B 1 670 ? -5.25 40.969 8.867 1 92.5 670 PHE B O 1
ATOM 10909 N N . THR B 1 671 ? -4.102 41.25 7.004 1 92.94 671 THR B N 1
ATOM 10910 C CA . THR B 1 671 ? -4.699 42.531 6.707 1 92.94 671 THR B CA 1
ATOM 10911 C C . THR B 1 671 ? -5.961 42.375 5.867 1 92.94 671 THR B C 1
ATOM 10913 O O . THR B 1 671 ? -6.547 43.344 5.414 1 92.94 671 THR B O 1
ATOM 10916 N N . GLY B 1 672 ? -6.348 41.094 5.555 1 89.88 672 GLY B N 1
ATOM 10917 C CA . GLY B 1 672 ? -7.598 40.844 4.855 1 89.88 672 GLY B CA 1
ATOM 10918 C C . GLY B 1 672 ? -7.434 40.781 3.348 1 89.88 672 GLY B C 1
ATOM 10919 O O . GLY B 1 672 ? -8.422 40.688 2.615 1 89.88 672 GLY B O 1
ATOM 10920 N N . TYR B 1 673 ? -6.297 40.875 2.857 1 92.88 673 TYR B N 1
ATOM 10921 C CA . TYR B 1 673 ? -6.055 40.906 1.421 1 92.88 673 TYR B CA 1
ATOM 10922 C C . TYR B 1 673 ? -5.645 39.5 0.927 1 92.88 673 TYR B C 1
ATOM 10924 O O . TYR B 1 673 ? -5.125 39.375 -0.184 1 92.88 673 TYR B O 1
ATOM 10932 N N . GLY B 1 674 ? -5.848 38.531 1.724 1 91.06 674 GLY B N 1
ATOM 10933 C CA . GLY B 1 674 ? -5.5 37.188 1.348 1 91.06 674 GLY B CA 1
ATOM 10934 C C . GLY B 1 674 ? -6.504 36.531 0.397 1 91.06 674 GLY B C 1
ATOM 10935 O O . GLY B 1 674 ? -6.188 35.562 -0.285 1 91.06 674 GLY B O 1
ATOM 10936 N N . GLY B 1 675 ? -7.695 37.031 0.283 1 89.62 675 GLY B N 1
ATOM 10937 C CA . GLY B 1 675 ? -8.719 36.562 -0.639 1 89.62 675 GLY B CA 1
ATOM 10938 C C . GLY B 1 675 ? -9.023 35.062 -0.485 1 89.62 675 GLY B C 1
ATOM 10939 O O . GLY B 1 675 ? -9.266 34.594 0.625 1 89.62 675 GLY B O 1
ATOM 10940 N N . TYR B 1 676 ? -9 34.375 -1.638 1 90.5 676 TYR B N 1
ATOM 10941 C CA . TYR B 1 676 ? -9.328 32.938 -1.688 1 90.5 676 TYR B CA 1
ATOM 10942 C C . TYR B 1 676 ? -8.258 32.125 -1.006 1 90.5 676 TYR B C 1
ATOM 10944 O O . TYR B 1 676 ? -8.539 31.016 -0.496 1 90.5 676 TYR B O 1
ATOM 10952 N N . LEU B 1 677 ? -7.125 32.625 -0.98 1 91.19 677 LEU B N 1
ATOM 10953 C CA . LEU B 1 677 ? -6.047 31.891 -0.319 1 91.19 677 LEU B CA 1
ATOM 10954 C C . LEU B 1 677 ? -6.27 31.844 1.188 1 91.19 677 LEU B C 1
ATOM 10956 O O . LEU B 1 677 ? -6.027 30.812 1.822 1 91.19 677 LEU B O 1
ATOM 10960 N N . ASN B 1 678 ? -6.688 32.938 1.717 1 90.75 678 ASN B N 1
ATOM 10961 C CA . ASN B 1 678 ? -7 33 3.143 1 90.75 678 ASN B CA 1
ATOM 10962 C C . ASN B 1 678 ? -8.141 32.031 3.492 1 90.75 678 ASN B C 1
ATOM 10964 O O . ASN B 1 678 ? -8.094 31.359 4.516 1 90.75 678 ASN B O 1
ATOM 10968 N N . THR B 1 679 ? -9.141 32 2.59 1 90.88 679 THR B N 1
ATOM 10969 C CA . THR B 1 679 ? -10.289 31.141 2.812 1 90.88 679 THR B CA 1
ATOM 10970 C C . THR B 1 679 ? -9.875 29.672 2.756 1 90.88 679 THR B C 1
ATOM 10972 O O . THR B 1 679 ? -10.281 28.875 3.6 1 90.88 679 THR B O 1
ATOM 10975 N N . PHE B 1 680 ? -9.133 29.406 1.842 1 93.56 680 PHE B N 1
ATOM 10976 C CA . PHE B 1 680 ? -8.648 28.047 1.688 1 93.56 680 PHE B CA 1
ATOM 10977 C C . PHE B 1 680 ? -7.812 27.625 2.889 1 93.56 680 PHE B C 1
ATOM 10979 O O . PHE B 1 680 ? -7.98 26.531 3.422 1 93.56 680 PHE B O 1
ATOM 10986 N N . LEU B 1 681 ? -6.898 28.453 3.332 1 93.69 681 LEU B N 1
ATOM 10987 C CA . LEU B 1 681 ? -5.953 28.156 4.398 1 93.69 681 LEU B CA 1
ATOM 10988 C C . LEU B 1 681 ? -6.652 28.125 5.754 1 93.69 681 LEU B C 1
ATOM 10990 O O . LEU B 1 681 ? -6.062 27.719 6.754 1 93.69 681 LEU B O 1
ATOM 10994 N N . SER B 1 682 ? -7.949 28.453 5.773 1 91.44 682 SER B N 1
ATOM 10995 C CA . SER B 1 682 ? -8.672 28.531 7.039 1 91.44 682 SER B CA 1
ATOM 10996 C C . SER B 1 682 ? -9.766 27.469 7.113 1 91.44 682 SER B C 1
ATOM 10998 O O . SER B 1 682 ? -10.602 27.5 8.016 1 91.44 682 SER B O 1
ATOM 11000 N N . ILE B 1 683 ? -9.719 26.531 6.145 1 91.56 683 ILE B N 1
ATOM 11001 C CA . ILE B 1 683 ? -10.75 25.5 6.145 1 91.56 683 ILE B CA 1
ATOM 11002 C C . ILE B 1 683 ? -10.531 24.547 7.32 1 91.56 683 ILE B C 1
ATOM 11004 O O . ILE B 1 683 ? -9.391 24.344 7.758 1 91.56 683 ILE B O 1
ATOM 11008 N N . LYS B 1 684 ? -11.539 23.906 7.734 1 92.44 684 LYS B N 1
ATOM 11009 C CA . LYS B 1 684 ? -11.57 23.125 8.969 1 92.44 684 LYS B CA 1
ATOM 11010 C C . LYS B 1 684 ? -10.586 21.953 8.906 1 92.44 684 LYS B C 1
ATOM 11012 O O . LYS B 1 684 ? -9.828 21.734 9.852 1 92.44 684 LYS B O 1
ATOM 11017 N N . PRO B 1 685 ? -10.523 21.172 7.801 1 93.81 685 PRO B N 1
ATOM 11018 C CA . PRO B 1 685 ? -9.586 20.047 7.777 1 93.81 685 PRO B CA 1
ATOM 11019 C C . PRO B 1 685 ? -8.133 20.5 7.945 1 93.81 685 PRO B C 1
ATOM 11021 O O . PRO B 1 685 ? -7.344 19.797 8.602 1 93.81 685 PRO B O 1
ATOM 11024 N N . LEU B 1 686 ? -7.812 21.625 7.445 1 95.38 686 LEU B N 1
ATOM 11025 C CA . LEU B 1 686 ? -6.445 22.125 7.578 1 95.38 686 LEU B CA 1
ATOM 11026 C C . LEU B 1 686 ? -6.168 22.594 9 1 95.38 686 LEU B C 1
ATOM 11028 O O . LEU B 1 686 ? -5.055 22.438 9.508 1 95.38 686 LEU B O 1
ATOM 11032 N N . VAL B 1 687 ? -7.188 23.156 9.602 1 94 687 VAL B N 1
ATOM 11033 C CA . VAL B 1 687 ? -7.047 23.594 10.984 1 94 687 VAL B CA 1
ATOM 11034 C C . VAL B 1 687 ? -6.824 22.391 11.898 1 94 687 VAL B C 1
ATOM 11036 O O . VAL B 1 687 ? -5.945 22.406 12.758 1 94 687 VAL B O 1
ATOM 11039 N N . ILE B 1 688 ? -7.574 21.328 11.633 1 95.12 688 ILE B N 1
ATOM 11040 C CA . ILE B 1 688 ? -7.441 20.109 12.43 1 95.12 688 ILE B CA 1
ATOM 11041 C C . ILE B 1 688 ? -6.047 19.516 12.234 1 95.12 688 ILE B C 1
ATOM 11043 O O . ILE B 1 688 ? -5.395 19.125 13.203 1 95.12 688 ILE B O 1
ATOM 11047 N N . PHE B 1 689 ? -5.605 19.531 11.023 1 96.88 689 PHE B N 1
ATOM 11048 C CA . PHE B 1 689 ? -4.289 18.984 10.734 1 96.88 689 PHE B CA 1
ATOM 11049 C C . PHE B 1 689 ? -3.193 19.828 11.375 1 96.88 689 PHE B C 1
ATOM 11051 O O . PHE B 1 689 ? -2.18 19.297 11.836 1 96.88 689 PHE B O 1
ATOM 11058 N N . SER B 1 690 ? -3.395 21.109 11.352 1 96.06 690 SER B N 1
ATOM 11059 C CA . SER B 1 690 ? -2.439 22 11.992 1 96.06 690 SER B CA 1
ATOM 11060 C C . SER B 1 690 ? -2.311 21.703 13.477 1 96.06 690 SER B C 1
ATOM 11062 O O . SER B 1 690 ? -1.21 21.75 14.031 1 96.06 690 SER B O 1
ATOM 11064 N N . ARG B 1 691 ? -3.391 21.328 14.078 1 95.38 691 ARG B N 1
ATOM 11065 C CA . ARG B 1 691 ? -3.406 21.078 15.516 1 95.38 691 ARG B CA 1
ATOM 11066 C C . ARG B 1 691 ? -2.641 19.797 15.852 1 95.38 691 ARG B C 1
ATOM 11068 O O . ARG B 1 691 ? -2.1 19.672 16.953 1 95.38 691 ARG B O 1
ATOM 11075 N N . ILE B 1 692 ? -2.52 18.938 14.844 1 97.25 692 ILE B N 1
ATOM 11076 C CA . ILE B 1 692 ? -1.803 17.688 15.133 1 97.25 692 ILE B CA 1
ATOM 11077 C C . ILE B 1 692 ? -0.441 17.703 14.445 1 97.25 692 ILE B C 1
ATOM 11079 O O . ILE B 1 692 ? 0.272 16.703 14.445 1 97.25 692 ILE B O 1
ATOM 11083 N N . SER B 1 693 ? -0.105 18.797 13.859 1 97.12 693 SER B N 1
ATOM 11084 C CA . SER B 1 693 ? 1.097 18.875 13.039 1 97.12 693 SER B CA 1
ATOM 11085 C C . SER B 1 693 ? 2.346 18.562 13.852 1 97.12 693 SER B C 1
ATOM 11087 O O . SER B 1 693 ? 3.264 17.891 13.359 1 97.12 693 SER B O 1
ATOM 11089 N N . TYR B 1 694 ? 2.479 19.062 15.086 1 96.06 694 TYR B N 1
ATOM 11090 C CA . TYR B 1 694 ? 3.617 18.781 15.953 1 96.06 694 TYR B CA 1
ATOM 11091 C C . TYR B 1 694 ? 3.756 17.281 16.188 1 96.06 694 TYR B C 1
ATOM 11093 O O . TYR B 1 694 ? 4.848 16.719 16.078 1 96.06 694 TYR B O 1
ATOM 11101 N N . ALA B 1 695 ? 2.631 16.641 16.516 1 97.62 695 ALA B N 1
ATOM 11102 C CA . ALA B 1 695 ? 2.637 15.203 16.75 1 97.62 695 ALA B CA 1
ATOM 11103 C C . ALA B 1 695 ? 2.984 14.438 15.484 1 97.62 695 ALA B C 1
ATOM 11105 O O . ALA B 1 695 ? 3.664 13.414 15.531 1 97.62 695 ALA B O 1
ATOM 11106 N N . VAL B 1 696 ? 2.486 14.875 14.336 1 98 696 VAL B N 1
ATOM 11107 C CA . VAL B 1 696 ? 2.816 14.25 13.062 1 98 696 VAL B CA 1
ATOM 11108 C C . VAL B 1 696 ? 4.324 14.32 12.82 1 98 696 VAL B C 1
ATOM 11110 O O . VAL B 1 696 ? 4.938 13.344 12.391 1 98 696 VAL B O 1
ATOM 11113 N N . TYR B 1 697 ? 4.879 15.469 13.094 1 97.31 697 TYR B N 1
ATOM 11114 C CA . TYR B 1 697 ? 6.32 15.664 12.945 1 97.31 697 TYR B CA 1
ATOM 11115 C C . TYR B 1 697 ? 7.09 14.695 13.828 1 97.31 697 TYR B C 1
ATOM 11117 O O . TYR B 1 697 ? 8.094 14.117 13.406 1 97.31 697 TYR B O 1
ATOM 11125 N N . LEU B 1 698 ? 6.613 14.461 15.008 1 97.62 698 LEU B N 1
ATOM 11126 C CA . LEU B 1 698 ? 7.312 13.617 15.977 1 97.62 698 LEU B CA 1
ATOM 11127 C C . LEU B 1 698 ? 7.164 12.148 15.617 1 97.62 698 LEU B C 1
ATOM 11129 O O . LEU B 1 698 ? 8.141 11.398 15.625 1 97.62 698 LEU B O 1
ATOM 11133 N N . THR B 1 699 ? 6.012 11.703 15.188 1 97.31 699 THR B N 1
ATOM 11134 C CA . THR B 1 699 ? 5.703 10.281 15.125 1 97.31 699 THR B CA 1
ATOM 11135 C C . THR B 1 699 ? 6.043 9.711 13.75 1 97.31 699 THR B C 1
ATOM 11137 O O . THR B 1 699 ? 6.164 8.492 13.586 1 97.31 699 THR B O 1
ATOM 11140 N N . GLN B 1 700 ? 6.148 10.469 12.742 1 97.44 700 GLN B N 1
ATOM 11141 C CA . GLN B 1 700 ? 6.18 10 11.359 1 97.44 700 GLN B CA 1
ATOM 11142 C C . GLN B 1 700 ? 7.355 9.055 11.117 1 97.44 700 GLN B C 1
ATOM 11144 O O . GLN B 1 700 ? 7.195 8 10.5 1 97.44 700 GLN B O 1
ATOM 11149 N N . PHE B 1 701 ? 8.555 9.359 11.656 1 97.56 701 PHE B N 1
ATOM 11150 C CA . PHE B 1 701 ? 9.727 8.547 11.367 1 97.56 701 PHE B CA 1
ATOM 11151 C C . PHE B 1 701 ? 9.656 7.207 12.086 1 97.56 701 PHE B C 1
ATOM 11153 O O . PHE B 1 701 ? 10.18 6.207 11.602 1 97.56 701 PHE B O 1
ATOM 11160 N N . ALA B 1 702 ? 9.023 7.195 13.25 1 97 702 ALA B N 1
ATOM 11161 C CA . ALA B 1 702 ? 8.82 5.906 13.914 1 97 702 ALA B CA 1
ATOM 11162 C C . ALA B 1 702 ? 8.047 4.945 13.023 1 97 702 ALA B C 1
ATOM 11164 O O . ALA B 1 702 ? 8.383 3.764 12.93 1 97 702 ALA B O 1
ATOM 11165 N N . VAL B 1 703 ? 7.055 5.449 12.352 1 97.38 703 VAL B N 1
ATOM 11166 C CA . VAL B 1 703 ? 6.238 4.625 11.469 1 97.38 703 VAL B CA 1
ATOM 11167 C C . VAL B 1 703 ? 7.027 4.289 10.203 1 97.38 703 VAL B C 1
ATOM 11169 O O . VAL B 1 703 ? 6.988 3.15 9.727 1 97.38 703 VAL B O 1
ATOM 11172 N N . PHE B 1 704 ? 7.766 5.277 9.664 1 97.5 704 PHE B N 1
ATOM 11173 C CA . PHE B 1 704 ? 8.57 5.055 8.469 1 97.5 704 PHE B CA 1
ATOM 11174 C C . PHE B 1 704 ? 9.578 3.934 8.695 1 97.5 704 PHE B C 1
ATOM 11176 O O . PHE B 1 704 ? 9.664 3.002 7.891 1 97.5 704 PHE B O 1
ATOM 11183 N N . PHE B 1 705 ? 10.273 4.016 9.805 1 97.75 705 PHE B N 1
ATOM 11184 C CA . PHE B 1 705 ? 11.32 3.045 10.086 1 97.75 705 PHE B CA 1
ATOM 11185 C C . PHE B 1 705 ? 10.727 1.676 10.391 1 97.75 705 PHE B C 1
ATOM 11187 O O . PHE B 1 705 ? 11.32 0.648 10.047 1 97.75 705 PHE B O 1
ATOM 11194 N N . TYR B 1 706 ? 9.625 1.685 11.055 1 97 706 TYR B N 1
ATOM 11195 C CA . TYR B 1 706 ? 8.938 0.417 11.273 1 97 706 TYR B CA 1
ATOM 11196 C C . TYR B 1 706 ? 8.664 -0.292 9.953 1 97 706 TYR B C 1
ATOM 11198 O O . TYR B 1 706 ? 8.922 -1.489 9.82 1 97 706 TYR B O 1
ATOM 11206 N N . ASN B 1 707 ? 8.102 0.431 9.031 1 96 707 ASN B N 1
ATOM 11207 C CA . ASN B 1 707 ? 7.766 -0.143 7.73 1 96 707 ASN B CA 1
ATOM 11208 C C . ASN B 1 707 ? 9.008 -0.638 6.992 1 96 707 ASN B C 1
ATOM 11210 O O . ASN B 1 707 ? 8.969 -1.687 6.348 1 96 707 ASN B O 1
ATOM 11214 N N . VAL B 1 708 ? 10.117 0.104 7.035 1 96.75 708 VAL B N 1
ATOM 11215 C CA . VAL B 1 708 ? 11.367 -0.334 6.418 1 96.75 708 VAL B CA 1
ATOM 11216 C C . VAL B 1 708 ? 11.852 -1.615 7.094 1 96.75 708 VAL B C 1
ATOM 11218 O O . VAL B 1 708 ? 12.258 -2.564 6.418 1 96.75 708 VAL B O 1
ATOM 11221 N N . GLY B 1 709 ? 11.766 -1.639 8.414 1 96.62 709 GLY B N 1
ATOM 11222 C CA . GLY B 1 709 ? 12.297 -2.746 9.195 1 96.62 709 GLY B CA 1
ATOM 11223 C C . GLY B 1 709 ? 11.539 -4.043 8.977 1 96.62 709 GLY B C 1
ATOM 11224 O O . GLY B 1 709 ? 12.125 -5.129 9.047 1 96.62 709 GLY B O 1
ATOM 11225 N N . VAL B 1 710 ? 10.266 -3.963 8.68 1 96 710 VAL B N 1
ATOM 11226 C CA . VAL B 1 710 ? 9.469 -5.18 8.602 1 96 710 VAL B CA 1
ATOM 11227 C C . VAL B 1 710 ? 9.391 -5.652 7.152 1 96 710 VAL B C 1
ATOM 11229 O O . VAL B 1 710 ? 8.859 -6.73 6.871 1 96 710 VAL B O 1
ATOM 11232 N N . THR B 1 711 ? 9.883 -4.914 6.215 1 96.31 711 THR B N 1
ATOM 11233 C CA . THR B 1 711 ? 9.844 -5.293 4.809 1 96.31 711 THR B CA 1
ATOM 11234 C C . THR B 1 711 ? 10.672 -6.551 4.562 1 96.31 711 THR B C 1
ATOM 11236 O O . THR B 1 711 ? 11.805 -6.66 5.047 1 96.31 711 THR B O 1
ATOM 11239 N N . ARG B 1 712 ? 10.078 -7.52 3.775 1 96.69 712 ARG B N 1
ATOM 11240 C CA . ARG B 1 712 ? 10.711 -8.82 3.594 1 96.69 712 ARG B CA 1
ATOM 11241 C C . ARG B 1 712 ? 11.273 -8.969 2.184 1 96.69 712 ARG B C 1
ATOM 11243 O O . ARG B 1 712 ? 12.141 -9.812 1.937 1 96.69 712 ARG B O 1
ATOM 11250 N N . THR B 1 713 ? 10.781 -8.211 1.239 1 96 713 THR B N 1
ATOM 11251 C CA . THR B 1 713 ? 11.156 -8.414 -0.154 1 96 713 THR B CA 1
ATOM 11252 C C . THR B 1 713 ? 11.141 -7.094 -0.919 1 96 713 THR B C 1
ATOM 11254 O O . THR B 1 713 ? 10.641 -6.086 -0.416 1 96 713 THR B O 1
ATOM 11257 N N . SER B 1 714 ? 11.781 -7.129 -2.102 1 96 714 SER B N 1
ATOM 11258 C CA . SER B 1 714 ? 11.758 -5.961 -2.98 1 96 714 SER B CA 1
ATOM 11259 C C . SER B 1 714 ? 10.352 -5.707 -3.514 1 96 714 SER B C 1
ATOM 11261 O O . SER B 1 714 ? 9.617 -6.648 -3.834 1 96 714 SER B O 1
ATOM 11263 N N . GLU B 1 715 ? 10 -4.488 -3.572 1 94.56 715 GLU B N 1
ATOM 11264 C CA . GLU B 1 715 ? 8.695 -4.086 -4.074 1 94.56 715 GLU B CA 1
ATOM 11265 C C . GLU B 1 715 ? 8.82 -3.266 -5.355 1 94.56 715 GLU B C 1
ATOM 11267 O O . GLU B 1 715 ? 9.922 -2.85 -5.723 1 94.56 715 GLU B O 1
ATOM 11272 N N . GLN B 1 716 ? 7.703 -3.141 -6.094 1 94.31 716 GLN B N 1
ATOM 11273 C CA . GLN B 1 716 ? 7.676 -2.232 -7.234 1 94.31 716 GLN B CA 1
ATOM 11274 C C . GLN B 1 716 ? 7.531 -0.782 -6.781 1 94.31 716 GLN B C 1
ATOM 11276 O O . GLN B 1 716 ? 6.656 -0.462 -5.977 1 94.31 716 GLN B O 1
ATOM 11281 N N . PHE B 1 717 ? 8.406 0.041 -7.27 1 95.12 717 PHE B N 1
ATOM 11282 C CA . PHE B 1 717 ? 8.32 1.46 -6.945 1 95.12 717 PHE B CA 1
ATOM 11283 C C . PHE B 1 717 ? 7.301 2.158 -7.836 1 95.12 717 PHE B C 1
ATOM 11285 O O . PHE B 1 717 ? 7.23 1.89 -9.039 1 95.12 717 PHE B O 1
ATOM 11292 N N . THR B 1 718 ? 6.512 2.916 -7.258 1 90.94 718 THR B N 1
ATOM 11293 C CA . THR B 1 718 ? 5.668 3.895 -7.93 1 90.94 718 THR B CA 1
ATOM 11294 C C . THR B 1 718 ? 5.699 5.23 -7.195 1 90.94 718 THR B C 1
ATOM 11296 O O . THR B 1 718 ? 5.91 5.273 -5.984 1 90.94 718 THR B O 1
ATOM 11299 N N . ILE B 1 719 ? 5.504 6.301 -7.844 1 89.19 719 ILE B N 1
ATOM 11300 C CA . ILE B 1 719 ? 5.566 7.633 -7.254 1 89.19 719 ILE B CA 1
ATOM 11301 C C . ILE B 1 719 ? 4.496 7.77 -6.172 1 89.19 719 ILE B C 1
ATOM 11303 O O . ILE B 1 719 ? 4.691 8.484 -5.184 1 89.19 719 ILE B O 1
ATOM 11307 N N . LEU B 1 720 ? 3.418 7.012 -6.25 1 83.25 720 LEU B N 1
ATOM 11308 C CA . LEU B 1 720 ? 2.312 7.102 -5.301 1 83.25 720 LEU B CA 1
ATOM 11309 C C . LEU B 1 720 ? 2.707 6.516 -3.951 1 83.25 720 LEU B C 1
ATOM 11311 O O . LEU B 1 720 ? 2.021 6.734 -2.949 1 83.25 720 LEU B O 1
ATOM 11315 N N . LYS B 1 721 ? 3.789 5.762 -3.926 1 82.06 721 LYS B N 1
ATOM 11316 C CA . LYS B 1 721 ? 4.281 5.238 -2.654 1 82.06 721 LYS B CA 1
ATOM 11317 C C . LYS B 1 721 ? 4.727 6.371 -1.732 1 82.06 721 LYS B C 1
ATOM 11319 O O . LYS B 1 721 ? 4.887 6.172 -0.527 1 82.06 721 LYS B O 1
ATOM 11324 N N . GLY B 1 722 ? 4.93 7.555 -2.334 1 83.06 722 GLY B N 1
ATOM 11325 C CA . GLY B 1 722 ? 5.254 8.719 -1.526 1 83.06 722 GLY B CA 1
ATOM 11326 C C . GLY B 1 722 ? 4.133 9.117 -0.581 1 83.06 722 GLY B C 1
ATOM 11327 O O . GLY B 1 722 ? 4.375 9.773 0.434 1 83.06 722 GLY B O 1
ATOM 11328 N N . ILE B 1 723 ? 2.918 8.688 -0.944 1 85.88 723 ILE B N 1
ATOM 11329 C CA . ILE B 1 723 ? 1.776 8.938 -0.072 1 85.88 723 ILE B CA 1
ATOM 11330 C C . ILE B 1 723 ? 0.973 7.656 0.117 1 85.88 723 ILE B C 1
ATOM 11332 O O . ILE B 1 723 ? -0.174 7.562 -0.327 1 85.88 723 ILE B O 1
ATOM 11336 N N . ASP B 1 724 ? 1.551 6.773 0.801 1 89.75 724 ASP B N 1
ATOM 11337 C CA . ASP B 1 724 ? 0.849 5.535 1.114 1 89.75 724 ASP B CA 1
ATOM 11338 C C . ASP B 1 724 ? -0.299 5.785 2.092 1 89.75 724 ASP B C 1
ATOM 11340 O O . ASP B 1 724 ? -0.073 6.211 3.225 1 89.75 724 ASP B O 1
ATOM 11344 N N . PRO B 1 725 ? -1.468 5.512 1.672 1 89.25 725 PRO B N 1
ATOM 11345 C CA . PRO B 1 725 ? -2.615 5.848 2.52 1 89.25 725 PRO B CA 1
ATOM 11346 C C . PRO B 1 725 ? -2.611 5.086 3.844 1 89.25 725 PRO B C 1
ATOM 11348 O O . PRO B 1 725 ? -3.027 5.629 4.871 1 89.25 725 PRO B O 1
ATOM 11351 N N . VAL B 1 726 ? -2.213 3.875 3.887 1 89.56 726 VAL B N 1
ATOM 11352 C CA . VAL B 1 726 ? -2.191 3.1 5.121 1 89.56 726 VAL B CA 1
ATOM 11353 C C . VAL B 1 726 ? -1.197 3.717 6.102 1 89.56 726 VAL B C 1
ATOM 11355 O O . VAL B 1 726 ? -1.513 3.906 7.281 1 89.56 726 VAL B O 1
ATOM 11358 N N . GLU B 1 727 ? -0.02 3.938 5.539 1 93.5 727 GLU B N 1
ATOM 11359 C CA . GLU B 1 727 ? 1.01 4.566 6.359 1 93.5 727 GLU B CA 1
ATOM 11360 C C . GLU B 1 727 ? 0.546 5.922 6.883 1 93.5 727 GLU B C 1
ATOM 11362 O O . GLU B 1 727 ? 0.755 6.246 8.055 1 93.5 727 GLU B O 1
ATOM 11367 N N . PHE B 1 728 ? -0.056 6.703 6.062 1 94.75 728 PHE B N 1
ATOM 11368 C CA . PHE B 1 728 ? -0.546 8.031 6.422 1 94.75 728 PHE B CA 1
ATOM 11369 C C . PHE B 1 728 ? -1.626 7.934 7.492 1 94.75 728 PHE B C 1
ATOM 11371 O O . PHE B 1 728 ? -1.632 8.711 8.445 1 94.75 728 PHE B O 1
ATOM 11378 N N . ILE B 1 729 ? -2.512 6.973 7.375 1 93.38 729 ILE B N 1
ATOM 11379 C CA . ILE B 1 729 ? -3.586 6.785 8.344 1 93.38 729 ILE B CA 1
ATOM 11380 C C . ILE B 1 729 ? -2.996 6.398 9.695 1 93.38 729 ILE B C 1
ATOM 11382 O O . ILE B 1 729 ? -3.453 6.875 10.742 1 93.38 729 ILE B O 1
ATOM 11386 N N . VAL B 1 730 ? -1.983 5.598 9.711 1 95 730 VAL B N 1
ATOM 11387 C CA . VAL B 1 730 ? -1.356 5.16 10.953 1 95 730 VAL B CA 1
ATOM 11388 C C . VAL B 1 730 ? -0.674 6.344 11.633 1 95 730 VAL B C 1
ATOM 11390 O O . VAL B 1 730 ? -0.8 6.527 12.844 1 95 730 VAL B O 1
ATOM 11393 N N . VAL B 1 731 ? 0.008 7.148 10.836 1 97.62 731 VAL B N 1
ATOM 11394 C CA . VAL B 1 731 ? 0.676 8.328 11.383 1 97.62 731 VAL B CA 1
ATOM 11395 C C . VAL B 1 731 ? -0.36 9.281 11.969 1 97.62 731 VAL B C 1
ATOM 11397 O O . VAL B 1 731 ? -0.17 9.82 13.062 1 97.62 731 VAL B O 1
ATOM 11400 N N . ILE B 1 732 ? -1.441 9.484 11.266 1 97.19 732 ILE B N 1
ATOM 11401 C CA . ILE B 1 732 ? -2.5 10.375 11.734 1 97.19 732 ILE B CA 1
ATOM 11402 C C . ILE B 1 732 ? -3.1 9.836 13.023 1 97.19 732 ILE B C 1
ATOM 11404 O O . ILE B 1 732 ? -3.299 10.578 13.984 1 97.19 732 ILE B O 1
ATOM 11408 N N . ALA B 1 733 ? -3.363 8.555 13.055 1 96.38 733 ALA B N 1
ATOM 11409 C CA . ALA B 1 733 ? -3.961 7.949 14.242 1 96.38 733 ALA B CA 1
ATOM 11410 C C . ALA B 1 733 ? -3.053 8.109 15.453 1 96.38 733 ALA B C 1
ATOM 11412 O O . ALA B 1 733 ? -3.508 8.508 16.531 1 96.38 733 ALA B O 1
ATOM 11413 N N . LEU B 1 734 ? -1.812 7.844 15.305 1 96.56 734 LEU B N 1
ATOM 11414 C CA . LEU B 1 734 ? -0.85 7.992 16.391 1 96.56 734 LEU B CA 1
ATOM 11415 C C . LEU B 1 734 ? -0.718 9.453 16.812 1 96.56 734 LEU B C 1
ATOM 11417 O O . LEU B 1 734 ? -0.568 9.75 18 1 96.56 734 LEU B O 1
ATOM 11421 N N . SER B 1 735 ? -0.731 10.305 15.836 1 98 735 SER B N 1
ATOM 11422 C CA . SER B 1 735 ? -0.591 11.727 16.109 1 98 735 SER B CA 1
ATOM 11423 C C . SER B 1 735 ? -1.808 12.266 16.859 1 98 735 SER B C 1
ATOM 11425 O O . SER B 1 735 ? -1.682 13.156 17.703 1 98 735 SER B O 1
ATOM 11427 N N . VAL B 1 736 ? -2.967 11.75 16.516 1 96.94 736 VAL B N 1
ATOM 11428 C CA . VAL B 1 736 ? -4.176 12.141 17.234 1 96.94 736 VAL B CA 1
ATOM 11429 C C . VAL B 1 736 ? -4.078 11.703 18.688 1 96.94 736 VAL B C 1
ATOM 11431 O O . VAL B 1 736 ? -4.34 12.492 19.594 1 96.94 736 VAL B O 1
ATOM 11434 N N . VAL B 1 737 ? -3.656 10.547 18.938 1 94.62 737 VAL B N 1
ATOM 11435 C CA . VAL B 1 737 ? -3.518 10.023 20.297 1 94.62 737 VAL B CA 1
ATOM 11436 C C . VAL B 1 737 ? -2.5 10.859 21.078 1 94.62 737 VAL B C 1
ATOM 11438 O O . VAL B 1 737 ? -2.75 11.242 22.219 1 94.62 737 VAL B O 1
ATOM 11441 N N . MET B 1 738 ? -1.413 11.164 20.484 1 95 738 MET B N 1
ATOM 11442 C CA . MET B 1 738 ? -0.365 11.945 21.141 1 95 738 MET B CA 1
ATOM 11443 C C . MET B 1 738 ? -0.848 13.359 21.438 1 95 738 MET B C 1
ATOM 11445 O O . MET B 1 738 ? -0.543 13.914 22.5 1 95 738 MET B O 1
ATOM 11449 N N . THR B 1 739 ? -1.538 13.906 20.516 1 96.19 739 THR B N 1
ATOM 11450 C CA . THR B 1 739 ? -2.066 15.25 20.703 1 96.19 739 THR B CA 1
ATOM 11451 C C . THR B 1 739 ? -3.062 15.281 21.859 1 96.19 739 THR B C 1
ATOM 11453 O O . THR B 1 739 ? -3.021 16.188 22.703 1 96.19 739 THR B O 1
ATOM 11456 N N . LEU B 1 740 ? -3.893 14.305 21.984 1 94.44 740 LEU B N 1
ATOM 11457 C CA . LEU B 1 740 ? -4.949 14.258 22.984 1 94.44 740 LEU B CA 1
ATOM 11458 C C . LEU B 1 740 ? -4.371 13.992 24.375 1 94.44 740 LEU B C 1
ATOM 11460 O O . LEU B 1 740 ? -4.883 14.5 25.375 1 94.44 740 LEU B O 1
ATOM 11464 N N . ILE B 1 741 ? -3.295 13.305 24.438 1 92.38 741 ILE B N 1
ATOM 11465 C CA . ILE B 1 741 ? -2.814 12.828 25.719 1 92.38 741 ILE B CA 1
ATOM 11466 C C . ILE B 1 741 ? -1.658 13.695 26.203 1 92.38 741 ILE B C 1
ATOM 11468 O O . ILE B 1 741 ? -1.433 13.836 27.406 1 92.38 741 ILE B O 1
ATOM 11472 N N . PHE B 1 742 ? -0.915 14.312 25.297 1 92.31 742 PHE B N 1
ATOM 11473 C CA . PHE B 1 742 ? 0.271 15.055 25.703 1 92.31 742 PHE B CA 1
ATOM 11474 C C . PHE B 1 742 ? 0.141 16.531 25.328 1 92.31 742 PHE B C 1
ATOM 11476 O O . PHE B 1 742 ? 0.184 17.391 26.203 1 92.31 742 PHE B O 1
ATOM 11483 N N . ASP B 1 743 ? -0.145 16.812 24.141 1 92.75 743 ASP B N 1
ATOM 11484 C CA . ASP B 1 743 ? -0.069 18.172 23.641 1 92.75 743 ASP B CA 1
ATOM 11485 C C . ASP B 1 743 ? -1.126 19.062 24.297 1 92.75 743 ASP B C 1
ATOM 11487 O O . ASP B 1 743 ? -0.799 20.078 24.906 1 92.75 743 ASP B O 1
ATOM 11491 N N . PHE B 1 744 ? -2.369 18.719 24.25 1 92.94 744 PHE B N 1
ATOM 11492 C CA . PHE B 1 744 ? -3.455 19.547 24.75 1 92.94 744 PHE B CA 1
ATOM 11493 C C . PHE B 1 744 ? -3.375 19.672 26.266 1 92.94 744 PHE B C 1
ATOM 11495 O O . PHE B 1 744 ? -3.5 20.766 26.812 1 92.94 744 PHE B O 1
ATOM 11502 N N . PRO B 1 745 ? -3.193 18.609 27 1 92.12 745 PRO B N 1
ATOM 11503 C CA . PRO B 1 745 ? -3.057 18.781 28.453 1 92.12 745 PRO B CA 1
ATOM 11504 C C . PRO B 1 745 ? -1.933 19.734 28.828 1 92.12 745 PRO B C 1
ATOM 11506 O O . PRO B 1 745 ? -2.092 20.547 29.75 1 92.12 745 PRO B O 1
ATOM 11509 N N . MET B 1 746 ? -0.856 19.641 28.156 1 91.94 746 MET B N 1
ATOM 11510 C CA . MET B 1 746 ? 0.281 20.5 28.484 1 91.94 746 MET B CA 1
ATOM 11511 C C . MET B 1 746 ? -0.002 21.953 28.125 1 91.94 746 MET B C 1
ATOM 11513 O O . MET B 1 746 ? 0.552 22.875 28.734 1 91.94 746 MET B O 1
ATOM 11517 N N . GLN B 1 747 ? -0.75 22.125 27.125 1 90 747 GLN B N 1
ATOM 11518 C CA . GLN B 1 747 ? -1.177 23.5 26.812 1 90 747 GLN B CA 1
ATOM 11519 C C . GLN B 1 747 ? -1.958 24.109 27.984 1 90 747 GLN B C 1
ATOM 11521 O O . GLN B 1 747 ? -1.786 25.281 28.297 1 90 747 GLN B O 1
ATOM 11526 N N . GLU B 1 748 ? -2.773 23.312 28.562 1 88.44 748 GLU B N 1
ATOM 11527 C CA . GLU B 1 748 ? -3.527 23.781 29.719 1 88.44 748 GLU B CA 1
ATOM 11528 C C . GLU B 1 748 ? -2.613 24 30.922 1 88.44 748 GLU B C 1
ATOM 11530 O O . GLU B 1 748 ? -2.797 24.969 31.672 1 88.44 748 GLU B O 1
ATOM 11535 N N . ILE B 1 749 ? -1.73 23.125 31.094 1 88.94 749 ILE B N 1
ATOM 11536 C CA . ILE B 1 749 ? -0.786 23.281 32.188 1 88.94 749 ILE B CA 1
ATOM 11537 C C . ILE B 1 749 ? 0.032 24.562 31.984 1 88.94 749 ILE B C 1
ATOM 11539 O O . ILE B 1 749 ? 0.311 25.281 32.938 1 88.94 749 ILE B O 1
ATOM 11543 N N . LYS B 1 750 ? 0.41 24.781 30.797 1 88.25 750 LYS B N 1
ATOM 11544 C CA . LYS B 1 750 ? 1.094 26.031 30.438 1 88.25 750 LYS B CA 1
ATOM 11545 C C . LYS B 1 750 ? 0.257 27.234 30.844 1 88.25 750 LYS B C 1
ATOM 11547 O O . LYS B 1 750 ? 0.781 28.203 31.391 1 88.25 750 LYS B O 1
ATOM 11552 N N . ASN B 1 751 ? -0.954 27.188 30.609 1 84.88 751 ASN B N 1
ATOM 11553 C CA . ASN B 1 751 ? -1.852 28.281 30.938 1 84.88 751 ASN B CA 1
ATOM 11554 C C . ASN B 1 751 ? -1.947 28.484 32.469 1 84.88 751 ASN B C 1
ATOM 11556 O O . ASN B 1 751 ? -2.014 29.625 32.938 1 84.88 751 ASN B O 1
ATOM 11560 N N . ILE B 1 752 ? -1.971 27.422 33.125 1 84.94 752 ILE B N 1
ATOM 11561 C CA . ILE B 1 752 ? -2.023 27.484 34.594 1 84.94 752 ILE B CA 1
ATOM 11562 C C . ILE B 1 752 ? -0.755 28.141 35.125 1 84.94 752 ILE B C 1
ATOM 11564 O O . ILE B 1 752 ? -0.816 28.969 36.031 1 84.94 752 ILE B O 1
ATOM 11568 N N . LEU B 1 753 ? 0.309 27.797 34.562 1 82.69 753 LEU B N 1
ATOM 11569 C CA . LEU B 1 753 ? 1.596 28.344 34.969 1 82.69 753 LEU B CA 1
ATOM 11570 C C . LEU B 1 753 ? 1.68 29.828 34.688 1 82.69 753 LEU B C 1
ATOM 11572 O O . LEU B 1 753 ? 2.268 30.578 35.469 1 82.69 753 LEU B O 1
ATOM 11576 N N . LEU B 1 754 ? 1.103 30.25 33.688 1 80.81 754 LEU B N 1
ATOM 11577 C CA . LEU B 1 754 ? 1.193 31.641 33.281 1 80.81 754 LEU B CA 1
ATOM 11578 C C . LEU B 1 754 ? 0.171 32.5 34 1 80.81 754 LEU B C 1
ATOM 11580 O O . LEU B 1 754 ? 0.387 33.688 34.219 1 80.81 754 LEU B O 1
ATOM 11584 N N . THR B 1 755 ? -1.057 32 34.469 1 73.81 755 THR B N 1
ATOM 11585 C CA . THR B 1 755 ? -2.098 32.781 35.125 1 73.81 755 THR B CA 1
ATOM 11586 C C . THR B 1 755 ? -1.838 32.812 36.625 1 73.81 755 THR B C 1
ATOM 11588 O O . THR B 1 755 ? -2.32 33.719 37.312 1 73.81 755 THR B O 1
ATOM 11591 N N . SER B 1 756 ? -1.371 31.859 37.344 1 60.25 756 SER B N 1
ATOM 11592 C CA . SER B 1 756 ? -1.245 31.812 38.781 1 60.25 756 SER B CA 1
ATOM 11593 C C . SER B 1 756 ? -0.681 33.125 39.344 1 60.25 756 SER B C 1
ATOM 11595 O O . SER B 1 756 ? -0.921 33.469 40.5 1 60.25 756 SER B O 1
ATOM 11597 N N . ASP B 1 757 ? -0.054 34.031 38.656 1 52.81 757 ASP B N 1
ATOM 11598 C CA . ASP B 1 757 ? 0.479 35.219 39.312 1 52.81 757 ASP B CA 1
ATOM 11599 C C . ASP B 1 757 ? -0.595 36.281 39.469 1 52.81 757 ASP B C 1
ATOM 11601 O O . ASP B 1 757 ? -0.488 37.188 40.312 1 52.81 757 ASP B O 1
ATOM 11605 N N . THR B 1 758 ? -1.629 36.406 38.625 1 48 758 THR B N 1
ATOM 11606 C CA . THR B 1 758 ? -2.545 37.531 38.719 1 48 758 THR B CA 1
ATOM 11607 C C . THR B 1 758 ? -3.471 37.375 39.938 1 48 758 THR B C 1
ATOM 11609 O O . THR B 1 758 ? -3.953 38.375 40.5 1 48 758 THR B O 1
ATOM 11612 N N . ARG B 1 759 ? -3.791 36.25 40.406 1 47.81 759 ARG B N 1
ATOM 11613 C CA . ARG B 1 759 ? -4.652 36.094 41.594 1 47.81 759 ARG B CA 1
ATOM 11614 C C . ARG B 1 759 ? -3.885 36.375 42.875 1 47.81 759 ARG B C 1
ATOM 11616 O O . ARG B 1 759 ? -4.469 36.812 43.844 1 47.81 759 ARG B O 1
ATOM 11623 N N . SER B 1 760 ? -2.697 36.031 42.781 1 45.41 760 SER B N 1
ATOM 11624 C CA . SER B 1 760 ? -1.99 36.312 44.031 1 45.41 760 SER B CA 1
ATOM 11625 C C . SER B 1 760 ? -1.865 37.812 44.281 1 45.41 760 SER B C 1
ATOM 11627 O O . SER B 1 760 ? -1.909 38.25 45.438 1 45.41 760 SER B O 1
ATOM 11629 N N . LYS B 1 761 ? -1.869 38.625 43.25 1 49.09 761 LYS B N 1
ATOM 11630 C CA . LYS B 1 761 ? -1.793 40.062 43.5 1 49.09 761 LYS B CA 1
ATOM 11631 C C . LYS B 1 761 ? -3.17 40.656 43.812 1 49.09 761 LYS B C 1
ATOM 11633 O O . LYS B 1 761 ? -3.283 41.625 44.531 1 49.09 761 LYS B O 1
ATOM 11638 N N . LYS B 1 762 ? -4.203 40.125 43.25 1 49.97 762 LYS B N 1
ATOM 11639 C CA . LYS B 1 762 ? -5.516 40.656 43.625 1 49.97 762 LYS B CA 1
ATOM 11640 C C . LYS B 1 762 ? -5.855 40.281 45.062 1 49.97 762 LYS B C 1
ATOM 11642 O O . LYS B 1 762 ? -6.449 41.094 45.781 1 49.97 762 LYS B O 1
ATOM 11647 N N . SER B 1 763 ? -5.449 39.094 45.312 1 47.72 763 SER B N 1
ATOM 11648 C CA . SER B 1 763 ? -5.684 38.719 46.719 1 47.72 763 SER B CA 1
ATOM 11649 C C . SER B 1 763 ? -4.801 39.562 47.656 1 47.72 763 SER B C 1
ATOM 11651 O O . SER B 1 763 ? -5.246 39.969 48.719 1 47.72 763 SER B O 1
ATOM 11653 N N . VAL B 1 764 ? -3.652 39.812 47.125 1 49.62 764 VAL B N 1
ATOM 11654 C CA . VAL B 1 764 ? -2.785 40.688 47.938 1 49.62 764 VAL B CA 1
ATOM 11655 C C . VAL B 1 764 ? -3.279 42.125 47.875 1 49.62 764 VAL B C 1
ATOM 11657 O O . VAL B 1 764 ? -3.324 42.812 48.875 1 49.62 764 VAL B O 1
ATOM 11660 N N . GLU B 1 765 ? -3.742 42.531 46.656 1 48.97 765 GLU B N 1
ATOM 11661 C CA . GLU B 1 765 ? -4.293 43.875 46.531 1 48.97 765 GLU B CA 1
ATOM 11662 C C . GLU B 1 765 ? -5.645 43.969 47.219 1 48.97 765 GLU B C 1
ATOM 11664 O O . GLU B 1 765 ? -5.926 44.969 47.875 1 48.97 765 GLU B O 1
ATOM 11669 N N . GLN B 1 766 ? -6.457 43 47 1 51.34 766 GLN B N 1
ATOM 11670 C CA . GLN B 1 766 ? -7.699 42.969 47.781 1 51.34 766 GLN B CA 1
ATOM 11671 C C . GLN B 1 766 ? -7.422 42.906 49.281 1 51.34 766 GLN B C 1
ATOM 11673 O O . GLN B 1 766 ? -8.078 43.562 50.062 1 51.34 766 GLN B O 1
ATOM 11678 N N . ARG B 1 767 ? -6.418 42.219 49.625 1 50.75 767 ARG B N 1
ATOM 11679 C CA . ARG B 1 767 ? -6.016 42.156 51 1 50.75 767 ARG B CA 1
ATOM 11680 C C . ARG B 1 767 ? -5.441 43.5 51.469 1 50.75 767 ARG B C 1
ATOM 11682 O O . ARG B 1 767 ? -5.695 43.938 52.594 1 50.75 767 ARG B O 1
ATOM 11689 N N . LYS B 1 768 ? -4.719 44.156 50.594 1 55.19 768 LYS B N 1
ATOM 11690 C CA . LYS B 1 768 ? -4.195 45.469 50.906 1 55.19 768 LYS B CA 1
ATOM 11691 C C . LYS B 1 768 ? -5.32 46.5 51 1 55.19 768 LYS B C 1
ATOM 11693 O O . LYS B 1 768 ? -5.332 47.344 51.906 1 55.19 768 LYS B O 1
ATOM 11698 N N . ASN B 1 769 ? -6.145 46.344 50 1 52.62 769 ASN B N 1
ATOM 11699 C CA . ASN B 1 769 ? -7.293 47.25 50.062 1 52.62 769 ASN B CA 1
ATOM 11700 C C . ASN B 1 769 ? -8.164 46.969 51.281 1 52.62 769 ASN B C 1
ATOM 11702 O O . ASN B 1 769 ? -8.672 47.906 51.906 1 52.62 769 ASN B O 1
ATOM 11706 N N . ASP B 1 770 ? -8.336 45.75 51.562 1 52.66 770 ASP B N 1
ATOM 11707 C CA . ASP B 1 770 ? -9.078 45.406 52.781 1 52.66 770 ASP B CA 1
ATOM 11708 C C . ASP B 1 770 ? -8.336 45.844 54.031 1 52.66 770 ASP B C 1
ATOM 11710 O O . ASP B 1 770 ? -8.953 46.312 55 1 52.66 770 ASP B O 1
ATOM 11714 N N . PHE B 1 771 ? -7.016 45.719 53.969 1 48.34 771 PHE B N 1
ATOM 11715 C CA . PHE B 1 771 ? -6.172 46.219 55.031 1 48.34 771 PHE B CA 1
ATOM 11716 C C . PHE B 1 771 ? -6.25 47.719 55.156 1 48.34 771 PHE B C 1
ATOM 11718 O O . PHE B 1 771 ? -6.352 48.281 56.25 1 48.34 771 PHE B O 1
ATOM 11725 N N . ASN B 1 772 ? -6.207 48.406 54.031 1 49.62 772 ASN B N 1
ATOM 11726 C CA . ASN B 1 772 ? -6.273 49.844 54.031 1 49.62 772 ASN B CA 1
ATOM 11727 C C . ASN B 1 772 ? -7.645 50.344 54.5 1 49.62 772 ASN B C 1
ATOM 11729 O O . ASN B 1 772 ? -7.777 51.469 54.969 1 49.62 772 ASN B O 1
ATOM 11733 N N . LYS B 1 773 ? -8.68 49.656 54.312 1 51.69 773 LYS B N 1
ATOM 11734 C CA . LYS B 1 773 ? -10 50.031 54.812 1 51.69 773 LYS B CA 1
ATOM 11735 C C . LYS B 1 773 ? -10.078 49.812 56.312 1 51.69 773 LYS B C 1
ATOM 11737 O O . LYS B 1 773 ? -10.953 50.375 57 1 51.69 773 LYS B O 1
ATOM 11742 N N . THR B 1 774 ? -9.242 48.812 56.75 1 43.84 774 THR B N 1
ATOM 11743 C CA . THR B 1 774 ? -9.281 48.594 58.188 1 43.84 774 THR B CA 1
ATOM 11744 C C . THR B 1 774 ? -8.414 49.594 58.906 1 43.84 774 THR B C 1
ATOM 11746 O O . THR B 1 774 ? -8.453 49.688 60.156 1 43.84 774 THR B O 1
ATOM 11749 N N . LEU B 1 775 ? -7.586 50.375 58.188 1 31.64 775 LEU B N 1
ATOM 11750 C CA . LEU B 1 775 ? -6.934 51.469 58.875 1 31.64 775 LEU B CA 1
ATOM 11751 C C . LEU B 1 775 ? -7.824 52.719 58.844 1 31.64 775 LEU B C 1
ATOM 11753 O O . LEU B 1 775 ? -8.43 53.031 57.812 1 31.64 775 LEU B O 1
#

Organism: NCBI:txid2509291

Sequence (1550 aa):
MLVAERVTRALRPSRLLACFSILFAVRAECEGGSDVAASASAGAAIDDDALLRAVLAAPRPLAAGLASDEEDSREDGAPGAAWGEDPLLGGAPVFSLAHAANASARCRRQSRVFLSELRRHRLWALQMWDAGAKLPSGVLRGNANQLGDFDECVGVDSGALRAWGGERVRGRYCLAEVDVSLAAPAAAAAPAPAPRREAAEAVRAALDMVLAYRFIRSELRDPGHFVPKFTSINWALCVPAACSEGDAQAGVGEQLRRLGAGSGLQLTAAVERGLCYGPAPGPGPGPAPGRSPAAAAAIGLYVALALVTATATLRDRDGKPTPASAGAAERAVMAFSLRRNWAALVATLGAGGDGDIPCIHGVRALFSLSLYVAHKVITLALMPYVNRVELTQAANEPLSSMLRASIVYTDSFLMLSGVLIAYNLSREMSRKGSVKWMKRYVARYVRLTPALVALVLFYGYVFEHLGQGPQWGRVVQQNADICKRNMWRNVLYIQNFFPFEDMCATHTHQLALDMQLSLLAPPLVTLLSKSPIGGAAVLLAINVLSAALRYVSTRDNDLSLVIYHGMPMAQLYKTANMAYEIALYRATPYVMGIALGYYMSKIGKNVYIPKAALAGGWAAAGALAYYALLSRWAEARLDFEYSAAEAAVYAGWSPVAWALALGWLIFACFTGYGGYLNTFLSIKPLVIFSRISYAVYLTQFAVFFYNVGVTRTSEQFTILKGIDPVEFIVVIALSVVMTLIFDFPMQEIKNILLTSDTRSKKSVEQRKNDFNKTLMLVAERVTRALRPSRLLACFSILFAVRAECEGGSDVAASASAGAAIDDDALLRAVLAAPRPLAAGLASDEEDSREDGAPGAAWGEDPLLGGAPVFSLAHAANASARCRRQSRVFLSELRRHRLWALQMWDAGAKLPSGVLRGNANQLGDFDECVGVDSGALRAWGGERVRGRYCLAEVDVSLAAPAAAAAPAPAPRREAAEAVRAALDMVLAYRFIRSELRDPGHFVPKFTSINWALCVPAACSEGDAQAGVGEQLRRLGAGSGLQLTAAVERGLCYGPAPGPGPGPAPGRSPAAAAAIGLYVALALVTATATLRDRDGKPTPASAGAAERAVMAFSLRRNWAALVATLGAGGDGDIPCIHGVRALFSLSLYVAHKVITLALMPYVNRVELTQAANEPLSSMLRASIVYTDSFLMLSGVLIAYNLSREMSRKGSVKWMKRYVARYVRLTPALVALVLFYGYVFEHLGQGPQWGRVVQQNADICKRNMWRNVLYIQNFFPFEDMCATHTHQLALDMQLSLLAPPLVTLLSKSPIGGAAVLLAINVLSAALRYVSTRDNDLSLVIYHGMPMAQLYKTANMAYEIALYRATPYVMGIALGYYMSKIGKNVYIPKAALAGGWAAAGALAYYALLSRWAEARLDFEYSAAEAAVYAGWSPVAWALALGWLIFACFTGYGGYLNTFLSIKPLVIFSRISYAVYLTQFAVFFYNVGVTRTSEQFTILKGIDPVEFIVVIALSVVMTLIFDFPMQEIKNILLTSDTRSKKSVEQRKNDFNKTL

Nearest PDB structures (foldseek):
  5k3i-assembly3_F  TM=2.005E-01  e=1.286E+00  Caenorhabditis elegans
  5k3i-assembly2_C  TM=1.901E-01  e=3.515E+00  Caenorhabditis elegans
  5k3i-assembly4_G  TM=1.915E-01  e=4.157E+00  Caenorhabditis elegans
  5k3i-assembly1_B  TM=1.673E-01  e=3.666E+00  Caenorhabditis elegans
  5k3i-assembly2_C  TM=1.900E-01  e=3.937E+00  Caenorhabditis elegans